Protein AF-A0A1G2Y208-F1 (afdb_monomer_lite)

Sequence (958 aa):
MYADGAPPNIPNSDGKTIWPAELKFVHDNPYVLTVDRAGNIQYSVCEYTYSEARANKVSQFSYFAQQYGAKKIYADMRSEANQMQKDPNHADQYGFSPILVNAMKNVYDVNILTDPNFDCYSTSFDPCNTMVQNWHNMRGYYLTEFFRDLRDELDTIDPNIEIAVGIPGGDYVGPCLGNCKLDWRTWVDEGLVNEIVLPIPLEADTDPYSATKDYLTNINQGIGILPISTFRDYIDNSDNPDIRLVKAGGSYLYREDPLTDYDGWRTDITYDLFDLAWHQRWEQLKDDANELGYVMFFDQDFNNINVYSGGLGNGFYDPTLQTCLGIWETLGDGNDLKPFMQSTIKHGTTGKALKISRDPNAPANSYVTARHYSILGGSKSLWSEMPISNGTCTFEFWLYRPDNNSSCAIGFQNDLTSQYGIGLYIPATGSVYYRYNNAGGASWYQSGCQITNATWTKLRIVVDIDNETYSAYADSSTICANIDYSGINPYNQFNWLSFSTQDNASSVIYIDDVNVKWYPDIVFEDKFSNIYMRDDFESQTVGATIHLAEPNVGATWKVTPTENASNVYVENDLSFAEGYKCLAFKRPSEGAALAYSGDTSKLPLNIARKITVDYDVYVVSGASTILGLCESDTGPYTALVFANSNGYWYYHDGSGYNYTNSNVSIDVDNWTHVQMVLDCTTQSYEIYVQPVGCMPTHIGTGAWPNDTLAGDSVYLLMSAQPGTSNTCYYDNIEITYGEPNVSPFTSRRSSIYLRDNFEAHAVDATIHTESPEQGAAWTVSNVDDANKYHIDTNYSLGVGSQSLSGSRCSSAATLSSGSTAKLTLDPNDIVTVDFDIYVPAATSMVVVMAEISSGPFPAALFANSNDKWYYRDNDTYIDSGVSIEFDTWIHCQMTLNCGNETCTYVIQQGNQDAVTLGQGDWDSGTESGDSVYFMLSPQSDTNDTCYYDNILITYGAQ

pLDDT: mean 78.05, std 19.54, range [20.53, 98.62]

Structure (mmCIF, N/CA/C/O backbone):
data_AF-A0A1G2Y208-F1
#
_entry.id   AF-A0A1G2Y208-F1
#
loop_
_atom_site.group_PDB
_atom_site.id
_atom_site.type_symbol
_atom_site.label_atom_id
_atom_site.label_alt_id
_atom_site.label_comp_id
_atom_site.label_asym_id
_atom_site.label_entity_id
_atom_site.label_seq_id
_atom_site.pdbx_PDB_ins_code
_atom_site.Cartn_x
_atom_site.Cartn_y
_atom_site.Cartn_z
_atom_site.occupancy
_atom_site.B_iso_or_equiv
_atom_site.auth_seq_id
_atom_site.auth_comp_id
_atom_site.auth_asym_id
_atom_site.auth_atom_id
_atom_site.pdbx_PDB_model_num
ATOM 1 N N . MET A 1 1 ? 21.054 -0.111 -7.057 1.00 83.06 1 MET A N 1
ATOM 2 C CA . MET A 1 1 ? 22.503 -0.218 -7.358 1.00 83.06 1 MET A CA 1
ATOM 3 C C . MET A 1 1 ? 23.321 0.861 -6.659 1.00 83.06 1 MET A C 1
ATOM 5 O O . MET A 1 1 ? 24.346 0.502 -6.089 1.00 83.06 1 MET A O 1
ATOM 9 N N . TYR A 1 2 ? 22.881 2.128 -6.665 1.00 82.19 2 TYR A N 1
ATOM 10 C CA . TYR A 1 2 ? 23.654 3.289 -6.187 1.00 82.19 2 TYR A CA 1
ATOM 11 C C . TYR A 1 2 ? 23.055 3.983 -4.947 1.00 82.19 2 TYR A C 1
ATOM 13 O O . TYR A 1 2 ? 22.837 5.193 -4.935 1.00 82.19 2 TYR A O 1
ATOM 21 N N . ALA A 1 3 ? 22.794 3.215 -3.889 1.00 81.44 3 ALA A N 1
ATOM 22 C CA . ALA A 1 3 ? 22.243 3.696 -2.617 1.00 81.44 3 ALA A CA 1
ATOM 23 C C . ALA A 1 3 ? 23.020 3.083 -1.439 1.00 81.44 3 ALA A C 1
ATOM 25 O O . ALA A 1 3 ? 22.485 2.332 -0.629 1.00 81.44 3 ALA A O 1
ATOM 26 N N . ASP A 1 4 ? 24.333 3.323 -1.401 1.00 87.19 4 ASP A N 1
ATOM 27 C CA . ASP A 1 4 ? 25.221 2.713 -0.398 1.00 87.19 4 ASP A CA 1
ATOM 28 C C . ASP A 1 4 ? 25.277 3.483 0.940 1.00 87.19 4 ASP A C 1
ATOM 30 O O . ASP A 1 4 ? 26.028 3.112 1.844 1.00 87.19 4 ASP A O 1
ATOM 34 N N . GLY A 1 5 ? 24.480 4.541 1.085 1.00 85.81 5 GLY A N 1
ATOM 35 C CA . GLY A 1 5 ? 24.395 5.390 2.270 1.00 85.81 5 GLY A CA 1
ATOM 36 C C . GLY A 1 5 ? 25.523 6.420 2.413 1.00 85.81 5 GLY A C 1
ATOM 37 O O . GLY A 1 5 ? 26.265 6.708 1.464 1.00 85.81 5 GLY A O 1
ATOM 38 N N . ALA A 1 6 ? 25.625 7.005 3.608 1.00 86.62 6 ALA A N 1
ATOM 39 C CA . ALA A 1 6 ? 26.644 7.985 3.982 1.00 86.62 6 ALA A CA 1
ATOM 40 C C . ALA A 1 6 ? 26.997 7.864 5.476 1.00 86.62 6 ALA A C 1
ATOM 42 O O . ALA A 1 6 ? 26.152 7.438 6.268 1.00 86.62 6 ALA A O 1
ATOM 43 N N . PRO A 1 7 ? 28.208 8.277 5.893 1.00 85.88 7 PRO A N 1
ATOM 44 C CA . PRO A 1 7 ? 28.582 8.285 7.300 1.00 85.88 7 PRO A CA 1
ATOM 45 C C . PRO A 1 7 ? 27.606 9.114 8.162 1.00 85.88 7 PRO A C 1
ATOM 47 O O . PRO A 1 7 ? 27.218 10.209 7.745 1.00 85.88 7 PRO A O 1
ATOM 50 N N . PRO A 1 8 ? 27.285 8.697 9.406 1.00 78.50 8 PRO A N 1
ATOM 51 C CA . PRO A 1 8 ? 26.300 9.376 10.266 1.00 78.50 8 PRO A CA 1
ATOM 52 C C . PRO A 1 8 ? 26.632 10.832 10.633 1.00 78.50 8 PRO A C 1
ATOM 54 O O . PRO A 1 8 ? 25.816 11.547 11.206 1.00 78.50 8 PRO A O 1
ATOM 57 N N . ASN A 1 9 ? 27.861 11.280 10.382 1.00 80.56 9 ASN A N 1
ATOM 58 C CA . ASN A 1 9 ? 28.292 12.655 10.621 1.00 80.56 9 ASN A CA 1
ATOM 59 C C . ASN A 1 9 ? 28.122 13.568 9.396 1.00 80.56 9 ASN A C 1
ATOM 61 O O . ASN A 1 9 ? 28.496 14.740 9.477 1.00 80.56 9 ASN A O 1
ATOM 65 N N . ILE A 1 10 ? 27.605 13.050 8.280 1.00 78.19 10 ILE A N 1
ATOM 66 C CA . ILE A 1 10 ? 27.257 13.829 7.095 1.00 78.19 10 ILE A CA 1
ATOM 67 C C . ILE A 1 10 ? 25.768 14.181 7.190 1.00 78.19 10 ILE A C 1
ATOM 69 O O . ILE A 1 10 ? 24.927 13.288 7.087 1.00 78.19 10 ILE A O 1
ATOM 73 N N . PRO A 1 11 ? 25.419 15.453 7.450 1.00 68.06 11 PRO A N 1
ATOM 74 C CA . PRO A 1 11 ? 24.027 15.869 7.425 1.00 68.06 11 PRO A CA 1
ATOM 75 C C . PRO A 1 11 ? 23.506 15.827 5.985 1.00 68.06 11 PRO A C 1
ATOM 77 O O . PRO A 1 11 ? 24.244 16.170 5.060 1.00 68.06 11 PRO A O 1
ATOM 80 N N . ASN A 1 12 ? 22.235 15.462 5.831 1.00 70.06 12 ASN A N 1
ATOM 81 C CA . ASN A 1 12 ? 21.501 15.461 4.571 1.00 70.06 12 ASN A CA 1
ATOM 82 C C . ASN A 1 12 ? 21.496 16.850 3.911 1.00 70.06 12 ASN A C 1
ATOM 84 O O . ASN A 1 12 ? 21.909 17.856 4.502 1.00 70.06 12 ASN A O 1
ATOM 88 N N . SER A 1 13 ? 20.976 16.935 2.683 1.00 67.38 13 SER A N 1
ATOM 89 C CA . SER A 1 13 ? 20.903 18.188 1.915 1.00 67.38 13 SER A CA 1
ATOM 90 C C . SER A 1 13 ? 20.135 19.314 2.639 1.00 67.38 13 SER A C 1
ATOM 92 O O . SER A 1 13 ? 20.403 20.496 2.408 1.00 67.38 13 SER A O 1
ATOM 94 N N . ASP A 1 14 ? 19.251 18.968 3.583 1.00 67.25 14 ASP A N 1
ATOM 95 C CA . ASP A 1 14 ? 18.510 19.892 4.452 1.00 67.25 14 ASP A CA 1
ATOM 96 C C . ASP A 1 14 ? 19.310 20.428 5.661 1.00 67.25 14 ASP A C 1
ATOM 98 O O . ASP A 1 14 ? 18.845 21.323 6.377 1.00 67.25 14 ASP A O 1
ATOM 102 N N . GLY A 1 15 ? 20.511 19.892 5.899 1.00 66.81 15 GLY A N 1
ATOM 103 C CA . GLY A 1 15 ? 21.388 20.228 7.018 1.00 66.81 15 GLY A CA 1
ATOM 104 C C . GLY A 1 15 ? 20.883 19.777 8.395 1.00 66.81 15 GLY A C 1
ATOM 105 O O . GLY A 1 15 ? 21.434 20.222 9.405 1.00 66.81 15 GLY A O 1
ATOM 106 N N . LYS A 1 16 ? 19.824 18.961 8.464 1.00 57.38 16 LYS A N 1
ATOM 107 C CA . LYS A 1 16 ? 19.108 18.613 9.706 1.00 57.38 16 LYS A CA 1
ATOM 108 C C . LYS A 1 16 ? 18.949 17.116 9.917 1.00 57.38 16 LYS A C 1
ATOM 110 O O . LYS A 1 16 ? 18.969 16.675 11.065 1.00 57.38 16 LYS A O 1
ATOM 115 N N . THR A 1 17 ? 18.785 16.360 8.843 1.00 60.97 17 THR A N 1
ATOM 116 C CA . THR A 1 17 ? 18.514 14.925 8.906 1.00 60.97 17 THR A CA 1
ATOM 117 C C . THR A 1 17 ? 19.821 14.158 8.704 1.00 60.97 17 THR A C 1
ATOM 119 O O . THR A 1 17 ? 20.681 14.600 7.951 1.00 60.97 17 THR A O 1
ATOM 122 N N . ILE A 1 18 ? 20.027 13.055 9.422 1.00 68.25 18 ILE A N 1
ATOM 123 C CA . ILE A 1 18 ? 21.198 12.181 9.247 1.00 68.25 18 ILE A CA 1
ATOM 124 C C . ILE A 1 18 ? 20.724 10.945 8.494 1.00 68.25 18 ILE A C 1
ATOM 126 O O . ILE A 1 18 ? 19.673 10.397 8.834 1.00 68.25 18 ILE A O 1
ATOM 130 N N . TRP A 1 19 ? 21.485 10.501 7.496 1.00 70.00 19 TRP A N 1
ATOM 131 C CA . TRP A 1 19 ? 21.159 9.273 6.783 1.00 70.00 19 TRP A CA 1
ATOM 132 C C . TRP A 1 19 ? 21.264 8.055 7.722 1.00 70.00 19 TRP A C 1
ATOM 134 O O . TRP A 1 19 ? 22.245 7.940 8.462 1.00 70.00 19 TRP A O 1
ATOM 144 N N . PRO A 1 20 ? 20.267 7.151 7.747 1.00 68.38 20 PRO A N 1
ATOM 145 C CA . PRO A 1 20 ? 20.167 6.143 8.801 1.00 68.38 20 PRO A CA 1
ATOM 146 C C . PRO A 1 20 ? 21.189 5.005 8.677 1.00 68.38 20 PRO A C 1
ATOM 148 O O . PRO A 1 20 ? 21.384 4.266 9.642 1.00 68.38 20 PRO A O 1
ATOM 151 N N . ALA A 1 21 ? 21.833 4.835 7.517 1.00 78.94 21 ALA A N 1
ATOM 152 C CA . ALA A 1 21 ? 22.707 3.696 7.260 1.00 78.94 21 ALA A CA 1
ATOM 153 C C . ALA A 1 21 ? 23.875 4.026 6.322 1.00 78.94 21 ALA A C 1
ATOM 155 O O . ALA A 1 21 ? 23.775 4.863 5.437 1.00 78.94 21 ALA A O 1
ATOM 156 N N . GLU A 1 22 ? 24.978 3.304 6.469 1.00 87.69 22 GLU A N 1
ATOM 157 C CA . GLU A 1 22 ? 26.071 3.257 5.498 1.00 87.69 22 GLU A CA 1
ATOM 158 C C . GLU A 1 22 ? 26.411 1.788 5.267 1.00 87.69 22 GLU A C 1
ATOM 160 O O . GLU A 1 22 ? 26.503 1.006 6.221 1.00 87.69 22 GLU A O 1
ATOM 165 N N . LEU A 1 23 ? 26.608 1.390 4.011 1.00 88.75 23 LEU A N 1
ATOM 166 C CA . LEU A 1 23 ? 27.059 0.046 3.707 1.00 88.75 23 LEU A CA 1
ATOM 167 C C . LEU A 1 23 ? 28.437 -0.165 4.339 1.00 88.75 23 LEU A C 1
ATOM 169 O O . LEU A 1 23 ? 29.393 0.546 4.031 1.00 88.75 23 LEU A O 1
ATOM 173 N N . LYS A 1 24 ? 28.570 -1.202 5.174 1.00 90.88 24 LYS A N 1
ATOM 174 C CA . LYS A 1 24 ? 29.829 -1.500 5.873 1.00 90.88 24 LYS A CA 1
ATOM 175 C C . LYS A 1 24 ? 31.041 -1.562 4.933 1.00 90.88 24 LYS A C 1
ATOM 177 O O . LYS A 1 24 ? 32.119 -1.100 5.292 1.00 90.88 24 LYS A O 1
ATOM 182 N N . PHE A 1 25 ? 30.871 -2.120 3.734 1.00 94.88 25 PHE A N 1
ATOM 183 C CA . PHE A 1 25 ? 31.941 -2.171 2.739 1.00 94.88 25 PHE A CA 1
ATOM 184 C C . PHE A 1 25 ? 32.444 -0.776 2.354 1.00 94.88 25 PHE A C 1
ATOM 186 O O . PHE A 1 25 ? 33.654 -0.570 2.328 1.00 94.88 25 PHE A O 1
ATOM 193 N N . VAL A 1 26 ? 31.536 0.170 2.103 1.00 94.12 26 VAL A N 1
ATOM 194 C CA . VAL A 1 26 ? 31.871 1.559 1.759 1.00 94.12 26 VAL A CA 1
ATOM 195 C C . VAL A 1 26 ? 32.499 2.277 2.947 1.00 94.12 26 VAL A C 1
ATOM 197 O O . VAL A 1 26 ? 33.521 2.935 2.771 1.00 94.12 26 VAL A O 1
ATOM 200 N N . HIS A 1 27 ? 31.973 2.061 4.155 1.00 92.88 27 HIS A N 1
ATOM 201 C CA . HIS A 1 27 ? 32.559 2.593 5.385 1.00 92.88 27 HIS A CA 1
ATOM 202 C C . HIS A 1 27 ? 34.030 2.176 5.554 1.00 92.88 27 HIS A C 1
ATOM 204 O O . HIS A 1 27 ? 34.899 2.992 5.863 1.00 92.88 27 HIS A O 1
ATOM 210 N N . ASP A 1 28 ? 34.321 0.892 5.323 1.00 95.19 28 ASP A N 1
ATOM 211 C CA . ASP A 1 28 ? 35.670 0.335 5.443 1.00 95.19 28 ASP A CA 1
ATOM 212 C C . ASP A 1 28 ? 36.565 0.688 4.234 1.00 95.19 28 ASP A C 1
ATOM 214 O O . ASP A 1 28 ? 37.794 0.679 4.345 1.00 95.19 28 ASP A O 1
ATOM 218 N N . ASN A 1 29 ? 35.969 0.998 3.076 1.00 96.25 29 ASN A N 1
ATOM 219 C CA . ASN A 1 29 ? 36.657 1.240 1.805 1.00 96.25 29 ASN A CA 1
ATOM 220 C C . ASN A 1 29 ? 36.182 2.536 1.121 1.00 96.25 29 ASN A C 1
ATOM 222 O O . ASN A 1 29 ? 35.802 2.500 -0.047 1.00 96.25 29 ASN A O 1
ATOM 226 N N . PRO A 1 30 ? 36.260 3.714 1.765 1.00 95.06 30 PRO A N 1
ATOM 227 C CA . PRO A 1 30 ? 35.667 4.943 1.223 1.00 95.06 30 PRO A CA 1
ATOM 228 C C . PRO A 1 30 ? 36.316 5.409 -0.092 1.00 95.06 30 PRO A C 1
ATOM 230 O O . PRO A 1 30 ? 35.752 6.230 -0.808 1.00 95.06 30 PRO A O 1
ATOM 233 N N . TYR A 1 31 ? 37.494 4.876 -0.439 1.00 95.75 31 TYR A N 1
ATOM 234 C CA . TYR A 1 31 ? 38.197 5.163 -1.693 1.00 95.75 31 TYR A CA 1
ATOM 235 C C . TYR A 1 31 ? 37.491 4.618 -2.943 1.00 95.75 31 TYR A C 1
ATOM 237 O O . TYR A 1 31 ? 37.874 4.997 -4.048 1.00 95.75 31 TYR A O 1
ATOM 245 N N . VAL A 1 32 ? 36.510 3.722 -2.785 1.00 96.62 32 VAL A N 1
ATOM 246 C CA . VAL A 1 32 ? 35.725 3.178 -3.905 1.00 96.62 32 VAL A CA 1
ATOM 247 C C . VAL A 1 32 ? 34.602 4.114 -4.349 1.00 96.62 32 VAL A C 1
ATOM 249 O O . VAL A 1 32 ? 34.025 3.903 -5.414 1.00 96.62 32 VAL A O 1
ATOM 252 N N . LEU A 1 33 ? 34.278 5.133 -3.549 1.00 95.31 33 LEU A N 1
ATOM 253 C CA . LEU A 1 33 ? 33.283 6.139 -3.901 1.00 95.31 33 LEU A CA 1
ATOM 254 C C . LEU A 1 33 ? 33.808 7.053 -5.010 1.00 95.31 33 LEU A C 1
ATOM 256 O O . LEU A 1 33 ? 35.007 7.334 -5.099 1.00 95.31 33 LEU A O 1
ATOM 260 N N . THR A 1 34 ? 32.903 7.533 -5.859 1.00 94.19 34 THR A N 1
ATOM 261 C CA . THR A 1 34 ? 33.269 8.484 -6.904 1.00 94.19 34 THR A CA 1
ATOM 262 C C . THR A 1 34 ? 33.673 9.829 -6.294 1.00 94.19 34 THR A C 1
ATOM 264 O O . THR A 1 34 ? 33.163 10.258 -5.254 1.00 94.19 34 THR A O 1
ATOM 267 N N . VAL A 1 35 ? 34.633 10.489 -6.940 1.00 95.69 35 VAL A N 1
ATOM 268 C CA . VAL A 1 35 ? 35.209 11.759 -6.487 1.00 95.69 35 VAL A CA 1
ATOM 269 C C . VAL A 1 35 ? 35.248 12.776 -7.617 1.00 95.69 35 VAL A C 1
ATOM 271 O O . VAL A 1 35 ? 35.327 12.407 -8.793 1.00 95.69 35 VAL A O 1
ATOM 274 N N . ASP A 1 36 ? 35.198 14.056 -7.259 1.00 95.69 36 ASP A N 1
ATOM 275 C CA . ASP A 1 36 ? 35.445 15.153 -8.193 1.00 95.69 36 ASP A CA 1
ATOM 276 C C . ASP A 1 36 ? 36.951 15.380 -8.421 1.00 95.69 36 ASP A C 1
ATOM 278 O O . ASP A 1 36 ? 37.813 14.734 -7.815 1.00 95.69 36 ASP A O 1
ATOM 282 N N . ARG A 1 37 ? 37.298 16.337 -9.289 1.00 95.38 37 ARG A N 1
ATOM 283 C CA . ARG A 1 37 ? 38.700 16.699 -9.578 1.00 95.38 37 ARG A CA 1
ATOM 284 C C . ARG A 1 37 ? 39.503 17.154 -8.360 1.00 95.38 37 ARG A C 1
ATOM 286 O O . ARG A 1 37 ? 40.730 17.067 -8.385 1.00 95.38 37 ARG A O 1
ATOM 293 N N . ALA A 1 38 ? 38.840 17.687 -7.337 1.00 95.38 38 ALA A N 1
ATOM 294 C CA . ALA A 1 38 ? 39.469 18.126 -6.097 1.00 95.38 38 ALA A CA 1
ATOM 295 C C . ALA A 1 38 ? 39.579 16.991 -5.063 1.00 95.38 38 ALA A C 1
ATOM 297 O O . ALA A 1 38 ? 40.224 17.175 -4.030 1.00 95.38 38 ALA A O 1
ATOM 298 N N . GLY A 1 39 ? 39.002 15.821 -5.351 1.00 94.81 39 GLY A N 1
ATOM 299 C CA . GLY A 1 39 ? 38.954 14.676 -4.451 1.00 94.81 39 GLY A CA 1
ATOM 300 C C . GLY A 1 39 ? 37.788 14.720 -3.463 1.00 94.81 39 GLY A C 1
ATOM 301 O O . GLY A 1 39 ? 37.802 13.959 -2.497 1.00 94.81 39 GLY A O 1
ATOM 302 N N . ASN A 1 40 ? 36.795 15.595 -3.665 1.00 94.00 40 ASN A N 1
ATOM 303 C CA . ASN A 1 40 ? 35.584 15.578 -2.849 1.00 94.00 40 ASN A CA 1
ATOM 304 C C . ASN A 1 40 ? 34.750 14.349 -3.213 1.00 94.00 40 ASN A C 1
ATOM 306 O O . ASN A 1 40 ? 34.547 14.064 -4.391 1.00 94.00 40 ASN A O 1
ATOM 310 N N . ILE A 1 41 ? 34.261 13.649 -2.195 1.00 93.38 41 ILE A N 1
ATOM 311 C CA . ILE A 1 41 ? 33.483 12.416 -2.330 1.00 93.38 41 ILE A CA 1
ATOM 312 C C . ILE A 1 41 ? 32.032 12.744 -2.701 1.00 93.38 41 ILE A C 1
ATOM 314 O O . ILE A 1 41 ? 31.472 13.728 -2.214 1.00 93.38 41 ILE A O 1
ATOM 318 N N . GLN A 1 42 ? 31.427 11.907 -3.542 1.00 91.81 42 GLN A N 1
ATOM 319 C CA . GLN A 1 42 ? 29.978 11.803 -3.674 1.00 91.81 42 GLN A CA 1
ATOM 320 C C . GLN A 1 42 ? 29.499 10.544 -2.957 1.00 91.81 42 GLN A C 1
ATOM 322 O O . GLN A 1 42 ? 29.741 9.421 -3.403 1.00 91.81 42 GLN A O 1
ATOM 327 N N . TYR A 1 43 ? 28.857 10.738 -1.807 1.00 90.88 43 TYR A N 1
ATOM 328 C CA . TYR A 1 43 ? 28.356 9.635 -0.992 1.00 90.88 43 TYR A CA 1
ATOM 329 C C . TYR A 1 43 ? 27.256 8.847 -1.720 1.00 90.88 43 TYR A C 1
ATOM 331 O O . TYR A 1 43 ? 26.590 9.378 -2.606 1.00 90.88 43 TYR A O 1
ATOM 339 N N . SER A 1 44 ? 27.084 7.572 -1.348 1.00 89.19 44 SER A N 1
ATOM 340 C CA . SER A 1 44 ? 26.225 6.557 -1.995 1.00 89.19 44 SER A CA 1
ATOM 341 C C . SER A 1 44 ? 26.582 6.092 -3.403 1.00 89.19 44 SER A C 1
ATOM 343 O O . SER A 1 44 ? 25.908 5.203 -3.926 1.00 89.19 44 SER A O 1
ATOM 345 N N . VAL A 1 45 ? 27.636 6.630 -4.014 1.00 92.38 45 VAL A N 1
ATOM 346 C CA . VAL A 1 45 ? 27.951 6.352 -5.419 1.00 92.38 45 VAL A CA 1
ATOM 347 C C . VAL A 1 45 ? 29.298 5.660 -5.539 1.00 92.38 45 VAL A C 1
ATOM 349 O O . VAL A 1 45 ? 30.343 6.305 -5.628 1.00 92.38 45 VAL A O 1
ATOM 352 N N . CYS A 1 46 ? 29.282 4.329 -5.557 1.00 94.00 46 CYS A N 1
ATOM 353 C CA . CYS A 1 46 ? 30.473 3.540 -5.862 1.00 94.00 46 CYS A CA 1
ATOM 354 C C . CYS A 1 46 ? 30.901 3.703 -7.329 1.00 94.00 46 CYS A C 1
ATOM 356 O O . CYS A 1 46 ? 30.087 3.615 -8.248 1.00 94.00 46 CYS A O 1
ATOM 358 N N . GLU A 1 47 ? 32.203 3.858 -7.566 1.00 94.38 47 GLU A N 1
ATOM 359 C CA . GLU A 1 47 ? 32.782 3.834 -8.905 1.00 94.38 47 GLU A CA 1
ATOM 360 C C . GLU A 1 47 ? 33.129 2.387 -9.289 1.00 94.38 47 GLU A C 1
ATOM 362 O O . GLU A 1 47 ? 34.084 1.790 -8.785 1.00 94.38 47 GLU A O 1
ATOM 367 N N . TYR A 1 48 ? 32.396 1.816 -10.244 1.00 95.38 48 TYR A N 1
ATOM 368 C CA . TYR A 1 48 ? 32.614 0.432 -10.685 1.00 95.38 48 TYR A CA 1
ATOM 369 C C . TYR A 1 48 ? 33.909 0.205 -11.466 1.00 95.38 48 TYR A C 1
ATOM 371 O O . TYR A 1 48 ? 34.204 -0.925 -11.846 1.00 95.38 48 TYR A O 1
ATOM 379 N N . THR A 1 49 ? 34.758 1.225 -11.616 1.00 95.06 49 THR A N 1
ATOM 380 C CA . THR A 1 49 ? 36.158 1.039 -12.024 1.00 95.06 49 THR A CA 1
ATOM 381 C C . THR A 1 49 ? 36.933 0.160 -11.036 1.00 95.06 49 THR A C 1
ATOM 383 O O . THR A 1 49 ? 37.891 -0.502 -11.429 1.00 95.06 49 THR A O 1
ATOM 386 N N . TYR A 1 50 ? 36.528 0.140 -9.760 1.00 97.56 50 TYR A N 1
ATOM 387 C CA . TYR A 1 50 ? 37.089 -0.739 -8.735 1.00 97.56 50 TYR A CA 1
ATOM 388 C C . TYR A 1 50 ? 36.442 -2.126 -8.811 1.00 97.56 50 TYR A C 1
ATOM 390 O O . TYR A 1 50 ? 35.239 -2.271 -8.590 1.00 97.56 50 TYR A O 1
ATOM 398 N N . SER A 1 51 ? 37.239 -3.160 -9.089 1.00 96.94 51 SER A N 1
ATOM 399 C CA . SER A 1 51 ? 36.765 -4.552 -9.152 1.00 96.94 51 SER A CA 1
ATOM 400 C C . SER A 1 51 ? 36.125 -5.022 -7.845 1.00 96.94 51 SER A C 1
ATOM 402 O O . SER A 1 51 ? 35.130 -5.733 -7.854 1.00 96.94 51 SER A O 1
ATOM 404 N N . GLU A 1 52 ? 36.662 -4.584 -6.714 1.00 97.38 52 GLU A N 1
ATOM 405 C CA . GLU A 1 52 ? 36.180 -4.889 -5.374 1.00 97.38 52 GLU A CA 1
ATOM 406 C C . GLU A 1 52 ? 34.813 -4.257 -5.087 1.00 97.38 52 GLU A C 1
ATOM 408 O O . GLU A 1 52 ? 34.001 -4.867 -4.396 1.00 97.38 52 GLU A O 1
ATOM 413 N N . ALA A 1 53 ? 34.522 -3.081 -5.657 1.00 96.50 53 ALA A N 1
ATOM 414 C CA . ALA A 1 53 ? 33.207 -2.457 -5.551 1.00 96.50 53 ALA A CA 1
ATOM 415 C C . ALA A 1 53 ? 32.160 -3.236 -6.360 1.00 96.50 53 ALA A C 1
ATOM 417 O O . ALA A 1 53 ? 31.062 -3.482 -5.860 1.00 96.50 53 ALA A O 1
ATOM 418 N N . ARG A 1 54 ? 32.520 -3.691 -7.572 1.00 97.19 54 ARG A N 1
ATOM 419 C CA . ARG A 1 54 ? 31.658 -4.571 -8.380 1.00 97.19 54 ARG A CA 1
ATOM 420 C C . ARG A 1 54 ? 31.398 -5.892 -7.667 1.00 97.19 54 ARG A C 1
ATOM 422 O O . ARG A 1 54 ? 30.244 -6.231 -7.431 1.00 97.19 54 ARG A O 1
ATOM 429 N N . ALA A 1 55 ? 32.455 -6.573 -7.226 1.00 97.88 55 ALA A N 1
ATOM 430 C CA . ALA A 1 55 ? 32.357 -7.845 -6.515 1.00 97.88 55 ALA A CA 1
ATOM 431 C C . ALA A 1 55 ? 31.505 -7.739 -5.239 1.00 97.88 55 ALA A C 1
ATOM 433 O O . ALA A 1 55 ? 30.691 -8.617 -4.963 1.00 97.88 55 ALA A O 1
ATOM 434 N N . ASN A 1 56 ? 31.641 -6.649 -4.473 1.00 97.00 56 ASN A N 1
ATOM 435 C CA . ASN A 1 56 ? 30.809 -6.425 -3.293 1.00 97.00 56 ASN A CA 1
ATOM 436 C C . ASN A 1 56 ? 29.328 -6.206 -3.636 1.00 97.00 56 ASN A C 1
ATOM 438 O O . ASN A 1 56 ? 28.456 -6.617 -2.871 1.00 97.00 56 ASN A O 1
ATOM 442 N N . LYS A 1 57 ? 29.020 -5.547 -4.756 1.00 95.75 57 LYS A N 1
ATOM 443 C CA . LYS A 1 57 ? 27.630 -5.354 -5.169 1.00 95.75 57 LYS A CA 1
ATOM 444 C C . LYS A 1 57 ? 27.026 -6.646 -5.724 1.00 95.75 57 LYS A C 1
ATOM 446 O O . LYS A 1 57 ? 25.907 -6.985 -5.355 1.00 95.75 57 LYS A O 1
ATOM 451 N N . VAL A 1 58 ? 27.780 -7.401 -6.524 1.00 97.56 58 VAL A N 1
ATOM 452 C CA . VAL A 1 58 ? 27.387 -8.732 -7.017 1.00 97.56 58 VAL A CA 1
ATOM 453 C C . VAL A 1 58 ? 27.092 -9.684 -5.855 1.00 97.56 58 VAL A C 1
ATOM 455 O O . VAL A 1 58 ? 26.063 -10.360 -5.865 1.00 97.56 58 VAL A O 1
ATOM 458 N N . SER A 1 59 ? 27.913 -9.684 -4.799 1.00 96.94 59 SER A N 1
ATOM 459 C CA . SER A 1 59 ? 27.676 -10.558 -3.643 1.00 96.94 59 SER A CA 1
ATOM 460 C C . SER A 1 59 ? 26.395 -10.224 -2.871 1.00 96.94 59 SER A C 1
ATOM 462 O O . SER A 1 59 ? 25.779 -11.129 -2.313 1.00 96.94 59 SER A O 1
ATOM 464 N N . GLN A 1 60 ? 25.944 -8.963 -2.872 1.00 94.25 60 GLN A N 1
ATOM 465 C CA . GLN A 1 60 ? 24.650 -8.582 -2.288 1.00 94.25 60 GLN A CA 1
ATOM 466 C C . GLN A 1 60 ? 23.486 -9.199 -3.072 1.00 94.25 60 GLN A C 1
ATOM 468 O O . GLN A 1 60 ? 22.612 -9.820 -2.475 1.00 94.25 60 GLN A O 1
ATOM 473 N N . PHE A 1 61 ? 23.489 -9.082 -4.404 1.00 94.38 61 PHE A N 1
ATOM 474 C CA . PHE A 1 61 ? 22.459 -9.695 -5.254 1.00 94.38 61 PHE A CA 1
ATOM 475 C C . PHE A 1 61 ? 22.446 -11.221 -5.134 1.00 94.38 61 PHE A C 1
ATOM 477 O O . PHE A 1 61 ? 21.388 -11.830 -4.991 1.00 94.38 61 PHE A O 1
ATOM 484 N N . SER A 1 62 ? 23.632 -11.821 -5.107 1.00 96.38 62 SER A N 1
ATOM 485 C CA . SER A 1 62 ? 23.819 -13.265 -4.947 1.00 96.38 62 SER A CA 1
ATOM 486 C C . SER A 1 62 ? 23.285 -13.761 -3.612 1.00 96.38 62 SER A C 1
ATOM 488 O O . SER A 1 62 ? 22.600 -14.779 -3.559 1.00 96.38 62 SER A O 1
ATOM 490 N N . TYR A 1 63 ? 23.532 -13.007 -2.537 1.00 94.94 63 TYR A N 1
ATOM 491 C CA . TYR A 1 63 ? 22.959 -13.290 -1.228 1.00 94.94 63 TYR A CA 1
ATOM 492 C C . TYR A 1 63 ? 21.430 -13.287 -1.278 1.00 94.94 63 TYR A C 1
ATOM 494 O O . TYR A 1 63 ? 20.819 -14.224 -0.775 1.00 94.94 63 TYR A O 1
ATOM 502 N N . PHE A 1 64 ? 20.800 -12.301 -1.929 1.00 89.31 64 PHE A N 1
ATOM 503 C CA . PHE A 1 64 ? 19.340 -12.278 -2.049 1.00 89.31 64 PHE A CA 1
ATOM 504 C C . PHE A 1 64 ? 18.793 -13.479 -2.832 1.00 89.31 64 PHE A C 1
ATOM 506 O O . PHE A 1 64 ? 17.833 -14.116 -2.393 1.00 89.31 64 PHE A O 1
ATOM 513 N N . ALA A 1 65 ? 19.426 -13.822 -3.955 1.00 93.00 65 ALA A N 1
ATOM 514 C CA . ALA A 1 65 ? 19.052 -14.980 -4.762 1.00 93.00 65 ALA A CA 1
ATOM 515 C C . ALA A 1 65 ? 19.186 -16.300 -3.983 1.00 93.00 65 ALA A C 1
ATOM 517 O O . ALA A 1 65 ? 18.268 -17.118 -3.994 1.00 93.00 65 ALA A O 1
ATOM 518 N N . GLN A 1 66 ? 20.296 -16.494 -3.267 1.00 93.88 66 GLN A N 1
ATOM 519 C CA . GLN A 1 66 ? 20.566 -17.718 -2.507 1.00 93.88 66 GLN A CA 1
ATOM 520 C C . GLN A 1 66 ? 19.700 -17.833 -1.250 1.00 93.88 66 GLN A C 1
ATOM 522 O O . GLN A 1 66 ? 19.171 -18.904 -0.967 1.00 93.88 66 GLN A O 1
ATOM 527 N N . GLN A 1 67 ? 19.563 -16.745 -0.492 1.00 94.06 67 GLN A N 1
ATOM 528 C CA . GLN A 1 67 ? 18.910 -16.763 0.815 1.00 94.06 67 GLN A CA 1
ATOM 529 C C . GLN A 1 67 ? 17.385 -16.755 0.710 1.00 94.06 67 GLN A C 1
ATOM 531 O O . GLN A 1 67 ? 16.720 -17.403 1.516 1.00 94.06 67 GLN A O 1
ATOM 536 N N . TYR A 1 68 ? 16.831 -16.024 -0.260 1.00 88.31 68 TYR A N 1
ATOM 537 C CA . TYR A 1 68 ? 15.384 -15.824 -0.391 1.00 88.31 68 TYR A CA 1
ATOM 538 C C . TYR A 1 68 ? 14.803 -16.450 -1.663 1.00 88.31 68 TYR A C 1
ATOM 540 O O . TYR A 1 68 ? 13.612 -16.310 -1.925 1.00 88.31 68 TYR A O 1
ATOM 548 N N . GLY A 1 69 ? 15.622 -17.130 -2.473 1.00 88.94 69 GLY A N 1
ATOM 549 C CA . GLY A 1 69 ? 15.168 -17.768 -3.709 1.00 88.94 69 GLY A CA 1
ATOM 550 C C . GLY A 1 69 ? 14.706 -16.778 -4.780 1.00 88.94 69 GLY A C 1
ATOM 551 O O . GLY A 1 69 ? 13.894 -17.150 -5.629 1.00 88.94 69 GLY A O 1
ATOM 552 N N . ALA A 1 70 ? 15.185 -15.528 -4.741 1.00 87.38 70 ALA A N 1
ATOM 553 C CA . ALA A 1 70 ? 14.754 -14.474 -5.657 1.00 87.38 70 ALA A CA 1
ATOM 554 C C . ALA A 1 70 ? 14.985 -14.879 -7.126 1.00 87.38 70 ALA A C 1
ATOM 556 O O . ALA A 1 70 ? 16.102 -15.220 -7.513 1.00 87.38 70 ALA A O 1
ATOM 557 N N . LYS A 1 71 ? 13.922 -14.834 -7.943 1.00 91.94 71 LYS A N 1
ATOM 558 C CA . LYS A 1 71 ? 13.947 -15.226 -9.369 1.00 91.94 71 LYS A CA 1
ATOM 559 C C . LYS A 1 71 ? 14.006 -14.060 -10.345 1.00 91.94 71 LYS A C 1
ATOM 561 O O . LYS A 1 71 ? 14.285 -14.261 -11.519 1.00 91.94 71 LYS A O 1
ATOM 566 N N . LYS A 1 72 ? 13.740 -12.848 -9.869 1.00 91.00 72 LYS A N 1
ATOM 567 C CA . LYS A 1 72 ? 13.797 -11.624 -10.665 1.00 91.00 72 LYS A CA 1
ATOM 568 C C . LYS A 1 72 ? 14.534 -10.570 -9.860 1.00 91.00 72 LYS A C 1
ATOM 570 O O . LYS A 1 72 ? 14.197 -10.332 -8.701 1.00 91.00 72 LYS A O 1
ATOM 575 N N . ILE A 1 73 ? 15.538 -9.956 -10.464 1.00 90.50 73 ILE A N 1
ATOM 576 C CA . ILE A 1 73 ? 16.368 -8.931 -9.844 1.00 90.50 73 ILE A CA 1
ATOM 577 C C . ILE A 1 73 ? 16.223 -7.649 -10.648 1.00 90.50 73 ILE A C 1
ATOM 579 O O . ILE A 1 73 ? 16.504 -7.622 -11.841 1.00 90.50 73 ILE A O 1
ATOM 583 N N . TYR A 1 74 ? 15.813 -6.576 -9.977 1.00 90.44 74 TYR A N 1
ATOM 584 C CA . TYR A 1 74 ? 15.749 -5.248 -10.569 1.00 90.44 74 TYR A CA 1
ATOM 585 C C . TYR A 1 74 ? 16.955 -4.409 -10.134 1.00 90.44 74 TYR A C 1
ATOM 587 O O . TYR A 1 74 ? 17.106 -4.020 -8.973 1.00 90.44 74 TYR A O 1
ATOM 595 N N . ALA A 1 75 ? 17.839 -4.144 -11.085 1.00 89.88 75 ALA A N 1
ATOM 596 C CA . ALA A 1 75 ? 19.053 -3.374 -10.910 1.00 89.88 75 ALA A CA 1
ATOM 597 C C . ALA A 1 75 ? 18.746 -1.868 -11.062 1.00 89.88 75 ALA A C 1
ATOM 599 O O . ALA A 1 75 ? 18.996 -1.264 -12.104 1.00 89.88 75 ALA A O 1
ATOM 600 N N . ASP A 1 76 ? 18.173 -1.263 -10.011 1.00 84.75 76 ASP A N 1
ATOM 601 C CA . ASP A 1 76 ? 17.824 0.169 -10.001 1.00 84.75 76 ASP A CA 1
ATOM 602 C C . ASP A 1 76 ? 19.087 1.046 -10.087 1.00 84.75 76 ASP A C 1
ATOM 604 O O . ASP A 1 76 ? 19.933 1.014 -9.185 1.00 84.75 76 ASP A O 1
ATOM 608 N N . MET A 1 77 ? 19.221 1.838 -11.152 1.00 85.06 77 MET A N 1
ATOM 609 C CA . MET A 1 77 ? 20.336 2.772 -11.340 1.00 85.06 77 MET A CA 1
ATOM 610 C C . MET A 1 77 ? 20.158 4.098 -10.590 1.00 85.06 77 MET A C 1
ATOM 612 O O . MET A 1 77 ? 21.069 4.928 -10.604 1.00 85.06 77 MET A O 1
ATOM 616 N N . ARG A 1 78 ? 19.016 4.308 -9.928 1.00 82.19 78 ARG A N 1
ATOM 617 C CA . ARG A 1 78 ? 18.768 5.498 -9.119 1.00 82.19 78 ARG A CA 1
ATOM 618 C C . ARG A 1 78 ? 19.744 5.597 -7.954 1.00 82.19 78 ARG A C 1
ATOM 620 O O . ARG A 1 78 ? 20.173 4.588 -7.380 1.00 82.19 78 ARG A O 1
ATOM 627 N N . SER A 1 79 ? 20.057 6.838 -7.595 1.00 82.69 79 SER A N 1
ATOM 628 C CA . SER A 1 79 ? 20.832 7.151 -6.404 1.00 82.69 79 SER A CA 1
ATOM 629 C C . SER A 1 79 ? 20.139 8.134 -5.478 1.00 82.69 79 SER A C 1
ATOM 631 O O . SER A 1 79 ? 19.524 9.109 -5.910 1.00 82.69 79 SER A O 1
ATOM 633 N N . GLU A 1 80 ? 20.327 7.900 -4.183 1.00 79.94 80 GLU A N 1
ATOM 634 C CA . GLU A 1 80 ? 19.880 8.775 -3.098 1.00 79.94 80 GLU A CA 1
ATOM 635 C C . GLU A 1 80 ? 20.908 9.869 -2.769 1.00 79.94 80 GLU A C 1
ATOM 637 O O . GLU A 1 80 ? 20.707 10.652 -1.844 1.00 79.94 80 GLU A O 1
ATOM 642 N N . ALA A 1 81 ? 22.005 9.977 -3.534 1.00 84.12 81 ALA A N 1
ATOM 643 C CA . ALA A 1 81 ? 23.063 10.971 -3.323 1.00 84.12 81 ALA A CA 1
ATOM 644 C C . ALA A 1 81 ? 22.523 12.402 -3.125 1.00 84.12 81 ALA A C 1
ATOM 646 O O . ALA A 1 81 ? 22.980 13.110 -2.230 1.00 84.12 81 ALA A O 1
ATOM 647 N N . ASN A 1 82 ? 21.515 12.798 -3.905 1.00 77.69 82 ASN A N 1
ATOM 648 C CA . ASN A 1 82 ? 20.899 14.131 -3.856 1.00 77.69 82 ASN A CA 1
ATOM 649 C C . ASN A 1 82 ? 20.099 14.395 -2.557 1.00 77.69 82 ASN A C 1
ATOM 651 O O . ASN A 1 82 ? 19.895 15.543 -2.161 1.00 77.69 82 ASN A O 1
ATOM 655 N N . GLN A 1 83 ? 19.695 13.343 -1.838 1.00 76.81 83 GLN A N 1
ATOM 656 C CA . GLN A 1 83 ? 19.042 13.468 -0.530 1.00 76.81 83 GLN A CA 1
ATOM 657 C C . GLN A 1 83 ? 20.065 13.684 0.595 1.00 76.81 83 GLN A C 1
ATOM 659 O O . GLN A 1 83 ? 19.792 14.388 1.568 1.00 76.81 83 GLN A O 1
ATOM 664 N N . MET A 1 84 ? 21.272 13.127 0.462 1.00 76.31 84 MET A N 1
ATOM 665 C CA . MET A 1 84 ? 22.308 13.203 1.504 1.00 76.31 84 MET A CA 1
ATOM 666 C C . MET A 1 84 ? 23.248 14.392 1.347 1.00 76.31 84 MET A C 1
ATOM 668 O O . MET A 1 84 ? 23.825 14.868 2.318 1.00 76.31 84 MET A O 1
ATOM 672 N N . GLN A 1 85 ? 23.451 14.868 0.127 1.00 82.44 85 GLN A N 1
ATOM 673 C CA . GLN A 1 85 ? 24.364 15.967 -0.145 1.00 82.44 85 GLN A CA 1
ATOM 674 C C . GLN A 1 85 ? 23.789 16.878 -1.215 1.00 82.44 85 GLN A C 1
ATOM 676 O O . GLN A 1 85 ? 22.898 16.505 -1.968 1.00 82.44 85 GLN A O 1
ATOM 681 N N . LYS A 1 86 ? 24.320 18.100 -1.285 1.00 82.94 86 LYS A N 1
ATOM 682 C CA . LYS A 1 86 ? 23.948 19.030 -2.347 1.00 82.94 86 LYS A CA 1
ATOM 683 C C . LYS A 1 86 ? 24.251 18.398 -3.708 1.00 82.94 86 LYS A C 1
ATOM 685 O O . LYS A 1 86 ? 25.376 17.942 -3.926 1.00 82.94 86 LYS A O 1
ATOM 690 N N . ASP A 1 87 ? 23.280 18.468 -4.614 1.00 80.56 87 ASP A N 1
ATOM 691 C CA . ASP A 1 87 ? 23.443 18.043 -6.000 1.00 80.56 87 ASP A CA 1
ATOM 692 C C . ASP A 1 87 ? 24.714 18.626 -6.631 1.00 80.56 87 ASP A C 1
ATOM 694 O O . ASP A 1 87 ? 25.076 19.785 -6.355 1.00 80.56 87 ASP A O 1
ATOM 698 N N . PRO A 1 88 ? 25.361 17.880 -7.543 1.00 87.88 88 PRO A N 1
ATOM 699 C CA . PRO A 1 88 ? 26.425 18.444 -8.355 1.00 87.88 88 PRO A CA 1
ATOM 700 C C . PRO A 1 88 ? 25.933 19.691 -9.104 1.00 87.88 88 PRO A C 1
ATOM 702 O O . PRO A 1 88 ? 24.774 19.778 -9.519 1.00 87.88 88 PRO A O 1
ATOM 705 N N . ASN A 1 89 ? 26.821 20.669 -9.292 1.00 90.00 89 ASN A N 1
ATOM 706 C CA . ASN A 1 89 ? 26.513 21.861 -10.086 1.00 90.00 89 ASN A CA 1
ATOM 707 C C . ASN A 1 89 ? 26.597 21.581 -11.598 1.00 90.00 89 ASN A C 1
ATOM 709 O O . ASN A 1 89 ? 26.058 22.360 -12.372 1.00 90.00 89 ASN A O 1
ATOM 713 N N . HIS A 1 90 ? 27.268 20.500 -12.003 1.00 91.38 90 HIS A N 1
ATOM 714 C CA . HIS A 1 90 ? 27.385 20.030 -13.385 1.00 91.38 90 HIS A CA 1
ATOM 715 C C . HIS A 1 90 ? 27.355 18.504 -13.401 1.00 91.38 90 HIS A C 1
ATOM 717 O O . HIS A 1 90 ? 27.891 17.883 -12.485 1.00 91.38 90 HIS A O 1
ATOM 723 N N . ALA A 1 91 ? 26.804 17.904 -14.453 1.00 90.44 91 ALA A N 1
ATOM 724 C CA . ALA A 1 91 ? 26.804 16.458 -14.659 1.00 90.44 91 ALA A CA 1
ATOM 725 C C . ALA A 1 91 ? 28.189 15.851 -14.419 1.00 90.44 91 ALA A C 1
ATOM 727 O O . ALA A 1 91 ? 28.371 15.006 -13.547 1.00 90.44 91 ALA A O 1
ATOM 728 N N . ASP A 1 92 ? 29.186 16.396 -15.105 1.00 94.44 92 ASP A N 1
ATOM 729 C CA . ASP A 1 92 ? 30.545 15.863 -15.176 1.00 94.44 92 ASP A CA 1
ATOM 730 C C . ASP A 1 92 ? 31.442 16.352 -14.032 1.00 94.44 92 ASP A C 1
ATOM 732 O O . ASP A 1 92 ? 32.663 16.450 -14.158 1.00 94.44 92 ASP A O 1
ATOM 736 N N . GLN A 1 93 ? 30.839 16.702 -12.893 1.00 94.56 93 GLN A N 1
ATOM 737 C CA . GLN A 1 93 ? 31.578 17.101 -11.700 1.00 94.56 93 GLN A CA 1
ATOM 738 C C . GLN A 1 93 ? 32.345 15.924 -11.077 1.00 94.56 93 GLN A C 1
ATOM 740 O O . GLN A 1 93 ? 33.449 16.128 -10.571 1.00 94.56 93 GLN A O 1
ATOM 745 N N . TYR A 1 94 ? 31.789 14.713 -11.130 1.00 95.00 94 TYR A N 1
ATOM 746 C CA . TYR A 1 94 ? 32.344 13.498 -10.520 1.00 95.00 94 TYR A CA 1
ATOM 747 C C . TYR A 1 94 ? 32.848 12.497 -11.575 1.00 95.00 94 TYR A C 1
ATOM 749 O O . TYR A 1 94 ? 32.676 12.711 -12.771 1.00 95.00 94 TYR A O 1
ATOM 757 N N . GLY A 1 95 ? 33.501 11.411 -11.142 1.00 94.50 95 GLY A N 1
ATOM 758 C CA . GLY A 1 95 ? 34.113 10.416 -12.034 1.00 94.50 95 GLY A CA 1
ATOM 759 C C . GLY A 1 95 ? 35.630 10.552 -12.193 1.00 94.50 95 GLY A C 1
ATOM 760 O O . GLY A 1 95 ? 36.178 10.229 -13.244 1.00 94.50 95 GLY A O 1
ATOM 761 N N . PHE A 1 96 ? 36.336 11.043 -11.174 1.00 96.62 96 PHE A N 1
ATOM 762 C CA . PHE A 1 96 ? 37.789 11.256 -11.210 1.00 96.62 96 PHE A CA 1
ATOM 763 C C . PHE A 1 96 ? 38.565 10.258 -10.336 1.00 96.62 96 PHE A C 1
ATOM 765 O O . PHE A 1 96 ? 39.599 10.597 -9.756 1.00 96.62 96 PHE A O 1
ATOM 772 N N . SER A 1 97 ? 38.091 9.007 -10.246 1.00 95.06 97 SER A N 1
ATOM 773 C CA . SER A 1 97 ? 38.770 7.970 -9.460 1.00 95.06 97 SER A CA 1
ATOM 774 C C . SER A 1 97 ? 40.213 7.741 -9.948 1.00 95.06 97 SER A C 1
ATOM 776 O O . SER A 1 97 ? 40.479 7.768 -11.155 1.00 95.06 97 SER A O 1
ATOM 778 N N . PRO A 1 98 ? 41.178 7.469 -9.050 1.00 96.00 98 PRO A N 1
ATOM 779 C CA . PRO A 1 98 ? 42.557 7.173 -9.434 1.00 96.00 98 PRO A CA 1
ATOM 780 C C . PRO A 1 98 ? 42.712 6.080 -10.504 1.00 96.00 98 PRO A C 1
ATOM 782 O O . PRO A 1 98 ? 43.593 6.190 -11.359 1.00 96.00 98 PRO A O 1
ATOM 785 N N . ILE A 1 99 ? 41.870 5.038 -10.486 1.00 95.75 99 ILE A N 1
ATOM 786 C CA . ILE A 1 99 ? 41.898 3.974 -11.505 1.00 95.75 99 ILE A CA 1
ATOM 787 C C . ILE A 1 99 ? 41.548 4.545 -12.873 1.00 95.75 99 ILE A C 1
ATOM 789 O O . ILE A 1 99 ? 42.260 4.296 -13.845 1.00 95.75 99 ILE A O 1
ATOM 793 N N . LEU A 1 100 ? 40.498 5.354 -12.944 1.00 95.75 100 LEU A N 1
ATOM 794 C CA . LEU A 1 100 ? 40.037 5.945 -14.187 1.00 95.75 100 LEU A CA 1
ATOM 795 C C . LEU A 1 100 ? 41.002 7.004 -14.724 1.00 95.75 100 LEU A C 1
ATOM 797 O O . LEU A 1 100 ? 41.282 7.025 -15.920 1.00 95.75 100 LEU A O 1
ATOM 801 N N . VAL A 1 101 ? 41.589 7.821 -13.844 1.00 97.12 101 VAL A N 1
ATOM 802 C CA . VAL A 1 101 ? 42.667 8.759 -14.199 1.00 97.12 101 VAL A CA 1
ATOM 803 C C . VAL A 1 101 ? 43.840 8.009 -14.833 1.00 97.12 101 VAL A C 1
ATOM 805 O O . VAL A 1 101 ? 44.347 8.412 -15.882 1.00 97.12 101 VAL A O 1
ATOM 808 N N . ASN A 1 102 ? 44.257 6.893 -14.229 1.00 97.50 102 ASN A N 1
ATOM 809 C CA . ASN A 1 102 ? 45.327 6.059 -14.769 1.00 97.50 102 ASN A CA 1
ATOM 810 C C . ASN A 1 102 ? 44.918 5.375 -16.080 1.00 97.50 102 ASN A C 1
ATOM 812 O O . ASN A 1 102 ? 45.734 5.313 -16.995 1.00 97.50 102 ASN A O 1
ATOM 816 N N . ALA A 1 103 ? 43.677 4.902 -16.206 1.00 96.12 103 ALA A N 1
ATOM 817 C CA . ALA A 1 103 ? 43.165 4.300 -17.435 1.00 96.12 103 ALA A CA 1
ATOM 818 C C . ALA A 1 103 ? 43.171 5.309 -18.592 1.00 96.12 103 ALA A C 1
ATOM 820 O O . ALA A 1 103 ? 43.723 5.021 -19.652 1.00 96.12 103 ALA A O 1
ATOM 821 N N . MET A 1 104 ? 42.661 6.523 -18.369 1.00 97.94 104 MET A N 1
ATOM 822 C CA . MET A 1 104 ? 42.686 7.601 -19.362 1.00 97.94 104 MET A CA 1
ATOM 823 C C . MET A 1 104 ? 44.113 7.975 -19.763 1.00 97.94 104 MET A C 1
ATOM 825 O O . MET A 1 104 ? 44.409 8.119 -20.950 1.00 97.94 104 MET A O 1
ATOM 829 N N . LYS A 1 105 ? 45.027 8.046 -18.792 1.00 97.62 105 LYS A N 1
ATOM 830 C CA . LYS A 1 105 ? 46.442 8.309 -19.060 1.00 97.62 105 LYS A CA 1
ATOM 831 C C . LYS A 1 105 ? 47.104 7.184 -19.854 1.00 97.62 105 LYS A C 1
ATOM 833 O O . LYS A 1 105 ? 47.884 7.457 -20.754 1.00 97.62 105 LYS A O 1
ATOM 838 N N . ASN A 1 106 ? 46.804 5.929 -19.546 1.00 97.62 106 ASN A N 1
ATOM 839 C CA . ASN A 1 106 ? 47.426 4.786 -20.209 1.00 97.62 106 ASN A CA 1
ATOM 840 C C . ASN A 1 106 ? 46.892 4.571 -21.631 1.00 97.62 106 ASN A C 1
ATOM 842 O O . ASN A 1 106 ? 47.662 4.210 -22.518 1.00 97.62 106 ASN A O 1
ATOM 846 N N . VAL A 1 107 ? 45.589 4.770 -21.844 1.00 97.50 107 VAL A N 1
ATOM 847 C CA . VAL A 1 107 ? 44.923 4.493 -23.126 1.00 97.50 107 VAL A CA 1
ATOM 848 C C . VAL A 1 107 ? 45.010 5.686 -24.077 1.00 97.50 107 VAL A C 1
ATOM 850 O O . VAL A 1 107 ? 45.227 5.496 -25.272 1.00 97.50 107 VAL A O 1
ATOM 853 N N . TYR A 1 108 ? 44.875 6.910 -23.559 1.00 97.00 108 TYR A N 1
ATOM 854 C CA . TYR A 1 108 ? 44.762 8.125 -24.374 1.00 97.00 108 TYR A CA 1
ATOM 855 C C . TYR A 1 108 ? 45.888 9.146 -24.149 1.00 97.00 108 TYR A C 1
ATOM 857 O O . TYR A 1 108 ? 45.874 10.189 -24.795 1.00 97.00 108 TYR A O 1
ATOM 865 N N . ASP A 1 109 ? 46.856 8.868 -23.266 1.00 97.25 109 ASP A N 1
ATOM 866 C CA . ASP A 1 109 ? 47.946 9.790 -22.881 1.00 97.25 109 ASP A CA 1
ATOM 867 C C . ASP A 1 109 ? 47.448 11.142 -22.328 1.00 97.25 109 ASP A C 1
ATOM 869 O O . ASP A 1 109 ? 48.075 12.187 -22.495 1.00 97.25 109 ASP A O 1
ATOM 873 N N . VAL A 1 110 ? 46.297 11.128 -21.642 1.00 97.75 110 VAL A N 1
ATOM 874 C CA . VAL A 1 110 ? 45.670 12.323 -21.056 1.00 97.75 110 VAL A CA 1
ATOM 875 C C . VAL A 1 110 ? 45.499 12.172 -19.548 1.00 97.75 110 VAL A C 1
ATOM 877 O O . VAL A 1 110 ? 44.955 11.186 -19.056 1.00 97.75 110 VAL A O 1
ATOM 880 N N . ASN A 1 111 ? 45.929 13.188 -18.797 1.00 97.62 111 ASN A N 1
ATOM 881 C CA . ASN A 1 111 ? 45.663 13.286 -17.364 1.00 97.62 111 ASN A CA 1
ATOM 882 C C . ASN A 1 111 ? 44.436 14.170 -17.103 1.00 97.62 111 ASN A C 1
ATOM 884 O O . ASN A 1 111 ? 44.550 15.398 -17.037 1.00 97.62 111 ASN A O 1
ATOM 888 N N . ILE A 1 112 ? 43.286 13.528 -16.895 1.00 97.06 112 ILE A N 1
ATOM 889 C CA . ILE A 1 112 ? 41.985 14.185 -16.700 1.00 97.06 112 ILE A CA 1
ATOM 890 C C . ILE A 1 112 ? 41.918 15.085 -15.450 1.00 97.06 112 ILE A C 1
ATOM 892 O O . ILE A 1 112 ? 41.085 15.981 -15.390 1.00 97.06 112 ILE A O 1
ATOM 896 N N . LEU A 1 113 ? 42.835 14.934 -14.480 1.00 97.56 113 LEU A N 1
ATOM 897 C CA . LEU A 1 113 ? 42.915 15.833 -13.317 1.00 97.56 113 LEU A CA 1
ATOM 898 C C . LEU A 1 113 ? 43.502 17.209 -13.655 1.00 97.56 113 LEU A C 1
ATOM 900 O O . LEU A 1 113 ? 43.252 18.185 -12.947 1.00 97.56 113 LEU A O 1
ATOM 904 N N . THR A 1 114 ? 44.307 17.301 -14.714 1.00 96.19 114 THR A N 1
ATOM 905 C CA . THR A 1 114 ? 45.035 18.529 -15.081 1.00 96.19 114 THR A CA 1
ATOM 906 C C . THR A 1 114 ? 44.620 19.102 -16.426 1.00 96.19 114 THR A C 1
ATOM 908 O O . THR A 1 114 ? 44.873 20.274 -16.686 1.00 96.19 114 THR A O 1
ATOM 911 N N . ASP A 1 115 ? 43.996 18.299 -17.282 1.00 95.75 115 ASP A N 1
ATOM 912 C CA . ASP A 1 115 ? 43.556 18.738 -18.600 1.00 95.75 115 ASP A CA 1
ATOM 913 C C . ASP A 1 115 ? 42.311 19.652 -18.477 1.00 95.75 115 ASP A C 1
ATOM 915 O O . ASP A 1 115 ? 41.347 19.296 -17.785 1.00 95.75 115 ASP A O 1
ATOM 919 N N . PRO A 1 116 ? 42.318 20.856 -19.083 1.00 94.00 116 PRO A N 1
ATOM 920 C CA . PRO A 1 116 ? 41.202 21.799 -18.996 1.00 94.00 116 PRO A CA 1
ATOM 921 C C . PRO A 1 116 ? 39.939 21.339 -19.739 1.00 94.00 116 PRO A C 1
ATOM 923 O O . PRO A 1 116 ? 38.868 21.867 -19.458 1.00 94.00 116 PRO A O 1
ATOM 926 N N . ASN A 1 117 ? 40.023 20.359 -20.648 1.00 94.56 117 ASN A N 1
ATOM 927 C CA . ASN A 1 117 ? 38.843 19.810 -21.330 1.00 94.56 117 ASN A CA 1
ATOM 928 C C . ASN A 1 117 ? 37.904 19.056 -20.378 1.00 94.56 117 ASN A C 1
ATOM 930 O O . ASN A 1 117 ? 36.754 18.841 -20.724 1.00 94.56 117 ASN A O 1
ATOM 934 N N . PHE A 1 118 ? 38.386 18.662 -19.198 1.00 96.38 118 PHE A N 1
ATOM 935 C CA . PHE A 1 118 ? 37.624 17.918 -18.191 1.00 96.38 118 PHE A CA 1
ATOM 936 C C . PHE A 1 118 ? 37.178 18.800 -17.022 1.00 96.38 118 PHE A C 1
ATOM 938 O O . PHE A 1 118 ? 36.819 18.294 -15.965 1.00 96.38 118 PHE A O 1
ATOM 945 N N . ASP A 1 119 ? 37.374 20.118 -17.098 1.00 96.25 119 ASP A N 1
ATOM 946 C CA . ASP A 1 119 ? 37.017 21.026 -16.005 1.00 96.25 119 ASP A CA 1
ATOM 947 C C . ASP A 1 119 ? 35.611 21.533 -16.277 1.00 96.25 119 ASP A C 1
ATOM 949 O O . ASP A 1 119 ? 35.468 22.484 -17.035 1.00 96.25 119 ASP A O 1
ATOM 953 N N . CYS A 1 120 ? 34.588 20.906 -15.691 1.00 93.88 120 CYS A N 1
ATOM 954 C CA . CYS A 1 120 ? 33.189 21.284 -15.918 1.00 93.88 120 CYS A CA 1
ATOM 955 C C . CYS A 1 120 ? 32.870 22.742 -15.541 1.00 93.88 120 CYS A C 1
ATOM 957 O O . CYS A 1 120 ? 31.884 23.294 -16.016 1.00 93.88 120 CYS A O 1
ATOM 959 N N . TYR A 1 121 ? 33.732 23.403 -14.760 1.00 94.69 121 TYR A N 1
ATOM 960 C CA . TYR A 1 121 ? 33.608 24.823 -14.428 1.00 94.69 121 TYR A CA 1
ATOM 961 C C . TYR A 1 121 ? 34.327 25.751 -15.419 1.00 94.69 121 TYR A C 1
ATOM 963 O O . TYR A 1 121 ? 34.204 26.978 -15.337 1.00 94.69 121 TYR A O 1
ATOM 971 N N . SER A 1 122 ? 35.097 25.198 -16.357 1.00 94.38 122 SER A N 1
ATOM 972 C CA . SER A 1 122 ? 35.746 25.964 -17.414 1.00 94.38 122 SER A CA 1
ATOM 973 C C . SER A 1 122 ? 34.738 26.364 -18.485 1.00 94.38 122 SER A C 1
ATOM 975 O O . SER A 1 122 ? 33.998 25.544 -19.013 1.00 94.38 122 SER A O 1
ATOM 977 N N . THR A 1 123 ? 34.807 27.614 -18.943 1.00 90.69 123 THR A N 1
ATOM 978 C CA . THR A 1 123 ? 34.024 28.086 -20.100 1.00 90.69 123 THR A CA 1
ATOM 979 C C . THR A 1 123 ? 34.363 27.375 -21.416 1.00 90.69 123 THR A C 1
ATOM 981 O O . THR A 1 123 ? 33.678 27.578 -22.412 1.00 90.69 123 THR A O 1
ATOM 984 N N . SER A 1 124 ? 35.468 26.621 -21.455 1.00 89.31 124 SER A N 1
ATOM 985 C CA . SER A 1 124 ? 35.868 25.811 -22.611 1.00 89.31 124 SER A CA 1
ATOM 986 C C . SER A 1 124 ? 35.430 24.351 -22.508 1.00 89.31 124 SER A C 1
ATOM 988 O O . SER A 1 124 ? 35.781 23.571 -23.391 1.00 89.31 124 SER A O 1
ATOM 990 N N . PHE A 1 125 ? 34.771 23.965 -21.414 1.00 94.69 125 PHE A N 1
ATOM 991 C CA . PHE A 1 125 ? 34.237 22.624 -21.247 1.00 94.69 125 PHE A CA 1
ATOM 992 C C . PHE A 1 125 ? 33.136 22.367 -22.269 1.00 94.69 125 PHE A C 1
ATOM 994 O O . PHE A 1 125 ? 32.293 23.226 -22.520 1.00 94.69 125 PHE A O 1
ATOM 1001 N N . ASP A 1 126 ? 33.167 21.179 -22.857 1.00 95.19 126 ASP A N 1
ATOM 1002 C CA . ASP A 1 126 ? 32.127 20.697 -23.752 1.00 95.19 126 ASP A CA 1
ATOM 1003 C C . ASP A 1 126 ? 31.936 19.203 -23.464 1.00 95.19 126 ASP A C 1
ATOM 1005 O O . ASP A 1 126 ? 32.857 18.423 -23.740 1.00 95.19 126 ASP A O 1
ATOM 1009 N N . PRO A 1 127 ? 30.774 18.778 -22.930 1.00 93.75 127 PRO A N 1
ATOM 1010 C CA . PRO A 1 127 ? 30.517 17.368 -22.647 1.00 93.75 127 PRO A CA 1
ATOM 1011 C C . PRO A 1 127 ? 30.526 16.512 -23.924 1.00 93.75 127 PRO A C 1
ATOM 1013 O O . PRO A 1 127 ? 30.713 15.299 -23.854 1.00 93.75 127 PRO A O 1
ATOM 1016 N N . CYS A 1 128 ? 30.379 17.119 -25.108 1.00 94.44 128 CYS A N 1
ATOM 1017 C CA . CYS A 1 128 ? 30.465 16.450 -26.407 1.00 94.44 128 CYS A CA 1
ATOM 1018 C C . CYS A 1 128 ? 31.893 16.400 -26.982 1.00 94.44 128 CYS A C 1
ATOM 1020 O O . CYS A 1 128 ? 32.100 15.826 -28.057 1.00 94.44 128 CYS A O 1
ATOM 1022 N N . ASN A 1 129 ? 32.896 16.966 -26.299 1.00 96.88 129 ASN A N 1
ATOM 1023 C CA . ASN A 1 129 ? 34.291 16.871 -26.720 1.00 96.88 129 ASN A CA 1
ATOM 1024 C C . ASN A 1 129 ? 34.708 15.398 -26.848 1.00 96.88 129 ASN A C 1
ATOM 1026 O O . ASN A 1 129 ? 34.482 14.599 -25.945 1.00 96.88 129 ASN A O 1
ATOM 1030 N N . THR A 1 130 ? 35.375 15.029 -27.945 1.00 97.19 130 THR A N 1
ATOM 1031 C CA . THR A 1 130 ? 35.771 13.635 -28.212 1.00 97.19 130 THR A CA 1
ATOM 1032 C C . THR A 1 130 ? 36.572 12.995 -27.071 1.00 97.19 130 THR A C 1
ATOM 1034 O O . THR A 1 130 ? 36.397 11.814 -26.787 1.00 97.19 130 THR A O 1
ATOM 1037 N N . MET A 1 131 ? 37.439 13.751 -26.393 1.00 97.12 131 MET A N 1
ATOM 1038 C CA . MET A 1 131 ? 38.245 13.231 -25.286 1.00 97.12 131 MET A CA 1
ATOM 1039 C C . MET A 1 131 ? 37.429 13.080 -23.990 1.00 97.12 131 MET A C 1
ATOM 1041 O O . MET A 1 131 ? 37.646 12.129 -23.243 1.00 97.12 131 MET A O 1
ATOM 1045 N N . VAL A 1 132 ? 36.442 13.953 -23.765 1.00 97.50 132 VAL A N 1
ATOM 1046 C CA . VAL A 1 132 ? 35.460 13.826 -22.671 1.00 97.50 132 VAL A CA 1
ATOM 1047 C C . VAL A 1 132 ? 34.545 12.621 -22.914 1.00 97.50 132 VAL A C 1
ATOM 1049 O O . VAL A 1 132 ? 34.357 11.789 -22.034 1.00 97.50 132 VAL A O 1
ATOM 1052 N N . GLN A 1 133 ? 34.102 12.421 -24.154 1.00 97.62 133 GLN A N 1
ATOM 1053 C CA . GLN A 1 133 ? 33.336 11.246 -24.572 1.00 97.62 133 GLN A CA 1
ATOM 1054 C C . GLN A 1 133 ? 34.107 9.933 -24.377 1.00 97.62 133 GLN A C 1
ATOM 1056 O O . GLN A 1 133 ? 33.536 8.940 -23.937 1.00 97.62 133 GLN A O 1
ATOM 1061 N N . ASN A 1 134 ? 35.420 9.916 -24.625 1.00 97.69 134 ASN A N 1
ATOM 1062 C CA . ASN A 1 134 ? 36.255 8.748 -24.327 1.00 97.69 134 ASN A CA 1
ATOM 1063 C C . ASN A 1 134 ? 36.293 8.410 -22.830 1.00 97.69 134 ASN A C 1
ATOM 1065 O O . ASN A 1 134 ? 36.352 7.233 -22.472 1.00 97.69 134 ASN A O 1
ATOM 1069 N N . TRP A 1 135 ? 36.236 9.418 -21.961 1.00 97.38 135 TRP A N 1
ATOM 1070 C CA . TRP A 1 135 ? 36.124 9.224 -20.517 1.00 97.38 135 TRP A CA 1
ATOM 1071 C C . TRP A 1 135 ? 34.737 8.716 -20.115 1.00 97.38 135 TRP A C 1
ATOM 1073 O O . TRP A 1 135 ? 34.665 7.732 -19.379 1.00 97.38 135 TRP A O 1
ATOM 1083 N N . HIS A 1 136 ? 33.655 9.268 -20.676 1.00 97.12 136 HIS A N 1
ATOM 1084 C CA . HIS A 1 136 ? 32.296 8.740 -20.486 1.00 97.12 136 HIS A CA 1
ATOM 1085 C C . HIS A 1 136 ? 32.185 7.269 -20.922 1.00 97.12 136 HIS A C 1
ATOM 1087 O O . HIS A 1 136 ? 31.637 6.447 -20.187 1.00 97.12 136 HIS A O 1
ATOM 1093 N N . ASN A 1 137 ? 32.767 6.918 -22.076 1.00 97.06 137 ASN A N 1
ATOM 1094 C CA . ASN A 1 137 ? 32.836 5.544 -22.585 1.00 97.06 137 ASN A CA 1
ATOM 1095 C C . ASN A 1 137 ? 33.608 4.622 -21.632 1.00 97.06 137 ASN A C 1
ATOM 1097 O O . ASN A 1 137 ? 33.179 3.504 -21.377 1.00 97.06 137 ASN A O 1
ATOM 1101 N N . MET A 1 138 ? 34.748 5.078 -21.101 1.00 96.75 138 MET A N 1
ATOM 1102 C CA . MET A 1 138 ? 35.567 4.283 -20.181 1.00 96.75 138 MET A CA 1
ATOM 1103 C C . MET A 1 138 ? 34.816 3.977 -18.881 1.00 96.75 138 MET A C 1
ATOM 1105 O O . MET A 1 138 ? 34.929 2.876 -18.352 1.00 96.75 138 MET A O 1
ATOM 1109 N N . ARG A 1 139 ? 34.020 4.924 -18.373 1.00 95.69 139 ARG A N 1
ATOM 1110 C CA . ARG A 1 139 ? 33.141 4.687 -17.217 1.00 95.69 139 ARG A CA 1
ATOM 1111 C C . ARG A 1 139 ? 32.034 3.691 -17.552 1.00 95.69 139 ARG A C 1
ATOM 1113 O O . ARG A 1 139 ? 31.841 2.728 -16.813 1.00 95.69 139 ARG A O 1
ATOM 1120 N N . GLY A 1 140 ? 31.391 3.871 -18.706 1.00 95.69 140 GLY A N 1
ATOM 1121 C CA . GLY A 1 140 ? 30.354 2.973 -19.219 1.00 95.69 140 GLY A CA 1
ATOM 1122 C C . GLY A 1 140 ? 30.826 1.536 -19.423 1.00 95.69 140 GLY A C 1
ATOM 1123 O O . GLY A 1 140 ? 30.101 0.585 -19.128 1.00 95.69 140 GLY A O 1
ATOM 1124 N N . TYR A 1 141 ? 32.082 1.367 -19.844 1.00 96.69 141 TYR A N 1
ATOM 1125 C CA . TYR A 1 141 ? 32.721 0.059 -19.954 1.00 96.69 141 TYR A CA 1
ATOM 1126 C C . TYR A 1 141 ? 32.707 -0.683 -18.613 1.00 96.69 141 TYR A C 1
ATOM 1128 O O . TYR A 1 141 ? 32.261 -1.822 -18.553 1.00 96.69 141 TYR A O 1
ATOM 1136 N N . TYR A 1 142 ? 33.114 -0.041 -17.515 1.00 96.69 142 TYR A N 1
ATOM 1137 C CA . TYR A 1 142 ? 33.139 -0.700 -16.203 1.00 96.69 142 TYR A CA 1
ATOM 1138 C C . TYR A 1 142 ? 31.751 -0.948 -15.605 1.00 96.69 142 TYR A C 1
ATOM 1140 O O . TYR A 1 142 ? 31.590 -1.879 -14.817 1.00 96.69 142 TYR A O 1
ATOM 1148 N N . LEU A 1 143 ? 30.746 -0.152 -15.978 1.00 95.88 143 LEU A N 1
ATOM 1149 C CA . LEU A 1 143 ? 29.352 -0.478 -15.675 1.00 95.88 143 LEU A CA 1
ATOM 1150 C C . LEU A 1 143 ? 28.905 -1.744 -16.426 1.00 95.88 143 LEU A C 1
ATOM 1152 O O . LEU A 1 143 ? 28.220 -2.586 -15.860 1.00 95.88 143 LEU A O 1
ATOM 1156 N N . THR A 1 144 ? 29.339 -1.914 -17.672 1.00 97.88 144 THR A N 1
ATOM 1157 C CA . THR A 1 144 ? 29.071 -3.136 -18.446 1.00 97.88 144 THR A CA 1
ATOM 1158 C C . THR A 1 144 ? 29.789 -4.350 -17.855 1.00 97.88 144 THR A C 1
ATOM 1160 O O . THR A 1 144 ? 29.181 -5.407 -17.725 1.00 97.88 144 THR A O 1
ATOM 1163 N N . GLU A 1 145 ? 31.035 -4.192 -17.394 1.00 98.25 145 GLU A N 1
ATOM 1164 C CA . GLU A 1 145 ? 31.745 -5.250 -16.656 1.00 98.25 145 GLU A CA 1
ATOM 1165 C C . GLU A 1 145 ? 30.987 -5.676 -15.393 1.00 98.25 145 GLU A C 1
ATOM 1167 O O . GLU A 1 145 ? 30.962 -6.856 -15.075 1.00 98.25 145 GLU A O 1
ATOM 1172 N N . PHE A 1 146 ? 30.327 -4.746 -14.691 1.00 97.75 146 PHE A N 1
ATOM 1173 C CA . PHE A 1 146 ? 29.481 -5.105 -13.550 1.00 97.75 146 PHE A CA 1
ATOM 1174 C C . PHE A 1 146 ? 28.321 -6.022 -13.957 1.00 97.75 146 PHE A C 1
ATOM 1176 O O . PHE A 1 146 ? 28.053 -6.988 -13.249 1.00 97.75 146 PHE A O 1
ATOM 1183 N N . PHE A 1 147 ? 27.651 -5.759 -15.083 1.00 98.25 147 PHE A N 1
ATOM 1184 C CA . PHE A 1 147 ? 26.569 -6.628 -15.555 1.00 98.25 147 PHE A CA 1
ATOM 1185 C C . PHE A 1 147 ? 27.071 -8.000 -16.017 1.00 98.25 147 PHE A C 1
ATOM 1187 O O . PHE A 1 147 ? 26.379 -8.985 -15.783 1.00 98.25 147 PHE A O 1
ATOM 1194 N N . ARG A 1 148 ? 28.283 -8.089 -16.582 1.00 98.62 148 ARG A N 1
ATOM 1195 C CA . ARG A 1 148 ? 28.944 -9.379 -16.853 1.00 98.62 148 ARG A CA 1
ATOM 1196 C C . ARG A 1 148 ? 29.218 -10.146 -15.559 1.00 98.62 148 ARG A C 1
ATOM 1198 O O . ARG A 1 148 ? 28.759 -11.274 -15.421 1.00 98.62 148 ARG A O 1
ATOM 1205 N N . ASP A 1 149 ? 29.869 -9.494 -14.588 1.00 98.56 149 ASP A N 1
ATOM 1206 C CA . ASP A 1 149 ? 30.162 -10.075 -13.270 1.00 98.56 149 ASP A CA 1
ATOM 1207 C C . ASP A 1 149 ? 28.863 -10.547 -12.570 1.00 98.56 149 ASP A C 1
ATOM 1209 O O . ASP A 1 149 ? 28.837 -11.599 -11.933 1.00 98.56 149 ASP A O 1
ATOM 1213 N N . LEU A 1 150 ? 27.770 -9.781 -12.696 1.00 98.31 150 LEU A N 1
ATOM 1214 C CA . LEU A 1 150 ? 26.462 -10.113 -12.125 1.00 98.31 150 LEU A CA 1
ATOM 1215 C C . LEU A 1 150 ? 25.793 -11.296 -12.836 1.00 98.31 150 LEU A C 1
ATOM 1217 O O . LEU A 1 150 ? 25.277 -12.186 -12.161 1.00 98.31 150 LEU A O 1
ATOM 1221 N N . ARG A 1 151 ? 25.778 -11.304 -14.174 1.00 98.38 151 ARG A N 1
ATOM 1222 C CA . ARG A 1 151 ? 25.154 -12.373 -14.961 1.00 98.38 151 ARG A CA 1
ATOM 1223 C C . ARG A 1 151 ? 25.843 -13.712 -14.715 1.00 98.38 151 ARG A C 1
ATOM 1225 O O . ARG A 1 151 ? 25.153 -14.687 -14.421 1.00 98.38 151 ARG A O 1
ATOM 1232 N N . ASP A 1 152 ? 27.175 -13.729 -14.745 1.00 98.44 152 ASP A N 1
ATOM 1233 C CA . ASP A 1 152 ? 27.984 -14.928 -14.501 1.00 98.44 152 ASP A CA 1
ATOM 1234 C C . ASP A 1 152 ? 27.696 -15.543 -13.116 1.00 98.44 152 ASP A C 1
ATOM 1236 O O . ASP A 1 152 ? 27.535 -16.762 -12.971 1.00 98.44 152 ASP A O 1
ATOM 1240 N N . GLU A 1 153 ? 27.605 -14.702 -12.083 1.00 98.31 153 GLU A N 1
ATOM 1241 C CA . GLU A 1 153 ? 27.345 -15.156 -10.715 1.00 98.31 153 GLU A CA 1
ATOM 1242 C C . GLU A 1 153 ? 25.905 -15.664 -10.546 1.00 98.31 153 GLU A C 1
ATOM 1244 O O . GLU A 1 153 ? 25.688 -16.734 -9.972 1.00 98.31 153 GLU A O 1
ATOM 1249 N N . LEU A 1 154 ? 24.910 -14.951 -11.083 1.00 98.12 154 LEU A N 1
ATOM 1250 C CA . LEU A 1 154 ? 23.511 -15.373 -10.990 1.00 98.12 154 LEU A CA 1
ATOM 1251 C C . LEU A 1 154 ? 23.234 -16.644 -11.802 1.00 98.12 154 LEU A C 1
ATOM 1253 O O . LEU A 1 154 ? 22.496 -17.498 -11.322 1.00 98.12 154 LEU A O 1
ATOM 1257 N N . ASP A 1 155 ? 23.875 -16.834 -12.960 1.00 98.06 155 ASP A N 1
ATOM 1258 C CA . ASP A 1 155 ? 23.781 -18.082 -13.736 1.00 98.06 155 ASP A CA 1
ATOM 1259 C C . ASP A 1 155 ? 24.361 -19.286 -13.001 1.00 98.06 155 ASP A C 1
ATOM 1261 O O . ASP A 1 155 ? 23.857 -20.405 -13.126 1.00 98.06 155 ASP A O 1
ATOM 1265 N N . THR A 1 156 ? 25.406 -19.061 -12.203 1.00 98.25 156 THR A N 1
ATOM 1266 C CA . THR A 1 156 ? 25.988 -20.102 -11.350 1.00 98.25 156 THR A CA 1
ATOM 1267 C C . THR A 1 156 ? 25.012 -20.540 -10.250 1.00 98.25 156 THR A C 1
ATOM 1269 O O . THR A 1 156 ? 25.048 -21.697 -9.825 1.00 98.25 156 THR A O 1
ATOM 1272 N N . ILE A 1 157 ? 24.132 -19.641 -9.797 1.00 97.88 157 ILE A N 1
ATOM 1273 C CA . ILE A 1 157 ? 23.101 -19.921 -8.789 1.00 97.88 157 ILE A CA 1
ATOM 1274 C C . ILE A 1 157 ? 21.880 -20.581 -9.438 1.00 97.88 157 ILE A C 1
ATOM 1276 O O . ILE A 1 157 ? 21.479 -21.673 -9.032 1.00 97.88 157 ILE A O 1
ATOM 1280 N N . ASP A 1 158 ? 21.286 -19.916 -10.428 1.00 97.56 158 ASP A N 1
ATOM 1281 C CA . ASP A 1 158 ? 20.179 -20.412 -11.242 1.00 97.56 158 ASP A CA 1
ATOM 1282 C C . ASP A 1 158 ? 20.106 -19.611 -12.561 1.00 97.56 158 ASP A C 1
ATOM 1284 O O . ASP A 1 158 ? 19.818 -18.410 -12.531 1.00 97.56 158 ASP A O 1
ATOM 1288 N N . PRO A 1 159 ? 20.296 -20.257 -13.728 1.00 96.81 159 PRO A N 1
ATOM 1289 C CA . PRO A 1 159 ? 20.277 -19.581 -15.027 1.00 96.81 159 PRO A CA 1
ATOM 1290 C C . PRO A 1 159 ? 18.912 -18.988 -15.404 1.00 96.81 159 PRO A C 1
ATOM 1292 O O . PRO A 1 159 ? 18.817 -18.232 -16.365 1.00 96.81 159 PRO A O 1
ATOM 1295 N N . ASN A 1 160 ? 17.845 -19.312 -14.667 1.00 96.31 160 ASN A N 1
ATOM 1296 C CA . ASN A 1 160 ? 16.519 -18.735 -14.887 1.00 96.31 160 ASN A CA 1
ATOM 1297 C C . ASN A 1 160 ? 16.281 -17.445 -14.088 1.00 96.31 160 ASN A C 1
ATOM 1299 O O . ASN A 1 160 ? 15.177 -16.906 -14.133 1.00 96.31 160 ASN A O 1
ATOM 1303 N N . ILE A 1 161 ? 17.266 -16.956 -13.326 1.00 96.00 161 ILE A N 1
ATOM 1304 C CA . ILE A 1 161 ? 17.136 -15.664 -12.646 1.00 96.00 161 ILE A CA 1
ATOM 1305 C C . ILE A 1 161 ? 17.158 -14.550 -13.693 1.00 96.00 161 ILE A C 1
ATOM 1307 O O . ILE A 1 161 ? 18.160 -14.360 -14.387 1.00 96.00 161 ILE A O 1
ATOM 1311 N N . GLU A 1 162 ? 16.071 -13.786 -13.764 1.00 97.00 162 GLU A N 1
ATOM 1312 C CA . GLU A 1 162 ? 15.940 -12.645 -14.667 1.00 97.00 162 GLU A CA 1
ATOM 1313 C C . GLU A 1 162 ? 16.595 -11.389 -14.078 1.00 97.00 162 GLU A C 1
ATOM 1315 O O . GLU A 1 162 ? 16.413 -11.075 -12.897 1.00 97.00 162 GLU A O 1
ATOM 1320 N N . ILE A 1 163 ? 17.300 -10.628 -14.916 1.00 97.38 163 ILE A N 1
ATOM 1321 C CA . ILE A 1 163 ? 17.869 -9.322 -14.572 1.00 97.38 163 ILE A CA 1
ATOM 1322 C C . ILE A 1 163 ? 17.127 -8.239 -15.356 1.00 97.38 163 ILE A C 1
ATOM 1324 O O . ILE A 1 163 ? 17.182 -8.195 -16.583 1.00 97.38 163 ILE A O 1
ATOM 1328 N N . ALA A 1 164 ? 16.463 -7.340 -14.642 1.00 95.12 164 ALA A N 1
ATOM 1329 C CA . ALA A 1 164 ? 15.872 -6.128 -15.188 1.00 95.12 164 ALA A CA 1
ATOM 1330 C C . ALA A 1 164 ? 16.755 -4.920 -14.850 1.00 95.12 164 ALA A C 1
ATOM 1332 O O . ALA A 1 164 ? 17.265 -4.825 -13.732 1.00 95.12 164 ALA A O 1
ATOM 1333 N N . VAL A 1 165 ? 16.918 -3.977 -15.779 1.00 93.69 165 VAL A N 1
ATOM 1334 C CA . VAL A 1 165 ? 17.685 -2.740 -15.557 1.00 93.69 165 VAL A CA 1
ATOM 1335 C C . VAL A 1 165 ? 16.850 -1.502 -15.855 1.00 93.69 165 VAL A C 1
ATOM 1337 O O . VAL A 1 165 ? 16.182 -1.415 -16.883 1.00 93.69 165 VAL A O 1
ATOM 1340 N N . GLY A 1 166 ? 16.905 -0.531 -14.948 1.00 90.62 166 GLY A N 1
ATOM 1341 C CA . GLY A 1 166 ? 16.240 0.758 -15.095 1.00 90.62 166 GLY A CA 1
ATOM 1342 C C . GLY A 1 166 ? 17.139 1.820 -15.721 1.00 90.62 166 GLY A C 1
ATOM 1343 O O . GLY A 1 166 ? 18.182 2.130 -15.148 1.00 90.62 166 GLY A O 1
ATOM 1344 N N . ILE A 1 167 ? 16.745 2.414 -16.855 1.00 90.75 167 ILE A N 1
ATOM 1345 C CA . ILE A 1 167 ? 17.540 3.441 -17.560 1.00 90.75 167 ILE A CA 1
ATOM 1346 C C . ILE A 1 167 ? 16.700 4.681 -17.928 1.00 90.75 167 ILE A C 1
ATOM 1348 O O . ILE A 1 167 ? 15.483 4.583 -18.090 1.00 90.75 167 ILE A O 1
ATOM 1352 N N . PRO A 1 168 ? 17.311 5.869 -18.125 1.00 87.44 168 PRO A N 1
ATOM 1353 C CA . PRO A 1 168 ? 16.567 7.102 -18.386 1.00 87.44 168 PRO A CA 1
ATOM 1354 C C . PRO A 1 168 ? 15.983 7.189 -19.803 1.00 87.44 168 PRO A C 1
ATOM 1356 O O . PRO A 1 168 ? 15.264 8.137 -20.093 1.00 87.44 168 PRO A O 1
ATOM 1359 N N . GLY A 1 169 ? 16.270 6.222 -20.684 1.00 87.81 169 GLY A N 1
ATOM 1360 C CA . GLY A 1 169 ? 15.794 6.199 -22.074 1.00 87.81 169 GLY A CA 1
ATOM 1361 C C . GLY A 1 169 ? 16.749 6.829 -23.095 1.00 87.81 169 GLY A C 1
ATOM 1362 O O . GLY A 1 169 ? 16.335 7.126 -24.211 1.00 87.81 169 GLY A O 1
ATOM 1363 N N . GLY A 1 170 ? 18.020 7.041 -22.740 1.00 91.31 170 GLY A N 1
ATOM 1364 C CA . GLY A 1 170 ? 19.065 7.557 -23.633 1.00 91.31 170 GLY A CA 1
ATOM 1365 C C . GLY A 1 170 ? 20.387 6.798 -23.496 1.00 91.31 170 GLY A C 1
ATOM 1366 O O . GLY A 1 170 ? 20.488 5.841 -22.731 1.00 91.31 170 GLY A O 1
ATOM 1367 N N . ASP A 1 171 ? 21.414 7.239 -24.227 1.00 95.25 171 ASP A N 1
ATOM 1368 C CA . ASP A 1 171 ? 22.751 6.618 -24.205 1.00 95.25 171 ASP A CA 1
ATOM 1369 C C . ASP A 1 171 ? 23.628 7.095 -23.030 1.00 95.25 171 ASP A C 1
ATOM 1371 O O . ASP A 1 171 ? 24.761 6.637 -22.892 1.00 95.25 171 ASP A O 1
ATOM 1375 N N . TYR A 1 172 ? 23.154 8.015 -22.184 1.00 94.12 172 TYR A N 1
ATOM 1376 C CA . TYR A 1 172 ? 23.916 8.528 -21.043 1.00 94.12 172 TYR A CA 1
ATOM 1377 C C . TYR A 1 172 ? 23.090 8.485 -19.763 1.00 94.12 172 TYR A C 1
ATOM 1379 O O . TYR A 1 172 ? 21.868 8.622 -19.778 1.00 94.12 172 TYR A O 1
ATOM 1387 N N . VAL A 1 173 ? 23.781 8.351 -18.637 1.00 88.38 173 VAL A N 1
ATOM 1388 C CA . VAL A 1 173 ? 23.220 8.582 -17.310 1.00 88.38 173 VAL A CA 1
ATOM 1389 C C . VAL A 1 173 ? 23.832 9.840 -16.704 1.00 88.38 173 VAL A C 1
ATOM 1391 O O . VAL A 1 173 ? 25.050 9.946 -16.559 1.00 88.38 173 VAL A O 1
ATOM 1394 N N . GLY A 1 174 ? 22.960 10.799 -16.381 1.00 80.06 174 GLY A N 1
ATOM 1395 C CA . GLY A 1 174 ? 23.285 12.054 -15.706 1.00 80.06 174 GLY A CA 1
ATOM 1396 C C . GLY A 1 174 ? 23.653 11.843 -14.229 1.00 80.06 174 GLY A C 1
ATOM 1397 O O . GLY A 1 174 ? 24.392 10.911 -13.909 1.00 80.06 174 GLY A O 1
ATOM 1398 N N . PRO A 1 175 ? 23.202 12.687 -13.289 1.00 70.94 175 PRO A N 1
ATOM 1399 C CA . PRO A 1 175 ? 23.503 12.506 -11.881 1.00 70.94 175 PRO A CA 1
ATOM 1400 C C . PRO A 1 175 ? 22.869 11.221 -11.362 1.00 70.94 175 PRO A C 1
ATOM 1402 O O . PRO A 1 175 ? 21.820 10.790 -11.821 1.00 70.94 175 PRO A O 1
ATOM 1405 N N . CYS A 1 176 ? 23.492 10.584 -10.388 1.00 69.62 176 CYS A N 1
ATOM 1406 C CA . CYS A 1 176 ? 24.759 10.959 -9.758 1.00 69.62 176 CYS A CA 1
ATOM 1407 C C . CYS A 1 176 ? 26.015 10.475 -10.524 1.00 69.62 176 CYS A C 1
ATOM 1409 O O . CYS A 1 176 ? 27.118 10.548 -9.997 1.00 69.62 176 CYS A O 1
ATOM 1411 N N . LEU A 1 177 ? 25.877 9.939 -11.740 1.00 84.25 177 LEU A N 1
ATOM 1412 C CA . LEU A 1 177 ? 26.916 9.158 -12.424 1.00 84.25 177 LEU A CA 1
ATOM 1413 C C . LEU A 1 177 ? 27.691 9.925 -13.505 1.00 84.25 177 LEU A C 1
ATOM 1415 O O . LEU A 1 177 ? 28.518 9.324 -14.179 1.00 84.25 177 LEU A O 1
ATOM 1419 N N . GLY A 1 178 ? 27.486 11.233 -13.648 1.00 87.19 178 GLY A N 1
ATOM 1420 C CA . GLY A 1 178 ? 28.285 12.153 -14.470 1.00 87.19 178 GLY A CA 1
ATOM 1421 C C . GLY A 1 178 ? 28.458 11.773 -15.936 1.00 87.19 178 GLY A C 1
ATOM 1422 O O . GLY A 1 178 ? 29.535 11.324 -16.332 1.00 87.19 178 GLY A O 1
ATOM 1423 N N . ASN A 1 179 ? 27.351 11.896 -16.682 1.00 93.56 179 ASN A N 1
ATOM 1424 C CA . ASN A 1 179 ? 27.190 11.551 -18.100 1.00 93.56 179 ASN A CA 1
ATOM 1425 C C . ASN A 1 179 ? 27.899 10.243 -18.491 1.00 93.56 179 ASN A C 1
ATOM 1427 O O . ASN A 1 179 ? 28.428 10.113 -19.596 1.00 93.56 179 ASN A O 1
ATOM 1431 N N . CYS A 1 180 ? 27.917 9.252 -17.597 1.00 94.00 180 CYS A N 1
ATOM 1432 C CA . CYS A 1 180 ? 28.468 7.940 -17.902 1.00 94.00 180 CYS A CA 1
ATOM 1433 C C . CYS A 1 180 ? 27.683 7.344 -19.078 1.00 94.00 180 CYS A C 1
ATOM 1435 O O . CYS A 1 180 ? 26.454 7.434 -19.118 1.00 94.00 180 CYS A O 1
ATOM 1437 N N . LYS A 1 181 ? 28.381 6.774 -20.066 1.00 95.75 181 LYS A N 1
ATOM 1438 C CA . LYS A 1 181 ? 27.705 6.199 -21.229 1.00 95.75 181 LYS A CA 1
ATOM 1439 C C . LYS A 1 181 ? 27.083 4.852 -20.869 1.00 95.75 181 LYS A C 1
ATOM 1441 O O . LYS A 1 181 ? 27.753 3.990 -20.310 1.00 95.75 181 LYS A O 1
ATOM 1446 N N . LEU A 1 182 ? 25.825 4.657 -21.235 1.00 94.88 182 LEU A N 1
ATOM 1447 C CA . LEU A 1 182 ? 25.127 3.384 -21.122 1.00 94.88 182 LEU A CA 1
ATOM 1448 C C . LEU A 1 182 ? 25.340 2.593 -22.409 1.00 94.88 182 LEU A C 1
ATOM 1450 O O . LEU A 1 182 ? 24.863 2.989 -23.472 1.00 94.88 182 LEU A O 1
ATOM 1454 N N . ASP A 1 183 ? 26.047 1.470 -22.318 1.00 96.38 183 ASP A N 1
ATOM 1455 C CA . ASP A 1 183 ? 26.239 0.568 -23.455 1.00 96.38 183 ASP A CA 1
ATOM 1456 C C . ASP A 1 183 ? 25.192 -0.552 -23.461 1.00 96.38 183 ASP A C 1
ATOM 1458 O O . ASP A 1 183 ? 25.503 -1.740 -23.510 1.00 96.38 183 ASP A O 1
ATOM 1462 N N . TRP A 1 184 ? 23.919 -0.152 -23.393 1.00 97.06 184 TRP A N 1
ATOM 1463 C CA . TRP A 1 184 ? 22.773 -1.067 -23.356 1.00 97.06 184 TRP A CA 1
ATOM 1464 C C . TRP A 1 184 ? 22.714 -1.996 -24.574 1.00 97.06 184 TRP A C 1
ATOM 1466 O O . TRP A 1 184 ? 22.166 -3.087 -24.490 1.00 97.06 184 TRP A O 1
ATOM 1476 N N . ARG A 1 185 ? 23.326 -1.588 -25.690 1.00 97.88 185 ARG A N 1
ATOM 1477 C CA . ARG A 1 185 ? 23.476 -2.407 -26.896 1.00 97.88 185 ARG A CA 1
ATOM 1478 C C . ARG A 1 185 ? 24.330 -3.639 -26.633 1.00 97.88 185 ARG A C 1
ATOM 1480 O O . ARG A 1 185 ? 23.894 -4.738 -26.934 1.00 97.88 185 ARG A O 1
ATOM 1487 N N . THR A 1 186 ? 25.480 -3.468 -25.982 1.00 98.38 186 THR A N 1
ATOM 1488 C CA . THR A 1 186 ? 26.311 -4.594 -25.537 1.00 98.38 186 THR A CA 1
ATOM 1489 C C . THR A 1 186 ? 25.565 -5.474 -24.534 1.00 98.38 186 THR A C 1
ATOM 1491 O O . THR A 1 186 ? 25.684 -6.693 -24.589 1.00 98.38 186 THR A O 1
ATOM 1494 N N . TRP A 1 187 ? 24.755 -4.890 -23.642 1.00 98.38 187 TRP A N 1
ATOM 1495 C CA . TRP A 1 187 ? 23.958 -5.677 -22.689 1.00 98.38 187 TRP A CA 1
ATOM 1496 C C . TRP A 1 187 ? 22.921 -6.552 -23.398 1.00 98.38 187 TRP A C 1
ATOM 1498 O O . TRP A 1 187 ? 22.716 -7.692 -22.991 1.00 98.38 187 TRP A O 1
ATOM 1508 N N . VAL A 1 188 ? 22.311 -6.029 -24.464 1.00 98.44 188 VAL A N 1
ATOM 1509 C CA . VAL A 1 188 ? 21.395 -6.766 -25.339 1.00 98.44 188 VAL A CA 1
ATOM 1510 C C . VAL A 1 188 ? 22.136 -7.838 -26.131 1.00 98.44 188 VAL A C 1
ATOM 1512 O O . VAL A 1 188 ? 21.726 -8.991 -26.102 1.00 98.44 188 VAL A O 1
ATOM 1515 N N . ASP A 1 189 ? 23.238 -7.501 -26.798 1.00 98.44 189 ASP A N 1
ATOM 1516 C CA . ASP A 1 189 ? 23.971 -8.436 -27.661 1.00 98.44 189 ASP A CA 1
ATOM 1517 C C . ASP A 1 189 ? 24.559 -9.618 -26.880 1.00 98.44 189 ASP A C 1
ATOM 1519 O O . ASP A 1 189 ? 24.578 -10.746 -27.366 1.00 98.44 189 ASP A O 1
ATOM 1523 N N . GLU A 1 190 ? 25.020 -9.377 -25.653 1.00 98.44 190 GLU A N 1
ATOM 1524 C CA . GLU A 1 190 ? 25.609 -10.407 -24.793 1.00 98.44 190 GLU A CA 1
ATOM 1525 C C . GLU A 1 190 ? 24.583 -11.108 -23.888 1.00 98.44 190 GLU A C 1
ATOM 1527 O O . GLU A 1 190 ? 24.956 -12.021 -23.155 1.00 98.44 190 GLU A O 1
ATOM 1532 N N . GLY A 1 191 ? 23.305 -10.710 -23.923 1.00 97.94 191 GLY A N 1
ATOM 1533 C CA . GLY A 1 191 ? 22.261 -11.299 -23.077 1.00 97.94 191 GLY A CA 1
ATOM 1534 C C . GLY A 1 191 ? 22.482 -11.055 -21.578 1.00 97.94 191 GLY A C 1
ATOM 1535 O O . GLY A 1 191 ? 22.135 -11.894 -20.749 1.00 97.94 191 GLY A O 1
ATOM 1536 N N . LEU A 1 192 ? 23.082 -9.916 -21.209 1.00 98.50 192 LEU A N 1
ATOM 1537 C CA . LEU A 1 192 ? 23.403 -9.587 -19.811 1.00 98.50 192 LEU A CA 1
ATOM 1538 C C . LEU A 1 192 ? 22.166 -9.210 -18.988 1.00 98.50 192 LEU A C 1
ATOM 1540 O O . LEU A 1 192 ? 22.215 -9.219 -17.759 1.00 98.50 192 LEU A O 1
ATOM 1544 N N . VAL A 1 193 ? 21.073 -8.846 -19.658 1.00 98.12 193 VAL A N 1
ATOM 1545 C CA . VAL A 1 193 ? 19.796 -8.465 -19.049 1.00 98.12 193 VAL A CA 1
ATOM 1546 C C . VAL A 1 193 ? 18.646 -9.142 -19.785 1.00 98.12 193 VAL A C 1
ATOM 1548 O O . VAL A 1 193 ? 18.747 -9.448 -20.968 1.00 98.12 193 VAL A O 1
ATOM 1551 N N . ASN A 1 194 ? 17.539 -9.348 -19.083 1.00 98.00 194 ASN A N 1
ATOM 1552 C CA . ASN A 1 194 ? 16.302 -9.916 -19.616 1.00 98.00 194 ASN A CA 1
ATOM 1553 C C . ASN A 1 194 ? 15.243 -8.836 -19.876 1.00 98.00 194 ASN A C 1
ATOM 1555 O O . ASN A 1 194 ? 14.288 -9.062 -20.616 1.00 98.00 194 ASN A O 1
ATOM 1559 N N . GLU A 1 195 ? 15.386 -7.667 -19.250 1.00 96.00 195 GLU A N 1
ATOM 1560 C CA . GLU A 1 195 ? 14.398 -6.597 -19.316 1.00 96.00 195 GLU A CA 1
ATOM 1561 C C . GLU A 1 195 ? 15.061 -5.219 -19.183 1.00 96.00 195 GLU A C 1
ATOM 1563 O O . GLU A 1 195 ? 15.909 -5.000 -18.313 1.00 96.00 195 GLU A O 1
ATOM 1568 N N . ILE A 1 196 ? 14.654 -4.278 -20.034 1.00 94.69 196 ILE A N 1
ATOM 1569 C CA . ILE A 1 196 ? 15.031 -2.866 -19.960 1.00 94.69 196 ILE A CA 1
ATOM 1570 C C . ILE A 1 196 ? 13.783 -2.058 -19.611 1.00 94.69 196 ILE A C 1
ATOM 1572 O O . ILE A 1 196 ? 12.808 -2.041 -20.361 1.00 94.69 196 ILE A O 1
ATOM 1576 N N . VAL A 1 197 ? 13.837 -1.357 -18.481 1.00 90.44 197 VAL A N 1
ATOM 1577 C CA . VAL A 1 197 ? 12.742 -0.540 -17.958 1.00 90.44 197 VAL A CA 1
ATOM 1578 C C . VAL A 1 197 ? 13.070 0.934 -18.198 1.00 90.44 197 VAL A C 1
ATOM 1580 O O . VAL A 1 197 ? 14.087 1.435 -17.706 1.00 90.44 197 VAL A O 1
ATOM 1583 N N . LEU A 1 198 ? 12.248 1.637 -18.982 1.00 88.19 198 LEU A N 1
ATOM 1584 C CA . LEU A 1 198 ? 12.495 3.033 -19.356 1.00 88.19 198 LEU A CA 1
ATOM 1585 C C . LEU A 1 198 ? 11.201 3.803 -19.686 1.00 88.19 198 LEU A C 1
ATOM 1587 O O . LEU A 1 198 ? 10.205 3.192 -20.052 1.00 88.19 198 LEU A O 1
ATOM 1591 N N . PRO A 1 199 ? 11.187 5.142 -19.587 1.00 83.88 199 PRO A N 1
ATOM 1592 C CA . PRO A 1 199 ? 12.266 5.981 -19.079 1.00 83.88 199 PRO A CA 1
ATOM 1593 C C . PRO A 1 199 ? 12.172 6.165 -17.553 1.00 83.88 199 PRO A C 1
ATOM 1595 O O . PRO A 1 199 ? 11.101 6.446 -17.026 1.00 83.88 199 PRO A O 1
ATOM 1598 N N . ILE A 1 200 ? 13.296 6.048 -16.837 1.00 78.38 200 ILE A N 1
ATOM 1599 C CA . ILE A 1 200 ? 13.348 6.192 -15.369 1.00 78.38 200 ILE A CA 1
ATOM 1600 C C . ILE A 1 200 ? 14.113 7.453 -14.947 1.00 78.38 200 ILE A C 1
ATOM 1602 O O . ILE A 1 200 ? 15.241 7.661 -15.404 1.00 78.38 200 ILE A O 1
ATOM 1606 N N . PRO A 1 201 ? 13.565 8.286 -14.041 1.00 77.25 201 PRO A N 1
ATOM 1607 C CA . PRO A 1 201 ? 14.347 9.320 -13.374 1.00 77.25 201 PRO A CA 1
ATOM 1608 C C . PRO A 1 201 ? 15.325 8.681 -12.377 1.00 77.25 201 PRO A C 1
ATOM 1610 O O . PRO A 1 201 ? 14.928 7.977 -11.454 1.00 77.25 201 PRO A O 1
ATOM 1613 N N . LEU A 1 202 ? 16.624 8.921 -12.567 1.00 74.44 202 LEU A N 1
ATOM 1614 C CA . LEU A 1 202 ? 17.686 8.297 -11.760 1.00 74.44 202 LEU A CA 1
ATOM 1615 C C . LEU A 1 202 ? 18.098 9.114 -10.525 1.00 74.44 202 LEU A C 1
ATOM 1617 O O . LEU A 1 202 ? 18.953 8.694 -9.744 1.00 74.44 202 LEU A O 1
ATOM 1621 N N . GLU A 1 203 ? 17.466 10.263 -10.319 1.00 67.56 203 GLU A N 1
ATOM 1622 C CA . GLU A 1 203 ? 17.606 11.072 -9.113 1.00 67.56 203 GLU A CA 1
ATOM 1623 C C . GLU A 1 203 ? 16.471 10.709 -8.149 1.00 67.56 203 GLU A C 1
ATOM 1625 O O . GLU A 1 203 ? 15.315 10.626 -8.565 1.00 67.56 203 GLU A O 1
ATOM 1630 N N . ALA A 1 204 ? 16.782 10.484 -6.868 1.00 53.69 204 ALA A N 1
ATOM 1631 C CA . ALA A 1 204 ? 15.748 10.229 -5.861 1.00 53.69 204 ALA A CA 1
ATOM 1632 C C . ALA A 1 204 ? 14.823 11.442 -5.634 1.00 53.69 204 ALA A C 1
ATOM 1634 O O . ALA A 1 204 ? 13.634 11.255 -5.389 1.00 53.69 204 ALA A O 1
ATOM 1635 N N . ASP A 1 205 ? 15.352 12.657 -5.814 1.00 54.34 205 ASP A N 1
ATOM 1636 C CA . ASP A 1 205 ? 14.600 13.913 -5.811 1.00 54.34 205 ASP A CA 1
ATOM 1637 C C . ASP A 1 205 ? 14.791 14.614 -7.160 1.00 54.34 205 ASP A C 1
ATOM 1639 O O . ASP A 1 205 ? 15.905 14.664 -7.678 1.00 54.34 205 ASP A O 1
ATOM 1643 N N . THR A 1 206 ? 13.727 15.181 -7.734 1.00 61.00 206 THR A N 1
ATOM 1644 C CA . THR A 1 206 ? 13.817 15.900 -9.014 1.00 61.00 206 THR A CA 1
ATOM 1645 C C . THR A 1 206 ? 14.698 17.141 -8.873 1.00 61.00 206 THR A C 1
ATOM 1647 O O . THR A 1 206 ? 14.295 18.080 -8.186 1.00 61.00 206 THR A O 1
ATOM 1650 N N . ASP A 1 207 ? 15.842 17.199 -9.559 1.00 67.94 207 ASP A N 1
ATOM 1651 C CA . ASP A 1 207 ? 16.684 18.395 -9.626 1.00 67.94 207 ASP A CA 1
ATOM 1652 C C . ASP A 1 207 ? 16.008 19.487 -10.483 1.00 67.94 207 ASP A C 1
ATOM 1654 O O . ASP A 1 207 ? 15.974 19.399 -11.725 1.00 67.94 207 ASP A O 1
ATOM 1658 N N . PRO A 1 208 ? 15.487 20.569 -9.866 1.00 64.31 208 PRO A N 1
ATOM 1659 C CA . PRO A 1 208 ? 14.778 21.612 -10.600 1.00 64.31 208 PRO A CA 1
ATOM 1660 C C . PRO A 1 208 ? 15.719 22.443 -11.485 1.00 64.31 208 PRO A C 1
ATOM 1662 O O . PRO A 1 208 ? 15.256 23.169 -12.365 1.00 64.31 208 PRO A O 1
ATOM 1665 N N . TYR A 1 209 ? 17.035 22.345 -11.274 1.00 76.00 209 TYR A N 1
ATOM 1666 C CA . TYR A 1 209 ? 18.058 23.052 -12.040 1.00 76.00 209 TYR A CA 1
ATOM 1667 C C . TYR A 1 209 ? 18.746 22.156 -13.068 1.00 76.00 209 TYR A C 1
ATOM 1669 O O . TYR A 1 209 ? 19.714 22.582 -13.691 1.00 76.00 209 TYR A O 1
ATOM 1677 N N . SER A 1 210 ? 18.226 20.953 -13.313 1.00 76.81 210 SER A N 1
ATOM 1678 C CA . SER A 1 210 ? 18.804 19.989 -14.253 1.00 76.81 210 SER A CA 1
ATOM 1679 C C . SER A 1 210 ? 19.076 20.552 -15.659 1.00 76.81 210 SER A C 1
ATOM 1681 O O . SER A 1 210 ? 20.031 20.157 -16.323 1.00 76.81 210 SER A O 1
ATOM 1683 N N . ALA A 1 211 ? 18.307 21.559 -16.093 1.00 77.19 211 ALA A N 1
ATOM 1684 C CA . ALA A 1 211 ? 18.515 22.259 -17.372 1.00 77.19 211 ALA A CA 1
ATOM 1685 C C . ALA A 1 211 ? 19.863 22.977 -17.488 1.00 77.19 211 ALA A C 1
ATOM 1687 O O . ALA A 1 211 ? 20.331 23.231 -18.594 1.00 77.19 211 ALA A O 1
ATOM 1688 N N . THR A 1 212 ? 20.451 23.380 -16.364 1.00 81.81 212 THR A N 1
ATOM 1689 C CA . THR A 1 212 ? 21.637 24.243 -16.345 1.00 81.81 212 THR A CA 1
ATOM 1690 C C . THR A 1 212 ? 22.924 23.476 -16.072 1.00 81.81 212 THR A C 1
ATOM 1692 O O . THR A 1 212 ? 23.946 24.108 -15.832 1.00 81.81 212 THR A O 1
ATOM 1695 N N . LYS A 1 213 ? 22.869 22.139 -16.045 1.00 86.62 213 LYS A N 1
ATOM 1696 C CA . LYS A 1 213 ? 23.955 21.282 -15.548 1.00 86.62 213 LYS A CA 1
ATOM 1697 C C . LYS A 1 213 ? 24.587 20.395 -16.624 1.00 86.62 213 LYS A C 1
ATOM 1699 O O . LYS A 1 213 ? 25.278 19.441 -16.288 1.00 86.62 213 LYS A O 1
ATOM 1704 N N . ASP A 1 214 ? 24.367 20.715 -17.900 1.00 89.94 214 ASP A N 1
ATOM 1705 C CA . ASP A 1 214 ? 25.030 20.075 -19.047 1.00 89.94 214 ASP A CA 1
ATOM 1706 C C . ASP A 1 214 ? 24.762 18.556 -19.183 1.00 89.94 214 ASP A C 1
ATOM 1708 O O . ASP A 1 214 ? 25.630 17.785 -19.598 1.00 89.94 214 ASP A O 1
ATOM 1712 N N . TYR A 1 215 ? 23.550 18.100 -18.836 1.00 88.62 215 TYR A N 1
ATOM 1713 C CA . TYR A 1 215 ? 23.158 16.694 -18.995 1.00 88.62 215 TYR A CA 1
ATOM 1714 C C . TYR A 1 215 ? 23.047 16.286 -20.464 1.00 88.62 215 TYR A C 1
ATOM 1716 O O . TYR A 1 215 ? 22.336 16.917 -21.247 1.00 88.62 215 TYR A O 1
ATOM 1724 N N . LEU A 1 216 ? 23.691 15.170 -20.816 1.00 92.69 216 LEU A N 1
ATOM 1725 C CA . LEU A 1 216 ? 23.555 14.553 -22.137 1.00 92.69 216 LEU A CA 1
ATOM 1726 C C . LEU A 1 216 ? 22.286 13.706 -22.261 1.00 92.69 216 LEU A C 1
ATOM 1728 O O . LEU A 1 216 ? 21.852 13.422 -23.373 1.00 92.69 216 LEU A O 1
ATOM 1732 N N . THR A 1 217 ? 21.675 13.310 -21.144 1.00 90.00 217 THR A N 1
ATOM 1733 C CA . THR A 1 217 ? 20.348 12.688 -21.100 1.00 90.00 217 THR A CA 1
ATOM 1734 C C . THR A 1 217 ? 19.594 13.198 -19.873 1.00 90.00 217 THR A C 1
ATOM 1736 O O . THR A 1 217 ? 20.082 13.082 -18.753 1.00 90.00 217 THR A O 1
ATOM 1739 N N . ASN A 1 218 ? 18.415 13.787 -20.084 1.00 85.50 218 ASN A N 1
ATOM 1740 C CA . ASN A 1 218 ? 17.529 14.296 -19.038 1.00 85.50 218 ASN A CA 1
ATOM 1741 C C . ASN A 1 218 ? 16.074 14.006 -19.421 1.00 85.50 218 ASN A C 1
ATOM 1743 O O . ASN A 1 218 ? 15.494 14.693 -20.267 1.00 85.50 218 ASN A O 1
ATOM 1747 N N . ILE A 1 219 ? 15.493 13.007 -18.758 1.00 80.31 219 ILE A N 1
ATOM 1748 C CA . ILE A 1 219 ? 14.106 12.572 -18.948 1.00 80.31 219 ILE A CA 1
ATOM 1749 C C . ILE A 1 219 ? 13.104 13.709 -18.728 1.00 80.31 219 ILE A C 1
ATOM 1751 O O . ILE A 1 219 ? 12.221 13.911 -19.558 1.00 80.31 219 ILE A O 1
ATOM 1755 N N . ASN A 1 220 ? 13.293 14.519 -17.682 1.00 76.31 220 ASN A N 1
ATOM 1756 C CA . ASN A 1 220 ? 12.362 15.586 -17.300 1.00 76.31 220 ASN A CA 1
ATOM 1757 C C . ASN A 1 220 ? 12.264 16.691 -18.362 1.00 76.31 220 ASN A C 1
ATOM 1759 O O . ASN A 1 220 ? 11.315 17.472 -18.371 1.00 76.31 220 ASN A O 1
ATOM 1763 N N . GLN A 1 221 ? 13.256 16.776 -19.249 1.00 78.69 221 GLN A N 1
ATOM 1764 C CA . GLN A 1 221 ? 13.349 17.796 -20.292 1.00 78.69 221 GLN A CA 1
ATOM 1765 C C . GLN A 1 221 ? 13.354 17.210 -21.704 1.00 78.69 221 GLN A C 1
ATOM 1767 O O . GLN A 1 221 ? 13.474 17.961 -22.672 1.00 78.69 221 GLN A O 1
ATOM 1772 N N . GLY A 1 222 ? 13.255 15.883 -21.836 1.00 81.50 222 GLY A N 1
ATOM 1773 C CA . GLY A 1 222 ? 13.364 15.193 -23.119 1.00 81.50 222 GLY A CA 1
ATOM 1774 C C . GLY A 1 222 ? 14.723 15.368 -23.813 1.00 81.50 222 GLY A C 1
ATOM 1775 O O . GLY A 1 222 ? 14.804 15.241 -25.032 1.00 81.50 222 GLY A O 1
ATOM 1776 N N . ILE A 1 223 ? 15.793 15.693 -23.078 1.00 86.75 223 ILE A N 1
ATOM 1777 C CA . ILE A 1 223 ? 17.137 15.867 -23.652 1.00 86.75 223 ILE A CA 1
ATOM 1778 C C . ILE A 1 223 ? 17.787 14.495 -23.791 1.00 86.75 223 ILE A C 1
ATOM 1780 O O . ILE A 1 223 ? 17.795 13.727 -22.834 1.00 86.75 223 ILE A O 1
ATOM 1784 N N . GLY A 1 224 ? 18.347 14.188 -24.964 1.00 88.56 224 GLY A N 1
ATOM 1785 C CA . GLY A 1 224 ? 19.114 12.956 -25.195 1.00 88.56 224 GLY A CA 1
ATOM 1786 C C . GLY A 1 224 ? 18.325 11.650 -25.092 1.00 88.56 224 GLY A C 1
ATOM 1787 O O . GLY A 1 224 ? 18.929 10.581 -25.108 1.00 88.56 224 GLY A O 1
ATOM 1788 N N . ILE A 1 225 ? 16.997 11.732 -24.992 1.00 90.81 225 ILE A N 1
ATOM 1789 C CA . ILE A 1 225 ? 16.102 10.578 -24.992 1.00 90.81 225 ILE A CA 1
ATOM 1790 C C . ILE A 1 225 ? 16.003 10.039 -26.417 1.00 90.81 225 ILE A C 1
ATOM 1792 O O . ILE A 1 225 ? 15.794 10.796 -27.370 1.00 90.81 225 ILE A O 1
ATOM 1796 N N . LEU A 1 226 ? 16.166 8.730 -26.562 1.00 92.56 226 LEU A N 1
ATOM 1797 C CA . LEU A 1 226 ? 15.994 8.040 -27.830 1.00 92.56 226 LEU A CA 1
ATOM 1798 C C . LEU A 1 226 ? 14.519 7.651 -28.018 1.00 92.56 226 LEU A C 1
ATOM 1800 O O . LEU A 1 226 ? 13.832 7.344 -27.042 1.00 92.56 226 LEU A O 1
ATOM 1804 N N . PRO A 1 227 ? 14.015 7.625 -29.264 1.00 90.50 227 PRO A N 1
ATOM 1805 C CA . PRO A 1 227 ? 12.721 7.018 -29.552 1.00 90.50 227 PRO A CA 1
ATOM 1806 C C . PRO A 1 227 ? 12.691 5.559 -29.091 1.00 90.50 227 PRO A C 1
ATOM 1808 O O . PRO A 1 227 ? 13.666 4.839 -29.296 1.00 90.50 227 PRO A O 1
ATOM 1811 N N . ILE A 1 228 ? 11.559 5.110 -28.551 1.00 88.75 228 ILE A N 1
ATOM 1812 C CA . ILE A 1 228 ? 11.356 3.725 -28.088 1.00 88.75 228 ILE A CA 1
ATOM 1813 C C . ILE A 1 228 ? 11.611 2.716 -29.204 1.00 88.75 228 ILE A C 1
ATOM 1815 O O . ILE A 1 228 ? 12.330 1.743 -28.987 1.00 88.75 228 ILE A O 1
ATOM 1819 N N . SER A 1 229 ? 11.162 3.031 -30.422 1.00 90.56 229 SER A N 1
ATOM 1820 C CA . SER A 1 229 ? 11.458 2.254 -31.625 1.00 90.56 229 SER A CA 1
ATOM 1821 C C . SER A 1 229 ? 12.955 1.982 -31.811 1.00 90.56 229 SER A C 1
ATOM 1823 O O . SER A 1 229 ? 13.321 0.946 -32.333 1.00 90.56 229 SER A O 1
ATOM 1825 N N . THR A 1 230 ? 13.848 2.862 -31.341 1.00 95.69 230 THR A N 1
ATOM 1826 C CA . THR A 1 230 ? 15.305 2.648 -31.429 1.00 95.69 230 THR A CA 1
ATOM 1827 C C . THR A 1 230 ? 15.763 1.479 -30.561 1.00 95.69 230 THR A C 1
ATOM 1829 O O . THR A 1 230 ? 16.652 0.734 -30.967 1.00 95.69 230 THR A O 1
ATOM 1832 N N . PHE A 1 231 ? 15.187 1.329 -29.365 1.00 95.38 231 PHE A N 1
ATOM 1833 C CA . PHE A 1 231 ? 15.466 0.198 -28.483 1.00 95.38 231 PHE A CA 1
ATOM 1834 C C . PHE A 1 231 ? 14.836 -1.072 -29.044 1.00 95.38 231 PHE A C 1
ATOM 1836 O O . PHE A 1 231 ? 15.536 -2.070 -29.196 1.00 95.38 231 PHE A O 1
ATOM 1843 N N . ARG A 1 232 ? 13.550 -1.003 -29.416 1.00 95.31 232 ARG A N 1
ATOM 1844 C CA . ARG A 1 232 ? 12.819 -2.145 -29.969 1.00 95.31 232 ARG A CA 1
ATOM 1845 C C . ARG A 1 232 ? 13.480 -2.688 -31.233 1.00 95.31 232 ARG A C 1
ATOM 1847 O O . ARG A 1 232 ? 13.831 -3.861 -31.267 1.00 95.31 232 ARG A O 1
ATOM 1854 N N . ASP A 1 233 ? 13.760 -1.820 -32.209 1.00 96.75 233 ASP A N 1
ATOM 1855 C CA . ASP A 1 233 ? 14.442 -2.1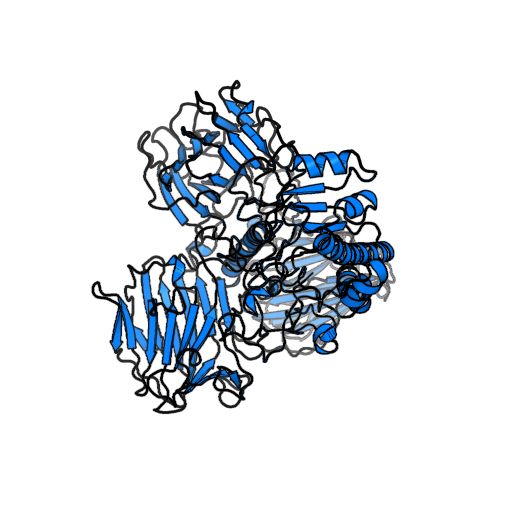88 -33.454 1.00 96.75 233 ASP A CA 1
ATOM 1856 C C . ASP A 1 233 ? 15.803 -2.839 -33.173 1.00 96.75 233 ASP A C 1
ATOM 1858 O O . ASP A 1 233 ? 16.197 -3.768 -33.872 1.00 96.75 233 ASP A O 1
ATOM 1862 N N . TYR A 1 234 ? 16.553 -2.358 -32.176 1.00 98.19 234 TYR A N 1
ATOM 1863 C CA . TYR A 1 234 ? 17.848 -2.951 -31.848 1.00 98.19 234 TYR A CA 1
ATOM 1864 C C . TYR A 1 234 ? 17.691 -4.355 -31.264 1.00 98.19 234 TYR A C 1
ATOM 1866 O O . TYR A 1 234 ? 18.355 -5.278 -31.729 1.00 98.19 234 TYR A O 1
ATOM 1874 N N . ILE A 1 235 ? 16.799 -4.522 -30.284 1.00 97.50 235 ILE A N 1
ATOM 1875 C CA . ILE A 1 235 ? 16.562 -5.815 -29.636 1.00 97.50 235 ILE A CA 1
ATOM 1876 C C . ILE A 1 235 ? 16.055 -6.840 -30.656 1.00 97.50 235 ILE A C 1
ATOM 1878 O O . ILE A 1 235 ? 16.610 -7.934 -30.732 1.00 97.50 235 ILE A O 1
ATOM 1882 N N . ASP A 1 236 ? 15.092 -6.468 -31.501 1.00 97.00 236 ASP A N 1
ATOM 1883 C CA . ASP A 1 236 ? 14.497 -7.354 -32.513 1.00 97.00 236 ASP A CA 1
ATOM 1884 C C . ASP A 1 236 ? 15.515 -7.846 -33.554 1.00 97.00 236 ASP A C 1
ATOM 1886 O O . ASP A 1 236 ? 15.332 -8.903 -34.161 1.00 97.00 236 ASP A O 1
ATOM 1890 N N . ASN A 1 237 ? 16.584 -7.075 -33.781 1.00 97.69 237 ASN A N 1
ATOM 1891 C CA . ASN A 1 237 ? 17.668 -7.418 -34.703 1.00 97.69 237 ASN A CA 1
ATOM 1892 C C . ASN A 1 237 ? 18.905 -8.016 -34.007 1.00 97.69 237 ASN A C 1
ATOM 1894 O O . ASN A 1 237 ? 19.895 -8.295 -34.690 1.00 97.69 237 ASN A O 1
ATOM 1898 N N . SER A 1 238 ? 18.876 -8.186 -32.684 1.00 97.62 238 SER A N 1
ATOM 1899 C CA . SER A 1 238 ? 19.964 -8.784 -31.905 1.00 97.62 238 SER A CA 1
ATOM 1900 C C . SER A 1 238 ? 19.847 -10.312 -31.836 1.00 97.62 238 SER A C 1
ATOM 1902 O O . SER A 1 238 ? 18.857 -10.899 -32.275 1.00 97.62 238 SER A O 1
ATOM 1904 N N . ASP A 1 239 ? 20.846 -10.965 -31.237 1.00 97.56 239 ASP A N 1
ATOM 1905 C CA . ASP A 1 239 ? 20.786 -12.400 -30.928 1.00 97.56 239 ASP A CA 1
ATOM 1906 C C . ASP A 1 239 ? 19.863 -12.716 -29.725 1.00 97.56 239 ASP A C 1
ATOM 1908 O O . ASP A 1 239 ? 19.604 -13.887 -29.449 1.00 97.56 239 ASP A O 1
ATOM 1912 N N . ASN A 1 240 ? 19.328 -11.692 -29.040 1.00 97.62 240 ASN A N 1
ATOM 1913 C CA . ASN A 1 240 ? 18.467 -11.814 -27.857 1.00 97.62 240 ASN A CA 1
ATOM 1914 C C . ASN A 1 240 ? 17.138 -11.040 -28.030 1.00 97.62 240 ASN A C 1
ATOM 1916 O O . ASN A 1 240 ? 16.856 -10.115 -27.264 1.00 97.62 240 ASN A O 1
ATOM 1920 N N . PRO A 1 241 ? 16.292 -11.400 -29.018 1.00 96.81 241 PRO A N 1
ATOM 1921 C CA . PRO A 1 241 ? 15.041 -10.687 -29.297 1.00 96.81 241 PRO A CA 1
ATOM 1922 C C . PRO A 1 241 ? 13.995 -10.811 -28.178 1.00 96.81 241 PRO A C 1
ATOM 1924 O O . PRO A 1 241 ? 13.057 -10.022 -28.132 1.00 96.81 241 PRO A O 1
ATOM 1927 N N . ASP A 1 242 ? 14.170 -11.768 -27.263 1.00 95.44 242 ASP A N 1
ATOM 1928 C CA . ASP A 1 242 ? 13.265 -12.011 -26.135 1.00 95.44 242 ASP A CA 1
ATOM 1929 C C . ASP A 1 242 ? 13.460 -11.013 -24.972 1.00 95.44 242 ASP A C 1
ATOM 1931 O O . ASP A 1 242 ? 12.736 -11.076 -23.976 1.00 95.44 242 ASP A O 1
ATOM 1935 N N . ILE A 1 243 ? 14.430 -10.089 -25.066 1.00 96.56 243 ILE A N 1
ATOM 1936 C CA . ILE A 1 243 ? 14.608 -9.031 -24.063 1.00 96.56 243 ILE A CA 1
ATOM 1937 C C . ILE A 1 243 ? 13.398 -8.099 -24.086 1.00 96.56 243 ILE A C 1
ATOM 1939 O O . ILE A 1 243 ? 13.069 -7.477 -25.105 1.00 96.56 243 ILE A O 1
ATOM 1943 N N . ARG A 1 244 ? 12.767 -7.966 -22.919 1.00 94.19 244 ARG A N 1
ATOM 1944 C CA . ARG A 1 244 ? 11.561 -7.157 -22.758 1.00 94.19 244 ARG A CA 1
ATOM 1945 C C . ARG A 1 244 ? 11.893 -5.675 -22.662 1.00 94.19 244 ARG A C 1
ATOM 1947 O O . ARG A 1 244 ? 12.782 -5.282 -21.907 1.00 94.19 244 ARG A O 1
ATOM 1954 N N . LEU A 1 245 ? 11.136 -4.849 -23.372 1.00 91.69 245 LEU A N 1
ATOM 1955 C CA . LEU A 1 245 ? 11.174 -3.398 -23.268 1.00 91.69 245 LEU A CA 1
ATOM 1956 C C . LEU A 1 245 ? 9.923 -2.912 -22.541 1.00 91.69 245 LEU A C 1
ATOM 1958 O O . LEU A 1 245 ? 8.818 -2.970 -23.075 1.00 91.69 245 LEU A O 1
ATOM 1962 N N . VAL A 1 246 ? 10.095 -2.426 -21.316 1.00 86.88 246 VAL A N 1
ATOM 1963 C CA . VAL A 1 246 ? 8.982 -2.131 -20.409 1.00 86.88 246 VAL A CA 1
ATOM 1964 C C . VAL A 1 246 ? 8.919 -0.644 -20.098 1.00 86.88 246 VAL A C 1
ATOM 1966 O O . VAL A 1 246 ? 9.936 -0.013 -19.792 1.00 86.88 246 VAL A O 1
ATOM 1969 N N . LYS A 1 247 ? 7.711 -0.074 -20.160 1.00 82.50 247 LYS A N 1
ATOM 1970 C CA . LYS A 1 247 ? 7.501 1.332 -19.823 1.00 82.50 247 LYS A CA 1
ATOM 1971 C C . LYS A 1 247 ? 7.509 1.523 -18.309 1.00 82.50 247 LYS A C 1
ATOM 1973 O O . LYS A 1 247 ? 6.702 0.927 -17.597 1.00 82.50 247 LYS A O 1
ATOM 1978 N N . ALA A 1 248 ? 8.411 2.376 -17.835 1.00 72.56 248 ALA A N 1
ATOM 1979 C CA . ALA A 1 248 ? 8.439 2.821 -16.448 1.00 72.56 248 ALA A CA 1
ATOM 1980 C C . ALA A 1 248 ? 7.336 3.846 -16.161 1.00 72.56 248 ALA A C 1
ATOM 1982 O O . ALA A 1 248 ? 6.916 4.586 -17.057 1.00 72.56 248 ALA A O 1
ATOM 1983 N N . GLY A 1 249 ? 6.916 3.949 -14.898 1.00 57.16 249 GLY A N 1
ATOM 1984 C CA . GLY A 1 249 ? 5.944 4.959 -14.485 1.00 57.16 249 GLY A CA 1
ATOM 1985 C C . GLY A 1 249 ? 4.560 4.725 -15.083 1.00 57.16 249 GLY A C 1
ATOM 1986 O O . GLY A 1 249 ? 3.814 5.685 -15.292 1.00 57.16 249 GLY A O 1
ATOM 1987 N N . GLY A 1 250 ? 4.219 3.460 -15.362 1.00 48.16 250 GLY A N 1
ATOM 1988 C CA . GLY A 1 250 ? 2.834 3.065 -15.551 1.00 48.16 250 GLY A CA 1
ATOM 1989 C C . GLY A 1 250 ? 2.053 3.491 -14.320 1.00 48.16 250 GLY A C 1
ATOM 1990 O O . GLY A 1 250 ? 2.167 2.907 -13.251 1.00 48.16 250 GLY A O 1
ATOM 1991 N N . SER A 1 251 ? 1.304 4.573 -14.442 1.00 44.88 251 SER A N 1
ATOM 1992 C CA . SER A 1 251 ? 0.161 4.773 -13.581 1.00 44.88 251 SER A CA 1
ATOM 1993 C C . SER A 1 251 ? -0.970 4.123 -14.347 1.00 44.88 251 SER A C 1
ATOM 1995 O O . SER A 1 251 ? -1.244 4.559 -15.464 1.00 44.88 251 SER A O 1
ATOM 1997 N N . TYR A 1 252 ? -1.629 3.127 -13.759 1.00 41.47 252 TYR A N 1
ATOM 1998 C CA . TYR A 1 252 ? -2.896 2.596 -14.273 1.00 41.47 252 TYR A CA 1
ATOM 1999 C C . TYR A 1 252 ? -3.874 3.738 -14.665 1.00 41.47 252 TYR A C 1
ATOM 2001 O O . TYR A 1 252 ? -4.656 3.627 -15.603 1.00 41.47 252 TYR A O 1
ATOM 2009 N N . LEU A 1 253 ? -3.737 4.911 -14.030 1.00 36.91 253 LEU A N 1
ATOM 2010 C CA . LEU A 1 253 ? -4.549 6.107 -14.260 1.00 36.91 253 LEU A CA 1
ATOM 2011 C C . LEU A 1 253 ? -4.258 6.831 -15.598 1.00 36.91 253 LEU A C 1
ATOM 2013 O O . LEU A 1 253 ? -5.113 7.551 -16.113 1.00 36.91 253 LEU A O 1
ATOM 2017 N N . TYR A 1 254 ? -3.063 6.679 -16.182 1.00 43.62 254 TYR A N 1
ATOM 2018 C CA . TYR A 1 254 ? -2.677 7.336 -17.439 1.00 43.62 254 TYR A CA 1
ATOM 2019 C C . TYR A 1 254 ? -2.679 6.328 -18.593 1.00 43.62 254 TYR A C 1
ATOM 2021 O O . TYR A 1 254 ? -1.626 5.892 -19.054 1.00 43.62 254 TYR A O 1
ATOM 2029 N N . ARG A 1 255 ? -3.893 6.016 -19.071 1.00 40.50 255 ARG A N 1
ATOM 2030 C CA . ARG A 1 255 ? -4.227 5.207 -20.264 1.00 40.50 255 ARG A CA 1
ATOM 2031 C C . ARG A 1 255 ? -3.723 5.777 -21.602 1.00 40.50 255 ARG A C 1
ATOM 2033 O O . ARG A 1 255 ? -4.476 5.905 -22.572 1.00 40.50 255 ARG A O 1
ATOM 2040 N N . GLU A 1 256 ? -2.472 6.179 -21.703 1.00 48.00 256 GLU A N 1
ATOM 2041 C CA . GLU A 1 256 ? -1.865 6.007 -23.018 1.00 48.00 256 GLU A CA 1
ATOM 2042 C C . GLU A 1 256 ? -1.588 4.517 -23.092 1.00 48.00 256 GLU A C 1
ATOM 2044 O O . GLU A 1 256 ? -0.914 4.043 -22.193 1.00 48.00 256 GLU A O 1
ATOM 2049 N N . ASP A 1 257 ? -2.129 3.779 -24.068 1.00 46.44 257 ASP A N 1
ATOM 2050 C CA . ASP A 1 257 ? -1.657 2.418 -24.357 1.00 46.44 257 ASP A CA 1
ATOM 2051 C C . ASP A 1 257 ? -0.120 2.444 -24.379 1.00 46.44 257 ASP A C 1
ATOM 2053 O O . ASP A 1 257 ? 0.467 3.483 -24.743 1.00 46.44 257 ASP A O 1
ATOM 2057 N N . PRO A 1 258 ? 0.571 1.356 -23.986 1.00 52.34 258 PRO A N 1
ATOM 2058 C CA . PRO A 1 258 ? 2.007 1.329 -24.175 1.00 52.34 258 PRO A CA 1
ATOM 2059 C C . PRO A 1 258 ? 2.211 1.628 -25.659 1.00 52.34 258 PRO A C 1
ATOM 2061 O O . PRO A 1 258 ? 1.526 1.049 -26.507 1.00 52.34 258 PRO A O 1
ATOM 2064 N N . LEU A 1 259 ? 3.057 2.618 -25.983 1.00 59.84 259 LEU A N 1
ATOM 2065 C CA . LEU A 1 259 ? 3.399 2.870 -27.385 1.00 59.84 259 LEU A CA 1
ATOM 2066 C C . LEU A 1 259 ? 3.730 1.510 -28.003 1.00 59.84 259 LEU A C 1
ATOM 2068 O O . LEU A 1 259 ? 4.336 0.695 -27.314 1.00 59.84 259 LEU A O 1
ATOM 2072 N N . THR A 1 260 ? 3.331 1.271 -29.254 1.00 72.12 260 THR A N 1
ATOM 2073 C CA . THR A 1 260 ? 3.350 -0.042 -29.942 1.00 72.12 260 THR A CA 1
ATOM 2074 C C . THR A 1 260 ? 4.659 -0.834 -29.861 1.00 72.12 260 THR A C 1
ATOM 2076 O O . THR A 1 260 ? 4.697 -1.990 -30.263 1.00 72.12 260 THR A O 1
ATOM 2079 N N . ASP A 1 261 ? 5.716 -0.201 -29.374 1.00 78.81 261 ASP A N 1
ATOM 2080 C CA . ASP A 1 261 ? 7.078 -0.691 -29.296 1.00 78.81 261 ASP A CA 1
ATOM 2081 C C . ASP A 1 261 ? 7.464 -1.164 -27.875 1.00 78.81 261 ASP A C 1
ATOM 2083 O O . ASP A 1 261 ? 8.591 -1.607 -27.683 1.00 78.81 261 ASP A O 1
ATOM 2087 N N . TYR A 1 262 ? 6.577 -1.058 -26.876 1.00 79.12 262 TYR A N 1
ATOM 2088 C CA . TYR A 1 262 ? 6.765 -1.636 -25.537 1.00 79.12 262 TYR A CA 1
ATOM 2089 C C . TYR A 1 262 ? 6.056 -2.990 -25.410 1.00 79.12 262 TYR A C 1
ATOM 2091 O O . TYR A 1 262 ? 4.957 -3.173 -25.928 1.00 79.12 262 TYR A O 1
ATOM 2099 N N . ASP A 1 263 ? 6.643 -3.894 -24.627 1.00 76.88 263 ASP A N 1
ATOM 2100 C CA . ASP A 1 263 ? 6.088 -5.224 -24.336 1.00 76.88 263 ASP A CA 1
ATOM 2101 C C . ASP A 1 263 ? 5.150 -5.229 -23.117 1.00 76.88 263 ASP A C 1
ATOM 2103 O O . ASP A 1 263 ? 4.533 -6.245 -22.807 1.00 76.88 263 ASP A O 1
ATOM 2107 N N . GLY A 1 264 ? 5.056 -4.104 -22.404 1.00 69.69 264 GLY A N 1
ATOM 2108 C CA . GLY A 1 264 ? 4.189 -3.948 -21.243 1.00 69.69 264 GLY A CA 1
ATOM 2109 C C . GLY A 1 264 ? 4.532 -2.727 -20.396 1.00 69.69 264 GLY A C 1
ATOM 2110 O O . GLY A 1 264 ? 5.366 -1.887 -20.758 1.00 69.69 264 GLY A O 1
ATOM 2111 N N . TRP A 1 265 ? 3.891 -2.657 -19.235 1.00 62.84 265 TRP A N 1
ATOM 2112 C CA . TRP A 1 265 ? 4.147 -1.654 -18.208 1.00 62.84 265 TRP A CA 1
ATOM 2113 C C . TRP A 1 265 ? 4.742 -2.303 -16.977 1.00 62.84 265 TRP A C 1
ATOM 2115 O O . TRP A 1 265 ? 4.406 -3.433 -16.637 1.00 62.84 265 TRP A O 1
ATOM 2125 N N . ARG A 1 266 ? 5.563 -1.543 -16.261 1.00 60.69 266 ARG A N 1
ATOM 2126 C CA . ARG A 1 266 ? 5.715 -1.748 -14.828 1.00 60.69 266 ARG A CA 1
ATOM 2127 C C . ARG A 1 266 ? 5.185 -0.517 -14.127 1.00 60.69 266 ARG A C 1
ATOM 2129 O O . ARG A 1 266 ? 5.674 0.599 -14.339 1.00 60.69 266 ARG A O 1
ATOM 2136 N N . THR A 1 267 ? 4.165 -0.734 -13.313 1.00 53.47 267 THR A N 1
ATOM 2137 C CA . THR A 1 267 ? 3.798 0.211 -12.274 1.00 53.47 267 THR A CA 1
ATOM 2138 C C . THR A 1 267 ? 4.941 0.269 -11.269 1.00 53.47 267 THR A C 1
ATOM 2140 O O . THR A 1 267 ? 5.694 -0.694 -11.079 1.00 53.47 267 THR A O 1
ATOM 2143 N N . ASP A 1 268 ? 5.135 1.434 -10.653 1.00 48.91 268 ASP A N 1
ATOM 2144 C CA . ASP A 1 268 ? 5.927 1.464 -9.431 1.00 48.91 268 ASP A CA 1
ATOM 2145 C C . ASP A 1 268 ? 5.297 0.424 -8.494 1.00 48.91 268 ASP A C 1
ATOM 2147 O O . ASP A 1 268 ? 4.076 0.431 -8.325 1.00 48.91 268 ASP A O 1
ATOM 2151 N N . ILE A 1 269 ? 6.130 -0.458 -7.926 1.00 47.72 269 ILE A N 1
ATOM 2152 C CA . ILE A 1 269 ? 5.798 -1.576 -7.013 1.00 47.72 269 ILE A CA 1
ATOM 2153 C C . ILE A 1 269 ? 4.669 -1.241 -6.012 1.00 47.72 269 ILE A C 1
ATOM 2155 O O . ILE A 1 269 ? 3.945 -2.110 -5.544 1.00 47.72 269 ILE A O 1
ATOM 2159 N N . THR A 1 270 ? 4.529 0.047 -5.713 1.00 47.75 270 THR A N 1
ATOM 2160 C CA . THR A 1 270 ? 3.466 0.707 -4.973 1.00 47.75 270 THR A CA 1
ATOM 2161 C C . THR A 1 270 ? 2.046 0.302 -5.337 1.00 47.75 270 THR A C 1
ATOM 2163 O O . THR A 1 270 ? 1.284 0.105 -4.408 1.00 47.75 270 THR A O 1
ATOM 2166 N N . TYR A 1 271 ? 1.657 0.205 -6.612 1.00 46.81 271 TYR A N 1
ATOM 2167 C CA . TYR A 1 271 ? 0.240 -0.029 -6.945 1.00 46.81 271 TYR A CA 1
ATOM 2168 C C . TYR A 1 271 ? -0.172 -1.489 -6.724 1.00 46.81 271 TYR A C 1
ATOM 2170 O O . TYR A 1 271 ? -1.095 -1.745 -5.957 1.00 46.81 271 TYR A O 1
ATOM 2178 N N . ASP A 1 272 ? 0.578 -2.440 -7.283 1.00 45.41 272 ASP A N 1
ATOM 2179 C CA . ASP A 1 272 ? 0.271 -3.872 -7.158 1.00 45.41 272 ASP A CA 1
ATOM 2180 C C . ASP A 1 272 ? 0.385 -4.364 -5.699 1.00 45.41 272 ASP A C 1
ATOM 2182 O O . ASP A 1 272 ? -0.384 -5.218 -5.258 1.00 45.41 272 ASP A O 1
ATOM 2186 N N . LEU A 1 273 ? 1.318 -3.804 -4.910 1.00 50.25 273 LEU A N 1
ATOM 2187 C CA . LEU A 1 273 ? 1.387 -4.087 -3.471 1.00 50.25 273 LEU A CA 1
ATOM 2188 C C . LEU A 1 273 ? 0.245 -3.434 -2.691 1.00 50.25 273 LEU A C 1
ATOM 2190 O O . LEU A 1 273 ? -0.171 -3.999 -1.683 1.00 50.25 273 LEU A O 1
ATOM 2194 N N . PHE A 1 274 ? -0.241 -2.263 -3.110 1.00 52.47 274 PHE A N 1
ATOM 2195 C CA . PHE A 1 274 ? -1.303 -1.554 -2.400 1.00 52.47 274 PHE A CA 1
ATOM 2196 C C . PHE A 1 274 ? -2.637 -2.290 -2.521 1.00 52.47 274 PHE A C 1
ATOM 2198 O O . PHE A 1 274 ? -3.277 -2.523 -1.499 1.00 52.47 274 PHE A O 1
ATOM 2205 N N . ASP A 1 275 ? -3.004 -2.747 -3.719 1.00 51.38 275 ASP A N 1
ATOM 2206 C CA . ASP A 1 275 ? -4.298 -3.402 -3.951 1.00 51.38 275 ASP A CA 1
ATOM 2207 C C . ASP A 1 275 ? -4.348 -4.827 -3.359 1.00 51.38 275 ASP A C 1
ATOM 2209 O O . ASP A 1 275 ? -5.341 -5.214 -2.735 1.00 51.38 275 ASP A O 1
ATOM 2213 N N . LEU A 1 276 ? -3.254 -5.599 -3.445 1.00 52.34 276 LEU A N 1
ATOM 2214 C CA . LEU A 1 276 ? -3.183 -6.925 -2.814 1.00 52.34 276 LEU A CA 1
ATOM 2215 C C . LEU A 1 276 ? -3.151 -6.829 -1.277 1.00 52.34 276 LEU A C 1
ATOM 2217 O O . LEU A 1 276 ? -3.859 -7.572 -0.591 1.00 52.34 276 LEU A O 1
ATOM 2221 N N . ALA A 1 277 ? -2.352 -5.906 -0.724 1.00 56.31 277 ALA A N 1
ATOM 2222 C CA . ALA A 1 277 ? -2.298 -5.673 0.721 1.00 56.31 277 ALA A CA 1
ATOM 2223 C C . ALA A 1 277 ? -3.623 -5.113 1.252 1.00 56.31 277 ALA A C 1
ATOM 2225 O O . ALA A 1 277 ? -3.986 -5.372 2.399 1.00 56.31 277 ALA A O 1
ATOM 2226 N N . TRP A 1 278 ? -4.363 -4.384 0.416 1.00 62.06 278 TRP A N 1
ATOM 2227 C CA . TRP A 1 278 ? -5.669 -3.853 0.756 1.00 62.06 278 TRP A CA 1
ATOM 2228 C C . TRP A 1 278 ? -6.696 -4.948 1.022 1.00 62.06 278 TRP A C 1
ATOM 2230 O O . TRP A 1 278 ? -7.280 -4.966 2.102 1.00 62.06 278 TRP A O 1
ATOM 2240 N N . HIS A 1 279 ? -6.914 -5.870 0.078 1.00 61.69 279 HIS A N 1
ATOM 2241 C CA . HIS A 1 279 ? -7.902 -6.936 0.268 1.00 61.69 279 HIS A CA 1
ATOM 2242 C C . HIS A 1 279 ? -7.541 -7.823 1.461 1.00 61.69 279 HIS A C 1
ATOM 2244 O O . HIS A 1 279 ? -8.407 -8.129 2.276 1.00 61.69 279 HIS A O 1
ATOM 2250 N N . GLN A 1 280 ? -6.257 -8.156 1.620 1.00 63.47 280 GLN A N 1
ATOM 2251 C CA . GLN A 1 280 ? -5.774 -8.889 2.792 1.00 63.47 280 GLN A CA 1
ATOM 2252 C C . GLN A 1 280 ? -6.070 -8.139 4.094 1.00 63.47 280 GLN A C 1
ATOM 2254 O O . GLN A 1 280 ? -6.562 -8.743 5.046 1.00 63.47 280 GLN A O 1
ATOM 2259 N N . ARG A 1 281 ? -5.830 -6.821 4.135 1.00 67.31 281 ARG A N 1
ATOM 2260 C CA . ARG A 1 281 ? -6.162 -6.015 5.310 1.00 67.31 281 ARG A CA 1
ATOM 2261 C C . ARG A 1 281 ? -7.662 -5.919 5.524 1.00 67.31 281 ARG A C 1
ATOM 2263 O O . ARG A 1 281 ? -8.090 -5.977 6.663 1.00 67.31 281 ARG A O 1
ATOM 2270 N N . TRP A 1 282 ? -8.466 -5.758 4.481 1.00 73.25 282 TRP A N 1
ATOM 2271 C CA . TRP A 1 282 ? -9.914 -5.663 4.625 1.00 73.25 282 TRP A CA 1
ATOM 2272 C C . TRP A 1 282 ? -10.509 -6.938 5.221 1.00 73.25 282 TRP A C 1
ATOM 2274 O O . TRP A 1 282 ? -11.305 -6.852 6.154 1.00 73.25 282 TRP A O 1
ATOM 2284 N N . GLU A 1 283 ? -10.095 -8.108 4.728 1.00 73.75 283 GLU A N 1
ATOM 2285 C CA . GLU A 1 283 ? -10.487 -9.389 5.322 1.00 73.75 283 GLU A CA 1
ATOM 2286 C C . GLU A 1 283 ? -10.066 -9.453 6.789 1.00 73.75 283 GLU A C 1
ATOM 2288 O O . GLU A 1 283 ? -10.911 -9.657 7.653 1.00 73.75 283 GLU A O 1
ATOM 2293 N N . GLN A 1 284 ? -8.814 -9.116 7.093 1.00 72.69 284 GLN A N 1
ATOM 2294 C CA . GLN A 1 284 ? -8.340 -9.074 8.472 1.00 72.69 284 GLN A CA 1
ATOM 2295 C C . GLN A 1 284 ? -9.107 -8.070 9.345 1.00 72.69 284 GLN A C 1
ATOM 2297 O O . GLN A 1 284 ? -9.360 -8.353 10.500 1.00 72.69 284 GLN A O 1
ATOM 2302 N N . LEU A 1 285 ? -9.505 -6.903 8.838 1.00 77.25 285 LEU A N 1
ATOM 2303 C CA . LEU A 1 285 ? -10.282 -5.925 9.607 1.00 77.25 285 LEU A CA 1
ATOM 2304 C C . LEU A 1 285 ? -11.693 -6.425 9.903 1.00 77.25 285 LEU A C 1
ATOM 2306 O O . LEU A 1 285 ? -12.232 -6.133 10.972 1.00 77.25 285 LEU A O 1
ATOM 2310 N N . LYS A 1 286 ? -12.299 -7.159 8.963 1.00 76.62 286 LYS A N 1
ATOM 2311 C CA . LYS A 1 286 ? -13.560 -7.858 9.212 1.00 76.62 286 LYS A CA 1
ATOM 2312 C C . LYS A 1 286 ? -13.358 -8.944 10.260 1.00 76.62 286 LYS A C 1
ATOM 2314 O O . LYS A 1 286 ? -14.168 -9.018 11.177 1.00 76.62 286 LYS A O 1
ATOM 2319 N N . ASP A 1 287 ? -12.282 -9.717 10.168 1.00 79.56 287 ASP A N 1
ATOM 2320 C CA . ASP A 1 287 ? -11.942 -10.750 11.147 1.00 79.56 287 ASP A CA 1
ATOM 2321 C C . ASP A 1 287 ? -11.698 -10.138 12.533 1.00 79.56 287 ASP A C 1
ATOM 2323 O O . ASP A 1 287 ? -12.349 -10.542 13.488 1.00 79.56 287 ASP A O 1
ATOM 2327 N N . ASP A 1 288 ? -10.897 -9.075 12.643 1.00 80.81 288 ASP A N 1
ATOM 2328 C CA . ASP A 1 288 ? -10.661 -8.318 13.878 1.00 80.81 288 ASP A CA 1
ATOM 2329 C C . ASP A 1 288 ? -11.998 -7.820 14.462 1.00 80.81 288 ASP A C 1
ATOM 2331 O O . ASP A 1 288 ? -12.301 -8.010 15.644 1.00 80.81 288 ASP A O 1
ATOM 2335 N N . ALA A 1 289 ? -12.856 -7.216 13.633 1.00 81.12 289 ALA A N 1
ATOM 2336 C CA . ALA A 1 289 ? -14.172 -6.756 14.063 1.00 81.12 289 ALA A CA 1
ATOM 2337 C C . ALA A 1 289 ? -15.098 -7.911 14.490 1.00 81.12 289 ALA A C 1
ATOM 2339 O O . ALA A 1 289 ? -15.880 -7.742 15.429 1.00 81.12 289 ALA A O 1
ATOM 2340 N N . ASN A 1 290 ? -15.004 -9.076 13.850 1.00 75.88 290 ASN A N 1
ATOM 2341 C CA . ASN A 1 290 ? -15.788 -10.269 14.167 1.00 75.88 290 ASN A CA 1
ATOM 2342 C C . ASN A 1 290 ? -15.313 -10.945 15.462 1.00 75.88 290 ASN A C 1
ATOM 2344 O O . ASN A 1 290 ? -16.131 -11.284 16.321 1.00 75.88 290 ASN A O 1
ATOM 2348 N N . GLU A 1 291 ? -14.003 -11.118 15.616 1.00 81.38 291 GLU A N 1
ATOM 2349 C CA . GLU A 1 291 ? -13.364 -11.818 16.729 1.00 81.38 291 GLU A CA 1
ATOM 2350 C C . GLU A 1 291 ? -13.296 -10.945 17.988 1.00 81.38 291 GLU A C 1
ATOM 2352 O O . GLU A 1 291 ? -13.631 -11.394 19.090 1.00 81.38 291 GLU A O 1
ATOM 2357 N N . LEU A 1 292 ? -12.880 -9.683 17.840 1.00 84.25 292 LEU A N 1
ATOM 2358 C CA . LEU A 1 292 ? -12.613 -8.770 18.956 1.00 84.25 292 LEU A CA 1
ATOM 2359 C C . LEU A 1 292 ? -13.779 -7.811 19.229 1.00 84.25 292 LEU A C 1
ATOM 2361 O O . LEU A 1 292 ? -13.872 -7.242 20.322 1.00 84.25 292 LEU A O 1
ATOM 2365 N N . GLY A 1 293 ? -14.675 -7.618 18.256 1.00 86.00 293 GLY A N 1
ATOM 2366 C CA . GLY A 1 293 ? -15.706 -6.577 18.289 1.00 86.00 293 GLY A CA 1
ATOM 2367 C C . GLY A 1 293 ? -15.185 -5.184 17.918 1.00 86.00 293 GLY A C 1
ATOM 2368 O O . GLY A 1 293 ? -15.926 -4.210 18.058 1.00 86.00 293 GLY A O 1
ATOM 2369 N N . TYR A 1 294 ? -13.917 -5.075 17.515 1.00 88.62 294 TYR A N 1
ATOM 2370 C CA . TYR A 1 294 ? -13.248 -3.846 17.095 1.00 88.62 294 TYR A CA 1
ATOM 2371 C C . TYR A 1 294 ? -11.981 -4.168 16.303 1.00 88.62 294 TYR A C 1
ATOM 2373 O O . TYR A 1 294 ? -11.341 -5.188 16.511 1.00 88.62 294 TYR A O 1
ATOM 2381 N N . VAL A 1 295 ? -11.569 -3.229 15.467 1.00 84.94 295 VAL A N 1
ATOM 2382 C CA . VAL A 1 295 ? -10.255 -3.191 14.838 1.00 84.94 295 VAL A CA 1
ATOM 2383 C C . VAL A 1 295 ? -9.251 -2.598 15.819 1.00 84.94 295 VAL A C 1
ATOM 2385 O O . VAL A 1 295 ? -9.430 -1.478 16.313 1.00 84.94 295 VAL A O 1
ATOM 2388 N N . MET A 1 296 ? -8.167 -3.318 16.094 1.00 84.88 296 MET A N 1
ATOM 2389 C CA . MET A 1 296 ? -7.071 -2.793 16.902 1.00 84.88 296 MET A CA 1
ATOM 2390 C C . MET A 1 296 ? -6.080 -2.040 16.006 1.00 84.88 296 MET A C 1
ATOM 2392 O O . MET A 1 296 ? -5.311 -2.628 15.251 1.00 84.88 296 MET A O 1
ATOM 2396 N N . PHE A 1 297 ? -6.095 -0.710 16.085 1.00 76.19 297 PHE A N 1
ATOM 2397 C CA . PHE A 1 297 ? -5.201 0.129 15.285 1.00 76.19 297 PHE A CA 1
ATOM 2398 C C . PHE A 1 297 ? -3.832 0.299 15.912 1.00 76.19 297 PHE A C 1
ATOM 2400 O O . PHE A 1 297 ? -2.846 0.244 15.201 1.00 76.19 297 PHE A O 1
ATOM 2407 N N . PHE A 1 298 ? -3.780 0.520 17.221 1.00 78.75 298 PHE A N 1
ATOM 2408 C CA . PHE A 1 298 ? -2.540 0.607 17.982 1.00 78.75 298 PHE A CA 1
ATOM 2409 C C . PHE A 1 298 ? -2.711 -0.231 19.241 1.00 78.75 298 PHE A C 1
ATOM 2411 O O . PHE A 1 298 ? -3.739 -0.109 19.907 1.00 78.75 298 PHE A O 1
ATOM 2418 N N . ASP A 1 299 ? -1.702 -1.021 19.587 1.00 84.06 299 ASP A N 1
ATOM 2419 C CA . ASP A 1 299 ? -1.608 -1.677 20.890 1.00 84.06 299 ASP A CA 1
ATOM 2420 C C . ASP A 1 299 ? -0.143 -1.742 21.318 1.00 84.06 299 ASP A C 1
ATOM 2422 O O . ASP A 1 299 ? 0.654 -2.476 20.736 1.00 84.06 299 ASP A O 1
ATOM 2426 N N . GLN A 1 300 ? 0.247 -0.879 22.253 1.00 85.75 300 GLN A N 1
ATOM 2427 C CA . GLN A 1 300 ? 1.629 -0.700 22.688 1.00 85.75 300 GLN A CA 1
ATOM 2428 C C . GLN A 1 300 ? 1.719 -0.651 24.208 1.00 85.75 300 GLN A C 1
ATOM 2430 O O . GLN A 1 300 ? 1.522 0.393 24.830 1.00 85.75 300 GLN A O 1
ATOM 2435 N N . ASP A 1 301 ? 2.103 -1.785 24.787 1.00 87.56 301 ASP A N 1
ATOM 2436 C CA . ASP A 1 301 ? 2.475 -1.939 26.201 1.00 87.56 301 ASP A CA 1
ATOM 2437 C C . ASP A 1 301 ? 3.940 -1.555 26.482 1.00 87.56 301 ASP A C 1
ATOM 2439 O O . ASP A 1 301 ? 4.433 -1.651 27.601 1.00 87.56 301 ASP A O 1
ATOM 2443 N N . PHE A 1 302 ? 4.673 -1.213 25.419 1.00 86.19 302 PHE A N 1
ATOM 2444 C CA . PHE A 1 302 ? 6.092 -0.890 25.392 1.00 86.19 302 PHE A CA 1
ATOM 2445 C C . PHE A 1 302 ? 7.066 -1.905 26.037 1.00 86.19 302 PHE A C 1
ATOM 2447 O O . PHE A 1 302 ? 8.270 -1.634 26.178 1.00 86.19 302 PHE A O 1
ATOM 2454 N N . ASN A 1 303 ? 6.607 -3.104 26.381 1.00 83.94 303 ASN A N 1
ATOM 2455 C CA . ASN A 1 303 ? 7.430 -4.126 27.016 1.00 83.94 303 ASN A CA 1
ATOM 2456 C C . ASN A 1 303 ? 8.390 -4.751 26.001 1.00 83.94 303 ASN A C 1
ATOM 2458 O O . ASN A 1 303 ? 9.589 -4.906 26.283 1.00 83.94 303 ASN A O 1
ATOM 2462 N N . ASN A 1 304 ? 7.870 -4.988 24.793 1.00 71.69 304 ASN A N 1
ATOM 2463 C CA . ASN A 1 304 ? 8.533 -5.674 23.688 1.00 71.69 304 ASN A CA 1
ATOM 2464 C C . ASN A 1 304 ? 8.445 -4.879 22.373 1.00 71.69 304 ASN A C 1
ATOM 2466 O O . ASN A 1 304 ? 8.024 -5.414 21.352 1.00 71.69 304 ASN A O 1
ATOM 2470 N N . ILE A 1 305 ? 8.855 -3.604 22.369 1.00 66.62 305 ILE A N 1
ATOM 2471 C CA . ILE A 1 305 ? 8.921 -2.844 21.111 1.00 66.62 305 ILE A CA 1
ATOM 2472 C C . ILE A 1 305 ? 9.912 -3.504 20.142 1.00 66.62 305 ILE A C 1
ATOM 2474 O O . ILE A 1 305 ? 11.125 -3.504 20.373 1.00 66.62 305 ILE A O 1
ATOM 2478 N N . ASN A 1 306 ? 9.385 -3.990 19.019 1.00 56.34 306 ASN A N 1
ATOM 2479 C CA . ASN A 1 306 ? 10.112 -4.009 17.760 1.00 56.34 306 ASN A CA 1
ATOM 2480 C C . ASN A 1 306 ? 10.040 -2.585 17.201 1.00 56.34 306 ASN A C 1
ATOM 2482 O O . ASN A 1 306 ? 8.972 -2.104 16.846 1.00 56.34 306 ASN A O 1
ATOM 2486 N N . VAL A 1 307 ? 11.176 -1.881 17.172 1.00 49.91 307 VAL A N 1
ATOM 2487 C CA . VAL A 1 307 ? 11.267 -0.439 16.838 1.00 49.91 307 VAL A CA 1
ATOM 2488 C C . VAL A 1 307 ? 10.793 -0.126 15.404 1.00 49.91 307 VAL A C 1
ATOM 2490 O O . VAL A 1 307 ? 10.611 1.035 15.052 1.00 49.91 307 VAL A O 1
ATOM 2493 N N . TYR A 1 308 ? 10.555 -1.152 14.585 1.00 46.88 308 TYR A N 1
ATOM 2494 C CA . TYR A 1 308 ? 10.070 -1.032 13.218 1.00 46.88 308 TYR A CA 1
ATOM 2495 C C . TYR A 1 308 ? 8.981 -2.074 12.949 1.00 46.88 308 TYR A C 1
ATOM 2497 O O . TYR A 1 308 ? 9.290 -3.231 12.687 1.00 46.88 308 TYR A O 1
ATOM 2505 N N . SER A 1 309 ? 7.719 -1.652 12.953 1.00 46.41 309 SER A N 1
ATOM 2506 C CA . SER A 1 309 ? 6.713 -2.225 12.056 1.00 46.41 309 SER A CA 1
ATOM 2507 C C . SER A 1 309 ? 6.124 -1.073 11.256 1.00 46.41 309 SER A C 1
ATOM 2509 O O . SER A 1 309 ? 5.654 -0.093 11.836 1.00 46.41 309 SER A O 1
ATOM 2511 N N . GLY A 1 310 ? 6.211 -1.130 9.934 1.00 41.72 310 GLY A N 1
ATOM 2512 C CA . GLY A 1 310 ? 5.519 -0.151 9.104 1.00 41.72 310 GLY A CA 1
ATOM 2513 C C . GLY A 1 310 ? 4.043 -0.492 8.952 1.00 41.72 310 GLY A C 1
ATOM 2514 O O . GLY A 1 310 ? 3.624 -1.596 9.292 1.00 41.72 310 GLY A O 1
ATOM 2515 N N . GLY A 1 311 ? 3.280 0.462 8.418 1.00 45.38 311 GLY A N 1
ATOM 2516 C CA . GLY A 1 311 ? 1.938 0.193 7.900 1.00 45.38 311 GLY A CA 1
ATOM 2517 C C . GLY A 1 311 ? 1.976 -0.670 6.633 1.00 45.38 311 GLY A C 1
ATOM 2518 O O . GLY A 1 311 ? 3.047 -1.071 6.169 1.00 45.38 311 GLY A O 1
ATOM 2519 N N . LEU A 1 312 ? 0.804 -0.947 6.067 1.00 42.25 312 LEU A N 1
ATOM 2520 C CA . LEU A 1 312 ? 0.628 -1.764 4.857 1.00 42.25 312 LEU A CA 1
ATOM 2521 C C . LEU A 1 312 ? 1.562 -1.349 3.709 1.00 42.25 312 LEU A C 1
ATOM 2523 O O . LEU A 1 312 ? 1.804 -0.166 3.480 1.00 42.25 312 LEU A O 1
ATOM 2527 N N . GLY A 1 313 ? 2.102 -2.345 3.001 1.00 42.19 313 GLY A N 1
ATOM 2528 C CA . GLY A 1 313 ? 3.120 -2.156 1.958 1.00 42.19 313 GLY A CA 1
ATOM 2529 C C . GLY A 1 313 ? 4.557 -2.071 2.490 1.00 42.19 313 GLY A C 1
ATOM 2530 O O . GLY A 1 313 ? 5.509 -2.139 1.712 1.00 42.19 313 GLY A O 1
ATOM 2531 N N . ASN A 1 314 ? 4.743 -1.990 3.812 1.00 48.75 314 ASN A N 1
ATOM 2532 C CA . ASN A 1 314 ? 6.052 -2.101 4.439 1.00 48.75 314 ASN A CA 1
ATOM 2533 C C . ASN A 1 314 ? 6.382 -3.568 4.762 1.00 48.75 314 ASN A C 1
ATOM 2535 O O . ASN A 1 314 ? 5.601 -4.259 5.409 1.00 48.75 314 ASN A O 1
ATOM 2539 N N . GLY A 1 315 ? 7.580 -4.029 4.388 1.00 46.75 315 GLY A N 1
ATOM 2540 C CA . GLY A 1 315 ? 8.055 -5.390 4.673 1.00 46.75 315 GLY A CA 1
ATOM 2541 C C . GLY A 1 315 ? 8.191 -5.750 6.161 1.00 46.75 315 GLY A C 1
ATOM 2542 O O . GLY A 1 315 ? 8.528 -6.888 6.470 1.00 46.75 315 GLY A O 1
ATOM 2543 N N . PHE A 1 316 ? 7.952 -4.806 7.078 1.00 52.28 316 PHE A N 1
ATOM 2544 C CA . PHE A 1 316 ? 7.890 -5.047 8.524 1.00 52.28 316 PHE A CA 1
ATOM 2545 C C . PHE A 1 316 ? 6.463 -5.255 9.068 1.00 52.28 316 PHE A C 1
ATOM 2547 O O . PHE A 1 316 ? 6.302 -5.353 10.284 1.00 52.28 316 PHE A O 1
ATOM 2554 N N . TYR A 1 317 ? 5.432 -5.253 8.217 1.00 56.00 317 TYR A N 1
ATOM 2555 C CA . TYR A 1 317 ? 4.065 -5.562 8.633 1.00 56.00 317 TYR A CA 1
ATOM 2556 C C . TYR A 1 317 ? 3.916 -7.064 8.922 1.00 56.00 317 TYR A C 1
ATOM 2558 O O . TYR A 1 317 ? 4.264 -7.893 8.082 1.00 56.00 317 TYR A O 1
ATOM 2566 N N . ASP A 1 318 ? 3.394 -7.408 10.100 1.00 61.78 318 ASP A N 1
ATOM 2567 C CA . ASP A 1 318 ? 3.102 -8.786 10.498 1.00 61.78 318 ASP A CA 1
ATOM 2568 C C . ASP A 1 318 ? 1.580 -8.959 10.663 1.00 61.78 318 ASP A C 1
ATOM 2570 O O . ASP A 1 318 ? 1.018 -8.493 11.660 1.00 61.78 318 ASP A O 1
ATOM 2574 N N . PRO A 1 319 ? 0.890 -9.618 9.712 1.00 60.78 319 PRO A N 1
ATOM 2575 C CA . PRO A 1 319 ? -0.559 -9.796 9.776 1.00 60.78 319 PRO A CA 1
ATOM 2576 C C . PRO A 1 319 ? -1.001 -10.644 10.977 1.00 60.78 319 PRO A C 1
ATOM 2578 O O . PRO A 1 319 ? -2.144 -10.534 11.415 1.00 60.78 319 PRO A O 1
ATOM 2581 N N . THR A 1 320 ? -0.115 -11.460 11.558 1.00 67.12 320 THR A N 1
ATOM 2582 C CA . THR A 1 320 ? -0.464 -12.296 12.717 1.00 67.12 320 THR A CA 1
ATOM 2583 C C . THR A 1 320 ? -0.653 -11.483 13.993 1.00 67.12 320 THR A C 1
ATOM 2585 O O . THR A 1 320 ? -1.326 -11.940 14.914 1.00 67.12 320 THR A O 1
ATOM 2588 N N . LEU A 1 321 ? -0.107 -10.263 14.048 1.00 65.81 321 LEU A N 1
ATOM 2589 C CA . LEU A 1 321 ? -0.250 -9.389 15.207 1.00 65.81 321 LEU A CA 1
ATOM 2590 C C . LEU A 1 321 ? -1.633 -8.739 15.299 1.00 65.81 321 LEU A C 1
ATOM 2592 O O . LEU A 1 321 ? -1.916 -8.170 16.348 1.00 65.81 321 LEU A O 1
ATOM 2596 N N . GLN A 1 322 ? -2.457 -8.765 14.237 1.00 68.75 322 GLN A N 1
ATOM 2597 C CA . GLN A 1 322 ? -3.773 -8.091 14.168 1.00 68.75 322 GLN A CA 1
ATOM 2598 C C . GLN A 1 322 ? -3.746 -6.601 14.587 1.00 68.75 322 GLN A C 1
ATOM 2600 O O . GLN A 1 322 ? -4.764 -6.001 14.921 1.00 68.75 322 GLN A O 1
ATOM 2605 N N . THR A 1 323 ? -2.567 -5.970 14.583 1.00 66.94 323 THR A N 1
ATOM 2606 C CA . THR A 1 323 ? -2.366 -4.582 15.014 1.00 66.94 323 THR A CA 1
ATOM 2607 C C . THR A 1 323 ? -1.353 -3.887 14.116 1.00 66.94 323 THR A C 1
ATOM 2609 O O . THR A 1 323 ? -0.391 -4.498 13.649 1.00 66.94 323 THR A O 1
ATOM 2612 N N . CYS A 1 324 ? -1.536 -2.586 13.891 1.00 60.72 324 CYS A N 1
ATOM 2613 C CA . CYS A 1 324 ? -0.446 -1.744 13.417 1.00 60.72 324 CYS A CA 1
ATOM 2614 C C . CYS A 1 324 ? 0.320 -1.258 14.657 1.00 60.72 324 CYS A C 1
ATOM 2616 O O . CYS A 1 324 ? -0.214 -0.501 15.465 1.00 60.72 324 CYS A O 1
ATOM 2618 N N . LEU A 1 325 ? 1.582 -1.658 14.864 1.00 55.69 325 LEU A N 1
ATOM 2619 C CA . LEU A 1 325 ? 2.328 -1.128 16.028 1.00 55.69 325 LEU A CA 1
ATOM 2620 C C . LEU A 1 325 ? 2.573 0.389 15.894 1.00 55.69 325 LEU A C 1
ATOM 2622 O O . LEU A 1 325 ? 2.911 1.060 16.876 1.00 55.69 325 LEU A O 1
ATOM 2626 N N . GLY A 1 326 ? 2.365 0.928 14.686 1.00 60.53 326 GLY A N 1
ATOM 2627 C CA . GLY A 1 326 ? 2.629 2.306 14.329 1.00 60.53 326 GLY A CA 1
ATOM 2628 C C . GLY A 1 326 ? 4.117 2.593 14.195 1.00 60.53 326 GLY A C 1
ATOM 2629 O O . GLY A 1 326 ? 4.972 1.908 14.757 1.00 60.53 326 GLY A O 1
ATOM 2630 N N . ILE A 1 327 ? 4.446 3.668 13.482 1.00 65.75 327 ILE A N 1
ATOM 2631 C CA . ILE A 1 327 ? 5.822 4.166 13.465 1.00 65.75 327 ILE A CA 1
ATOM 2632 C C . ILE A 1 327 ? 5.966 5.156 14.619 1.00 65.75 327 ILE A C 1
ATOM 2634 O O . ILE A 1 327 ? 5.450 6.274 14.559 1.00 65.75 327 ILE A O 1
ATOM 2638 N N . TRP A 1 328 ? 6.663 4.739 15.677 1.00 73.44 328 TRP A N 1
ATOM 2639 C CA . TRP A 1 328 ? 7.066 5.622 16.771 1.00 73.44 328 TRP A CA 1
ATOM 2640 C C . TRP A 1 328 ? 8.300 6.405 16.345 1.00 73.44 328 TRP A C 1
ATOM 2642 O O . TRP A 1 328 ? 9.437 5.939 16.441 1.00 73.44 328 TRP A O 1
ATOM 2652 N N . GLU A 1 329 ? 8.069 7.605 15.827 1.00 71.12 329 GLU A N 1
ATOM 2653 C CA . GLU A 1 329 ? 9.153 8.485 15.413 1.00 71.12 329 GLU A CA 1
ATOM 2654 C C . GLU A 1 329 ? 9.881 9.048 16.647 1.00 71.12 329 GLU A C 1
ATOM 2656 O O . GLU A 1 329 ? 9.329 9.116 17.743 1.00 71.12 329 GLU A O 1
ATOM 2661 N N . THR A 1 330 ? 11.138 9.453 16.447 1.00 72.12 330 THR A N 1
ATOM 2662 C CA . THR A 1 330 ? 11.988 10.150 17.431 1.00 72.12 330 THR A CA 1
ATOM 2663 C C . THR A 1 330 ? 12.410 9.367 18.680 1.00 72.12 330 THR A C 1
ATOM 2665 O O . THR A 1 330 ? 12.938 9.990 19.594 1.00 72.12 330 THR A O 1
ATOM 2668 N N . LEU A 1 331 ? 12.304 8.032 18.730 1.00 80.56 331 LEU A N 1
ATOM 2669 C CA . LEU A 1 331 ? 12.820 7.251 19.868 1.00 80.56 331 LEU A CA 1
ATOM 2670 C C . LEU A 1 331 ? 14.361 7.335 20.009 1.00 80.56 331 LEU A C 1
ATOM 2672 O O . LEU A 1 331 ? 15.105 7.254 19.030 1.00 80.56 331 LEU A O 1
ATOM 2676 N N . GLY A 1 332 ? 14.844 7.496 21.242 1.00 78.31 332 GLY A N 1
ATOM 2677 C CA . GLY A 1 332 ? 16.257 7.504 21.628 1.00 78.31 332 GLY A CA 1
ATOM 2678 C C . GLY A 1 332 ? 16.655 6.301 22.487 1.00 78.31 332 GLY A C 1
ATOM 2679 O O . GLY A 1 332 ? 15.831 5.472 22.873 1.00 78.31 332 GLY A O 1
ATOM 2680 N N . ASP A 1 333 ? 17.942 6.225 22.823 1.00 80.19 333 ASP A N 1
ATOM 2681 C CA . ASP A 1 333 ? 18.538 5.156 23.642 1.00 80.19 333 ASP A CA 1
ATOM 2682 C C . ASP A 1 333 ? 18.578 5.489 25.150 1.00 80.19 333 ASP A C 1
ATOM 2684 O O . ASP A 1 333 ? 19.062 4.697 25.961 1.00 80.19 333 ASP A O 1
ATOM 2688 N N . GLY A 1 334 ? 18.082 6.671 25.530 1.00 83.50 334 GLY A N 1
ATOM 2689 C CA . GLY A 1 334 ? 18.111 7.198 26.894 1.00 83.50 334 GLY A CA 1
ATOM 2690 C C . GLY A 1 334 ? 19.357 8.007 27.262 1.00 83.50 334 GLY A C 1
ATOM 2691 O O . GLY A 1 334 ? 19.433 8.498 28.392 1.00 83.50 334 GLY A O 1
ATOM 2692 N N . ASN A 1 335 ? 20.308 8.185 26.339 1.00 82.69 335 ASN A N 1
ATOM 2693 C CA . ASN A 1 335 ? 21.476 9.052 26.525 1.00 82.69 335 ASN A CA 1
ATOM 2694 C C . ASN A 1 335 ? 21.253 10.489 26.023 1.00 82.69 335 ASN A C 1
ATOM 2696 O O . ASN A 1 335 ? 22.042 11.379 26.354 1.00 82.69 335 ASN A O 1
ATOM 2700 N N . ASP A 1 336 ? 20.192 10.733 25.251 1.00 79.69 336 ASP A N 1
ATOM 2701 C CA . ASP A 1 336 ? 19.764 12.057 24.801 1.00 79.69 336 ASP A CA 1
ATOM 2702 C C . ASP A 1 336 ? 18.388 12.450 25.388 1.00 79.69 336 ASP A C 1
ATOM 27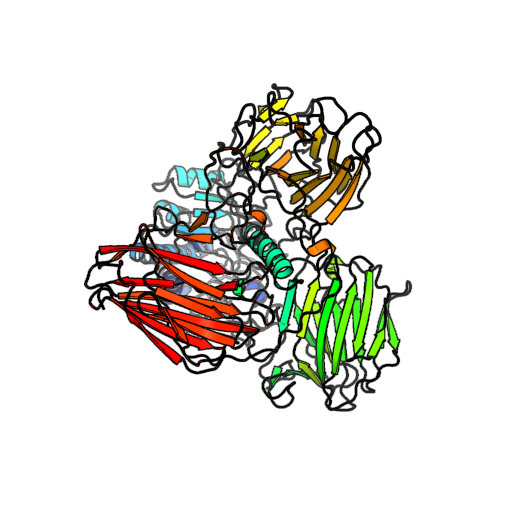04 O O . ASP A 1 336 ? 17.853 11.799 26.288 1.00 79.69 336 ASP A O 1
ATOM 2708 N N . LEU A 1 337 ? 17.852 13.598 24.958 1.00 80.56 337 LEU A N 1
ATOM 2709 C CA . LEU A 1 337 ? 16.554 14.105 25.425 1.00 80.56 337 LEU A CA 1
ATOM 2710 C C . LEU A 1 337 ? 15.365 13.515 24.658 1.00 80.56 337 LEU A C 1
ATOM 2712 O O . LEU A 1 337 ? 14.228 13.902 24.936 1.00 80.56 337 LEU A O 1
ATOM 2716 N N . LYS A 1 338 ? 15.606 12.604 23.711 1.00 81.75 338 LYS A N 1
ATOM 2717 C CA . LYS A 1 338 ? 14.533 11.989 22.939 1.00 81.75 338 LYS A CA 1
ATOM 2718 C C . LYS A 1 338 ? 13.686 11.061 23.815 1.00 81.75 338 LYS A C 1
ATOM 2720 O O . LYS A 1 338 ? 14.173 10.552 24.830 1.00 81.75 338 LYS A O 1
ATOM 2725 N N . PRO A 1 339 ? 12.420 10.826 23.439 1.00 87.44 339 PRO A N 1
ATOM 2726 C CA . PRO A 1 339 ? 11.595 9.800 24.058 1.00 87.44 339 PRO A CA 1
ATOM 2727 C C . PRO A 1 339 ? 12.312 8.446 24.101 1.00 87.44 339 PRO A C 1
ATOM 2729 O O . PRO A 1 339 ? 12.868 8.021 23.097 1.00 87.44 339 PRO A O 1
ATOM 2732 N N . PHE A 1 340 ? 12.320 7.754 25.238 1.00 88.56 340 PHE A N 1
ATOM 2733 C CA . PHE A 1 340 ? 12.976 6.446 25.331 1.00 88.56 340 PHE A CA 1
ATOM 2734 C C . PHE A 1 340 ? 12.308 5.525 26.343 1.00 88.56 340 PHE A C 1
ATOM 2736 O O . PHE A 1 340 ? 11.664 5.961 27.302 1.00 88.56 340 PHE A O 1
ATOM 2743 N N . MET A 1 341 ? 12.502 4.228 26.134 1.00 90.50 341 MET A N 1
ATOM 2744 C CA . MET A 1 341 ? 11.947 3.188 26.986 1.00 90.50 341 MET A CA 1
ATOM 2745 C C . MET A 1 341 ? 12.751 2.999 28.266 1.00 90.50 341 MET A C 1
ATOM 2747 O O . MET A 1 341 ? 13.968 2.830 28.230 1.00 90.50 341 MET A O 1
ATOM 2751 N N . GLN A 1 342 ? 12.073 2.963 29.414 1.00 92.56 342 GLN A N 1
ATOM 2752 C CA . GLN A 1 342 ? 12.726 2.739 30.705 1.00 92.56 342 GLN A CA 1
ATOM 2753 C C . GLN A 1 342 ? 11.869 1.908 31.663 1.00 92.56 342 GLN A C 1
ATOM 2755 O O . GLN A 1 342 ? 10.658 1.832 31.520 1.00 92.56 342 GLN A O 1
ATOM 2760 N N . SER A 1 343 ? 12.503 1.301 32.668 1.00 92.75 343 SER A N 1
ATOM 2761 C CA . SER A 1 343 ? 11.874 0.351 33.603 1.00 92.75 343 SER A CA 1
ATOM 2762 C C . SER A 1 343 ? 11.795 0.840 35.057 1.00 92.75 343 SER A C 1
ATOM 2764 O O . SER A 1 343 ? 11.431 0.079 35.953 1.00 92.75 343 SER A O 1
ATOM 2766 N N . THR A 1 344 ? 12.170 2.095 35.327 1.00 94.38 344 THR A N 1
ATOM 2767 C CA . THR A 1 344 ? 12.173 2.669 36.686 1.00 94.38 344 THR A CA 1
ATOM 2768 C C . THR A 1 344 ? 10.774 3.103 37.113 1.00 94.38 344 THR A C 1
ATOM 2770 O O . THR A 1 344 ? 10.340 2.790 38.219 1.00 94.38 344 THR A O 1
ATOM 2773 N N . ILE A 1 345 ? 10.074 3.825 36.239 1.00 94.56 345 ILE A N 1
ATOM 2774 C CA . ILE A 1 345 ? 8.661 4.179 36.389 1.00 94.56 345 ILE A CA 1
ATOM 2775 C C . ILE A 1 345 ? 7.893 3.287 35.420 1.00 94.56 345 ILE A C 1
ATOM 2777 O O . ILE A 1 345 ? 8.122 3.382 34.223 1.00 94.56 345 ILE A O 1
ATOM 2781 N N . LYS A 1 346 ? 7.037 2.401 35.914 1.00 93.19 346 LYS A N 1
ATOM 2782 C CA . LYS A 1 346 ? 6.303 1.429 35.090 1.00 93.19 346 LYS A CA 1
ATOM 2783 C C . LYS A 1 346 ? 4.872 1.298 35.577 1.00 93.19 346 LYS A C 1
ATOM 2785 O O . LYS A 1 346 ? 4.634 1.485 36.779 1.00 93.19 346 LYS A O 1
ATOM 2790 N N . HIS A 1 347 ? 3.949 1.030 34.666 1.00 92.88 347 HIS A N 1
ATOM 2791 C CA . HIS A 1 347 ? 2.601 0.627 35.017 1.00 92.88 347 HIS A CA 1
ATOM 2792 C C . HIS A 1 347 ? 2.605 -0.885 35.327 1.00 92.88 347 HIS A C 1
ATOM 2794 O O . HIS A 1 347 ? 3.303 -1.655 34.681 1.00 92.88 347 HIS A O 1
ATOM 2800 N N . GLY A 1 348 ? 1.925 -1.320 36.393 1.00 88.12 348 GLY A N 1
ATOM 2801 C CA . GLY A 1 348 ? 1.961 -2.726 36.831 1.00 88.12 348 GLY A CA 1
ATOM 2802 C C . GLY A 1 348 ? 3.236 -3.175 37.578 1.00 88.12 348 GLY A C 1
ATOM 2803 O O . GLY A 1 348 ? 4.016 -2.376 38.107 1.00 88.12 348 GLY A O 1
ATOM 2804 N N . THR A 1 349 ? 3.406 -4.495 37.727 1.00 80.31 349 THR A N 1
ATOM 2805 C CA . THR A 1 349 ? 4.497 -5.126 38.505 1.00 80.31 349 THR A CA 1
ATOM 2806 C C . THR A 1 349 ? 5.736 -5.440 37.664 1.00 80.31 349 THR A C 1
ATOM 2808 O O . THR A 1 349 ? 6.855 -5.473 38.192 1.00 80.31 349 THR A O 1
ATOM 2811 N N . THR A 1 350 ? 5.579 -5.604 36.357 1.00 78.25 350 THR A N 1
ATOM 2812 C CA . THR A 1 350 ? 6.618 -5.858 35.347 1.00 78.25 350 THR A CA 1
ATOM 2813 C C . THR A 1 350 ? 6.559 -4.770 34.268 1.00 78.25 350 THR A C 1
ATOM 2815 O O . THR A 1 350 ? 5.720 -3.884 34.349 1.00 78.25 350 THR A O 1
ATOM 2818 N N . GLY A 1 351 ? 7.522 -4.753 33.344 1.00 83.88 351 GLY A N 1
ATOM 2819 C CA . GLY A 1 351 ? 7.428 -3.912 32.149 1.00 83.88 351 GLY A CA 1
ATOM 2820 C C . GLY A 1 351 ? 8.252 -2.622 32.096 1.00 83.88 351 GLY A C 1
ATOM 2821 O O . GLY A 1 351 ? 9.097 -2.350 32.964 1.00 83.88 351 GLY A O 1
ATOM 2822 N N . LYS A 1 352 ? 8.048 -1.865 31.015 1.00 91.88 352 LYS A N 1
ATOM 2823 C CA . LYS A 1 352 ? 8.725 -0.604 30.690 1.00 91.88 352 LYS A CA 1
ATOM 2824 C C . LYS A 1 352 ? 7.683 0.447 30.307 1.00 91.88 352 LYS A C 1
ATOM 2826 O O . LYS A 1 352 ? 6.736 0.120 29.629 1.00 91.88 352 LYS A O 1
ATOM 2831 N N . ALA A 1 353 ? 7.944 1.712 30.624 1.00 93.56 353 ALA A N 1
ATOM 2832 C CA . ALA A 1 353 ? 7.143 2.835 30.141 1.00 93.56 353 ALA A CA 1
ATOM 2833 C C . ALA A 1 353 ? 7.987 3.787 29.293 1.00 93.56 353 ALA A C 1
ATOM 2835 O O . ALA A 1 353 ? 9.190 3.976 29.552 1.00 93.56 353 ALA A O 1
ATOM 2836 N N . LEU A 1 354 ? 7.345 4.439 28.328 1.00 93.00 354 LEU A N 1
ATOM 2837 C CA . LEU A 1 354 ? 7.989 5.437 27.489 1.00 93.00 354 LEU A CA 1
ATOM 2838 C C . LEU A 1 354 ? 8.122 6.751 28.259 1.00 93.00 354 LEU A C 1
ATOM 2840 O O . LEU A 1 354 ? 7.133 7.376 28.640 1.00 93.00 354 LEU A O 1
ATOM 2844 N N . LYS A 1 355 ? 9.359 7.196 28.480 1.00 94.00 355 LYS A N 1
ATOM 2845 C CA . LYS A 1 355 ? 9.654 8.494 29.087 1.00 94.00 355 LYS A CA 1
ATOM 2846 C C . LYS A 1 355 ? 9.777 9.550 27.999 1.00 94.00 355 LYS A C 1
ATOM 2848 O O . LYS A 1 355 ? 10.610 9.411 27.113 1.00 94.00 355 LYS A O 1
ATOM 2853 N N . ILE A 1 356 ? 9.047 10.653 28.137 1.00 92.44 356 ILE A N 1
ATOM 2854 C CA . ILE A 1 356 ? 9.110 11.806 27.230 1.00 92.44 356 ILE A CA 1
ATOM 2855 C C . ILE A 1 356 ? 9.583 13.012 28.038 1.00 92.44 356 ILE A C 1
ATOM 2857 O O . ILE A 1 356 ? 9.000 13.339 29.075 1.00 92.44 356 ILE A O 1
ATOM 2861 N N . SER A 1 357 ? 10.652 13.665 27.585 1.00 90.44 357 SER A N 1
ATOM 2862 C CA . SER A 1 357 ? 11.235 14.838 28.249 1.00 90.44 357 SER A CA 1
ATOM 2863 C C . SER A 1 357 ? 11.208 16.041 27.318 1.00 90.44 357 SER A C 1
ATOM 2865 O O . SER A 1 357 ? 11.327 15.892 26.104 1.00 90.44 357 SER A O 1
ATOM 2867 N N . ARG A 1 358 ? 11.071 17.242 27.879 1.00 83.94 358 ARG A N 1
ATOM 2868 C CA . ARG A 1 358 ? 11.167 18.463 27.082 1.00 83.94 358 ARG A CA 1
ATOM 2869 C C . ARG A 1 358 ? 12.622 18.819 26.796 1.00 83.94 358 ARG A C 1
ATOM 2871 O O . ARG A 1 358 ? 13.432 18.915 27.715 1.00 83.94 358 ARG A O 1
ATOM 2878 N N . ASP A 1 359 ? 12.925 19.108 25.537 1.00 80.06 359 ASP A N 1
ATOM 2879 C CA . ASP A 1 359 ? 14.171 19.749 25.132 1.00 80.06 359 ASP A CA 1
ATOM 2880 C C . ASP A 1 359 ? 13.981 21.279 25.084 1.00 80.06 359 ASP A C 1
ATOM 2882 O O . ASP A 1 359 ? 13.237 21.788 24.239 1.00 80.06 359 ASP A O 1
ATOM 2886 N N . PRO A 1 360 ? 14.635 22.058 25.968 1.00 73.94 360 PRO A N 1
ATOM 2887 C CA . PRO A 1 360 ? 14.546 23.518 25.939 1.00 73.94 360 PRO A CA 1
ATOM 2888 C C . PRO A 1 360 ? 15.125 24.154 24.670 1.00 73.94 360 PRO A C 1
ATOM 2890 O O . PRO A 1 360 ? 14.803 25.306 24.380 1.00 73.94 360 PRO A O 1
ATOM 2893 N N . ASN A 1 361 ? 15.986 23.440 23.942 1.00 72.38 361 ASN A N 1
ATOM 2894 C CA . ASN A 1 361 ? 16.710 23.954 22.783 1.00 72.38 361 ASN A CA 1
ATOM 2895 C C . ASN A 1 361 ? 16.133 23.468 21.448 1.00 72.38 361 ASN A C 1
ATOM 2897 O O . ASN A 1 361 ? 16.470 24.033 20.408 1.00 72.38 361 ASN A O 1
ATOM 2901 N N . ALA A 1 362 ? 15.256 22.462 21.463 1.00 63.81 362 ALA A N 1
ATOM 2902 C CA . ALA A 1 362 ? 14.656 21.902 20.262 1.00 63.81 362 ALA A CA 1
ATOM 2903 C C . ALA A 1 362 ? 13.123 21.863 20.380 1.00 63.81 362 ALA A C 1
ATOM 2905 O O . ALA A 1 362 ? 12.572 20.942 20.992 1.00 63.81 362 ALA A O 1
ATOM 2906 N N . PRO A 1 363 ? 12.398 22.805 19.743 1.00 55.84 363 PRO A N 1
ATOM 2907 C CA . PRO A 1 363 ? 10.937 22.746 19.692 1.00 55.84 363 PRO A CA 1
ATOM 2908 C C . PRO A 1 363 ? 10.417 21.467 19.010 1.00 55.84 363 PRO A C 1
ATOM 2910 O O . PRO A 1 363 ? 9.274 21.093 19.244 1.00 55.84 363 PRO A O 1
ATOM 2913 N N . ALA A 1 364 ? 11.253 20.783 18.216 1.00 52.03 364 ALA A N 1
ATOM 2914 C CA . ALA A 1 364 ? 10.907 19.556 17.503 1.00 52.03 364 ALA A CA 1
ATOM 2915 C C . ALA A 1 364 ? 11.226 18.240 18.249 1.00 52.03 364 ALA A C 1
ATOM 2917 O O . ALA A 1 364 ? 10.698 17.209 17.867 1.00 52.03 364 ALA A O 1
ATOM 2918 N N . ASN A 1 365 ? 12.043 18.242 19.314 1.00 52.69 365 ASN A N 1
ATOM 2919 C CA . ASN A 1 365 ? 12.471 16.991 19.980 1.00 52.69 365 ASN A CA 1
ATOM 2920 C C . ASN A 1 365 ? 11.686 16.680 21.267 1.00 52.69 365 ASN A C 1
ATOM 2922 O O . ASN A 1 365 ? 12.023 15.754 21.993 1.00 52.69 365 ASN A O 1
ATOM 2926 N N . SER A 1 366 ? 10.667 17.483 21.585 1.00 64.25 366 SER A N 1
ATOM 2927 C CA . SER A 1 366 ? 9.905 17.394 22.844 1.00 64.25 366 SER A CA 1
ATOM 2928 C C . SER A 1 366 ? 8.587 16.623 22.712 1.00 64.25 366 SER A C 1
ATOM 2930 O O . SER A 1 366 ? 7.704 16.747 23.571 1.00 64.25 366 SER A O 1
ATOM 2932 N N . TYR A 1 367 ? 8.429 15.880 21.620 1.00 72.06 367 TYR A N 1
ATOM 2933 C CA . TYR A 1 367 ? 7.261 15.064 21.339 1.00 72.06 367 TYR A CA 1
ATOM 2934 C C . TYR A 1 367 ? 7.686 13.681 20.858 1.00 72.06 367 TYR A C 1
ATOM 2936 O O . TYR A 1 367 ? 8.725 13.527 20.217 1.00 72.06 367 TYR A O 1
ATOM 2944 N N . VAL A 1 368 ? 6.859 12.694 21.178 1.00 74.44 368 VAL A N 1
ATOM 2945 C CA . VAL A 1 368 ? 6.812 11.434 20.448 1.00 74.44 368 VAL A CA 1
ATOM 2946 C C . VAL A 1 368 ? 5.518 11.433 19.657 1.00 74.44 368 VAL A C 1
ATOM 2948 O O . VAL A 1 368 ? 4.466 11.854 20.153 1.00 74.44 368 VAL A O 1
ATOM 2951 N N . THR A 1 369 ? 5.600 10.976 18.423 1.00 70.38 369 THR A N 1
ATOM 2952 C CA . THR A 1 369 ? 4.428 10.739 17.599 1.00 70.38 369 THR A CA 1
ATOM 2953 C C . THR A 1 369 ? 4.403 9.285 17.193 1.00 70.38 369 THR A C 1
ATOM 2955 O O . THR A 1 369 ? 5.390 8.776 16.668 1.00 70.38 369 THR A O 1
ATOM 2958 N N . ALA A 1 370 ? 3.263 8.645 17.415 1.00 69.81 370 ALA A N 1
ATOM 2959 C CA . ALA A 1 370 ? 2.921 7.431 16.710 1.00 69.81 370 ALA A CA 1
ATOM 2960 C C . ALA A 1 370 ? 2.230 7.857 15.413 1.00 69.81 370 ALA A C 1
ATOM 2962 O O . ALA A 1 370 ? 1.203 8.548 15.430 1.00 69.81 370 ALA A O 1
ATOM 2963 N N . ARG A 1 371 ? 2.854 7.521 14.288 1.00 70.25 371 ARG A N 1
ATOM 2964 C CA . ARG A 1 371 ? 2.354 7.850 12.960 1.00 70.25 371 ARG A CA 1
ATOM 2965 C C . ARG A 1 371 ? 1.631 6.651 12.369 1.00 70.25 371 ARG A C 1
ATOM 2967 O O . ARG A 1 371 ? 2.182 5.553 12.324 1.00 70.25 371 ARG A O 1
ATOM 2974 N N . HIS A 1 372 ? 0.435 6.916 11.865 1.00 66.81 372 HIS A N 1
ATOM 2975 C CA . HIS A 1 372 ? -0.338 6.032 11.013 1.00 66.81 372 HIS A CA 1
ATOM 2976 C C . HIS A 1 372 ? -0.706 6.841 9.769 1.00 66.81 372 HIS A C 1
ATOM 2978 O O . HIS A 1 372 ? -1.407 7.844 9.829 1.00 66.81 372 HIS A O 1
ATOM 2984 N N . TYR A 1 373 ? -0.145 6.493 8.621 1.00 61.59 373 TYR A N 1
ATOM 2985 C CA . TYR A 1 373 ? -0.448 7.227 7.401 1.00 61.59 373 TYR A CA 1
ATOM 2986 C C . TYR A 1 373 ? -1.836 6.798 6.921 1.00 61.59 373 TYR A C 1
ATOM 2988 O O . TYR A 1 373 ? -1.926 5.806 6.226 1.00 61.59 373 TYR A O 1
ATOM 2996 N N . SER A 1 374 ? -2.910 7.521 7.225 1.00 59.91 374 SER A N 1
ATOM 2997 C CA . SER A 1 374 ? -4.174 7.333 6.502 1.00 59.91 374 SER A CA 1
ATOM 2998 C C . SER A 1 374 ? -4.467 8.536 5.616 1.00 59.91 374 SER A C 1
ATOM 3000 O O . SER A 1 374 ? -4.758 9.637 6.074 1.00 59.91 374 SER A O 1
ATOM 3002 N N . ILE A 1 375 ? -4.312 8.376 4.308 1.00 55.56 375 ILE A N 1
ATOM 3003 C CA . ILE A 1 375 ? -4.585 9.453 3.356 1.00 55.56 375 ILE A CA 1
ATOM 3004 C C . ILE A 1 375 ? -5.705 8.970 2.449 1.00 55.56 375 ILE A C 1
ATOM 3006 O O . ILE A 1 375 ? -5.574 7.926 1.818 1.00 55.56 375 ILE A O 1
ATOM 3010 N N . LEU A 1 376 ? -6.802 9.730 2.398 1.00 45.19 376 LEU A N 1
ATOM 3011 C CA . LEU A 1 376 ? -7.821 9.536 1.374 1.00 45.19 376 LEU A CA 1
ATOM 3012 C C . LEU A 1 376 ? -7.307 9.993 0.011 1.00 45.19 376 LEU A C 1
ATOM 3014 O O . LEU A 1 376 ? -6.770 11.097 -0.131 1.00 45.19 376 LEU A O 1
ATOM 3018 N N . GLY A 1 377 ? -7.602 9.177 -0.991 1.00 46.19 377 GLY A N 1
ATOM 3019 C CA . GLY A 1 377 ? -7.284 9.422 -2.386 1.00 46.19 377 GLY A CA 1
ATOM 3020 C C . GLY A 1 377 ? -6.001 8.713 -2.786 1.00 46.19 377 GLY A C 1
ATOM 3021 O O . GLY A 1 377 ? -5.049 8.645 -2.010 1.00 46.19 377 GLY A O 1
ATOM 3022 N N . GLY A 1 378 ? -5.976 8.215 -4.022 1.00 44.16 378 GLY A N 1
ATOM 3023 C CA . GLY A 1 378 ? -4.873 7.471 -4.641 1.00 44.16 378 GLY A CA 1
ATOM 3024 C C . GLY A 1 378 ? -3.540 8.226 -4.782 1.00 44.16 378 GLY A C 1
ATOM 3025 O O . GLY A 1 378 ? -2.790 8.001 -5.736 1.00 44.16 378 GLY A O 1
ATOM 3026 N N . SER A 1 379 ? -3.198 9.141 -3.867 1.00 40.22 379 SER A N 1
ATOM 3027 C CA . SER A 1 379 ? -1.870 9.727 -3.760 1.00 40.22 379 SER A CA 1
ATOM 3028 C C . SER A 1 379 ? -0.872 8.677 -3.267 1.00 40.22 379 SER A C 1
ATOM 3030 O O . SER A 1 379 ? -0.571 8.627 -2.080 1.00 40.22 379 SER A O 1
ATOM 3032 N N . LYS A 1 380 ? -0.386 7.859 -4.211 1.00 45.19 380 LYS A N 1
ATOM 3033 C CA . LYS A 1 380 ? 0.996 7.392 -4.492 1.00 45.19 380 LYS A CA 1
ATOM 3034 C C . LYS A 1 380 ? 1.965 7.061 -3.341 1.00 45.19 380 LYS A C 1
ATOM 3036 O O . LYS A 1 380 ? 3.153 6.870 -3.590 1.00 45.19 380 LYS A O 1
ATOM 3041 N N . SER A 1 381 ? 1.530 7.032 -2.094 1.00 48.47 381 SER A N 1
ATOM 3042 C CA . SER A 1 381 ? 2.384 6.872 -0.927 1.00 48.47 381 SER A CA 1
ATOM 3043 C C . SER A 1 381 ? 2.298 5.427 -0.459 1.00 48.47 381 SER A C 1
ATOM 3045 O O . SER A 1 381 ? 1.277 5.032 0.082 1.00 48.47 381 SER A O 1
ATOM 3047 N N . LEU A 1 382 ? 3.404 4.689 -0.596 1.00 45.75 382 LEU A N 1
ATOM 3048 C CA . LEU A 1 382 ? 3.679 3.319 -0.105 1.00 45.75 382 LEU A CA 1
ATOM 3049 C C . LEU A 1 382 ? 3.392 3.052 1.388 1.00 45.75 382 LEU A C 1
ATOM 3051 O O . LEU A 1 382 ? 3.775 2.019 1.922 1.00 45.75 382 LEU A O 1
ATOM 3055 N N . TRP A 1 383 ? 2.806 4.015 2.084 1.00 50.59 383 TRP A N 1
ATOM 3056 C CA . TRP A 1 383 ? 2.670 4.031 3.527 1.00 50.59 383 TRP A CA 1
ATOM 3057 C C . TRP A 1 383 ? 1.207 4.052 3.967 1.00 50.59 383 TRP A C 1
ATOM 3059 O O . TRP A 1 383 ? 0.976 3.963 5.165 1.00 50.59 383 TRP A O 1
ATOM 3069 N N . SER A 1 384 ? 0.234 4.221 3.059 1.00 54.03 384 SER A N 1
ATOM 3070 C CA . SER A 1 384 ? -1.157 4.461 3.448 1.00 54.03 384 SER A CA 1
ATOM 3071 C C . SER A 1 384 ? -1.879 3.215 3.977 1.00 54.03 384 SER A C 1
ATOM 3073 O O . SER A 1 384 ? -1.976 2.204 3.295 1.00 54.03 384 SER A O 1
ATOM 3075 N N . GLU A 1 385 ? -2.438 3.327 5.176 1.00 62.03 385 GLU A N 1
ATOM 3076 C CA . GLU A 1 385 ? -3.425 2.438 5.785 1.00 62.03 385 GLU A CA 1
ATOM 3077 C C . GLU A 1 385 ? -4.844 3.043 5.722 1.00 62.03 385 GLU A C 1
ATOM 3079 O O . GLU A 1 385 ? -5.041 4.196 5.318 1.00 62.03 385 GLU A O 1
ATOM 3084 N N . MET A 1 386 ? -5.843 2.252 6.132 1.00 70.00 386 MET A N 1
ATOM 3085 C CA . MET A 1 386 ? -7.252 2.652 6.177 1.00 70.00 386 MET A CA 1
ATOM 3086 C C . MET A 1 386 ? -7.500 3.830 7.120 1.00 70.00 386 MET A C 1
ATOM 3088 O O . MET A 1 386 ? -7.217 3.721 8.312 1.00 70.00 386 MET A O 1
ATOM 3092 N N . PRO A 1 387 ? -8.110 4.938 6.657 1.00 75.25 387 PRO A N 1
ATOM 3093 C CA . PRO A 1 387 ? -8.544 5.990 7.558 1.00 75.25 387 PRO A CA 1
ATOM 3094 C C . PRO A 1 387 ? -9.672 5.499 8.462 1.00 75.25 387 PRO A C 1
ATOM 3096 O O . PRO A 1 387 ? -10.691 4.982 7.993 1.00 75.25 387 PRO A O 1
ATOM 3099 N N . ILE A 1 388 ? -9.521 5.778 9.758 1.00 81.12 388 ILE A N 1
ATOM 3100 C CA . ILE A 1 388 ? -10.612 5.770 10.735 1.00 81.12 388 ILE A CA 1
ATOM 3101 C C . ILE A 1 388 ? -11.635 6.823 10.280 1.00 81.12 388 ILE A C 1
ATOM 3103 O O . ILE A 1 388 ? -11.444 8.022 10.483 1.00 81.12 388 ILE A O 1
ATOM 3107 N N . SER A 1 389 ? -12.679 6.377 9.582 1.00 79.12 389 SER A N 1
ATOM 3108 C CA . SER A 1 389 ? -13.552 7.246 8.775 1.00 79.12 389 SER A CA 1
ATOM 3109 C C . SER A 1 389 ? -15.040 7.151 9.114 1.00 79.12 389 SER A C 1
ATOM 3111 O O . SER A 1 389 ? -15.797 8.014 8.683 1.00 79.12 389 SER A O 1
ATOM 3113 N N . ASN A 1 390 ? -15.451 6.166 9.914 1.00 83.75 390 ASN A N 1
ATOM 3114 C CA . ASN A 1 390 ? -16.824 5.988 10.394 1.00 83.75 390 ASN A CA 1
ATOM 3115 C C . ASN A 1 390 ? -16.848 5.306 11.775 1.00 83.75 390 ASN A C 1
ATOM 3117 O O . ASN A 1 390 ? -15.796 4.948 12.310 1.00 83.75 390 ASN A O 1
ATOM 3121 N N . GLY A 1 391 ? -18.031 5.103 12.349 1.00 88.94 391 GLY A N 1
ATOM 3122 C CA . GLY A 1 391 ? -18.213 4.377 13.602 1.00 88.94 391 GLY A CA 1
ATOM 3123 C C . GLY A 1 391 ? -17.686 5.140 14.817 1.00 88.94 391 GLY A C 1
ATOM 3124 O O . GLY A 1 391 ? -17.765 6.369 14.916 1.00 88.94 391 GLY A O 1
ATOM 3125 N N . THR A 1 392 ? -17.107 4.409 15.773 1.00 91.75 392 THR A N 1
ATOM 3126 C CA . THR A 1 392 ? -16.513 5.007 16.980 1.00 91.75 392 THR A CA 1
ATOM 3127 C C . THR A 1 392 ? -15.079 4.554 17.192 1.00 91.75 392 THR A C 1
ATOM 3129 O O . THR A 1 392 ? -14.715 3.434 16.875 1.00 91.75 392 THR A O 1
ATOM 3132 N N . CYS A 1 393 ? -14.232 5.404 17.756 1.00 92.06 393 CYS A N 1
ATOM 3133 C CA . CYS A 1 393 ? -12.845 5.088 18.069 1.00 92.06 393 CYS A CA 1
ATOM 3134 C C . CYS A 1 393 ? -12.558 5.402 19.537 1.00 92.06 393 CYS A C 1
ATOM 3136 O O . CYS A 1 393 ? -12.870 6.485 20.027 1.00 92.06 393 CYS A O 1
ATOM 3138 N N . THR A 1 394 ? -11.929 4.479 20.258 1.00 94.19 394 THR A N 1
ATOM 3139 C CA . THR A 1 394 ? -11.446 4.698 21.620 1.00 94.19 394 THR A CA 1
ATOM 3140 C C . THR A 1 394 ? -9.933 4.737 21.630 1.00 94.19 394 THR A C 1
ATOM 3142 O O . THR A 1 394 ? -9.284 3.769 21.254 1.00 94.19 394 THR A O 1
ATOM 3145 N N . PHE A 1 395 ? -9.379 5.837 22.114 1.00 93.25 395 PHE A N 1
ATOM 3146 C CA . PHE A 1 395 ? -7.963 5.989 22.387 1.00 93.25 395 PHE A CA 1
ATOM 3147 C C . PHE A 1 395 ? -7.742 5.944 23.898 1.00 93.25 395 PHE A C 1
ATOM 3149 O O . PHE A 1 395 ? -8.247 6.806 24.623 1.00 93.25 395 PHE A O 1
ATOM 3156 N N . GLU A 1 396 ? -7.015 4.939 24.375 1.00 95.38 396 GLU A N 1
ATOM 3157 C CA . GLU A 1 396 ? -6.715 4.741 25.790 1.00 95.38 396 GLU A CA 1
ATOM 3158 C C . GLU A 1 396 ? -5.210 4.664 26.029 1.00 95.38 396 GLU A C 1
ATOM 3160 O O . GLU A 1 396 ? -4.461 4.159 25.202 1.00 95.38 396 GLU A O 1
ATOM 3165 N N . PHE A 1 397 ? -4.763 5.180 27.169 1.00 95.81 397 PHE A N 1
ATOM 3166 C CA . PHE A 1 397 ? -3.372 5.079 27.603 1.00 95.81 397 PHE A CA 1
ATOM 3167 C C . PHE A 1 397 ? -3.257 5.401 29.092 1.00 95.81 397 PHE A C 1
ATOM 3169 O O . PHE A 1 397 ? -4.118 6.072 29.675 1.00 95.81 397 PHE A O 1
ATOM 3176 N N . TRP A 1 398 ? -2.164 4.975 29.710 1.00 97.31 398 TRP A N 1
ATOM 3177 C CA . TRP A 1 398 ? -1.797 5.387 31.057 1.00 97.31 398 TRP A CA 1
ATOM 3178 C C . TRP A 1 398 ? -0.830 6.558 31.021 1.00 97.31 398 TRP A C 1
ATOM 3180 O O . TRP A 1 398 ? 0.117 6.587 30.242 1.00 97.31 398 TRP A O 1
ATOM 3190 N N . LEU A 1 399 ? -1.062 7.535 31.896 1.00 97.56 399 LEU A N 1
ATOM 3191 C CA . LEU A 1 399 ? -0.202 8.698 32.064 1.00 97.56 399 LEU A CA 1
ATOM 3192 C C . LEU A 1 399 ? 0.327 8.765 33.493 1.00 97.56 399 LEU A C 1
ATOM 3194 O O . LEU A 1 399 ? -0.446 8.715 34.450 1.00 97.56 399 LEU A O 1
ATOM 3198 N N . TYR A 1 400 ? 1.632 8.983 33.634 1.00 97.88 400 TYR A N 1
ATOM 3199 C CA . TYR A 1 400 ? 2.270 9.287 34.909 1.00 97.88 400 TYR A CA 1
ATOM 3200 C C . TYR A 1 400 ? 3.032 10.608 34.844 1.00 97.88 400 TYR A C 1
ATOM 3202 O O . TYR A 1 400 ? 3.887 10.843 33.985 1.00 97.88 400 TYR A O 1
ATOM 3210 N N . ARG A 1 401 ? 2.734 11.478 35.811 1.00 97.00 401 ARG A N 1
ATOM 3211 C CA . ARG A 1 401 ? 3.366 12.791 35.987 1.00 97.00 401 ARG A CA 1
ATOM 3212 C C . ARG A 1 401 ? 4.243 12.750 37.237 1.00 97.00 401 ARG A C 1
ATOM 3214 O O . ARG A 1 401 ? 3.681 12.706 38.327 1.00 97.00 401 ARG A O 1
ATOM 3221 N N . PRO A 1 402 ? 5.582 12.746 37.152 1.00 97.00 402 PRO A N 1
ATOM 3222 C CA . PRO A 1 402 ? 6.429 12.604 38.338 1.00 97.00 402 PRO A CA 1
ATOM 3223 C C . PRO A 1 402 ? 6.288 13.761 39.336 1.00 97.00 402 PRO A C 1
ATOM 3225 O O . PRO A 1 402 ? 6.427 13.539 40.539 1.00 97.00 402 PRO A O 1
ATOM 3228 N N . ASP A 1 403 ? 6.017 14.986 38.872 1.00 96.19 403 ASP A N 1
ATOM 3229 C CA . ASP A 1 403 ? 6.015 16.179 39.722 1.00 96.19 403 ASP A CA 1
ATOM 3230 C C . ASP A 1 403 ? 5.160 17.348 39.182 1.00 96.19 403 ASP A C 1
ATOM 3232 O O . ASP A 1 403 ? 4.512 17.268 38.141 1.00 96.19 403 ASP A O 1
ATOM 3236 N N . ASN A 1 404 ? 5.189 18.482 39.894 1.00 94.56 404 ASN A N 1
ATOM 3237 C CA . ASN A 1 404 ? 4.481 19.712 39.518 1.00 94.56 404 ASN A CA 1
ATOM 3238 C C . ASN A 1 404 ? 5.121 20.478 38.343 1.00 94.56 404 ASN A C 1
ATOM 3240 O O . ASN A 1 404 ? 4.620 21.541 37.994 1.00 94.56 404 ASN A O 1
ATOM 3244 N N . ASN A 1 405 ? 6.220 20.004 37.752 1.00 93.62 405 ASN A N 1
ATOM 3245 C CA . ASN A 1 405 ? 6.774 20.566 36.513 1.00 93.62 405 ASN A CA 1
ATOM 3246 C C . ASN A 1 405 ? 6.253 19.826 35.274 1.00 93.62 405 ASN A C 1
ATOM 3248 O O . ASN A 1 405 ? 6.380 20.322 34.154 1.00 93.62 405 ASN A O 1
ATOM 3252 N N . SER A 1 406 ? 5.663 18.650 35.486 1.00 94.44 406 SER A N 1
ATOM 3253 C CA . SER A 1 406 ? 5.205 17.732 34.452 1.00 94.44 406 SER A CA 1
ATOM 3254 C C . SER A 1 406 ? 3.948 18.266 33.770 1.00 94.44 406 SER A C 1
ATOM 3256 O O . SER A 1 406 ? 2.916 18.476 34.413 1.00 94.44 406 SER A O 1
ATOM 3258 N N . SER A 1 407 ? 4.019 18.474 32.463 1.00 93.81 407 SER A N 1
ATOM 3259 C CA . SER A 1 407 ? 2.931 19.004 31.640 1.00 93.81 407 SER A CA 1
ATOM 3260 C C . SER A 1 407 ? 2.963 18.416 30.237 1.00 93.81 407 SER A C 1
ATOM 3262 O O . SER A 1 407 ? 4.042 18.161 29.693 1.00 93.81 407 SER A O 1
ATOM 3264 N N . CYS A 1 408 ? 1.791 18.218 29.642 1.00 93.44 408 CYS A N 1
ATOM 3265 C CA . CYS A 1 408 ? 1.692 17.615 28.321 1.00 93.44 408 CYS A CA 1
ATOM 3266 C C . CYS A 1 408 ? 0.465 18.059 27.528 1.00 93.44 408 CYS A C 1
ATOM 3268 O O . CYS A 1 408 ? -0.542 18.471 28.101 1.00 93.44 408 CYS A O 1
ATOM 3270 N N . ALA A 1 409 ? 0.569 17.962 26.205 1.00 91.62 409 ALA A N 1
ATOM 3271 C CA . ALA A 1 409 ? -0.554 17.972 25.281 1.00 91.62 409 ALA A CA 1
ATOM 3272 C C . ALA A 1 409 ? -0.571 16.639 24.534 1.00 91.62 409 ALA A C 1
ATOM 3274 O O . ALA A 1 409 ? 0.480 16.153 24.109 1.00 91.62 409 ALA A O 1
ATOM 3275 N N . ILE A 1 410 ? -1.760 16.059 24.422 1.00 91.31 410 ILE A N 1
ATOM 3276 C CA . ILE A 1 410 ? -1.987 14.733 23.860 1.00 91.31 410 ILE A CA 1
ATOM 3277 C C . ILE A 1 410 ? -3.172 14.833 22.920 1.00 91.31 410 ILE A C 1
ATOM 3279 O O . ILE A 1 410 ? -4.185 15.433 23.283 1.00 91.31 410 ILE A O 1
ATOM 3283 N N . GLY A 1 411 ? -3.083 14.251 21.735 1.00 87.12 411 GLY A N 1
ATOM 3284 C CA . GLY A 1 411 ? -4.231 14.223 20.847 1.00 87.12 411 GLY A CA 1
ATOM 3285 C C . GLY A 1 411 ? -3.912 13.800 19.431 1.00 87.12 411 GLY A C 1
ATOM 3286 O O . GLY A 1 411 ? -2.768 13.503 19.087 1.00 87.12 411 GLY A O 1
ATOM 3287 N N . PHE A 1 412 ? -4.964 13.831 18.628 1.00 84.75 412 PHE A N 1
ATOM 3288 C CA . PHE A 1 412 ? -4.942 13.531 17.210 1.00 84.75 412 PHE A CA 1
ATOM 3289 C C . PHE A 1 412 ? -4.644 14.796 16.401 1.00 84.75 412 PHE A C 1
ATOM 3291 O O . PHE A 1 412 ? -5.184 15.872 16.691 1.00 84.75 412 PHE A O 1
ATOM 3298 N N . GLN A 1 413 ? -3.770 14.686 15.404 1.00 77.25 413 GLN A N 1
ATOM 3299 C CA . GLN A 1 413 ? -3.393 15.778 14.504 1.00 77.25 413 GLN A CA 1
ATOM 3300 C C . GLN A 1 413 ? -3.341 15.283 13.049 1.00 77.25 413 GLN A C 1
ATOM 3302 O O . GLN A 1 413 ? -3.104 14.107 12.783 1.00 77.25 413 GLN A O 1
ATOM 3307 N N . ASN A 1 414 ? -3.559 16.200 12.106 1.00 69.06 414 ASN A N 1
ATOM 3308 C CA . ASN A 1 414 ? -3.545 15.886 10.675 1.00 69.06 414 ASN A CA 1
ATOM 3309 C C . ASN A 1 414 ? -2.114 15.769 10.135 1.00 69.06 414 ASN A C 1
ATOM 3311 O O . ASN A 1 414 ? -1.752 14.827 9.434 1.00 69.06 414 ASN A O 1
ATOM 3315 N N . ASP A 1 415 ? -1.275 16.713 10.538 1.00 67.38 415 ASP A N 1
ATOM 3316 C CA . ASP A 1 415 ? 0.146 16.747 10.233 1.00 67.38 415 ASP A CA 1
ATOM 3317 C C . ASP A 1 415 ? 0.935 17.328 11.420 1.00 67.38 415 ASP A C 1
ATOM 3319 O O . ASP A 1 415 ? 0.353 17.866 12.369 1.00 67.38 415 ASP A O 1
ATOM 3323 N N . LEU A 1 416 ? 2.268 17.247 11.352 1.00 62.34 416 LEU A N 1
ATOM 3324 C CA . LEU A 1 416 ? 3.197 17.737 12.384 1.00 62.34 416 LEU A CA 1
ATOM 3325 C C . LEU A 1 416 ? 3.128 19.255 12.644 1.00 62.34 416 LEU A C 1
ATOM 3327 O O . LEU A 1 416 ? 3.673 19.740 13.635 1.00 62.34 416 LEU A O 1
ATOM 3331 N N . THR A 1 417 ? 2.515 20.022 11.744 1.00 59.78 417 THR A N 1
ATOM 3332 C CA . THR A 1 417 ? 2.390 21.486 11.824 1.00 59.78 417 THR A CA 1
ATOM 3333 C C . THR A 1 417 ? 0.988 21.944 12.228 1.00 59.78 417 THR A C 1
ATOM 3335 O O . THR A 1 417 ? 0.806 23.074 12.691 1.00 59.78 417 THR A O 1
ATOM 3338 N N . SER A 1 418 ? -0.002 21.068 12.069 1.00 60.44 418 SER A N 1
ATOM 3339 C CA . SER A 1 418 ? -1.397 21.304 12.386 1.00 60.44 418 SER A CA 1
ATOM 3340 C C . SER A 1 418 ? -1.610 21.309 13.896 1.00 60.44 418 SER A C 1
ATOM 3342 O O . SER A 1 418 ? -0.953 20.610 14.664 1.00 60.44 418 SER A O 1
ATOM 3344 N N . GLN A 1 419 ? -2.542 22.138 14.352 1.00 65.50 419 GLN A N 1
ATOM 3345 C CA . GLN A 1 419 ? -2.957 22.084 15.744 1.00 65.50 419 GLN A CA 1
ATOM 3346 C C . GLN A 1 419 ? -3.872 20.863 15.959 1.00 65.50 419 GLN A C 1
ATOM 3348 O O . GLN A 1 419 ? -4.672 20.564 15.078 1.00 65.50 419 GLN A O 1
ATOM 3353 N N . TYR A 1 420 ? -3.803 20.225 17.137 1.00 68.38 420 TYR A N 1
ATOM 3354 C CA . TYR A 1 420 ? -4.647 19.074 17.514 1.00 68.38 420 TYR A CA 1
ATOM 3355 C C . TYR A 1 420 ? -6.113 19.232 17.074 1.00 68.38 420 TYR A C 1
ATOM 3357 O O . TYR A 1 420 ? -6.710 20.260 17.350 1.00 68.38 420 TYR A O 1
ATOM 3365 N N . GLY A 1 421 ? -6.730 18.249 16.427 1.00 75.38 421 GLY A N 1
ATOM 3366 C CA . GLY A 1 421 ? -8.174 18.302 16.157 1.00 75.38 421 GLY A CA 1
ATOM 3367 C C . GLY A 1 421 ? -8.973 17.993 17.422 1.00 75.38 421 GLY A C 1
ATOM 3368 O O . GLY A 1 421 ? -9.789 18.788 17.893 1.00 75.38 421 GLY A O 1
ATOM 3369 N N . ILE A 1 422 ? -8.602 16.871 18.034 1.00 88.31 422 ILE A N 1
ATOM 3370 C CA . ILE A 1 422 ? -9.126 16.321 19.281 1.00 88.31 422 ILE A CA 1
ATOM 3371 C C . ILE A 1 422 ? -7.940 16.166 20.225 1.00 88.31 422 ILE A C 1
ATOM 3373 O O . ILE A 1 422 ? -6.890 15.665 19.824 1.00 88.31 422 ILE A O 1
ATOM 3377 N N . GLY A 1 423 ? -8.068 16.592 21.479 1.00 91.88 423 GLY A N 1
ATOM 3378 C CA . GLY A 1 423 ? -6.960 16.436 22.410 1.00 91.88 423 GLY A CA 1
ATOM 3379 C C . GLY A 1 423 ? -7.221 16.931 23.818 1.00 91.88 423 GLY A C 1
ATOM 3380 O O . GLY A 1 423 ? -8.206 17.618 24.105 1.00 91.88 423 GLY A O 1
ATOM 3381 N N . LEU A 1 424 ? -6.277 16.585 24.684 1.00 95.19 424 LEU A N 1
ATOM 3382 C CA . LEU A 1 424 ? -6.189 16.966 26.080 1.00 95.19 424 LEU A CA 1
ATOM 3383 C C . LEU A 1 424 ? -4.918 17.781 26.314 1.00 95.19 424 LEU A C 1
ATOM 3385 O O . LEU A 1 424 ? -3.862 17.508 25.746 1.00 95.19 424 LEU A O 1
ATOM 3389 N N . TYR A 1 425 ? -5.019 18.769 27.192 1.00 95.31 425 TYR A N 1
ATOM 3390 C CA . TYR A 1 425 ? -3.893 19.558 27.658 1.00 95.31 425 TYR A CA 1
ATOM 3391 C C . TYR A 1 425 ? -3.849 19.552 29.181 1.00 95.31 425 TYR A C 1
ATOM 3393 O O . TYR A 1 425 ? -4.818 19.902 29.850 1.00 95.31 425 TYR A O 1
ATOM 3401 N N . ILE A 1 426 ? -2.721 19.136 29.741 1.00 96.44 426 ILE A N 1
ATOM 3402 C CA . ILE A 1 426 ? -2.522 18.966 31.177 1.00 96.44 426 ILE A CA 1
ATOM 3403 C C . ILE A 1 426 ? -1.306 19.814 31.562 1.00 96.44 426 ILE A C 1
ATOM 3405 O O . ILE A 1 426 ? -0.176 19.326 31.493 1.00 96.44 426 ILE A O 1
ATOM 3409 N N . PRO A 1 427 ? -1.492 21.092 31.933 1.00 95.06 427 PRO A N 1
ATOM 3410 C CA . PRO A 1 427 ? -0.415 21.940 32.422 1.00 95.06 427 PRO A CA 1
ATOM 3411 C C . PRO A 1 427 ? 0.198 21.413 33.721 1.00 95.06 427 PRO A C 1
ATOM 3413 O O . PRO A 1 427 ? -0.352 20.548 34.403 1.00 95.06 427 PRO A O 1
ATOM 3416 N N . ALA A 1 428 ? 1.295 22.047 34.132 1.00 93.94 428 ALA A N 1
ATOM 3417 C CA . ALA A 1 428 ? 2.026 21.779 35.377 1.00 93.94 428 ALA A CA 1
ATOM 3418 C C . ALA A 1 428 ? 1.130 21.676 36.636 1.00 93.94 428 ALA A C 1
ATOM 3420 O O . ALA A 1 428 ? 1.405 20.907 37.557 1.00 93.94 428 ALA A O 1
ATOM 3421 N N . THR A 1 429 ? 0.011 22.409 36.660 1.00 95.06 429 THR A N 1
ATOM 3422 C CA . THR A 1 429 ? -0.960 22.372 37.770 1.00 95.06 429 THR A CA 1
ATOM 3423 C C . THR A 1 429 ? -1.698 21.039 37.914 1.00 95.06 429 THR A C 1
ATOM 3425 O O . THR A 1 429 ? -2.256 20.791 38.975 1.00 95.06 429 THR A O 1
ATOM 3428 N N . GLY A 1 430 ? -1.741 20.209 36.867 1.00 94.88 430 GLY A N 1
ATOM 3429 C CA . GLY A 1 430 ? -2.514 18.966 36.801 1.00 94.88 430 GLY A CA 1
ATOM 3430 C C . GLY A 1 430 ? -3.991 19.133 36.455 1.00 94.88 430 GLY A C 1
ATOM 3431 O O . GLY A 1 430 ? -4.691 18.136 36.316 1.00 94.88 430 GLY A O 1
ATOM 3432 N N . SER A 1 431 ? -4.485 20.365 36.301 1.00 97.12 431 SER A N 1
ATOM 3433 C CA . SER A 1 431 ? -5.839 20.598 35.776 1.00 97.12 431 SER A CA 1
ATOM 3434 C C . SER A 1 431 ? -5.929 20.088 34.341 1.00 97.12 431 SER A C 1
ATOM 3436 O O . SER A 1 431 ? -5.024 20.366 33.565 1.00 97.12 431 SER A O 1
ATOM 3438 N N . VAL A 1 432 ? -7.000 19.392 33.970 1.00 97.50 432 VAL A N 1
ATOM 3439 C CA . VAL A 1 432 ? -7.150 18.869 32.603 1.00 97.50 432 VAL A CA 1
ATOM 3440 C C . VAL A 1 432 ? -7.957 19.843 31.756 1.00 97.50 432 VAL A C 1
ATOM 3442 O O . VAL A 1 432 ? -9.027 20.284 32.171 1.00 97.50 432 VAL A O 1
ATOM 3445 N N . TYR A 1 433 ? -7.466 20.164 30.568 1.00 96.75 433 TYR A N 1
ATOM 3446 C CA . TYR A 1 433 ? -8.151 20.950 29.552 1.00 96.75 433 TYR A CA 1
ATOM 3447 C C . TYR A 1 433 ? -8.462 20.053 28.358 1.00 96.75 433 TYR A C 1
ATOM 3449 O O . TYR A 1 433 ? -7.687 19.154 28.044 1.00 96.75 433 TYR A O 1
ATOM 3457 N N . TYR A 1 434 ? -9.570 20.312 27.680 1.00 94.75 434 TYR A N 1
ATOM 3458 C CA . TYR A 1 434 ? -9.952 19.630 26.446 1.00 94.75 434 TYR A CA 1
ATOM 3459 C C . TYR A 1 434 ? -10.143 20.650 25.327 1.00 94.75 434 TYR A C 1
ATOM 3461 O O . TYR A 1 434 ? -10.295 21.853 25.573 1.00 94.75 434 TYR A O 1
ATOM 3469 N N . ARG A 1 435 ? -10.092 20.177 24.088 1.00 89.38 435 ARG A N 1
ATOM 3470 C CA . ARG A 1 435 ? -10.177 21.031 22.909 1.00 89.38 435 ARG A CA 1
ATOM 3471 C C . ARG A 1 435 ? -11.607 21.164 22.396 1.00 89.38 435 ARG A C 1
ATOM 3473 O O . ARG A 1 435 ? -12.317 20.177 22.288 1.00 89.38 435 ARG A O 1
ATOM 3480 N N . TYR A 1 436 ? -12.032 22.373 22.057 1.00 83.00 436 TYR A N 1
ATOM 3481 C CA . TYR A 1 436 ? -13.348 22.612 21.460 1.00 83.00 436 TYR A CA 1
ATOM 3482 C C . TYR A 1 436 ? -13.181 23.526 20.247 1.00 83.00 436 TYR A C 1
ATOM 3484 O O . TYR A 1 436 ? -12.547 24.587 20.356 1.00 83.00 436 TYR A O 1
ATOM 3492 N N . ASN A 1 437 ? -13.752 23.138 19.106 1.00 73.75 437 ASN A N 1
ATOM 3493 C CA . ASN A 1 437 ? -13.760 23.978 17.913 1.00 73.75 437 ASN A CA 1
ATOM 3494 C C . ASN A 1 437 ? -14.982 24.878 17.929 1.00 73.75 437 ASN A C 1
ATOM 3496 O O . ASN A 1 437 ? -16.114 24.438 17.800 1.00 73.75 437 ASN A O 1
ATOM 3500 N N . ASN A 1 438 ? -14.743 26.174 18.087 1.00 65.25 438 ASN A N 1
ATOM 3501 C CA . ASN A 1 438 ? -15.755 27.182 17.817 1.00 65.25 438 ASN A CA 1
ATOM 3502 C C . ASN A 1 438 ? -15.458 27.826 16.461 1.00 65.25 438 ASN A C 1
ATOM 3504 O O . ASN A 1 438 ? -14.308 27.865 16.025 1.00 65.25 438 ASN A O 1
ATOM 3508 N N . ALA A 1 439 ? -16.471 28.437 15.841 1.00 53.66 439 ALA A N 1
ATOM 3509 C CA . ALA A 1 439 ? -16.358 29.161 14.567 1.00 53.66 439 ALA A CA 1
ATOM 3510 C C . ALA A 1 439 ? -15.298 30.298 14.542 1.00 53.66 439 ALA A C 1
ATOM 3512 O O . ALA A 1 439 ? -15.068 30.905 13.500 1.00 53.66 439 ALA A O 1
ATOM 3513 N N . GLY A 1 440 ? -14.651 30.607 15.676 1.00 56.69 440 GLY A N 1
ATOM 3514 C CA . GLY A 1 440 ? -13.540 31.559 15.808 1.00 56.69 440 GLY A CA 1
ATOM 3515 C C . GLY A 1 440 ? -12.143 30.930 15.936 1.00 56.69 440 GLY A C 1
ATOM 3516 O O . GLY A 1 440 ? -11.194 31.658 16.221 1.00 56.69 440 GLY A O 1
ATOM 3517 N N . GLY A 1 441 ? -12.010 29.613 15.758 1.00 61.56 441 GLY A N 1
ATOM 3518 C CA . GLY A 1 441 ? -10.769 28.860 15.945 1.00 61.56 441 GLY A CA 1
ATOM 3519 C C . GLY A 1 441 ? -10.775 28.008 17.216 1.00 61.56 441 GLY A C 1
ATOM 3520 O O . GLY A 1 441 ? -11.599 28.181 18.118 1.00 61.56 441 GLY A O 1
ATOM 3521 N N . ALA A 1 442 ? -9.852 27.056 17.278 1.00 65.88 442 ALA A N 1
ATOM 3522 C CA . ALA A 1 442 ? -9.781 26.107 18.375 1.00 65.88 442 ALA A CA 1
ATOM 3523 C C . ALA A 1 442 ? -9.257 26.743 19.672 1.00 65.88 442 ALA A C 1
ATOM 3525 O O . ALA A 1 442 ? -8.317 27.539 19.661 1.00 65.88 442 ALA A O 1
ATOM 3526 N N . SER A 1 443 ? -9.855 26.383 20.807 1.00 83.81 443 SER A N 1
ATOM 3527 C CA . SER A 1 443 ? -9.431 26.845 22.136 1.00 83.81 443 SER A CA 1
ATOM 3528 C C . SER A 1 443 ? -9.437 25.704 23.152 1.00 83.81 443 SER A C 1
ATOM 3530 O O . SER A 1 443 ? -10.184 24.735 23.010 1.00 83.81 443 SER A O 1
ATOM 3532 N N . TRP A 1 444 ? -8.597 25.830 24.182 1.00 90.88 444 TRP A N 1
ATOM 3533 C CA . TRP A 1 444 ? -8.528 24.901 25.312 1.00 90.88 444 TRP A CA 1
ATOM 3534 C C . TRP A 1 444 ? -9.498 25.325 26.415 1.00 90.88 444 TRP A C 1
ATOM 3536 O O . TRP A 1 444 ? -9.436 26.458 26.895 1.00 90.88 444 TRP A O 1
ATOM 3546 N N . TYR A 1 445 ? -10.358 24.408 26.849 1.00 94.19 445 TYR A N 1
ATOM 3547 C CA . TYR A 1 445 ? -11.345 24.636 27.902 1.00 94.19 445 TYR A CA 1
ATOM 3548 C C . TYR A 1 445 ? -10.991 23.810 29.126 1.00 94.19 445 TYR A C 1
ATOM 3550 O O . TYR A 1 445 ? -10.767 22.606 29.027 1.00 94.19 445 TYR A O 1
ATOM 3558 N N . GLN A 1 446 ? -10.923 24.462 30.286 1.00 95.88 446 GLN A N 1
ATOM 3559 C CA . GLN A 1 446 ? -10.624 23.780 31.538 1.00 95.88 446 GLN A CA 1
ATOM 3560 C C . GLN A 1 446 ? -11.793 22.865 31.916 1.00 95.88 446 GLN A C 1
ATOM 3562 O O . GLN A 1 446 ? -12.941 23.305 31.979 1.00 95.88 446 GLN A O 1
ATOM 3567 N N . SER A 1 447 ? -11.497 21.600 32.193 1.00 94.75 447 SER A N 1
ATOM 3568 C CA . SER A 1 447 ? -12.446 20.677 32.815 1.00 94.75 447 SER A CA 1
ATOM 3569 C C . SER A 1 447 ? -12.478 20.854 34.342 1.00 94.75 447 SER A C 1
ATOM 3571 O O . SER A 1 447 ? -11.711 21.622 34.922 1.00 94.75 447 SER A O 1
ATOM 3573 N N . GLY A 1 448 ? -13.348 20.102 35.019 1.00 94.00 448 GLY A N 1
ATOM 3574 C CA . GLY A 1 448 ? -13.300 19.946 36.478 1.00 94.00 448 GLY A CA 1
ATOM 3575 C C . GLY A 1 448 ? -12.300 18.887 36.966 1.00 94.00 448 GLY A C 1
ATOM 3576 O O . GLY A 1 448 ? -12.168 18.702 38.174 1.00 94.00 448 GLY A O 1
ATOM 3577 N N . CYS A 1 449 ? -11.622 18.178 36.058 1.00 97.06 449 CYS A N 1
ATOM 3578 C CA . CYS A 1 449 ? -10.741 17.062 36.392 1.00 97.06 449 CYS A CA 1
ATOM 3579 C C . CYS A 1 449 ? -9.317 17.518 36.751 1.00 97.06 449 CYS A C 1
ATOM 3581 O O . CYS A 1 449 ? -8.789 18.499 36.216 1.00 97.06 449 CYS A O 1
ATOM 3583 N N . GLN A 1 450 ? -8.681 16.752 37.637 1.00 96.62 450 GLN A N 1
ATOM 3584 C CA . GLN A 1 450 ? -7.305 16.934 38.100 1.00 96.62 450 GLN A CA 1
ATOM 3585 C C . GLN A 1 450 ? -6.563 15.600 38.029 1.00 96.62 450 GLN A C 1
ATOM 3587 O O . GLN A 1 450 ? -7.051 14.600 38.548 1.00 96.62 450 GLN A O 1
ATOM 3592 N N . ILE A 1 451 ? -5.369 15.602 37.440 1.00 96.88 451 ILE A N 1
ATOM 3593 C CA . ILE A 1 451 ? -4.465 14.449 37.422 1.00 96.88 451 ILE A CA 1
ATOM 3594 C C . ILE A 1 451 ? -3.409 14.658 38.498 1.00 96.88 451 ILE A C 1
ATOM 3596 O O . ILE A 1 451 ? -2.674 15.649 38.480 1.00 96.88 451 ILE A O 1
ATOM 3600 N N . THR A 1 452 ? -3.331 13.722 39.439 1.00 95.88 452 THR A N 1
ATOM 3601 C CA . THR A 1 452 ? -2.391 13.799 40.562 1.00 95.88 452 THR A CA 1
ATOM 3602 C C . THR A 1 452 ? -0.991 13.393 40.109 1.00 95.88 452 THR A C 1
ATOM 3604 O O . THR A 1 452 ? -0.828 12.540 39.241 1.00 95.88 452 THR A O 1
ATOM 3607 N N . ASN A 1 453 ? 0.040 14.000 40.693 1.00 96.56 453 ASN A N 1
ATOM 3608 C CA . ASN A 1 453 ? 1.414 13.579 40.42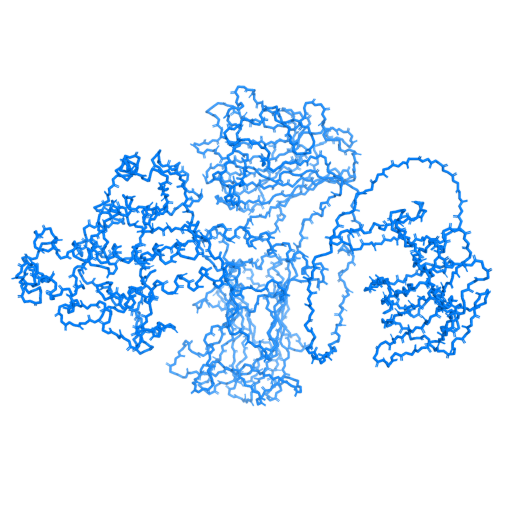7 1.00 96.56 453 ASN A CA 1
ATOM 3609 C C . ASN A 1 453 ? 1.721 12.238 41.104 1.00 96.56 453 ASN A C 1
ATOM 3611 O O . ASN A 1 453 ? 1.064 11.831 42.061 1.00 96.56 453 ASN A O 1
ATOM 3615 N N . ALA A 1 454 ? 2.787 11.597 40.646 1.00 96.38 454 ALA A N 1
ATOM 3616 C CA . ALA A 1 454 ? 3.321 10.347 41.158 1.00 96.38 454 ALA A CA 1
ATOM 3617 C C . ALA A 1 454 ? 2.295 9.199 41.218 1.00 96.38 454 ALA A C 1
ATOM 3619 O O . ALA A 1 454 ? 2.403 8.308 42.056 1.00 96.38 454 ALA A O 1
ATOM 3620 N N . THR A 1 455 ? 1.290 9.236 40.340 1.00 96.75 455 THR A N 1
ATOM 3621 C CA . THR A 1 455 ? 0.248 8.214 40.213 1.00 96.75 455 THR A CA 1
ATOM 3622 C C . THR A 1 455 ? -0.024 7.980 38.732 1.00 96.75 455 THR A C 1
ATOM 3624 O O . THR A 1 455 ? -0.004 8.930 37.949 1.00 96.75 455 THR A O 1
ATOM 3627 N N . TRP A 1 456 ? -0.249 6.723 38.356 1.00 97.75 456 TRP A N 1
ATOM 3628 C CA . TRP A 1 456 ? -0.738 6.368 37.029 1.00 97.75 456 TRP A CA 1
ATOM 3629 C C . TRP A 1 456 ? -2.232 6.677 36.940 1.00 97.75 456 TRP A C 1
ATOM 3631 O O . TRP A 1 456 ? -2.999 6.272 37.811 1.00 97.75 456 TRP A O 1
ATOM 3641 N N . THR A 1 457 ? -2.633 7.398 35.900 1.00 98.12 457 THR A N 1
ATOM 3642 C CA . THR A 1 457 ? -4.035 7.712 35.607 1.00 98.12 457 THR A CA 1
ATOM 3643 C C . THR A 1 457 ? -4.358 7.219 34.210 1.00 98.12 457 THR A C 1
ATOM 3645 O O . THR A 1 457 ? -3.639 7.559 33.266 1.00 98.12 457 THR A O 1
ATOM 3648 N N . LYS A 1 458 ? -5.436 6.443 34.070 1.00 97.81 458 LYS A N 1
ATOM 3649 C CA . LYS A 1 458 ? -5.902 5.996 32.761 1.00 97.81 458 LYS A CA 1
ATOM 3650 C C . LYS A 1 458 ? -6.649 7.141 32.098 1.00 97.81 458 LYS A C 1
ATOM 3652 O O . LYS A 1 458 ? -7.610 7.670 32.656 1.00 97.81 458 LYS A O 1
ATOM 3657 N N . LEU A 1 459 ? -6.223 7.530 30.908 1.00 97.88 459 LEU A N 1
ATOM 3658 C CA . LEU A 1 459 ? -6.933 8.490 30.079 1.00 97.88 459 LEU A CA 1
ATOM 3659 C C . LEU A 1 459 ? -7.596 7.749 28.928 1.00 97.88 459 LEU A C 1
ATOM 3661 O O . LEU A 1 459 ? -7.001 6.861 28.326 1.00 97.88 459 LEU A O 1
ATOM 3665 N N . ARG A 1 460 ? -8.846 8.115 28.647 1.00 97.06 460 ARG A N 1
ATOM 3666 C CA . ARG A 1 460 ? -9.623 7.563 27.538 1.00 97.06 460 ARG A CA 1
ATOM 3667 C C . ARG A 1 460 ? -10.311 8.678 26.777 1.00 97.06 460 ARG A C 1
ATOM 3669 O O . ARG A 1 460 ? -11.069 9.439 27.376 1.00 97.06 460 ARG A O 1
ATOM 3676 N N . ILE A 1 461 ? -10.101 8.733 25.471 1.00 95.88 461 ILE A N 1
ATOM 3677 C CA . ILE A 1 461 ? -10.828 9.588 24.534 1.00 95.88 461 ILE A CA 1
ATOM 3678 C C . ILE A 1 461 ? -11.702 8.675 23.677 1.00 95.88 461 ILE A C 1
ATOM 3680 O O . ILE A 1 461 ? -11.198 7.753 23.051 1.00 95.88 461 ILE A O 1
ATOM 3684 N N . VAL A 1 462 ? -13.010 8.910 23.675 1.00 95.81 462 VAL A N 1
ATOM 3685 C CA . VAL A 1 462 ? -13.978 8.201 22.833 1.00 95.81 462 VAL A CA 1
ATOM 3686 C C . VAL A 1 462 ? -14.445 9.177 21.772 1.00 95.81 462 VAL A C 1
ATOM 3688 O O . VAL A 1 462 ? -15.030 10.204 22.110 1.00 95.81 462 VAL A O 1
ATOM 3691 N N . VAL A 1 463 ? -14.159 8.878 20.516 1.00 92.38 463 VAL A N 1
ATOM 3692 C CA . VAL A 1 463 ? -14.525 9.687 19.362 1.00 92.38 463 VAL A CA 1
ATOM 3693 C C . VAL A 1 463 ? -15.643 8.979 18.617 1.00 92.38 463 VAL A C 1
ATOM 3695 O O . VAL A 1 463 ? -15.496 7.827 18.231 1.00 92.38 463 VAL A O 1
ATOM 3698 N N . ASP A 1 464 ? -16.765 9.657 18.460 1.00 92.44 464 ASP A N 1
ATOM 3699 C CA . ASP A 1 464 ? -17.902 9.231 17.659 1.00 92.44 464 ASP A CA 1
ATOM 3700 C C . ASP A 1 464 ? -17.793 9.942 16.312 1.00 92.44 464 ASP A C 1
ATOM 3702 O O . ASP A 1 464 ? -18.005 11.157 16.220 1.00 92.44 464 ASP A O 1
ATOM 3706 N N . ILE A 1 465 ? -17.341 9.188 15.310 1.00 87.69 465 ILE A N 1
ATOM 3707 C CA . ILE A 1 465 ? -16.951 9.722 14.008 1.00 87.69 465 ILE A CA 1
ATOM 3708 C C . ILE A 1 465 ? -18.190 10.081 13.204 1.00 87.69 465 ILE A C 1
ATOM 3710 O O . ILE A 1 465 ? -18.225 11.147 12.592 1.00 87.69 465 ILE A O 1
ATOM 3714 N N . ASP A 1 466 ? -19.227 9.253 13.298 1.00 84.25 466 ASP A N 1
ATOM 3715 C CA . ASP A 1 466 ? -20.485 9.456 12.584 1.00 84.25 466 ASP A CA 1
ATOM 3716 C C . ASP A 1 466 ? -21.255 10.677 13.098 1.00 84.25 466 ASP A C 1
ATOM 3718 O O . ASP A 1 466 ? -21.901 11.380 12.321 1.00 84.25 466 ASP A O 1
ATOM 3722 N N . ASN A 1 467 ? -21.177 10.961 14.403 1.00 88.38 467 ASN A N 1
ATOM 3723 C CA . ASN A 1 467 ? -21.812 12.140 14.997 1.00 88.38 467 ASN A CA 1
ATOM 3724 C C . ASN A 1 467 ? -20.879 13.357 15.107 1.00 88.38 467 ASN A C 1
ATOM 3726 O O . ASN A 1 467 ? -21.302 14.387 15.632 1.00 88.38 467 ASN A O 1
ATOM 3730 N N . GLU A 1 468 ? -19.625 13.250 14.658 1.00 88.62 468 GLU A N 1
ATOM 3731 C CA . GLU A 1 468 ? -18.591 14.287 14.777 1.00 88.62 468 GLU A CA 1
ATOM 3732 C C . GLU A 1 468 ? -18.447 14.842 16.211 1.00 88.62 468 GLU A C 1
ATOM 3734 O O . GLU A 1 468 ? -18.253 16.044 16.435 1.00 88.62 468 GLU A O 1
ATOM 3739 N N . THR A 1 469 ? -18.531 13.963 17.218 1.00 92.56 469 THR A N 1
ATOM 3740 C CA . THR A 1 469 ? -18.351 14.345 18.628 1.00 92.56 469 THR A CA 1
ATOM 3741 C C . THR A 1 469 ? -17.311 13.501 19.350 1.00 92.56 469 THR A C 1
ATOM 3743 O O . THR A 1 469 ? -17.021 12.376 18.968 1.00 92.56 469 THR A O 1
ATOM 3746 N N . TYR A 1 470 ? -16.737 14.013 20.439 1.00 95.00 470 TYR A N 1
ATOM 3747 C CA . TYR A 1 470 ? -15.884 13.201 21.302 1.00 95.00 470 TYR A CA 1
ATOM 3748 C C . TYR A 1 470 ? -16.135 13.441 22.792 1.00 95.00 470 TYR A C 1
ATOM 3750 O O . TYR A 1 470 ? -16.554 14.510 23.236 1.00 95.00 470 TYR A O 1
ATOM 3758 N N . SER A 1 471 ? -15.846 12.422 23.587 1.00 97.06 471 SER A N 1
ATOM 3759 C CA . SER A 1 471 ? -15.883 12.445 25.045 1.00 97.06 471 SER A CA 1
ATOM 3760 C C . SER A 1 471 ? -14.523 12.037 25.594 1.00 97.06 471 SER A C 1
ATOM 3762 O O . SER A 1 471 ? -13.807 11.257 24.973 1.00 97.06 471 SER A O 1
ATOM 3764 N N . ALA A 1 472 ? -14.151 12.536 26.770 1.00 97.69 472 ALA A N 1
ATOM 3765 C CA . ALA A 1 472 ? -12.892 12.164 27.404 1.00 97.69 472 ALA A CA 1
ATOM 3766 C C . ALA A 1 472 ? -13.067 11.883 28.895 1.00 97.69 472 ALA A C 1
ATOM 3768 O O . ALA A 1 472 ? -13.886 12.505 29.577 1.00 97.69 472 ALA A O 1
ATOM 3769 N N . TYR A 1 473 ? -12.265 10.954 29.403 1.00 98.00 473 TYR A N 1
ATOM 3770 C CA . TYR A 1 473 ? -12.345 10.429 30.759 1.00 98.00 473 TYR A CA 1
ATOM 3771 C C . TYR A 1 473 ? -10.947 10.301 31.373 1.00 98.00 473 TYR A C 1
ATOM 3773 O O . TYR A 1 473 ? -9.988 9.967 30.678 1.00 98.00 473 TYR A O 1
ATOM 3781 N N . ALA A 1 474 ? -10.855 10.557 32.677 1.00 97.62 474 ALA A N 1
ATOM 3782 C CA . ALA A 1 474 ? -9.707 10.237 33.518 1.00 97.62 474 ALA A CA 1
ATOM 3783 C C . ALA A 1 474 ? -10.158 9.241 34.588 1.00 97.62 474 ALA A C 1
ATOM 3785 O O . ALA A 1 474 ? -10.964 9.582 35.458 1.00 97.62 474 ALA A O 1
ATOM 3786 N N . ASP A 1 475 ? -9.679 8.005 34.491 1.00 95.69 475 ASP A N 1
ATOM 3787 C CA . ASP A 1 475 ? -10.200 6.841 35.201 1.00 95.69 475 ASP A CA 1
ATOM 3788 C C . ASP A 1 475 ? -11.733 6.748 35.036 1.00 95.69 475 ASP A C 1
ATOM 3790 O O . ASP A 1 475 ? -12.243 6.540 33.936 1.00 95.69 475 ASP A O 1
ATOM 3794 N N . SER A 1 476 ? -12.488 6.957 36.117 1.00 94.12 476 SER A N 1
ATOM 3795 C CA . SER A 1 476 ? -13.959 6.992 36.112 1.00 94.12 476 SER A CA 1
ATOM 3796 C C . SER A 1 476 ? -14.555 8.403 35.998 1.00 94.12 476 SER A C 1
ATOM 3798 O O . SER A 1 476 ? -15.773 8.551 35.894 1.00 94.12 476 SER A O 1
ATOM 3800 N N . SER A 1 477 ? -13.728 9.452 36.019 1.00 96.56 477 SER A N 1
ATOM 3801 C CA . SER A 1 477 ? -14.173 10.849 35.982 1.00 96.56 477 SER A CA 1
ATOM 3802 C C . SER A 1 477 ? -14.327 11.352 34.549 1.00 96.56 477 SER A C 1
ATOM 3804 O O . SER A 1 477 ? -13.441 11.177 33.718 1.00 96.56 477 SER A O 1
ATOM 3806 N N . THR A 1 478 ? -15.433 12.033 34.253 1.00 97.81 478 THR A N 1
ATOM 3807 C CA . THR A 1 478 ? -15.663 12.660 32.944 1.00 97.81 478 THR A CA 1
ATOM 3808 C C . THR A 1 478 ? -14.917 13.993 32.837 1.00 97.81 478 THR A C 1
ATOM 3810 O O . THR A 1 478 ? -15.179 14.919 33.606 1.00 97.81 478 THR A O 1
ATOM 3813 N N . ILE A 1 479 ? -14.016 14.110 31.859 1.00 97.81 479 ILE A N 1
ATOM 3814 C CA . ILE A 1 479 ? -13.323 15.359 31.502 1.00 97.81 479 ILE A CA 1
ATOM 3815 C C . ILE A 1 479 ? -14.259 16.235 30.662 1.00 97.81 479 ILE A C 1
ATOM 3817 O O . ILE A 1 479 ? -14.461 17.410 30.975 1.00 97.81 479 ILE A O 1
ATOM 3821 N N . CYS A 1 480 ? -14.838 15.650 29.613 1.00 96.94 480 CYS A N 1
ATOM 3822 C CA . CYS A 1 480 ? -15.824 16.262 28.728 1.00 96.94 480 CYS A CA 1
ATOM 3823 C C . CYS A 1 480 ? -16.730 15.181 28.113 1.00 96.94 480 CYS A C 1
ATOM 3825 O O . CYS A 1 480 ? -16.381 14.000 28.124 1.00 96.94 480 CYS A O 1
ATOM 3827 N N . ALA A 1 481 ? -17.896 15.581 27.603 1.00 97.00 481 ALA A N 1
ATOM 3828 C CA . ALA A 1 481 ? -18.856 14.673 26.980 1.00 97.00 481 ALA A CA 1
ATOM 3829 C C . ALA A 1 481 ? -19.474 15.310 25.732 1.00 97.00 481 ALA A C 1
ATOM 3831 O O . ALA A 1 481 ? -19.910 16.461 25.801 1.00 97.00 481 ALA A O 1
ATOM 3832 N N . ASN A 1 482 ? -19.532 14.543 24.641 1.00 94.62 482 ASN A N 1
ATOM 3833 C CA . ASN A 1 482 ? -20.155 14.889 23.357 1.00 94.62 482 ASN A CA 1
ATOM 3834 C C . ASN A 1 482 ? -19.739 16.272 22.841 1.00 94.62 482 ASN A C 1
ATOM 3836 O O . ASN A 1 482 ? -20.569 17.105 22.474 1.00 94.62 482 ASN A O 1
ATOM 3840 N N . ILE A 1 483 ? -18.437 16.537 22.885 1.00 93.69 483 ILE A N 1
ATOM 3841 C CA . ILE A 1 483 ? -17.854 17.757 22.355 1.00 93.69 483 ILE A CA 1
ATOM 3842 C C . ILE A 1 483 ? -17.846 17.671 20.840 1.00 93.69 483 ILE A C 1
ATOM 3844 O O . ILE A 1 483 ? -17.157 16.828 20.275 1.00 93.69 483 ILE A O 1
ATOM 3848 N N . ASP A 1 484 ? -18.597 18.571 20.221 1.00 89.31 484 ASP A N 1
ATOM 3849 C CA . ASP A 1 484 ? -18.611 18.786 18.783 1.00 89.31 484 ASP A CA 1
ATOM 3850 C C . ASP A 1 484 ? -17.205 19.156 18.280 1.00 89.31 484 ASP A C 1
ATOM 3852 O O . ASP A 1 484 ? -16.576 20.107 18.767 1.00 89.31 484 ASP A O 1
ATOM 3856 N N . TYR A 1 485 ? -16.702 18.372 17.329 1.00 85.62 485 TYR A N 1
ATOM 3857 C CA . TYR A 1 485 ? -15.471 18.665 16.603 1.00 85.62 485 TYR A CA 1
ATOM 3858 C C . TYR A 1 485 ? -15.708 18.881 15.099 1.00 85.62 485 TYR A C 1
ATOM 3860 O O . TYR A 1 485 ? -14.728 19.018 14.358 1.00 85.62 485 TYR A O 1
ATOM 3868 N N . SER A 1 486 ? -16.973 18.988 14.673 1.00 80.19 486 SER A N 1
ATOM 3869 C CA . SER A 1 486 ? -17.391 19.262 13.296 1.00 80.19 486 SER A CA 1
ATOM 3870 C C . SER A 1 486 ? -16.661 20.461 12.685 1.00 80.19 486 SER A C 1
ATOM 3872 O O . SER A 1 486 ? -16.229 21.409 13.354 1.00 80.19 486 SER A O 1
ATOM 3874 N N . GLY A 1 487 ? -16.475 20.412 11.365 1.00 69.50 487 GLY A N 1
ATOM 3875 C CA . GLY A 1 487 ? -15.730 21.430 10.618 1.00 69.50 487 GLY A CA 1
ATOM 3876 C C . GLY A 1 487 ? -14.209 21.241 10.611 1.00 69.50 487 GLY A C 1
ATOM 3877 O O . GLY A 1 487 ? -13.510 22.020 9.958 1.00 69.50 487 GLY A O 1
ATOM 3878 N N . ILE A 1 488 ? -13.686 20.200 11.264 1.00 66.31 488 ILE A N 1
ATOM 3879 C CA . ILE A 1 488 ? -12.385 19.632 10.910 1.00 66.31 488 ILE A CA 1
ATOM 3880 C C . ILE A 1 488 ? -12.631 18.418 10.006 1.00 66.31 488 ILE A C 1
ATOM 3882 O O . ILE A 1 488 ? -13.466 17.579 10.319 1.00 66.31 488 ILE A O 1
ATOM 3886 N N . ASN A 1 489 ? -11.896 18.311 8.896 1.00 62.50 489 ASN A N 1
ATOM 3887 C CA . ASN A 1 489 ? -11.987 17.180 7.970 1.00 62.50 489 ASN A CA 1
ATOM 3888 C C . ASN A 1 489 ? -11.688 15.846 8.705 1.00 62.50 489 ASN A C 1
ATOM 3890 O O . ASN A 1 489 ? -10.551 15.681 9.159 1.00 62.50 489 ASN A O 1
ATOM 3894 N N . PRO A 1 490 ? -12.659 14.926 8.877 1.00 57.31 490 PRO A N 1
ATOM 3895 C CA . PRO A 1 490 ? -12.489 13.704 9.675 1.00 57.31 490 PRO A CA 1
ATOM 3896 C C . PRO A 1 490 ? -11.418 12.769 9.102 1.00 57.31 490 PRO A C 1
ATOM 3898 O O . PRO A 1 490 ? -10.659 12.167 9.856 1.00 57.31 490 PRO A O 1
ATOM 3901 N N . TYR A 1 491 ? -11.270 12.745 7.779 1.00 57.56 491 TYR A N 1
ATOM 3902 C CA . TYR A 1 491 ? -10.452 11.769 7.063 1.00 57.56 491 TYR A CA 1
ATOM 3903 C C . TYR A 1 491 ? -8.946 11.879 7.296 1.00 57.56 491 TYR A C 1
ATOM 3905 O O . TYR A 1 491 ? -8.230 10.902 7.120 1.00 57.56 491 TYR A O 1
ATOM 3913 N N . ASN A 1 492 ? -8.466 13.050 7.717 1.00 61.06 492 ASN A N 1
ATOM 3914 C CA . ASN A 1 492 ? -7.043 13.259 7.960 1.00 61.06 492 ASN A CA 1
ATOM 3915 C C . ASN A 1 492 ? -6.695 13.358 9.451 1.00 61.06 492 ASN A C 1
ATOM 3917 O O . ASN A 1 492 ? -5.528 13.491 9.796 1.00 61.06 492 ASN A O 1
ATOM 3921 N N . GLN A 1 493 ? -7.675 13.371 10.359 1.00 63.56 493 GLN A N 1
ATOM 3922 C CA . GLN A 1 493 ? -7.417 13.727 11.759 1.00 63.56 493 GLN A CA 1
ATOM 3923 C C . GLN A 1 493 ? -6.696 12.643 12.553 1.00 63.56 493 GLN A C 1
ATOM 3925 O O . GLN A 1 493 ? -5.968 12.982 13.481 1.00 63.56 493 GLN A O 1
ATOM 3930 N N . PHE A 1 494 ? -6.859 11.375 12.187 1.00 74.56 494 PHE A N 1
ATOM 3931 C CA . PHE A 1 494 ? -6.311 10.237 12.931 1.00 74.56 494 PHE A CA 1
ATOM 3932 C C . PHE A 1 494 ? -4.965 9.744 12.387 1.00 74.56 494 PHE A C 1
ATOM 3934 O O . PHE A 1 494 ? -4.536 8.635 12.693 1.00 74.56 494 PHE A O 1
ATOM 3941 N N . ASN A 1 495 ? -4.275 10.586 11.614 1.00 74.81 495 ASN A N 1
ATOM 3942 C CA . ASN A 1 495 ? -2.985 10.236 11.018 1.00 74.81 495 ASN A CA 1
ATOM 3943 C C . ASN A 1 495 ? -1.844 10.212 12.034 1.00 74.81 495 ASN A C 1
ATOM 3945 O O . ASN A 1 495 ? -0.837 9.517 11.897 1.00 74.81 495 ASN A O 1
ATOM 3949 N N . TRP A 1 496 ? -1.974 11.026 13.070 1.00 78.88 496 TRP A N 1
ATOM 3950 C CA . TRP A 1 496 ? -0.919 11.193 14.045 1.00 78.88 496 TRP A CA 1
ATOM 3951 C C . TRP A 1 496 ? -1.523 11.204 15.427 1.00 78.88 496 TRP A C 1
ATOM 3953 O O . TRP A 1 496 ? -2.296 12.100 15.776 1.00 78.88 496 TRP A O 1
ATOM 3963 N N . LEU A 1 497 ? -1.092 10.244 16.230 1.00 85.75 497 LEU A N 1
ATOM 3964 C CA . LEU A 1 497 ? -1.241 10.307 17.663 1.00 85.75 497 LEU A CA 1
ATOM 3965 C C . LEU A 1 497 ? 0.021 10.950 18.242 1.00 85.75 497 LEU A C 1
ATOM 3967 O O . LEU A 1 497 ? 1.127 10.432 18.095 1.00 85.75 497 LEU A O 1
ATOM 3971 N N . SER A 1 498 ? -0.135 12.099 18.891 1.00 87.31 498 SER A N 1
ATOM 3972 C CA . SER A 1 498 ? 0.989 12.880 19.404 1.00 87.31 498 SER A CA 1
ATOM 3973 C C . SER A 1 498 ? 0.935 13.000 20.919 1.00 87.31 498 SER A C 1
ATOM 3975 O O . SER A 1 498 ? -0.106 13.327 21.495 1.00 87.31 498 SER A O 1
ATOM 3977 N N . PHE A 1 499 ? 2.087 12.787 21.554 1.00 90.81 499 PHE A N 1
ATOM 3978 C CA . PHE A 1 499 ? 2.326 13.079 22.960 1.00 90.81 499 PHE A CA 1
ATOM 3979 C C . PHE A 1 499 ? 3.476 14.075 23.052 1.00 90.81 499 PHE A C 1
ATOM 3981 O O . PHE A 1 499 ? 4.620 13.773 22.713 1.00 90.81 499 PHE A O 1
ATOM 3988 N N . SER A 1 500 ? 3.188 15.274 23.545 1.00 88.81 500 SER A N 1
ATOM 3989 C CA . SER A 1 500 ? 4.177 16.347 23.645 1.00 88.81 500 SER A CA 1
ATOM 3990 C C . SER A 1 500 ? 4.256 16.894 25.059 1.00 88.81 500 SER A C 1
ATOM 3992 O O . SER A 1 500 ? 3.240 17.102 25.720 1.00 88.81 500 SER A O 1
ATOM 3994 N N . THR A 1 501 ? 5.468 17.170 25.529 1.00 90.25 501 THR A N 1
ATOM 3995 C CA . THR A 1 501 ? 5.675 17.881 26.797 1.00 90.25 501 THR A CA 1
ATOM 3996 C C . THR A 1 501 ? 5.521 19.392 26.599 1.00 90.25 501 THR A C 1
ATOM 3998 O O . THR A 1 501 ? 5.889 19.933 25.557 1.00 90.25 501 THR A O 1
ATOM 4001 N N . GLN A 1 502 ? 4.951 20.094 27.583 1.00 87.19 502 GLN A N 1
ATOM 4002 C CA . GLN A 1 502 ? 4.557 21.508 27.452 1.00 87.19 502 GLN A CA 1
ATOM 4003 C C . GLN A 1 502 ? 5.177 22.402 28.549 1.00 87.19 502 GLN A C 1
ATOM 4005 O O . GLN A 1 502 ? 6.118 21.989 29.223 1.00 87.19 502 GLN A O 1
ATOM 4010 N N . ASP A 1 503 ? 4.731 23.663 28.660 1.00 84.06 503 ASP A N 1
ATOM 4011 C CA . ASP A 1 503 ? 5.005 24.679 29.706 1.00 84.06 503 ASP A CA 1
ATOM 4012 C C . ASP A 1 503 ? 6.452 24.915 30.170 1.00 84.06 503 ASP A C 1
ATOM 4014 O O . ASP A 1 503 ? 7.028 25.969 29.890 1.00 84.06 503 ASP A O 1
ATOM 4018 N N . ASN A 1 504 ? 7.083 23.937 30.823 1.00 83.00 504 ASN A N 1
ATOM 4019 C CA . ASN A 1 504 ? 8.395 24.035 31.457 1.00 83.00 504 ASN A CA 1
ATOM 4020 C C . ASN A 1 504 ? 9.459 23.177 30.744 1.00 83.00 504 ASN A C 1
ATOM 4022 O O . ASN A 1 504 ? 9.206 22.023 30.421 1.00 83.00 504 ASN A O 1
ATOM 4026 N N . ALA A 1 505 ? 10.672 23.713 30.565 1.00 85.19 505 ALA A N 1
ATOM 4027 C CA . ALA A 1 505 ? 11.860 23.006 30.057 1.00 85.19 505 ALA A CA 1
ATOM 4028 C C . ALA A 1 505 ? 12.223 21.719 30.825 1.00 85.19 505 ALA A C 1
ATOM 4030 O O . ALA A 1 505 ? 12.909 20.862 30.292 1.00 85.19 505 ALA A O 1
ATOM 4031 N N . SER A 1 506 ? 11.788 21.603 32.080 1.00 88.06 506 SER A N 1
ATOM 4032 C CA . SER A 1 506 ? 11.980 20.417 32.927 1.00 88.06 506 SER A CA 1
ATOM 4033 C C . SER A 1 506 ? 10.787 19.455 32.918 1.00 88.06 506 SER A C 1
ATOM 4035 O O . SER A 1 506 ? 10.747 18.533 33.728 1.00 88.06 506 SER A O 1
ATOM 4037 N N . SER A 1 507 ? 9.803 19.672 32.039 1.00 91.94 507 SER A N 1
ATOM 4038 C CA . SER A 1 507 ? 8.635 18.802 31.934 1.00 91.94 507 SER A CA 1
ATOM 4039 C C . SER A 1 507 ? 9.044 17.393 31.508 1.00 91.94 507 SER A C 1
ATOM 4041 O O . SER A 1 507 ? 9.757 17.211 30.519 1.00 91.94 507 SER A O 1
ATOM 4043 N N . VAL A 1 508 ? 8.572 16.404 32.265 1.00 94.12 508 VAL A N 1
ATOM 4044 C CA . VAL A 1 508 ? 8.738 14.978 31.990 1.00 94.12 508 VAL A CA 1
ATOM 4045 C C . VAL A 1 508 ? 7.386 14.309 32.180 1.00 94.12 508 VAL A C 1
ATOM 4047 O O . VAL A 1 508 ? 6.683 14.607 33.143 1.00 94.12 508 VAL A O 1
ATOM 4050 N N . ILE A 1 509 ? 7.031 13.394 31.289 1.00 96.06 509 ILE A N 1
ATOM 4051 C CA . ILE A 1 509 ? 5.899 12.484 31.471 1.00 96.06 509 ILE A CA 1
ATOM 4052 C C . ILE A 1 509 ? 6.330 11.057 31.151 1.00 96.06 509 ILE A C 1
ATOM 4054 O O . ILE A 1 509 ? 7.353 10.837 30.497 1.00 96.06 509 ILE A O 1
ATOM 4058 N N . TYR A 1 510 ? 5.535 10.101 31.612 1.00 96.44 510 TYR A N 1
ATOM 4059 C CA . TYR A 1 510 ? 5.661 8.702 31.237 1.00 96.44 510 TYR A CA 1
ATOM 4060 C C . TYR A 1 510 ? 4.314 8.218 30.719 1.00 96.44 510 TYR A C 1
ATOM 4062 O O . TYR A 1 510 ? 3.285 8.562 31.309 1.00 96.44 510 TYR A O 1
ATOM 4070 N N . ILE A 1 511 ? 4.336 7.457 29.630 1.00 95.62 511 ILE A N 1
ATOM 4071 C CA . ILE A 1 511 ? 3.146 6.830 29.057 1.00 95.62 511 ILE A CA 1
ATOM 4072 C C . ILE A 1 511 ? 3.329 5.320 28.960 1.00 95.62 511 ILE A C 1
ATOM 4074 O O . ILE A 1 511 ? 4.459 4.849 28.816 1.00 95.62 511 ILE A O 1
ATOM 4078 N N . ASP A 1 512 ? 2.220 4.599 29.079 1.00 94.44 512 ASP A N 1
ATOM 4079 C CA . ASP A 1 512 ? 2.170 3.137 29.041 1.00 94.44 512 ASP A CA 1
ATOM 4080 C C . ASP A 1 512 ? 0.816 2.643 28.494 1.00 94.44 512 ASP A C 1
ATOM 4082 O O . ASP A 1 512 ? -0.141 3.426 28.464 1.00 94.44 512 ASP A O 1
ATOM 4086 N N . ASP A 1 513 ? 0.744 1.379 28.069 1.00 92.31 513 ASP A N 1
ATOM 4087 C CA . ASP A 1 513 ? -0.418 0.702 27.450 1.00 92.31 513 ASP A CA 1
ATOM 4088 C C . ASP A 1 513 ? -1.239 1.594 26.494 1.00 92.31 513 ASP A C 1
ATOM 4090 O O . ASP A 1 513 ? -2.447 1.804 26.667 1.00 92.31 513 ASP A O 1
ATOM 4094 N N . VAL A 1 514 ? -0.568 2.173 25.497 1.00 91.31 514 VAL A N 1
ATOM 4095 C CA . VAL A 1 514 ? -1.205 3.014 24.481 1.00 91.31 514 VAL A CA 1
ATOM 4096 C C . VAL A 1 514 ? -1.965 2.130 23.505 1.00 91.31 514 VAL A C 1
ATOM 4098 O O . VAL A 1 514 ? -1.355 1.379 22.751 1.00 91.31 514 VAL A O 1
ATOM 4101 N N . ASN A 1 515 ? -3.288 2.267 23.469 1.00 90.75 515 ASN A N 1
ATOM 4102 C CA . ASN A 1 515 ? -4.122 1.568 22.505 1.00 90.75 515 ASN A CA 1
ATOM 4103 C C . ASN A 1 515 ? -5.121 2.483 21.795 1.00 90.75 515 ASN A C 1
ATOM 4105 O O . ASN A 1 515 ? -5.625 3.463 22.349 1.00 90.75 515 ASN A O 1
ATOM 4109 N N . VAL A 1 516 ? -5.415 2.137 20.547 1.00 90.19 516 VAL A N 1
ATOM 4110 C CA . VAL A 1 516 ? -6.459 2.753 19.731 1.00 90.19 516 VAL A CA 1
ATOM 4111 C C . VAL A 1 516 ? -7.309 1.628 19.171 1.00 90.19 516 VAL A C 1
ATOM 4113 O O . VAL A 1 516 ? -6.841 0.828 18.364 1.00 90.19 516 VAL A O 1
ATOM 4116 N N . LYS A 1 517 ? -8.565 1.579 19.605 1.00 91.81 517 LYS A N 1
ATOM 4117 C CA . LYS A 1 517 ? -9.557 0.603 19.157 1.00 91.81 517 LYS A CA 1
ATOM 4118 C C . LYS A 1 517 ? -10.589 1.317 18.323 1.00 91.81 517 LYS A C 1
ATOM 4120 O O . LYS A 1 517 ? -11.199 2.277 18.791 1.00 91.81 517 LYS A O 1
ATOM 4125 N N . TRP A 1 518 ? -10.802 0.843 17.118 1.00 90.31 518 TRP A N 1
ATOM 4126 C CA . TRP A 1 518 ? -11.818 1.358 16.231 1.00 90.31 518 TRP A CA 1
ATOM 4127 C C . TRP A 1 518 ? -12.957 0.359 16.126 1.00 90.31 518 TRP A C 1
ATOM 4129 O O . TRP A 1 518 ? -12.749 -0.813 15.865 1.00 90.31 518 TRP A O 1
ATOM 4139 N N . TYR A 1 519 ? -14.168 0.832 16.342 1.00 90.62 519 TYR A N 1
ATOM 4140 C CA . TYR A 1 519 ? -15.415 0.103 16.212 1.00 90.62 519 TYR A CA 1
ATOM 4141 C C . TYR A 1 519 ? -16.069 0.632 14.938 1.00 90.62 519 TYR A C 1
ATOM 4143 O O . TYR A 1 519 ? -16.873 1.569 15.020 1.00 90.62 519 TYR A O 1
ATOM 4151 N N . PRO A 1 520 ? -15.642 0.139 13.763 1.00 85.06 520 PRO A N 1
ATOM 4152 C CA . PRO A 1 520 ? -16.231 0.563 12.512 1.00 85.06 520 PRO A CA 1
ATOM 4153 C C . PRO A 1 520 ? -17.710 0.197 12.479 1.00 85.06 520 PRO A C 1
ATOM 4155 O O . PRO A 1 520 ? -18.103 -0.900 12.886 1.00 85.06 520 PRO A O 1
ATOM 4158 N N . ASP A 1 521 ? -18.516 1.080 11.905 1.00 81.62 521 ASP A N 1
ATOM 4159 C CA . ASP A 1 521 ? -19.838 0.694 11.433 1.00 81.62 521 ASP A CA 1
ATOM 4160 C C . ASP A 1 521 ? -19.623 -0.074 10.117 1.00 81.62 521 ASP A C 1
ATOM 4162 O O . ASP A 1 521 ? -19.563 0.505 9.030 1.00 81.62 521 ASP A O 1
ATOM 4166 N N . ILE A 1 522 ? -19.393 -1.390 10.219 1.00 71.81 522 ILE A N 1
ATOM 4167 C CA . ILE A 1 522 ? -19.318 -2.272 9.047 1.00 71.81 522 ILE A CA 1
ATOM 4168 C C . ILE A 1 522 ? -20.742 -2.454 8.542 1.00 71.81 522 ILE A C 1
ATOM 4170 O O . ILE A 1 522 ? -21.582 -3.069 9.195 1.00 71.81 522 ILE A O 1
ATOM 4174 N N . VAL A 1 523 ? -21.014 -1.854 7.390 1.00 73.19 523 VAL A N 1
ATOM 4175 C CA . VAL A 1 523 ? -22.371 -1.723 6.856 1.00 73.19 523 VAL A CA 1
ATOM 4176 C C . VAL A 1 523 ? -22.688 -2.685 5.712 1.00 73.19 523 VAL A C 1
ATOM 4178 O O . VAL A 1 523 ? -23.805 -2.653 5.210 1.00 73.19 523 VAL A O 1
ATOM 4181 N N . PHE A 1 524 ? -21.752 -3.545 5.299 1.00 83.12 524 PHE A N 1
ATOM 4182 C CA . PHE A 1 524 ? -22.064 -4.567 4.301 1.00 83.12 524 PHE A CA 1
ATOM 4183 C C . PHE A 1 524 ? -22.895 -5.701 4.894 1.00 83.12 524 PHE A C 1
ATOM 4185 O O . PHE A 1 524 ? -22.674 -6.142 6.021 1.00 83.12 524 PHE A O 1
ATOM 4192 N N . GLU A 1 525 ? -23.832 -6.196 4.096 1.00 87.31 525 GLU A N 1
ATOM 4193 C CA . GLU A 1 525 ? -24.504 -7.458 4.351 1.00 87.31 525 GLU A CA 1
ATOM 4194 C C . GLU A 1 525 ? -23.552 -8.608 3.999 1.00 87.31 525 GLU A C 1
ATOM 4196 O O . GLU A 1 525 ? -22.883 -8.580 2.962 1.00 87.31 525 GLU A O 1
ATOM 4201 N N . ASP A 1 526 ? -23.507 -9.636 4.846 1.00 84.00 526 ASP A N 1
ATOM 4202 C CA . ASP A 1 526 ? -22.772 -10.858 4.535 1.00 84.00 526 ASP A CA 1
ATOM 4203 C C . ASP A 1 526 ? -23.297 -11.487 3.240 1.00 84.00 526 ASP A C 1
ATOM 4205 O O . ASP A 1 526 ? -24.508 -11.569 3.002 1.00 84.00 526 ASP A O 1
ATOM 4209 N N . LYS A 1 527 ? -22.377 -12.006 2.425 1.00 84.94 527 LYS A N 1
ATOM 4210 C CA . LYS A 1 527 ? -22.738 -12.792 1.246 1.00 84.94 527 LYS A CA 1
ATOM 4211 C C . LYS A 1 527 ? -23.497 -14.048 1.670 1.00 84.94 527 LYS A C 1
ATOM 4213 O O . LYS A 1 527 ? -23.120 -14.749 2.612 1.00 84.94 527 LYS A O 1
ATOM 4218 N N . PHE A 1 528 ? -24.553 -14.374 0.937 1.00 88.25 528 PHE A N 1
ATOM 4219 C CA . PHE A 1 528 ? -25.311 -15.597 1.160 1.00 88.25 528 PHE A CA 1
ATOM 4220 C C . PHE A 1 528 ? -24.651 -16.791 0.466 1.00 88.25 528 PHE A C 1
ATOM 4222 O O . PHE A 1 528 ? -24.023 -16.667 -0.583 1.00 88.25 528 PHE A O 1
ATOM 4229 N N . SER A 1 529 ? -24.855 -17.991 1.013 1.00 87.00 529 SER A N 1
ATOM 4230 C CA . SER A 1 529 ? -24.300 -19.224 0.442 1.00 87.00 529 SER A CA 1
ATOM 4231 C C . SER A 1 529 ? -24.923 -19.622 -0.901 1.00 87.00 529 SER A C 1
ATOM 4233 O O . SER A 1 529 ? -24.305 -20.372 -1.658 1.00 87.00 529 SER A O 1
ATOM 4235 N N . ASN A 1 530 ? -26.131 -19.138 -1.224 1.00 89.75 530 ASN A N 1
ATOM 4236 C CA . ASN A 1 530 ? -26.724 -19.379 -2.537 1.00 89.75 530 ASN A CA 1
ATOM 4237 C C . ASN A 1 530 ? -26.264 -18.308 -3.520 1.00 89.75 530 ASN A C 1
ATOM 4239 O O . ASN A 1 530 ? -26.626 -17.137 -3.399 1.00 89.75 530 ASN A O 1
ATOM 4243 N N . ILE A 1 531 ? -25.518 -18.742 -4.528 1.00 91.06 531 ILE A N 1
ATOM 4244 C CA . ILE A 1 531 ? -24.992 -17.885 -5.586 1.00 91.06 531 ILE A CA 1
ATOM 4245 C C . ILE A 1 531 ? -25.931 -17.988 -6.784 1.00 91.06 531 ILE A C 1
ATOM 4247 O O . ILE A 1 531 ? -26.126 -19.066 -7.347 1.00 91.06 531 ILE A O 1
ATOM 4251 N N . TYR A 1 532 ? -26.521 -16.864 -7.177 1.00 90.19 532 TYR A N 1
ATOM 4252 C CA . TYR A 1 532 ? -27.306 -16.762 -8.404 1.00 90.19 532 TYR A CA 1
ATOM 4253 C C . TYR A 1 532 ? -26.406 -16.581 -9.628 1.00 90.19 532 TYR A C 1
ATOM 4255 O O . TYR A 1 532 ? -26.623 -17.200 -10.671 1.00 90.19 532 TYR A O 1
ATOM 4263 N N . MET A 1 533 ? -25.396 -15.722 -9.496 1.00 90.12 533 MET A N 1
ATOM 4264 C CA . MET A 1 533 ? -24.456 -15.388 -10.557 1.00 90.12 533 MET A CA 1
ATOM 4265 C C . MET A 1 533 ? -23.098 -15.031 -9.959 1.00 90.12 533 MET A C 1
ATOM 4267 O O . MET A 1 533 ? -23.054 -14.397 -8.909 1.00 90.12 533 MET A O 1
ATOM 4271 N N . ARG A 1 534 ? -22.013 -15.408 -10.638 1.00 91.94 534 ARG A N 1
ATOM 4272 C CA . ARG A 1 534 ? -20.654 -14.969 -10.320 1.00 91.94 534 ARG A CA 1
ATOM 4273 C C . ARG A 1 534 ? -19.809 -14.900 -11.587 1.00 91.94 534 ARG A C 1
ATOM 4275 O O . ARG A 1 534 ? -19.823 -15.858 -12.359 1.00 91.94 534 ARG A O 1
ATOM 4282 N N . ASP A 1 535 ? -19.067 -13.819 -11.776 1.00 91.50 535 ASP A N 1
ATOM 4283 C CA . ASP A 1 535 ? -18.060 -13.707 -12.830 1.00 91.50 535 ASP A CA 1
ATOM 4284 C C . ASP A 1 535 ? -16.910 -12.783 -12.413 1.00 91.50 535 ASP A C 1
ATOM 4286 O O . ASP A 1 535 ? -17.151 -11.674 -11.942 1.00 91.50 535 ASP A O 1
ATOM 4290 N N . ASP A 1 536 ? -15.685 -13.256 -12.613 1.00 89.06 536 ASP A N 1
ATOM 4291 C CA . ASP A 1 536 ? -14.420 -12.523 -12.439 1.00 89.06 536 ASP A CA 1
ATOM 4292 C C . ASP A 1 536 ? -13.712 -12.304 -13.790 1.00 89.06 536 ASP A C 1
ATOM 4294 O O . ASP A 1 536 ? -12.607 -11.792 -13.857 1.00 89.06 536 ASP A O 1
ATOM 4298 N N . PHE A 1 537 ? -14.327 -12.734 -14.901 1.00 90.94 537 PHE A N 1
ATOM 4299 C CA . PHE A 1 537 ? -13.796 -12.613 -16.262 1.00 90.94 537 PHE A CA 1
ATOM 4300 C C . PHE A 1 537 ? -12.460 -13.330 -16.524 1.00 90.94 537 PHE A C 1
ATOM 4302 O O . PHE A 1 537 ? -11.982 -13.334 -17.666 1.00 90.94 537 PHE A O 1
ATOM 4309 N N . GLU A 1 538 ? -11.898 -14.034 -15.542 1.00 88.25 538 GLU A N 1
ATOM 4310 C CA . GLU A 1 538 ? -10.585 -14.671 -15.642 1.00 88.25 538 GLU A CA 1
ATOM 4311 C C . GLU A 1 538 ? -10.565 -15.830 -16.637 1.00 88.25 538 GLU A C 1
ATOM 4313 O O . GLU A 1 538 ? -9.542 -16.143 -17.257 1.00 88.25 538 GLU A O 1
ATOM 4318 N N . SER A 1 539 ? -11.724 -16.442 -16.867 1.00 89.12 539 SER A N 1
ATOM 4319 C CA . SER A 1 539 ? -11.911 -17.498 -17.863 1.00 89.12 539 SER A CA 1
ATOM 4320 C C . SER A 1 539 ? -11.882 -16.990 -19.313 1.00 89.12 539 SER A C 1
ATOM 4322 O O . SER A 1 539 ? -11.714 -17.784 -20.244 1.00 89.12 539 SER A O 1
ATOM 4324 N N . GLN A 1 540 ? -12.011 -15.679 -19.533 1.00 90.69 540 GLN A N 1
ATOM 4325 C CA . GLN A 1 540 ? -12.115 -15.077 -20.863 1.00 90.69 540 GLN A CA 1
ATOM 4326 C C . GLN A 1 540 ? -10.740 -14.715 -21.444 1.00 90.69 540 GLN A C 1
ATOM 4328 O O . GLN A 1 540 ? -9.733 -14.650 -20.745 1.00 90.69 540 GLN A O 1
ATOM 4333 N N . THR A 1 541 ? -10.650 -14.492 -22.757 1.00 89.44 541 THR A N 1
ATOM 4334 C CA . THR A 1 541 ? -9.400 -14.032 -23.400 1.00 89.44 541 THR A CA 1
ATOM 4335 C C . THR A 1 541 ? -9.375 -12.506 -23.477 1.00 89.44 541 THR A C 1
ATOM 4337 O O . THR A 1 541 ? -10.395 -11.899 -23.791 1.00 89.44 541 THR A O 1
ATOM 4340 N N . VAL A 1 542 ? -8.216 -11.880 -23.254 1.00 86.12 542 VAL A N 1
ATOM 4341 C CA . VAL A 1 542 ? -8.029 -10.430 -23.451 1.00 86.12 542 VAL A CA 1
ATOM 4342 C C . VAL A 1 542 ? -8.429 -10.026 -24.880 1.00 86.12 542 VAL A C 1
ATOM 4344 O O . VAL A 1 542 ? -8.107 -10.709 -25.854 1.00 86.12 542 VAL A O 1
ATOM 4347 N N . GLY A 1 543 ? -9.182 -8.936 -25.004 1.00 87.06 543 GLY A N 1
ATOM 4348 C CA . GLY A 1 543 ? -9.804 -8.434 -26.228 1.00 87.06 543 GLY A CA 1
ATOM 4349 C C . GLY A 1 543 ? -11.110 -9.134 -26.629 1.00 87.06 543 GLY A C 1
ATOM 4350 O O . GLY A 1 543 ? -11.767 -8.691 -27.575 1.00 87.06 543 GLY A O 1
ATOM 4351 N N . ALA A 1 544 ? -11.516 -10.216 -25.953 1.00 91.06 544 ALA A N 1
ATOM 4352 C CA . ALA A 1 544 ? -12.765 -10.905 -26.268 1.00 91.06 544 ALA A CA 1
ATOM 4353 C C . ALA A 1 544 ? -13.976 -10.066 -25.850 1.00 91.06 544 ALA A C 1
ATOM 4355 O O . ALA A 1 544 ? -14.002 -9.486 -24.769 1.00 91.06 544 ALA A O 1
ATOM 4356 N N . THR A 1 545 ? -15.013 -10.039 -26.689 1.00 92.50 545 THR A N 1
ATOM 4357 C CA . THR A 1 545 ? -16.319 -9.512 -26.277 1.00 92.50 545 THR A CA 1
ATOM 4358 C C . THR A 1 545 ? -17.009 -10.490 -25.334 1.00 92.50 545 THR A C 1
ATOM 4360 O O . THR A 1 545 ? -16.951 -11.699 -25.554 1.00 92.50 545 THR A O 1
ATOM 4363 N N . ILE A 1 546 ? -17.730 -9.976 -24.337 1.00 89.94 546 ILE A N 1
ATOM 4364 C CA . ILE A 1 546 ? -18.558 -10.819 -23.461 1.00 89.94 546 ILE A CA 1
ATOM 4365 C C . ILE A 1 546 ? -19.919 -11.166 -24.065 1.00 89.94 546 ILE A C 1
ATOM 4367 O O . ILE A 1 546 ? -20.723 -11.847 -23.435 1.00 89.94 546 ILE A O 1
ATOM 4371 N N . HIS A 1 547 ? -20.256 -10.677 -25.262 1.00 91.19 547 HIS A N 1
ATOM 4372 C CA . HIS A 1 547 ? -21.555 -10.998 -25.839 1.00 91.19 547 HIS A CA 1
ATOM 4373 C C . HIS A 1 547 ? -21.676 -12.505 -26.094 1.00 91.19 547 HIS A C 1
ATOM 4375 O O . HIS A 1 547 ? -20.970 -13.057 -26.932 1.00 91.19 547 HIS A O 1
ATOM 4381 N N . LEU A 1 548 ? -22.631 -13.140 -25.408 1.00 89.19 548 LEU A N 1
ATOM 4382 C CA . LEU A 1 548 ? -22.851 -14.585 -25.388 1.00 89.19 548 LEU A CA 1
ATOM 4383 C C . LEU A 1 548 ? -21.744 -15.393 -24.681 1.00 89.19 548 LEU A C 1
ATOM 4385 O O . LEU A 1 548 ? -21.690 -16.610 -24.851 1.00 89.19 548 LEU A O 1
ATOM 4389 N N . ALA A 1 549 ? -20.900 -14.747 -23.871 1.00 88.25 549 ALA A N 1
ATOM 4390 C CA . ALA A 1 549 ? -19.957 -15.430 -22.990 1.00 88.25 549 ALA A CA 1
ATOM 4391 C C . ALA A 1 549 ? -20.674 -15.985 -21.748 1.00 88.25 549 ALA A C 1
ATOM 4393 O O . ALA A 1 549 ? -21.586 -15.352 -21.207 1.00 88.25 549 ALA A O 1
ATOM 4394 N N . GLU A 1 550 ? -20.281 -17.179 -21.309 1.00 87.81 550 GLU A N 1
ATOM 4395 C CA . GLU A 1 550 ? -20.780 -17.783 -20.071 1.00 87.81 550 GLU A CA 1
ATOM 4396 C C . GLU A 1 550 ? -19.969 -17.256 -18.876 1.00 87.81 550 GLU A C 1
ATOM 4398 O O . GLU A 1 550 ? -18.739 -17.305 -18.943 1.00 87.81 550 GLU A O 1
ATOM 4403 N N . PRO A 1 551 ? -20.626 -16.751 -17.813 1.00 86.25 551 PRO A N 1
ATOM 4404 C CA . PRO A 1 551 ? -19.941 -16.414 -16.568 1.00 86.25 551 PRO A CA 1
ATOM 4405 C C . PRO A 1 551 ? -19.495 -17.684 -15.831 1.00 86.25 551 PRO A C 1
ATOM 4407 O O . PRO A 1 551 ? -19.963 -18.784 -16.138 1.00 86.25 551 PRO A O 1
ATOM 4410 N N . ASN A 1 552 ? -18.663 -17.540 -14.798 1.00 88.31 552 ASN A N 1
ATOM 4411 C CA . ASN A 1 552 ? -18.247 -18.672 -13.957 1.00 88.31 552 ASN A CA 1
ATOM 4412 C C . ASN A 1 552 ? -19.441 -19.391 -13.299 1.00 88.31 552 ASN A C 1
ATOM 4414 O O . ASN A 1 552 ? -19.457 -20.619 -13.195 1.00 88.31 552 ASN A O 1
ATOM 4418 N N . VAL A 1 553 ? -20.456 -18.636 -12.866 1.00 89.06 553 VAL A N 1
ATOM 4419 C CA . VAL A 1 553 ? -21.735 -19.146 -12.352 1.00 89.06 553 VAL A CA 1
ATOM 4420 C C . VAL A 1 553 ? -22.876 -18.287 -12.894 1.00 89.06 553 VAL A C 1
ATOM 4422 O O . VAL A 1 553 ? -22.806 -17.061 -12.871 1.00 89.06 553 VAL A O 1
ATOM 4425 N N . GLY A 1 554 ? -23.970 -18.916 -13.323 1.00 85.69 554 GLY A N 1
ATOM 4426 C CA . GLY A 1 554 ? -25.180 -18.225 -13.774 1.00 85.69 554 GLY A CA 1
ATOM 4427 C C . GLY A 1 554 ? -25.364 -18.280 -15.289 1.00 85.69 554 GLY A C 1
ATOM 4428 O O . GLY A 1 554 ? -24.937 -19.228 -15.945 1.00 85.69 554 GLY A O 1
ATOM 4429 N N . ALA A 1 555 ? -26.070 -17.297 -15.846 1.00 76.06 555 ALA A N 1
ATOM 4430 C CA . ALA A 1 555 ? -26.456 -17.301 -17.253 1.00 76.06 555 ALA A CA 1
ATOM 4431 C C . ALA A 1 555 ? -25.647 -16.334 -18.110 1.00 76.06 555 ALA A C 1
ATOM 4433 O O . ALA A 1 555 ? -25.199 -15.285 -17.660 1.00 76.06 555 ALA A O 1
ATOM 4434 N N . THR A 1 556 ? -25.543 -16.702 -19.383 1.00 86.44 556 THR A N 1
ATOM 4435 C CA . THR A 1 556 ? -24.772 -16.032 -20.423 1.00 86.44 556 THR A CA 1
ATOM 4436 C C . THR A 1 556 ? -25.009 -14.520 -20.477 1.00 86.44 556 THR A C 1
ATOM 4438 O O . THR A 1 556 ? -26.152 -14.049 -20.437 1.00 86.44 556 THR A O 1
ATOM 4441 N N . TRP A 1 557 ? -23.930 -13.764 -20.650 1.00 88.50 557 TRP A N 1
ATOM 4442 C CA . TRP A 1 557 ? -23.959 -12.325 -20.876 1.00 88.50 557 TRP A CA 1
ATOM 4443 C C . TRP A 1 557 ? -24.567 -11.954 -22.235 1.00 88.50 557 TRP A C 1
ATOM 4445 O O . TRP A 1 557 ? -24.361 -12.615 -23.254 1.00 88.50 557 TRP A O 1
ATOM 4455 N N . LYS A 1 558 ? -25.285 -10.831 -22.293 1.00 87.69 558 LYS A N 1
ATOM 4456 C CA . LYS A 1 558 ? -25.874 -10.274 -23.517 1.00 87.69 558 LYS A CA 1
ATOM 4457 C C . LYS A 1 558 ? -25.602 -8.779 -23.600 1.00 87.69 558 LYS A C 1
ATOM 4459 O O . LYS A 1 558 ? -25.980 -8.049 -22.694 1.00 87.69 558 LYS A O 1
ATOM 4464 N N . VAL A 1 559 ? -25.029 -8.318 -24.713 1.00 86.31 559 VAL A N 1
ATOM 4465 C CA . VAL A 1 559 ? -24.795 -6.895 -24.985 1.00 86.31 559 VAL A CA 1
ATOM 4466 C C . VAL A 1 559 ? -25.861 -6.384 -25.952 1.00 86.31 559 VAL A C 1
ATOM 4468 O O . VAL A 1 559 ? -26.080 -6.981 -27.008 1.00 86.31 559 VAL A O 1
ATOM 4471 N N . THR A 1 560 ? -26.525 -5.287 -25.591 1.00 82.06 560 THR A N 1
ATOM 4472 C CA . THR A 1 560 ? -27.581 -4.650 -26.388 1.00 82.06 560 THR A CA 1
ATOM 4473 C C . THR A 1 560 ? -27.277 -3.158 -26.601 1.00 82.06 560 THR A C 1
ATOM 4475 O O . THR A 1 560 ? -26.928 -2.475 -25.638 1.00 82.06 560 THR A O 1
ATOM 4478 N N . PRO A 1 561 ? -27.424 -2.627 -27.833 1.00 82.19 561 PRO A N 1
ATOM 4479 C CA . PRO A 1 561 ? -27.648 -3.374 -29.073 1.00 82.19 561 PRO A CA 1
ATOM 4480 C C . PRO A 1 561 ? -26.413 -4.214 -29.448 1.00 82.19 561 PRO A C 1
ATOM 4482 O O . PRO A 1 561 ? -25.285 -3.839 -29.141 1.00 82.19 561 PRO A O 1
ATOM 4485 N N . THR A 1 562 ? -26.614 -5.350 -30.123 1.00 83.06 562 THR A N 1
ATOM 4486 C CA . THR A 1 562 ? -25.532 -6.300 -30.462 1.00 83.06 562 THR A CA 1
ATOM 4487 C C . THR A 1 562 ? -24.420 -5.681 -31.312 1.00 83.06 562 THR A C 1
ATOM 4489 O O . THR A 1 562 ? -23.266 -6.081 -31.210 1.00 83.06 562 THR A O 1
ATOM 4492 N N . GLU A 1 563 ? -24.733 -4.667 -32.120 1.00 84.19 563 GLU A N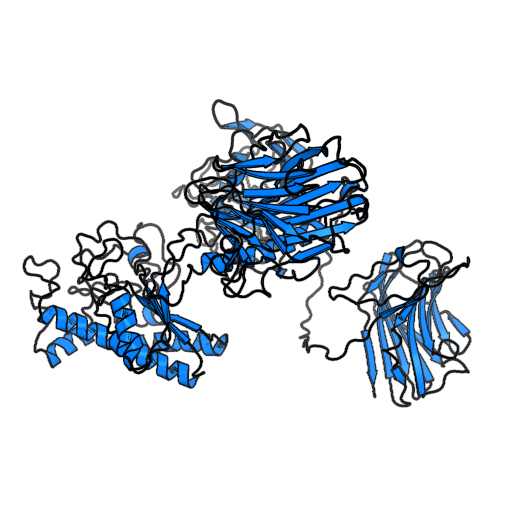 1
ATOM 4493 C CA . GLU A 1 563 ? -23.743 -3.891 -32.883 1.00 84.19 563 GLU A CA 1
ATOM 4494 C C . GLU A 1 563 ? -22.713 -3.162 -32.004 1.00 84.19 563 GLU A C 1
ATOM 4496 O O . GLU A 1 563 ? -21.636 -2.823 -32.484 1.00 84.19 563 GLU A O 1
ATOM 4501 N N . ASN A 1 564 ? -22.999 -3.007 -30.708 1.00 84.94 564 ASN A N 1
ATOM 4502 C CA . ASN A 1 564 ? -22.082 -2.463 -29.715 1.00 84.94 564 ASN A CA 1
ATOM 4503 C C . ASN A 1 564 ? -21.328 -3.550 -28.928 1.00 84.94 564 ASN A C 1
ATOM 4505 O O . ASN A 1 564 ? -20.650 -3.220 -27.965 1.00 84.94 564 ASN A O 1
ATOM 4509 N N . ALA A 1 565 ? -21.398 -4.833 -29.295 1.00 86.38 565 ALA A N 1
ATOM 4510 C CA . ALA A 1 565 ? -20.701 -5.897 -28.562 1.00 86.38 565 ALA A CA 1
ATOM 4511 C C . ALA A 1 565 ? -19.177 -5.682 -28.487 1.00 86.38 565 ALA A C 1
ATOM 4513 O O . ALA A 1 565 ? -18.576 -5.920 -27.445 1.00 86.38 565 ALA A O 1
ATOM 4514 N N . SER A 1 566 ? -18.550 -5.150 -29.542 1.00 87.62 566 SER A N 1
ATOM 4515 C CA . SER A 1 566 ? -17.105 -4.856 -29.563 1.00 87.62 566 SER A CA 1
ATOM 4516 C C . SER A 1 566 ? -16.675 -3.748 -28.598 1.00 87.62 566 SER A C 1
ATOM 4518 O O . SER A 1 566 ? -15.488 -3.536 -28.396 1.00 87.62 566 SER A O 1
ATOM 4520 N N . ASN A 1 567 ? -17.634 -3.007 -28.049 1.00 86.75 567 ASN A N 1
ATOM 4521 C CA . ASN A 1 567 ? -17.404 -1.950 -27.073 1.00 86.75 567 ASN A CA 1
ATOM 4522 C C . ASN A 1 567 ? -17.418 -2.467 -25.631 1.00 86.75 567 ASN A C 1
ATOM 4524 O O . ASN A 1 567 ? -17.149 -1.698 -24.713 1.00 86.75 567 ASN A O 1
ATOM 4528 N N . VAL A 1 568 ? -17.761 -3.741 -25.436 1.00 90.19 568 VAL A N 1
ATOM 4529 C CA . VAL A 1 568 ? -17.759 -4.406 -24.137 1.00 90.19 568 VAL A CA 1
ATOM 4530 C C . VAL A 1 568 ? -16.859 -5.628 -24.249 1.00 90.19 568 VAL A C 1
ATOM 4532 O O . VAL A 1 568 ? -17.247 -6.636 -24.852 1.00 90.19 568 VAL A O 1
ATOM 4535 N N . TYR A 1 569 ? -15.635 -5.504 -23.750 1.00 91.00 569 TYR A N 1
ATOM 4536 C CA . TYR A 1 569 ? -14.571 -6.479 -23.965 1.00 91.00 569 TYR A CA 1
ATOM 4537 C C . TYR A 1 569 ? -13.754 -6.702 -22.697 1.00 91.00 569 TYR A C 1
ATOM 4539 O O . TYR A 1 569 ? -13.728 -5.856 -21.812 1.00 91.00 569 TYR A O 1
ATOM 4547 N N . VAL A 1 570 ? -13.114 -7.860 -22.609 1.00 90.31 570 VAL A N 1
ATOM 4548 C CA . VAL A 1 570 ? -12.235 -8.211 -21.494 1.00 90.31 570 VAL A CA 1
ATOM 4549 C C . VAL A 1 570 ? -10.851 -7.632 -21.746 1.00 90.31 570 VAL A C 1
ATOM 4551 O O . VAL A 1 570 ? -10.329 -7.759 -22.851 1.00 90.31 570 VAL A O 1
ATOM 4554 N N . GLU A 1 571 ? -10.237 -7.020 -20.746 1.00 87.44 571 GLU A N 1
ATOM 4555 C CA . GLU A 1 571 ? -8.840 -6.584 -20.784 1.00 87.44 571 GLU A CA 1
ATOM 4556 C C . GLU A 1 571 ? -8.126 -6.956 -19.485 1.00 87.44 571 GLU A C 1
ATOM 4558 O O . GLU A 1 571 ? -8.753 -7.440 -18.554 1.00 87.44 571 GLU A O 1
ATOM 4563 N N . ASN A 1 572 ? -6.811 -6.793 -19.439 1.00 80.62 572 ASN A N 1
ATOM 4564 C CA . ASN A 1 572 ? -5.981 -7.059 -18.261 1.00 80.62 572 ASN A CA 1
ATOM 4565 C C . ASN A 1 572 ? -5.123 -5.844 -17.878 1.00 80.62 572 ASN A C 1
ATOM 4567 O O . ASN A 1 572 ? -4.255 -5.947 -17.019 1.00 80.62 572 ASN A O 1
ATOM 4571 N N . ASP A 1 573 ? -5.372 -4.698 -18.515 1.00 64.62 573 ASP A N 1
ATOM 4572 C CA . ASP A 1 573 ? -4.563 -3.489 -18.367 1.00 64.62 573 ASP A CA 1
ATOM 4573 C C . ASP A 1 573 ? -4.918 -2.670 -17.129 1.00 64.62 573 ASP A C 1
ATOM 4575 O O . ASP A 1 573 ? -4.234 -1.691 -16.871 1.00 64.62 573 ASP A O 1
ATOM 4579 N N . LEU A 1 574 ? -5.983 -3.014 -16.396 1.00 65.69 574 LEU A N 1
ATOM 4580 C CA . LEU A 1 574 ? -6.423 -2.340 -15.162 1.00 65.69 574 LEU A CA 1
ATOM 4581 C C . LEU A 1 574 ? -6.812 -3.307 -14.052 1.00 65.69 574 LEU A C 1
ATOM 4583 O O . LEU A 1 574 ? -7.458 -2.912 -13.082 1.00 65.69 574 LEU A O 1
ATOM 4587 N N . SER A 1 575 ? -6.466 -4.577 -14.219 1.00 59.19 575 SER A N 1
ATOM 4588 C CA . SER A 1 575 ? -6.814 -5.572 -13.225 1.00 59.19 575 SER A CA 1
ATOM 4589 C C . SER A 1 575 ? -5.871 -5.516 -12.020 1.00 59.19 575 SER A C 1
ATOM 4591 O O . SER A 1 575 ? -4.749 -5.020 -12.113 1.00 59.19 575 SER A O 1
ATOM 4593 N N . PHE A 1 576 ? -6.354 -6.014 -10.883 1.00 52.38 576 PHE A N 1
ATOM 4594 C CA . PHE A 1 576 ? -5.764 -5.877 -9.546 1.00 52.38 576 PHE A CA 1
ATOM 4595 C C . PHE A 1 576 ? -4.356 -6.475 -9.393 1.00 52.38 576 PHE A C 1
ATOM 4597 O O . PHE A 1 576 ? -3.687 -6.231 -8.391 1.00 52.38 576 PHE A O 1
ATOM 4604 N N . ALA A 1 577 ? -3.898 -7.267 -10.364 1.00 48.50 577 ALA A N 1
ATOM 4605 C CA . ALA A 1 577 ? -2.520 -7.726 -10.470 1.00 48.50 577 ALA A CA 1
ATOM 4606 C C . ALA A 1 577 ? -2.207 -8.228 -11.891 1.00 48.50 577 ALA A C 1
ATOM 4608 O O . ALA A 1 577 ? -3.100 -8.507 -12.697 1.00 48.50 577 ALA A O 1
ATOM 4609 N N . GLU A 1 578 ? -0.914 -8.391 -12.190 1.00 42.91 578 GLU A N 1
ATOM 4610 C CA . GLU A 1 578 ? -0.446 -9.008 -13.433 1.00 42.91 578 GLU A CA 1
ATOM 4611 C C . GLU A 1 578 ? -1.106 -10.387 -13.630 1.00 42.91 578 GLU A C 1
ATOM 4613 O O . GLU A 1 578 ? -0.942 -11.301 -12.821 1.00 42.91 578 GLU A O 1
ATOM 4618 N N . GLY A 1 579 ? -1.857 -10.533 -14.726 1.00 55.47 579 GLY A N 1
ATOM 4619 C CA . GLY A 1 579 ? -2.533 -11.779 -15.098 1.00 55.47 579 GLY A CA 1
ATOM 4620 C C . GLY A 1 579 ? -4.024 -11.844 -14.767 1.00 55.47 579 GLY A C 1
ATOM 4621 O O . GLY A 1 579 ? -4.678 -12.745 -15.292 1.00 55.47 579 GLY A O 1
ATOM 4622 N N . TYR A 1 580 ? -4.549 -10.895 -13.993 1.00 74.12 580 TYR A N 1
ATOM 4623 C CA . TYR A 1 580 ? -5.983 -10.770 -13.749 1.00 74.12 580 TYR A CA 1
ATOM 4624 C C . TYR A 1 580 ? -6.660 -9.980 -14.882 1.00 74.12 580 TYR A C 1
ATOM 4626 O O . TYR A 1 580 ? -6.011 -9.227 -15.619 1.00 74.12 580 TYR A O 1
ATOM 4634 N N . LYS A 1 581 ? -7.961 -10.170 -15.074 1.00 86.00 581 LYS A N 1
ATOM 4635 C CA . LYS A 1 581 ? -8.757 -9.620 -16.173 1.00 86.00 581 LYS A CA 1
ATOM 4636 C C . LYS A 1 581 ? -9.946 -8.859 -15.619 1.00 86.00 581 LYS A C 1
ATOM 4638 O O . LYS A 1 581 ? -10.453 -9.167 -14.562 1.00 86.00 581 LYS A O 1
ATOM 4643 N N . CYS A 1 582 ? -10.415 -7.864 -16.353 1.00 87.94 582 CYS A N 1
ATOM 4644 C CA . CYS A 1 582 ? -11.619 -7.126 -16.010 1.00 87.94 582 CYS A CA 1
ATOM 4645 C C . CYS A 1 582 ? -12.443 -6.827 -17.262 1.00 87.94 582 CYS A C 1
ATOM 4647 O O . CYS A 1 582 ? -11.978 -6.926 -18.404 1.00 87.94 582 CYS A O 1
ATOM 4649 N N . LEU A 1 583 ? -13.702 -6.461 -17.053 1.00 91.25 583 LEU A N 1
ATOM 4650 C CA . LEU A 1 583 ? -14.628 -6.128 -18.119 1.00 91.25 583 LEU A CA 1
ATOM 4651 C C . LEU A 1 583 ? -14.631 -4.628 -18.402 1.00 91.25 583 LEU A C 1
ATOM 4653 O O . LEU A 1 583 ? -15.121 -3.837 -17.600 1.00 91.25 583 LEU A O 1
ATOM 4657 N N . ALA A 1 584 ? -14.182 -4.234 -19.587 1.00 89.75 584 ALA A N 1
ATOM 4658 C CA . ALA A 1 584 ? -14.170 -2.855 -20.045 1.00 89.75 584 ALA A CA 1
ATOM 4659 C C . ALA A 1 584 ? -15.425 -2.485 -20.838 1.00 89.75 584 ALA A C 1
ATOM 4661 O O . ALA A 1 584 ? -15.829 -3.178 -21.772 1.00 89.75 584 ALA A O 1
ATOM 4662 N N . PHE A 1 585 ? -16.003 -1.325 -20.523 1.00 87.94 585 PHE A N 1
ATOM 4663 C CA . PHE A 1 585 ? -17.120 -0.726 -21.255 1.00 87.94 585 PHE A CA 1
ATOM 4664 C C . PHE A 1 585 ? -16.691 0.569 -21.924 1.00 87.94 585 PHE A C 1
ATOM 4666 O O . PHE A 1 585 ? -16.756 1.637 -21.318 1.00 87.94 585 PHE A O 1
ATOM 4673 N N . LYS A 1 586 ? -16.318 0.505 -23.199 1.00 83.69 586 LYS A N 1
ATOM 4674 C CA . LYS A 1 586 ? -15.974 1.674 -24.011 1.00 83.69 586 LYS A CA 1
ATOM 4675 C C . LYS A 1 586 ? -17.207 2.212 -24.720 1.00 83.69 586 LYS A C 1
ATOM 4677 O O . LYS A 1 586 ? -17.662 1.637 -25.698 1.00 83.69 586 LYS A O 1
ATOM 4682 N N . ARG A 1 587 ? -17.775 3.338 -24.297 1.00 71.50 587 ARG A N 1
ATOM 4683 C CA . ARG A 1 587 ? -19.003 3.815 -24.956 1.00 71.50 587 ARG A CA 1
ATOM 4684 C C . ARG A 1 587 ? -18.763 4.263 -26.423 1.00 71.50 587 ARG A C 1
ATOM 4686 O O . ARG A 1 587 ? -17.857 5.062 -26.661 1.00 71.50 587 ARG A O 1
ATOM 4693 N N . PRO A 1 588 ? -19.595 3.849 -27.404 1.00 62.78 588 PRO A N 1
ATOM 4694 C CA . PRO A 1 588 ? -19.581 4.417 -28.757 1.00 62.78 588 PRO A CA 1
ATOM 4695 C C . PRO A 1 588 ? -20.159 5.843 -28.802 1.00 62.78 588 PRO A C 1
ATOM 4697 O O . PRO A 1 588 ? -20.886 6.276 -27.907 1.00 62.78 588 PRO A O 1
ATOM 4700 N N . SER A 1 589 ? -19.888 6.577 -29.888 1.00 59.06 589 SER A N 1
ATOM 4701 C CA . SER A 1 589 ? -20.401 7.941 -30.100 1.00 59.06 589 SER A CA 1
ATOM 4702 C C . SER A 1 589 ? -21.935 8.036 -30.182 1.00 59.06 589 SER A C 1
ATOM 4704 O O . SER A 1 589 ? -22.478 9.124 -30.003 1.00 59.06 589 SER A O 1
ATOM 4706 N N . GLU A 1 590 ? -22.642 6.924 -30.423 1.00 54.38 590 GLU A N 1
ATOM 4707 C CA . GLU A 1 590 ? -24.109 6.841 -30.475 1.00 54.38 590 GLU A CA 1
ATOM 4708 C C . GLU A 1 590 ? -24.612 5.572 -29.748 1.00 54.38 590 GLU A C 1
ATOM 4710 O O . GLU A 1 590 ? -24.154 4.468 -30.026 1.00 54.38 590 GLU A O 1
ATOM 4715 N N . GLY A 1 591 ? -25.565 5.725 -28.815 1.00 54.88 591 GLY A N 1
ATOM 4716 C CA . GLY A 1 591 ? -26.151 4.622 -28.027 1.00 54.88 591 GLY A CA 1
ATOM 4717 C C . GLY A 1 591 ? -25.383 4.249 -26.745 1.00 54.88 591 GLY A C 1
ATOM 4718 O O . GLY A 1 591 ? -24.204 4.561 -26.596 1.00 54.88 591 GLY A O 1
ATOM 4719 N N . ALA A 1 592 ? -26.070 3.634 -25.777 1.00 55.12 592 ALA A N 1
ATOM 4720 C CA . ALA A 1 592 ? -25.443 2.993 -24.616 1.00 55.12 592 ALA A CA 1
ATOM 4721 C C . ALA A 1 592 ? -25.261 1.499 -24.928 1.00 55.12 592 ALA A C 1
ATOM 4723 O O . ALA A 1 592 ? -26.180 0.880 -25.462 1.00 55.12 592 ALA A O 1
ATOM 4724 N N . ALA A 1 593 ? -24.086 0.935 -24.642 1.00 57.69 593 ALA A N 1
ATOM 4725 C CA . ALA A 1 593 ? -23.922 -0.513 -24.594 1.00 57.69 593 ALA A CA 1
ATOM 4726 C C . ALA A 1 593 ? -24.419 -0.985 -23.225 1.00 57.69 593 ALA A C 1
ATOM 4728 O O . ALA A 1 593 ? -23.930 -0.507 -22.202 1.00 57.69 593 ALA A O 1
ATOM 4729 N N . LEU A 1 594 ? -25.414 -1.867 -23.227 1.00 62.31 594 LEU A N 1
ATOM 4730 C CA . LEU A 1 594 ? -26.033 -2.427 -22.032 1.00 62.31 594 LEU A CA 1
ATOM 4731 C C . LEU A 1 594 ? -25.658 -3.905 -21.973 1.00 62.31 594 LEU A C 1
ATOM 4733 O O . LEU A 1 594 ? -25.992 -4.640 -22.905 1.00 62.31 594 LEU A O 1
ATOM 4737 N N . ALA A 1 595 ? -24.955 -4.339 -20.928 1.00 61.56 595 ALA A N 1
ATOM 4738 C CA . ALA A 1 595 ? -24.737 -5.762 -20.684 1.00 61.56 595 ALA A CA 1
ATOM 4739 C C . ALA A 1 595 ? -25.745 -6.266 -19.648 1.00 61.56 595 ALA A C 1
ATOM 4741 O O . ALA A 1 595 ? -25.909 -5.637 -18.602 1.00 61.56 595 ALA A O 1
ATOM 4742 N N . TYR A 1 596 ? -26.391 -7.394 -19.945 1.00 67.69 596 TYR A N 1
ATOM 4743 C CA . TYR A 1 596 ? -27.308 -8.081 -19.039 1.00 67.69 596 TYR A CA 1
ATOM 4744 C C . TYR A 1 596 ? -26.938 -9.548 -18.886 1.00 67.69 596 TYR A C 1
ATOM 4746 O O . TYR A 1 596 ? -26.478 -10.170 -19.847 1.00 67.69 596 TYR A O 1
ATOM 4754 N N . SER A 1 597 ? -27.209 -10.119 -17.717 1.00 58.94 597 SER A N 1
ATOM 4755 C CA . SER A 1 597 ? -27.156 -11.566 -17.523 1.00 58.94 597 SER A CA 1
ATOM 4756 C C . SER A 1 597 ? -28.485 -12.228 -17.907 1.00 58.94 597 SER A C 1
ATOM 4758 O O . SER A 1 597 ? -29.549 -11.861 -17.413 1.00 58.94 597 SER A O 1
ATOM 4760 N N . GLY A 1 598 ? -28.420 -13.208 -18.816 1.00 53.50 598 GLY A N 1
ATOM 4761 C CA . GLY A 1 598 ? -29.448 -14.227 -19.047 1.00 53.50 598 GLY A CA 1
ATOM 4762 C C . GLY A 1 598 ? -30.739 -13.801 -19.759 1.00 53.50 598 GLY A C 1
ATOM 4763 O O . GLY A 1 598 ? -31.709 -13.417 -19.122 1.00 53.50 598 GLY A O 1
ATOM 4764 N N . ASP A 1 599 ? -30.858 -14.067 -21.068 1.00 53.53 599 ASP A N 1
ATOM 4765 C CA . ASP A 1 599 ? -32.155 -14.014 -21.788 1.00 53.53 599 ASP A CA 1
ATOM 4766 C C . ASP A 1 599 ? -33.162 -15.080 -21.271 1.00 53.53 599 ASP A C 1
ATOM 4768 O O . ASP A 1 599 ? -34.358 -15.003 -21.552 1.00 53.53 599 ASP A O 1
ATOM 4772 N N . THR A 1 600 ? -32.694 -16.086 -20.512 1.00 53.94 600 THR A N 1
ATOM 4773 C CA . THR A 1 600 ? -33.476 -17.264 -20.076 1.00 53.94 600 THR A CA 1
ATOM 4774 C C . THR A 1 600 ? -33.600 -17.459 -18.562 1.00 53.94 600 THR A C 1
ATOM 4776 O O . THR A 1 600 ? -34.375 -18.314 -18.136 1.00 53.94 600 THR A O 1
ATOM 4779 N N . SER A 1 601 ? -32.886 -16.692 -17.739 1.00 62.94 601 SER A N 1
ATOM 4780 C CA . SER A 1 601 ? -32.966 -16.767 -16.274 1.00 62.94 601 SER A CA 1
ATOM 4781 C C . SER A 1 601 ? -32.836 -15.362 -15.704 1.00 62.94 601 SER A C 1
ATOM 4783 O O . SER A 1 601 ? -31.739 -14.826 -15.554 1.00 62.94 601 SER A O 1
ATOM 4785 N N . LYS A 1 602 ? -33.989 -14.756 -15.444 1.00 78.00 602 LYS A N 1
ATOM 4786 C CA . LYS A 1 602 ? -34.100 -13.516 -14.685 1.00 78.00 602 LYS A CA 1
ATOM 4787 C C . LYS A 1 602 ? -33.994 -13.833 -13.191 1.00 78.00 602 LYS A C 1
ATOM 4789 O O . LYS A 1 602 ? -34.510 -14.866 -12.763 1.00 78.00 602 LYS A O 1
ATOM 4794 N N . LEU A 1 603 ? -33.402 -12.934 -12.411 1.00 83.50 603 LEU A N 1
ATOM 4795 C CA . LEU A 1 603 ? -33.304 -13.066 -10.958 1.00 83.50 603 LEU A CA 1
ATOM 4796 C C . LEU A 1 603 ? -34.702 -12.906 -10.338 1.00 83.50 603 LEU A C 1
ATOM 4798 O O . LEU A 1 603 ? -35.257 -11.810 -10.438 1.00 83.50 603 LEU A O 1
ATOM 4802 N N . PRO A 1 604 ? -35.301 -13.943 -9.722 1.00 85.56 604 PRO A N 1
ATOM 4803 C CA . PRO A 1 604 ? -36.630 -13.827 -9.133 1.00 85.56 604 PRO A CA 1
ATOM 4804 C C . PRO A 1 604 ? -36.566 -13.044 -7.817 1.00 85.56 604 PRO A C 1
ATOM 4806 O O . PRO A 1 604 ? -35.886 -13.461 -6.884 1.00 85.56 604 PRO A O 1
ATOM 4809 N N . LEU A 1 605 ? -37.340 -11.967 -7.684 1.00 84.12 605 LEU A N 1
ATOM 4810 C CA . LEU A 1 605 ? -37.416 -11.142 -6.464 1.00 84.12 605 LEU A CA 1
ATOM 4811 C C . LEU A 1 605 ? -38.218 -11.793 -5.320 1.00 84.12 605 LEU A C 1
ATOM 4813 O O . LEU A 1 605 ? -38.554 -11.148 -4.332 1.00 84.12 605 LEU A O 1
ATOM 4817 N N . ASN A 1 606 ? -38.587 -13.065 -5.461 1.00 80.56 606 ASN A N 1
ATOM 4818 C CA . ASN A 1 606 ? -39.188 -13.889 -4.410 1.00 80.56 606 ASN A CA 1
ATOM 4819 C C . ASN A 1 606 ? -38.335 -15.113 -4.061 1.00 80.56 606 ASN A C 1
ATOM 4821 O O . ASN A 1 606 ? -38.807 -15.991 -3.338 1.00 80.56 606 ASN A O 1
ATOM 4825 N N . ILE A 1 607 ? -37.119 -15.207 -4.605 1.00 73.12 607 ILE A N 1
ATOM 4826 C CA . ILE A 1 607 ? -36.237 -16.352 -4.371 1.00 73.12 607 ILE A CA 1
ATOM 4827 C C . ILE A 1 607 ? -35.747 -16.414 -2.917 1.00 73.12 607 ILE A C 1
ATOM 4829 O O . ILE A 1 607 ? -35.357 -17.478 -2.442 1.00 73.12 607 ILE A O 1
ATOM 4833 N N . ALA A 1 608 ? -35.789 -15.281 -2.214 1.00 78.25 608 ALA A N 1
ATOM 4834 C CA . ALA A 1 608 ? -35.292 -15.120 -0.862 1.00 78.25 608 ALA A CA 1
ATOM 4835 C C . ALA A 1 608 ? -35.912 -13.900 -0.178 1.00 78.25 608 ALA A C 1
ATOM 4837 O O . ALA A 1 608 ? -36.609 -13.096 -0.801 1.00 78.25 608 ALA A O 1
ATOM 4838 N N . ARG A 1 609 ? -35.607 -13.744 1.111 1.00 85.19 609 ARG A N 1
ATOM 4839 C CA . ARG A 1 609 ? -35.902 -12.527 1.861 1.00 85.19 609 ARG A CA 1
ATOM 4840 C C . ARG A 1 609 ? -34.928 -11.394 1.539 1.00 85.19 609 ARG A C 1
ATOM 4842 O O . ARG A 1 609 ? -35.373 -10.251 1.451 1.00 85.19 609 ARG A O 1
ATOM 4849 N N . LYS A 1 610 ? -33.645 -11.704 1.339 1.00 92.25 610 LYS A N 1
ATOM 4850 C CA . LYS A 1 610 ? -32.620 -10.741 0.930 1.00 92.25 610 LYS A CA 1
ATOM 4851 C C . LYS A 1 610 ? -31.809 -11.232 -0.267 1.00 92.25 610 LYS A C 1
ATOM 4853 O O . LYS A 1 610 ? -31.643 -12.436 -0.472 1.00 92.25 610 LYS A O 1
ATOM 4858 N N . ILE A 1 611 ? -31.314 -10.276 -1.046 1.00 92.12 611 ILE A N 1
ATOM 4859 C CA . ILE A 1 611 ? -30.416 -10.479 -2.187 1.00 92.12 611 ILE A CA 1
ATOM 4860 C C . ILE A 1 611 ? -29.267 -9.476 -2.047 1.00 92.12 611 ILE A C 1
ATOM 4862 O O . ILE A 1 611 ? -29.542 -8.297 -1.824 1.00 92.12 611 ILE A O 1
ATOM 4866 N N . THR A 1 612 ? -28.018 -9.913 -2.207 1.00 93.25 612 THR A N 1
ATOM 4867 C CA . THR A 1 612 ? -26.871 -9.009 -2.391 1.00 93.25 612 THR A CA 1
ATOM 4868 C C . THR A 1 612 ? -26.431 -9.007 -3.850 1.00 93.25 612 THR A C 1
ATOM 4870 O O . THR A 1 612 ? -26.485 -10.033 -4.533 1.00 93.25 612 THR A O 1
ATOM 4873 N N . VAL A 1 613 ? -26.026 -7.839 -4.333 1.00 93.06 613 VAL A N 1
ATOM 4874 C CA . VAL A 1 613 ? -25.320 -7.658 -5.601 1.00 93.06 613 VAL A CA 1
ATOM 4875 C C . VAL A 1 613 ? -24.014 -6.956 -5.277 1.00 93.06 613 VAL A C 1
ATOM 4877 O O . VAL A 1 613 ? -24.021 -5.774 -4.941 1.00 93.06 613 VAL A O 1
ATOM 4880 N N . ASP A 1 614 ? -22.926 -7.697 -5.379 1.00 92.44 614 ASP A N 1
ATOM 4881 C CA . ASP A 1 614 ? -21.564 -7.295 -5.064 1.00 92.44 614 ASP A CA 1
ATOM 4882 C C . ASP A 1 614 ? -20.776 -7.183 -6.372 1.00 92.44 614 ASP A C 1
ATOM 4884 O O . ASP A 1 614 ? -20.929 -8.021 -7.262 1.00 92.44 614 ASP A O 1
ATOM 4888 N N . TYR A 1 615 ? -19.972 -6.137 -6.529 1.00 89.94 615 TYR A N 1
ATOM 4889 C CA . TYR A 1 615 ? -19.111 -5.966 -7.698 1.00 89.94 615 TYR A CA 1
ATOM 4890 C C . TYR A 1 615 ? -18.057 -4.894 -7.447 1.00 89.94 615 TYR A C 1
ATOM 4892 O O . TYR A 1 615 ? -18.276 -3.964 -6.669 1.00 89.94 615 TYR A O 1
ATOM 4900 N N . ASP A 1 616 ? -16.957 -4.976 -8.181 1.00 88.94 616 ASP A N 1
ATOM 4901 C CA . ASP A 1 616 ? -15.938 -3.939 -8.203 1.00 88.94 616 ASP A CA 1
ATOM 4902 C C . ASP A 1 616 ? -16.095 -3.094 -9.463 1.00 88.94 616 ASP A C 1
ATOM 4904 O O . ASP A 1 616 ? -16.391 -3.601 -10.548 1.00 88.94 616 ASP A O 1
ATOM 4908 N N . VAL A 1 617 ? -15.933 -1.778 -9.329 1.00 89.06 617 VAL A N 1
ATOM 4909 C CA . VAL A 1 617 ? -16.019 -0.843 -10.451 1.00 89.06 617 VAL A CA 1
ATOM 4910 C C . VAL A 1 617 ? -14.889 0.170 -10.423 1.00 89.06 617 VAL A C 1
ATOM 4912 O O . VAL A 1 617 ? -14.611 0.783 -9.398 1.00 89.06 617 VAL A O 1
ATOM 4915 N N . TYR A 1 618 ? -14.278 0.398 -11.580 1.00 86.56 618 TYR A N 1
ATOM 4916 C CA . TYR A 1 618 ? -13.259 1.422 -11.768 1.00 86.56 618 TYR A CA 1
ATOM 4917 C C . TYR A 1 618 ? -13.793 2.525 -12.680 1.00 86.56 618 TYR A C 1
ATOM 4919 O O . TYR A 1 618 ? -14.083 2.313 -13.869 1.00 86.56 618 TYR A O 1
ATOM 4927 N N . VAL A 1 619 ? -13.951 3.725 -12.118 1.00 82.19 619 VAL A N 1
ATOM 4928 C CA . VAL A 1 619 ? -14.533 4.880 -12.814 1.00 82.19 619 VAL A CA 1
ATOM 4929 C C . VAL A 1 619 ? -13.434 5.857 -13.193 1.00 82.19 619 VAL A C 1
ATOM 4931 O O . VAL A 1 619 ? -12.955 6.603 -12.348 1.00 82.19 619 VAL A O 1
ATOM 4934 N N . VAL A 1 620 ? -13.070 5.908 -14.475 1.00 80.94 620 VAL A N 1
ATOM 4935 C CA . VAL A 1 620 ? -12.076 6.888 -14.934 1.00 80.94 620 VAL A CA 1
ATOM 4936 C C . VAL A 1 620 ? -12.588 8.320 -14.836 1.00 80.94 620 VAL A C 1
ATOM 4938 O O . VAL A 1 620 ? -13.774 8.586 -15.035 1.00 80.94 620 VAL A O 1
ATOM 4941 N N . SER A 1 621 ? -11.693 9.260 -14.550 1.00 79.25 621 SER A N 1
ATOM 4942 C CA . SER A 1 621 ? -11.994 10.683 -14.464 1.00 79.25 621 SER A CA 1
ATOM 4943 C C . SER A 1 621 ? -12.716 11.193 -15.716 1.00 79.25 621 SER A C 1
ATOM 4945 O O . SER A 1 621 ? -12.311 10.974 -16.860 1.00 79.25 621 SER A O 1
ATOM 4947 N N . GLY A 1 622 ? -13.855 11.853 -15.493 1.00 77.38 622 GLY A N 1
ATOM 4948 C CA . GLY A 1 622 ? -14.762 12.315 -16.547 1.00 77.38 622 GLY A CA 1
ATOM 4949 C C . GLY A 1 622 ? -15.694 11.241 -17.123 1.00 77.38 622 GLY A C 1
ATOM 4950 O O . GLY A 1 622 ? -16.628 11.593 -17.848 1.00 77.38 622 GLY A O 1
ATOM 4951 N N . ALA A 1 623 ? -15.501 9.965 -16.781 1.00 80.00 623 ALA A N 1
ATOM 4952 C CA . ALA A 1 623 ? -16.433 8.899 -17.112 1.00 80.00 623 ALA A CA 1
ATOM 4953 C C . ALA A 1 623 ? -17.643 8.904 -16.166 1.00 80.00 623 ALA A C 1
ATOM 4955 O O . ALA A 1 623 ? -17.755 9.666 -15.203 1.00 80.00 623 ALA A O 1
ATOM 4956 N N . SER A 1 624 ? -18.624 8.078 -16.495 1.00 82.69 624 SER A N 1
ATOM 4957 C CA . SER A 1 624 ? -19.838 7.913 -15.712 1.00 82.69 624 SER A CA 1
ATOM 4958 C C . SER A 1 624 ? -20.370 6.516 -15.952 1.00 82.69 624 SER A C 1
ATOM 4960 O O . SER A 1 624 ? -20.362 6.048 -17.092 1.00 82.69 624 SER A O 1
ATOM 4962 N N . THR A 1 625 ? -20.849 5.864 -14.903 1.00 86.19 625 THR A N 1
ATOM 4963 C CA . THR A 1 625 ? -21.238 4.457 -14.955 1.00 86.19 625 THR A CA 1
ATOM 4964 C C . THR A 1 625 ? -22.535 4.209 -14.210 1.00 86.19 625 THR A C 1
ATOM 4966 O O . THR A 1 625 ? -22.832 4.891 -13.231 1.00 86.19 625 THR A O 1
ATOM 4969 N N . ILE A 1 626 ? -23.315 3.249 -14.690 1.00 84.44 626 ILE A N 1
ATOM 4970 C CA . ILE A 1 626 ? -24.519 2.745 -14.040 1.00 84.44 626 ILE A CA 1
ATOM 4971 C C . ILE A 1 626 ? -24.323 1.261 -13.767 1.00 84.44 626 ILE A C 1
ATOM 4973 O O . ILE A 1 626 ? -23.944 0.510 -14.672 1.00 84.44 626 ILE A O 1
ATOM 4977 N N . LEU A 1 627 ? -24.670 0.852 -12.549 1.00 84.75 627 LEU A N 1
ATOM 4978 C CA . LEU A 1 627 ? -25.125 -0.502 -12.286 1.00 84.75 627 LEU A CA 1
ATOM 4979 C C . LEU A 1 627 ? -26.549 -0.444 -11.737 1.00 84.75 627 LEU A C 1
ATOM 4981 O O . LEU A 1 627 ? -26.872 0.392 -10.895 1.00 84.75 627 LEU A O 1
ATOM 4985 N N . GLY A 1 628 ? -27.412 -1.338 -12.196 1.00 86.81 628 GLY A N 1
ATOM 4986 C CA . GLY A 1 628 ? -28.716 -1.496 -11.579 1.00 86.81 628 GLY A CA 1
ATOM 4987 C C . GLY A 1 628 ? -29.340 -2.854 -11.827 1.00 86.81 628 GLY A C 1
ATOM 4988 O O . GLY A 1 628 ? -28.822 -3.681 -12.573 1.00 86.81 628 GLY A O 1
ATOM 4989 N N . LEU A 1 629 ? -30.492 -3.046 -11.202 1.00 87.56 629 LEU A N 1
ATOM 4990 C CA . LEU A 1 629 ? -31.425 -4.126 -11.459 1.00 87.56 629 LEU A CA 1
ATOM 4991 C C . LEU A 1 629 ? -32.663 -3.550 -12.145 1.00 87.56 629 LEU A C 1
ATOM 4993 O O . LEU A 1 629 ? -33.213 -2.548 -11.690 1.00 87.56 629 LEU A O 1
ATOM 4997 N N . CYS A 1 630 ? -33.112 -4.163 -13.237 1.00 84.06 630 CYS A N 1
ATOM 4998 C CA . CYS A 1 630 ? -34.282 -3.700 -13.994 1.00 84.06 630 CYS A CA 1
ATOM 4999 C C . CYS A 1 630 ? -35.143 -4.862 -14.500 1.00 84.06 630 CYS A C 1
ATOM 5001 O O . CYS A 1 630 ? -34.628 -5.928 -14.828 1.00 84.06 630 CYS A O 1
ATOM 5003 N N . GLU A 1 631 ? -36.453 -4.661 -14.634 1.00 79.44 631 GLU A N 1
ATOM 5004 C CA . GLU A 1 631 ? -37.383 -5.706 -15.107 1.00 79.44 631 GLU A CA 1
ATOM 5005 C C . GLU A 1 631 ? -37.259 -6.021 -16.609 1.00 79.44 631 GLU A C 1
ATOM 5007 O O . GLU A 1 631 ? -37.601 -7.120 -17.071 1.00 79.44 631 GLU A O 1
ATOM 5012 N N . SER A 1 632 ? -36.802 -5.034 -17.384 1.00 73.94 632 SER A N 1
ATOM 5013 C CA . SER A 1 632 ? -36.590 -5.110 -18.830 1.00 73.94 632 SER A CA 1
ATOM 5014 C C . SER A 1 632 ? -35.495 -4.142 -19.274 1.00 73.94 632 SER A C 1
ATOM 5016 O O . SER A 1 632 ? -35.113 -3.240 -18.534 1.00 73.94 632 SER A O 1
ATOM 5018 N N . ASP A 1 633 ? -35.032 -4.308 -20.511 1.00 65.25 633 ASP A N 1
ATOM 5019 C CA . ASP A 1 633 ? -34.005 -3.482 -21.156 1.00 65.25 633 ASP A CA 1
ATOM 5020 C C . ASP A 1 633 ? -34.360 -1.986 -21.271 1.00 65.25 633 ASP A C 1
ATOM 5022 O O . ASP A 1 633 ? -33.486 -1.143 -21.464 1.00 65.25 633 ASP A O 1
ATOM 5026 N N . THR A 1 634 ? -35.642 -1.648 -21.130 1.00 67.44 634 THR A N 1
ATOM 5027 C CA . THR A 1 634 ? -36.184 -0.284 -21.237 1.00 67.44 634 THR A CA 1
ATOM 5028 C C . THR A 1 634 ? -37.081 0.114 -20.057 1.00 67.44 634 THR A C 1
ATOM 5030 O O . THR A 1 634 ? -37.661 1.203 -20.059 1.00 67.44 634 THR A O 1
ATOM 5033 N N . GLY A 1 635 ? -37.213 -0.762 -19.056 1.00 67.12 635 GLY A N 1
ATOM 5034 C CA . GLY A 1 635 ? -38.108 -0.593 -17.911 1.00 67.12 635 GLY A CA 1
ATOM 5035 C C . GLY A 1 635 ? -37.554 0.316 -16.808 1.00 67.12 635 GLY A C 1
ATOM 5036 O O . GLY A 1 635 ? -36.403 0.752 -16.880 1.00 67.12 635 GLY A O 1
ATOM 5037 N N . PRO A 1 636 ? -38.369 0.623 -15.782 1.00 71.44 636 PRO A N 1
ATOM 5038 C CA . PRO A 1 636 ? -37.889 1.297 -14.582 1.00 71.44 636 PRO A CA 1
ATOM 5039 C C . PRO A 1 636 ? -36.852 0.433 -13.845 1.00 71.44 636 PRO A C 1
ATOM 5041 O O . PRO A 1 636 ? -36.858 -0.799 -13.929 1.00 71.44 636 PRO A O 1
ATOM 5044 N N . TYR A 1 637 ? -35.949 1.096 -13.127 1.00 82.94 637 TYR A N 1
ATOM 5045 C CA . TYR A 1 637 ? -34.944 0.436 -12.299 1.00 82.94 637 TYR A CA 1
ATOM 5046 C C . TYR A 1 637 ? -35.555 0.015 -10.965 1.00 82.94 637 TYR A C 1
ATOM 5048 O O . TYR A 1 637 ? -36.132 0.843 -10.267 1.00 82.94 637 TYR A O 1
ATOM 5056 N N . THR A 1 638 ? -35.404 -1.258 -10.611 1.00 80.12 638 THR A N 1
ATOM 5057 C CA . THR A 1 638 ? -35.767 -1.799 -9.296 1.00 80.12 638 THR A CA 1
ATOM 5058 C C . THR A 1 638 ? -34.788 -1.332 -8.224 1.00 80.12 638 THR A C 1
ATOM 5060 O O . THR A 1 638 ? -35.205 -0.987 -7.125 1.00 80.12 638 THR A O 1
ATOM 5063 N N . ALA A 1 639 ? -33.498 -1.305 -8.565 1.00 81.25 639 ALA A N 1
ATOM 5064 C CA . ALA A 1 639 ? -32.422 -0.722 -7.772 1.00 81.25 639 ALA A CA 1
ATOM 5065 C C . ALA A 1 639 ? -31.364 -0.166 -8.726 1.00 81.25 639 ALA A C 1
ATOM 5067 O O . ALA A 1 639 ? -31.125 -0.756 -9.780 1.00 81.25 639 ALA A O 1
ATOM 5068 N N . LEU A 1 640 ? -30.749 0.969 -8.403 1.00 86.00 640 LEU A N 1
ATOM 5069 C CA . LEU A 1 640 ? -29.711 1.549 -9.253 1.00 86.00 640 LEU A CA 1
ATOM 5070 C C . LEU A 1 640 ? -28.752 2.423 -8.461 1.00 86.00 640 LEU A C 1
ATOM 5072 O O . LEU A 1 640 ? -29.172 3.266 -7.665 1.00 86.00 640 LEU A O 1
ATOM 5076 N N . VAL A 1 641 ? -27.476 2.276 -8.800 1.00 85.50 641 VAL A N 1
ATOM 5077 C CA . VAL A 1 641 ? -26.380 3.153 -8.414 1.00 85.50 641 VAL A CA 1
ATOM 5078 C C . VAL A 1 641 ? -25.738 3.759 -9.659 1.00 85.50 641 VAL A C 1
ATOM 5080 O O . VAL A 1 641 ? -25.513 3.102 -10.679 1.00 85.50 641 VAL A O 1
ATOM 5083 N N . PHE A 1 642 ? -25.481 5.059 -9.586 1.00 84.88 642 PHE A N 1
ATOM 5084 C CA . PHE A 1 642 ? -24.938 5.851 -10.676 1.00 84.88 642 PHE A CA 1
ATOM 5085 C C . PHE A 1 642 ? -23.742 6.662 -10.191 1.00 84.88 642 PHE A C 1
ATOM 5087 O O . PHE A 1 642 ? -23.856 7.462 -9.264 1.00 84.88 642 PHE A O 1
ATOM 5094 N N . ALA A 1 643 ? -22.606 6.495 -10.862 1.00 81.31 643 ALA A N 1
ATOM 5095 C CA . ALA A 1 643 ? -21.444 7.350 -10.690 1.00 81.31 643 ALA A CA 1
ATOM 5096 C C . ALA A 1 643 ? -21.458 8.425 -11.791 1.00 81.31 643 ALA A C 1
ATOM 5098 O O . ALA A 1 643 ? -21.374 8.108 -12.981 1.00 81.31 643 ALA A O 1
ATOM 5099 N N . ASN A 1 644 ? -21.600 9.694 -11.406 1.00 80.38 644 ASN A N 1
ATOM 5100 C CA . ASN A 1 644 ? -21.690 10.830 -12.325 1.00 80.38 644 ASN A CA 1
ATOM 5101 C C . ASN A 1 644 ? -20.324 11.491 -12.573 1.00 80.38 644 ASN A C 1
ATOM 5103 O O . ASN A 1 644 ? -19.521 11.627 -11.656 1.00 80.38 644 ASN A O 1
ATOM 5107 N N . SER A 1 645 ? -20.128 12.076 -13.754 1.00 71.12 645 SER A N 1
ATOM 5108 C CA . SER A 1 645 ? -18.978 12.909 -14.126 1.00 71.12 645 SER A CA 1
ATOM 5109 C C . SER A 1 645 ? -18.805 14.147 -13.241 1.00 71.12 645 SER A C 1
ATOM 5111 O O . SER A 1 645 ? -17.748 14.768 -13.245 1.00 71.12 645 SER A O 1
ATOM 5113 N N . ASN A 1 646 ? -19.838 14.528 -12.483 1.00 76.62 646 ASN A N 1
ATOM 5114 C CA . ASN A 1 646 ? -19.755 15.580 -11.465 1.00 76.62 646 ASN A CA 1
ATOM 5115 C C . ASN A 1 646 ? -19.021 15.137 -10.182 1.00 76.62 646 ASN A C 1
ATOM 5117 O O . ASN A 1 646 ? -18.909 15.946 -9.263 1.00 76.62 646 ASN A O 1
ATOM 5121 N N . GLY A 1 647 ? -18.560 13.882 -10.102 1.00 82.75 647 GLY A N 1
ATOM 5122 C CA . GLY A 1 647 ? -17.722 13.375 -9.014 1.00 82.75 647 GLY A CA 1
ATOM 5123 C C . GLY A 1 647 ? -18.483 12.917 -7.770 1.00 82.75 647 GLY A C 1
ATOM 5124 O O . GLY A 1 647 ? -17.899 12.909 -6.695 1.00 82.75 647 GLY A O 1
ATOM 5125 N N . TYR A 1 648 ? -19.765 12.554 -7.889 1.00 89.44 648 TYR A N 1
ATOM 5126 C CA . TYR A 1 648 ? -20.580 12.058 -6.769 1.00 89.44 648 TYR A CA 1
ATOM 5127 C C . TYR A 1 648 ? -21.375 10.814 -7.150 1.00 89.44 648 TYR A C 1
ATOM 5129 O O . TYR A 1 648 ? -21.795 10.674 -8.305 1.00 89.44 648 TYR A O 1
ATOM 5137 N N . TRP A 1 649 ? -21.616 9.962 -6.157 1.00 90.88 649 TRP A N 1
ATOM 5138 C CA . TRP A 1 649 ? -22.526 8.831 -6.245 1.00 90.88 649 TRP A CA 1
ATOM 5139 C C . TRP A 1 649 ? -23.985 9.292 -6.173 1.00 90.88 649 TRP A C 1
ATOM 5141 O O . TRP A 1 649 ? -24.353 10.243 -5.482 1.00 90.88 649 TRP A O 1
ATOM 5151 N N . TYR A 1 650 ? -24.832 8.598 -6.915 1.00 91.50 650 TYR A N 1
ATOM 5152 C CA . TYR A 1 650 ? -26.269 8.802 -6.946 1.00 91.50 650 TYR A CA 1
ATOM 5153 C C . TYR A 1 650 ? -26.955 7.452 -6.817 1.00 91.50 650 TYR A C 1
ATOM 5155 O O . TYR A 1 650 ? -26.447 6.437 -7.291 1.00 91.50 650 TYR A O 1
ATOM 5163 N N . TYR A 1 651 ? -28.145 7.463 -6.238 1.00 90.88 651 TYR A N 1
ATOM 5164 C CA . TYR A 1 651 ? -29.012 6.298 -6.172 1.00 90.88 651 TYR A CA 1
ATOM 5165 C C . TYR A 1 651 ? -30.415 6.660 -6.645 1.00 90.88 651 TYR A C 1
ATOM 5167 O O . TYR A 1 651 ? -30.820 7.826 -6.636 1.00 90.88 651 TYR A O 1
ATOM 5175 N N . HIS A 1 652 ? -31.158 5.662 -7.104 1.00 86.81 652 HIS A N 1
ATOM 5176 C CA . HIS A 1 652 ? -32.579 5.826 -7.396 1.00 86.81 652 HIS A CA 1
ATOM 5177 C C . HIS A 1 652 ? -33.384 5.785 -6.085 1.00 86.81 652 HIS A C 1
ATOM 5179 O O . HIS A 1 652 ? -33.026 5.061 -5.164 1.00 86.81 652 HIS A O 1
ATOM 5185 N N . ASP A 1 653 ? -34.426 6.599 -5.932 1.00 82.62 653 ASP A N 1
ATOM 5186 C CA . ASP A 1 653 ? -35.192 6.694 -4.673 1.00 82.62 653 ASP A CA 1
ATOM 5187 C C . ASP A 1 653 ? -36.582 6.034 -4.753 1.00 82.62 653 ASP A C 1
ATOM 5189 O O . ASP A 1 653 ? -37.400 6.176 -3.844 1.00 82.62 653 ASP A O 1
ATOM 5193 N N . GLY A 1 654 ? -36.868 5.328 -5.852 1.00 75.12 654 GLY A N 1
ATOM 5194 C CA . GLY A 1 654 ? -38.181 4.754 -6.151 1.00 75.12 654 GLY A CA 1
ATOM 5195 C C . GLY A 1 654 ? -39.145 5.706 -6.876 1.00 75.12 654 GLY A C 1
ATOM 5196 O O . GLY A 1 654 ? -40.216 5.278 -7.313 1.00 75.12 654 GLY A O 1
ATOM 5197 N N . SER A 1 655 ? -38.804 6.990 -7.068 1.00 71.19 655 SER A N 1
ATOM 5198 C CA . SER A 1 655 ? -39.700 8.004 -7.654 1.00 71.19 655 SER A CA 1
ATOM 5199 C C . SER A 1 655 ? -39.479 8.253 -9.161 1.00 71.19 655 SER A C 1
ATOM 5201 O O . SER A 1 655 ? -39.079 9.326 -9.620 1.00 71.19 655 SER A O 1
ATOM 5203 N N . GLY A 1 656 ? -39.818 7.269 -9.998 1.00 69.81 656 GLY A N 1
ATOM 5204 C CA . GLY A 1 656 ? -39.794 7.429 -11.462 1.00 69.81 656 GLY A CA 1
ATOM 5205 C C . GLY A 1 656 ? -38.389 7.298 -12.058 1.00 69.81 656 GLY A C 1
ATOM 5206 O O . GLY A 1 656 ? -37.802 6.236 -11.949 1.00 69.81 656 GLY A O 1
ATOM 5207 N N . TYR A 1 657 ? -37.853 8.331 -12.719 1.00 67.81 657 TYR A N 1
ATOM 5208 C CA . TYR A 1 657 ? -36.482 8.339 -13.283 1.00 67.81 657 TYR A CA 1
ATOM 5209 C C . TYR A 1 657 ? -35.563 9.349 -12.573 1.00 67.81 657 TYR A C 1
ATOM 5211 O O . TYR A 1 657 ? -34.573 9.807 -13.145 1.00 67.81 657 TYR A O 1
ATOM 5219 N N . ASN A 1 658 ? -35.925 9.768 -11.358 1.00 76.31 658 ASN A N 1
ATOM 5220 C CA . ASN A 1 658 ? -35.128 10.719 -10.595 1.00 76.31 658 ASN A CA 1
ATOM 5221 C C . ASN A 1 658 ? -33.985 10.002 -9.869 1.00 76.31 658 ASN A C 1
ATOM 5223 O O . ASN A 1 658 ? -34.136 8.873 -9.404 1.00 76.31 658 ASN A O 1
ATOM 5227 N N . TYR A 1 659 ? -32.850 10.690 -9.770 1.00 85.38 659 TYR A N 1
ATOM 5228 C CA . TYR A 1 659 ? -31.680 10.239 -9.027 1.00 85.38 659 TYR A CA 1
ATOM 5229 C C . TYR A 1 659 ? -31.439 11.188 -7.859 1.00 85.38 659 TYR A C 1
ATOM 5231 O O . TYR A 1 659 ? -31.460 12.411 -8.036 1.00 85.38 659 TYR A O 1
ATOM 5239 N N . THR A 1 660 ? -31.159 10.628 -6.692 1.00 90.19 660 THR A N 1
ATOM 5240 C CA . THR A 1 660 ? -30.798 11.376 -5.492 1.00 90.19 660 THR A CA 1
ATOM 5241 C C . THR A 1 660 ? -29.285 11.360 -5.339 1.00 90.19 660 THR A C 1
ATOM 5243 O O . THR A 1 660 ? -28.660 10.304 -5.390 1.00 90.19 660 THR A O 1
ATOM 5246 N N . ASN A 1 661 ? -28.683 12.543 -5.190 1.00 90.44 661 ASN A N 1
ATOM 5247 C CA . ASN A 1 661 ? -27.257 12.673 -4.894 1.00 90.44 661 ASN A CA 1
ATOM 5248 C C . ASN A 1 661 ? -27.006 12.198 -3.457 1.00 90.44 661 ASN A C 1
ATOM 5250 O O . ASN A 1 661 ? -27.637 12.719 -2.534 1.00 90.44 661 ASN A O 1
ATOM 5254 N N . SER A 1 662 ? -26.089 11.251 -3.263 1.00 88.81 662 SER A N 1
ATOM 5255 C CA . SER A 1 662 ? -25.717 10.777 -1.925 1.00 88.81 662 SER A CA 1
ATOM 5256 C C . SER A 1 662 ? -24.847 11.774 -1.153 1.00 88.81 662 SER A C 1
ATOM 5258 O O . SER A 1 662 ? -24.698 11.653 0.057 1.00 88.81 662 SER A O 1
ATOM 5260 N N . ASN A 1 663 ? -24.274 12.769 -1.842 1.00 85.75 663 ASN A N 1
ATOM 5261 C CA . ASN A 1 663 ? -23.184 13.637 -1.382 1.00 85.75 663 ASN A CA 1
ATOM 5262 C C . ASN A 1 663 ? -21.881 12.891 -1.056 1.00 85.75 663 ASN A C 1
ATOM 5264 O O . ASN A 1 663 ? -20.947 13.500 -0.539 1.00 85.75 663 ASN A O 1
ATOM 5268 N N . VAL A 1 664 ? -21.788 11.608 -1.407 1.00 83.56 664 VAL A N 1
ATOM 5269 C CA . VAL A 1 664 ? -20.554 10.828 -1.308 1.00 83.56 664 VAL A CA 1
ATOM 5270 C C . VAL A 1 664 ? -19.796 10.989 -2.617 1.00 83.56 664 VAL A C 1
ATOM 5272 O O . VAL A 1 664 ? -20.335 10.712 -3.692 1.00 83.56 664 VAL A O 1
ATOM 5275 N N . SER A 1 665 ? -18.569 11.500 -2.542 1.00 83.19 665 SER A N 1
ATOM 5276 C CA . SER A 1 665 ? -17.727 11.700 -3.719 1.00 83.19 665 SER A CA 1
ATOM 5277 C C . SER A 1 665 ? -17.310 10.368 -4.337 1.00 83.19 665 SER A C 1
ATOM 5279 O O . SER A 1 665 ? -17.110 9.383 -3.630 1.00 83.19 665 SER A O 1
ATOM 5281 N N . ILE A 1 666 ? -17.145 10.350 -5.655 1.00 83.12 666 ILE A N 1
ATOM 5282 C CA . ILE A 1 666 ? -16.503 9.237 -6.358 1.00 83.12 666 ILE A CA 1
ATOM 5283 C C . ILE A 1 666 ? -14.998 9.432 -6.242 1.00 83.12 666 ILE A C 1
ATOM 5285 O O . ILE A 1 666 ? -14.500 10.513 -6.568 1.00 83.12 666 ILE A O 1
ATOM 5289 N N . ASP A 1 667 ? -14.291 8.388 -5.828 1.00 75.88 667 ASP A N 1
ATOM 5290 C CA . ASP A 1 667 ? -12.847 8.327 -6.004 1.00 75.88 667 ASP A CA 1
ATOM 5291 C C . ASP A 1 667 ? -12.573 7.879 -7.444 1.00 75.88 667 ASP A C 1
ATOM 5293 O O . ASP A 1 667 ? -12.656 6.699 -7.783 1.00 75.88 667 ASP A O 1
ATOM 5297 N N . VAL A 1 668 ? -12.429 8.858 -8.339 1.00 79.88 668 VAL A N 1
ATOM 5298 C CA . VAL A 1 668 ? -12.168 8.583 -9.755 1.00 79.88 668 VAL A CA 1
ATOM 5299 C C . VAL A 1 668 ? -10.769 8.016 -9.922 1.00 79.88 668 VAL A C 1
ATOM 5301 O O . VAL A 1 668 ? -9.865 8.337 -9.157 1.00 79.88 668 VAL A O 1
ATOM 5304 N N . ASP A 1 669 ? -10.592 7.214 -10.965 1.00 74.62 669 ASP A N 1
ATOM 5305 C CA . ASP A 1 669 ? -9.337 6.527 -11.242 1.00 74.62 669 ASP A CA 1
ATOM 5306 C C . ASP A 1 669 ? -8.933 5.587 -10.076 1.00 74.62 669 ASP A C 1
ATOM 5308 O O . ASP A 1 669 ? -7.758 5.338 -9.825 1.00 74.62 669 ASP A O 1
ATOM 5312 N N . ASN A 1 670 ? -9.921 5.044 -9.358 1.00 76.38 670 ASN A N 1
ATOM 5313 C CA . ASN A 1 670 ? -9.731 4.058 -8.300 1.00 76.38 670 ASN A CA 1
ATOM 5314 C C . ASN A 1 670 ? -10.779 2.938 -8.412 1.00 76.38 670 ASN A C 1
ATOM 5316 O O . ASN A 1 670 ? -11.910 3.173 -8.859 1.00 76.38 670 ASN A O 1
ATOM 5320 N N . TRP A 1 671 ? -10.409 1.721 -8.008 1.00 82.44 671 TRP A N 1
ATOM 5321 C CA . TRP A 1 671 ? -11.367 0.631 -7.854 1.00 82.44 671 TRP A CA 1
ATOM 5322 C C . TRP A 1 671 ? -12.271 0.936 -6.661 1.00 82.44 671 TRP A C 1
ATOM 5324 O O . TRP A 1 671 ? -11.842 1.452 -5.632 1.00 82.44 671 TRP A O 1
ATOM 5334 N N . THR A 1 672 ? -13.560 0.668 -6.810 1.00 85.50 672 THR A N 1
ATOM 5335 C CA . THR A 1 672 ? -14.558 0.834 -5.759 1.00 85.50 672 THR A CA 1
ATOM 5336 C C . THR A 1 672 ? -15.406 -0.418 -5.700 1.00 85.50 672 THR A C 1
ATOM 5338 O O . THR A 1 672 ? -16.095 -0.735 -6.668 1.00 85.50 672 THR A O 1
ATOM 5341 N N . HIS A 1 673 ? -15.389 -1.095 -4.557 1.00 89.06 673 HIS A N 1
ATOM 5342 C CA . HIS A 1 673 ? -16.348 -2.147 -4.278 1.00 89.06 673 HIS A CA 1
ATOM 5343 C C . HIS A 1 673 ? -17.719 -1.520 -4.036 1.00 89.06 673 HIS A C 1
ATOM 5345 O O . HIS A 1 673 ? -17.846 -0.513 -3.332 1.00 89.06 673 HIS A O 1
ATOM 5351 N N . VAL A 1 674 ? -18.761 -2.093 -4.617 1.00 91.38 674 VAL A N 1
ATOM 5352 C CA . VAL A 1 674 ? -20.131 -1.636 -4.432 1.00 91.38 674 VAL A CA 1
ATOM 5353 C C . VAL A 1 674 ? -21.009 -2.831 -4.105 1.00 91.38 674 VAL A C 1
ATOM 5355 O O . VAL A 1 674 ? -21.021 -3.829 -4.822 1.00 91.38 674 VAL A O 1
ATOM 5358 N N . GLN A 1 675 ? -21.795 -2.684 -3.042 1.00 93.06 675 GLN A N 1
ATOM 5359 C CA . GLN A 1 675 ? -22.787 -3.666 -2.639 1.00 93.06 675 GLN A CA 1
ATOM 5360 C C . GLN A 1 675 ? -24.178 -3.034 -2.667 1.00 93.06 675 GLN A C 1
ATOM 5362 O O . GLN A 1 675 ? -24.417 -1.987 -2.061 1.00 93.06 675 GLN A O 1
ATOM 5367 N N . MET A 1 676 ? -25.112 -3.686 -3.354 1.00 93.56 676 MET A N 1
ATOM 5368 C CA . MET A 1 676 ? -26.540 -3.387 -3.267 1.00 93.56 676 MET A CA 1
ATOM 5369 C C . MET A 1 676 ? -27.243 -4.509 -2.511 1.00 93.56 676 MET A C 1
ATOM 5371 O O . MET A 1 676 ? -27.140 -5.672 -2.894 1.00 93.56 676 MET A O 1
ATOM 5375 N N . VAL A 1 677 ? -27.997 -4.162 -1.472 1.00 93.38 677 VAL A N 1
ATOM 5376 C CA . VAL A 1 677 ? -28.733 -5.119 -0.639 1.00 93.38 677 VAL A CA 1
ATOM 5377 C C . VAL A 1 677 ? -30.219 -4.891 -0.849 1.00 93.38 677 VAL A C 1
ATOM 5379 O O . VAL A 1 677 ? -30.737 -3.833 -0.511 1.00 93.38 677 VAL A O 1
ATOM 5382 N N . LEU A 1 678 ? -30.921 -5.866 -1.420 1.00 92.81 678 LEU A N 1
ATOM 5383 C CA . LEU A 1 678 ? -32.360 -5.799 -1.648 1.00 92.81 678 LEU A CA 1
ATOM 5384 C C . LEU A 1 678 ? -33.087 -6.575 -0.552 1.00 92.81 678 LEU A C 1
ATOM 5386 O O . LEU A 1 678 ? -32.852 -7.771 -0.385 1.00 92.81 678 LEU A O 1
ATOM 5390 N N . ASP A 1 679 ? -34.026 -5.925 0.134 1.00 91.94 679 ASP A N 1
ATOM 5391 C CA . ASP A 1 679 ? -34.964 -6.583 1.044 1.00 91.94 679 ASP A CA 1
ATOM 5392 C C . ASP A 1 679 ? -36.295 -6.806 0.317 1.00 91.94 679 ASP A C 1
ATOM 5394 O O . ASP A 1 679 ? -37.077 -5.886 0.055 1.00 91.94 679 ASP A O 1
ATOM 5398 N N . CYS A 1 680 ? -36.551 -8.072 -0.011 1.00 89.88 680 CYS A N 1
ATOM 5399 C CA . CYS A 1 680 ? -37.730 -8.489 -0.759 1.00 89.88 680 CYS A CA 1
ATOM 5400 C C . CYS A 1 680 ? -39.016 -8.447 0.081 1.00 89.88 680 CYS A C 1
ATOM 5402 O O . CYS A 1 680 ? -40.118 -8.472 -0.469 1.00 89.88 680 CYS A O 1
ATOM 5404 N N . THR A 1 681 ? -38.895 -8.373 1.410 1.00 87.75 681 THR A N 1
ATOM 5405 C CA . THR A 1 681 ? -40.034 -8.275 2.332 1.00 87.75 681 THR A CA 1
ATOM 5406 C C . THR A 1 681 ? -40.527 -6.841 2.441 1.00 87.75 681 THR A C 1
ATOM 5408 O O . THR A 1 681 ? -41.735 -6.603 2.433 1.00 87.75 681 THR A O 1
ATOM 5411 N N . THR A 1 682 ? -39.605 -5.886 2.558 1.00 90.25 682 THR A N 1
ATOM 5412 C CA . THR A 1 682 ? -39.934 -4.457 2.659 1.00 90.25 682 THR A CA 1
ATOM 5413 C C . THR A 1 682 ? -40.014 -3.762 1.305 1.00 90.25 682 THR A C 1
ATOM 5415 O O . THR A 1 682 ? -40.476 -2.624 1.261 1.00 90.25 682 THR A O 1
ATOM 5418 N N . GLN A 1 683 ? -39.621 -4.441 0.220 1.00 90.88 683 GLN A N 1
ATOM 5419 C CA . GLN A 1 683 ? -39.532 -3.878 -1.131 1.00 90.88 683 GLN A CA 1
ATOM 5420 C C . GLN A 1 683 ? -38.666 -2.616 -1.147 1.00 90.88 683 GLN A C 1
ATOM 5422 O O . GLN A 1 683 ? -39.050 -1.559 -1.653 1.00 90.88 683 GLN A O 1
ATOM 5427 N N . SER A 1 684 ? -37.497 -2.727 -0.526 1.00 91.81 684 SER A N 1
ATOM 5428 C CA . SER A 1 684 ? -36.507 -1.661 -0.445 1.00 91.81 684 SER A CA 1
ATOM 5429 C C . SER A 1 684 ? -35.130 -2.187 -0.809 1.00 91.81 684 SER A C 1
ATOM 5431 O O . SER A 1 684 ? -34.916 -3.394 -0.941 1.00 91.81 684 SER A O 1
ATOM 5433 N N . TYR A 1 685 ? -34.188 -1.275 -0.983 1.00 92.75 685 TYR A N 1
ATOM 5434 C CA . TYR A 1 685 ? -32.784 -1.615 -1.108 1.00 92.75 685 TYR A CA 1
ATOM 5435 C C . TYR A 1 685 ? -31.900 -0.565 -0.454 1.00 92.75 685 TYR A C 1
ATOM 5437 O O . TYR A 1 685 ? -32.295 0.591 -0.296 1.00 92.75 685 TYR A O 1
ATOM 5445 N N . GLU A 1 686 ? -30.692 -0.981 -0.116 1.00 93.38 686 GLU A N 1
ATOM 5446 C CA . GLU A 1 686 ? -29.618 -0.152 0.419 1.00 93.38 686 GLU A CA 1
ATOM 5447 C C . GLU A 1 686 ? -28.403 -0.286 -0.497 1.00 93.38 686 GLU A C 1
ATOM 5449 O O . GLU A 1 686 ? -28.219 -1.319 -1.149 1.00 93.38 686 GLU A O 1
ATOM 5454 N N . ILE A 1 687 ? -27.610 0.779 -0.606 1.00 92.50 687 ILE A N 1
ATOM 5455 C CA . ILE A 1 687 ? -26.392 0.778 -1.417 1.00 92.50 687 ILE A CA 1
ATOM 5456 C C . ILE A 1 687 ? -25.224 1.268 -0.580 1.00 92.50 687 ILE A C 1
ATOM 5458 O O . ILE A 1 687 ? -25.289 2.318 0.070 1.00 92.50 687 ILE A O 1
ATOM 5462 N N . TYR A 1 688 ? -24.133 0.528 -0.683 1.00 91.88 688 TYR A N 1
ATOM 5463 C CA . TYR A 1 688 ? -22.875 0.785 -0.014 1.00 91.88 688 TYR A CA 1
ATOM 5464 C C . TYR A 1 688 ? -21.763 0.857 -1.051 1.00 91.88 688 TYR A C 1
ATOM 5466 O O . TYR A 1 688 ? -21.738 0.065 -1.991 1.00 91.88 688 TYR A O 1
ATOM 5474 N N . VAL A 1 689 ? -20.847 1.805 -0.883 1.00 90.06 689 VAL A N 1
ATOM 5475 C CA . VAL A 1 689 ? -19.654 1.932 -1.728 1.00 90.06 689 VAL A CA 1
ATOM 5476 C C . VAL A 1 689 ? -18.414 1.952 -0.854 1.00 90.06 689 VAL A C 1
ATOM 5478 O O . VAL A 1 689 ? -18.410 2.570 0.208 1.00 90.06 689 VAL A O 1
ATOM 5481 N N . GLN A 1 690 ? -17.356 1.305 -1.311 1.00 85.62 690 GLN A N 1
ATOM 5482 C CA . GLN A 1 690 ? -16.065 1.257 -0.651 1.00 85.62 690 GLN A CA 1
ATOM 5483 C C . GLN A 1 690 ? -14.972 1.433 -1.705 1.00 85.62 690 GLN A C 1
ATOM 5485 O O . GLN A 1 690 ? -14.572 0.459 -2.345 1.00 85.62 690 GLN A O 1
ATOM 5490 N N . PRO A 1 691 ? -14.487 2.664 -1.930 1.00 81.81 691 PRO A N 1
ATOM 5491 C CA . PRO A 1 691 ? -13.260 2.852 -2.691 1.00 81.81 691 PRO A CA 1
ATOM 5492 C C . PRO A 1 691 ? -12.126 2.041 -2.057 1.00 81.81 691 PRO A C 1
ATOM 5494 O O . PRO A 1 691 ? -12.048 1.959 -0.826 1.00 81.81 691 PRO A O 1
ATOM 5497 N N . VAL A 1 692 ? -11.242 1.460 -2.866 1.00 73.00 692 VAL A N 1
ATOM 5498 C CA . VAL A 1 692 ? -10.003 0.852 -2.366 1.00 73.00 692 VAL A CA 1
ATOM 5499 C C . VAL A 1 692 ? -9.254 1.919 -1.570 1.00 73.00 692 VAL A C 1
ATOM 5501 O O . VAL A 1 692 ? -9.123 3.059 -2.016 1.00 73.00 692 VAL A O 1
ATOM 5504 N N . GLY A 1 693 ? -8.832 1.604 -0.349 1.00 67.69 693 GLY A N 1
ATOM 5505 C CA . GLY A 1 693 ? -8.306 2.610 0.578 1.00 67.69 693 GLY A CA 1
ATOM 5506 C C . GLY A 1 693 ? -9.315 3.131 1.613 1.00 67.69 693 GLY A C 1
ATOM 5507 O O . GLY A 1 693 ? -8.894 3.771 2.573 1.00 67.69 693 GLY A O 1
ATOM 5508 N N . CYS A 1 694 ? -10.621 2.856 1.484 1.00 74.19 694 CYS A N 1
ATOM 5509 C CA . CYS A 1 694 ? -11.676 3.456 2.314 1.00 74.19 694 CYS A CA 1
ATOM 5510 C C . CYS A 1 694 ? -12.561 2.450 3.073 1.00 74.19 694 CYS A C 1
ATOM 5512 O O . CYS A 1 694 ? -12.572 1.254 2.792 1.00 74.19 694 CYS A O 1
ATOM 5514 N N . MET A 1 695 ? -13.355 2.951 4.027 1.00 78.44 695 MET A N 1
ATOM 5515 C CA . MET A 1 695 ? -14.443 2.179 4.638 1.00 78.44 695 MET A CA 1
ATOM 5516 C C . MET A 1 695 ? -15.696 2.137 3.767 1.00 78.44 695 MET A C 1
ATOM 5518 O O . MET A 1 695 ? -15.986 3.115 3.067 1.00 78.44 695 MET A O 1
ATOM 5522 N N . PRO A 1 696 ? -16.494 1.059 3.873 1.00 84.06 696 PRO A N 1
ATOM 5523 C CA . PRO A 1 696 ? -17.824 1.019 3.295 1.00 84.06 696 PRO A CA 1
ATOM 5524 C C . PRO A 1 696 ? -18.667 2.182 3.802 1.00 84.06 696 PRO A C 1
ATOM 5526 O O . PRO A 1 696 ? -18.835 2.394 5.002 1.00 84.06 696 PRO A O 1
ATOM 5529 N N . THR A 1 697 ? -19.200 2.944 2.861 1.00 84.19 697 THR A N 1
ATOM 5530 C CA . THR A 1 697 ? -20.039 4.106 3.117 1.00 84.19 697 THR A CA 1
ATOM 5531 C C . THR A 1 697 ? -21.426 3.828 2.568 1.00 84.19 697 THR A C 1
ATOM 5533 O O . THR A 1 697 ? -21.590 3.550 1.380 1.00 84.19 697 THR A O 1
ATOM 5536 N N . HIS A 1 698 ? -22.442 3.931 3.424 1.00 88.69 698 HIS A N 1
ATOM 5537 C CA . HIS A 1 698 ? -23.834 3.889 2.991 1.00 88.69 698 HIS A CA 1
ATOM 5538 C C . HIS A 1 698 ? -24.162 5.142 2.175 1.00 88.69 698 HIS A C 1
ATOM 5540 O O . HIS A 1 698 ? -24.086 6.259 2.689 1.00 88.69 698 HIS A O 1
ATOM 5546 N N . ILE A 1 699 ? -24.531 4.970 0.905 1.00 88.69 699 ILE A N 1
ATOM 5547 C CA . ILE A 1 699 ? -24.826 6.098 0.011 1.00 88.69 699 ILE A CA 1
ATOM 5548 C C . ILE A 1 699 ? -26.323 6.378 -0.128 1.00 88.69 699 ILE A C 1
ATOM 5550 O O . ILE A 1 699 ? -26.694 7.473 -0.554 1.00 88.69 699 ILE A O 1
ATOM 5554 N N . GLY A 1 700 ? -27.193 5.431 0.230 1.00 88.88 700 GLY A N 1
ATOM 5555 C CA . GLY A 1 700 ? -28.630 5.663 0.189 1.00 88.88 700 GLY A CA 1
ATOM 5556 C C . GLY A 1 700 ? -29.498 4.417 0.298 1.00 88.88 700 GLY A C 1
ATOM 5557 O O . GLY A 1 700 ? -29.081 3.305 -0.017 1.00 88.88 700 GLY A O 1
ATOM 5558 N N . THR A 1 701 ? -30.751 4.665 0.678 1.00 91.56 701 THR A N 1
ATOM 5559 C CA . THR A 1 701 ? -31.831 3.678 0.749 1.00 91.56 701 THR A CA 1
ATOM 5560 C C . THR A 1 701 ? -32.918 4.064 -0.251 1.00 91.56 701 THR A C 1
ATOM 5562 O O . THR A 1 701 ? -33.372 5.211 -0.259 1.00 91.56 701 THR A O 1
ATOM 5565 N N . GLY A 1 702 ? -33.357 3.119 -1.078 1.00 88.88 702 GLY A N 1
ATOM 5566 C CA . GLY A 1 702 ? -34.438 3.303 -2.046 1.00 88.88 702 GLY A CA 1
ATOM 5567 C C . GLY A 1 702 ? -35.610 2.359 -1.789 1.00 88.88 702 GLY A C 1
ATOM 5568 O O . GLY A 1 702 ? -35.443 1.269 -1.243 1.00 88.88 702 GLY A O 1
ATOM 5569 N N . ALA A 1 703 ? -36.813 2.772 -2.187 1.00 89.69 703 ALA A N 1
ATOM 5570 C CA . ALA A 1 703 ? -37.950 1.864 -2.322 1.00 89.69 703 ALA A CA 1
ATOM 5571 C C . ALA A 1 703 ? -37.992 1.312 -3.751 1.00 89.69 703 ALA A C 1
ATOM 5573 O O . ALA A 1 703 ? -37.604 2.004 -4.694 1.00 89.69 703 ALA A O 1
ATOM 5574 N N . TRP A 1 704 ? -38.495 0.091 -3.927 1.00 88.56 704 TRP A N 1
ATOM 5575 C CA . TRP A 1 704 ? -38.756 -0.433 -5.265 1.00 88.56 704 TRP A CA 1
ATOM 5576 C C . TRP A 1 704 ? -39.835 0.420 -5.956 1.00 88.56 704 TRP A C 1
ATOM 5578 O O . TRP A 1 704 ? -40.704 0.989 -5.281 1.00 88.56 704 TRP A O 1
ATOM 5588 N N . PRO A 1 705 ? -39.823 0.519 -7.297 1.00 84.00 705 PRO A N 1
ATOM 5589 C CA . PRO A 1 705 ? -40.940 1.086 -8.039 1.00 84.00 705 PRO A CA 1
ATOM 5590 C C . PRO A 1 705 ? -42.262 0.412 -7.647 1.00 84.00 705 PRO A C 1
ATOM 5592 O O . PRO A 1 705 ? -42.313 -0.796 -7.436 1.00 84.00 705 PRO A O 1
ATOM 5595 N N . ASN A 1 706 ? -43.351 1.184 -7.564 1.00 81.56 706 ASN A N 1
ATOM 5596 C CA . ASN A 1 706 ? -44.662 0.665 -7.131 1.00 81.56 706 ASN A CA 1
ATOM 5597 C C . ASN A 1 706 ? -45.208 -0.472 -8.017 1.00 81.56 706 ASN A C 1
ATOM 5599 O O . ASN A 1 706 ? -46.138 -1.172 -7.616 1.00 81.56 706 ASN A O 1
ATOM 5603 N N . ASP A 1 707 ? -44.719 -0.578 -9.249 1.00 81.81 707 ASP A N 1
ATOM 5604 C CA . ASP A 1 707 ? -45.060 -1.608 -10.221 1.00 81.81 707 ASP A CA 1
ATOM 5605 C C . ASP A 1 707 ? -44.198 -2.871 -10.107 1.00 81.81 707 ASP A C 1
ATOM 5607 O O . ASP A 1 707 ? -44.620 -3.899 -10.628 1.00 81.81 707 ASP A O 1
ATOM 5611 N N . THR A 1 708 ? -43.091 -2.826 -9.361 1.00 82.69 708 THR A N 1
ATOM 5612 C CA . THR A 1 708 ? -42.229 -3.980 -9.092 1.00 82.69 708 THR A CA 1
ATOM 5613 C C . THR A 1 708 ? -42.690 -4.724 -7.839 1.00 82.69 708 THR A C 1
ATOM 5615 O O . THR A 1 708 ? -42.704 -4.190 -6.729 1.00 82.69 708 THR A O 1
ATOM 5618 N N . LEU A 1 709 ? -43.075 -5.989 -7.999 1.00 82.00 709 LEU A N 1
ATOM 5619 C CA . LEU A 1 709 ? -43.649 -6.835 -6.957 1.00 82.00 709 LEU A CA 1
ATOM 5620 C C . LEU A 1 709 ? -42.714 -7.984 -6.562 1.00 82.00 709 LEU A C 1
ATOM 5622 O O . LEU A 1 709 ? -41.898 -8.479 -7.340 1.00 82.00 709 LEU A O 1
ATOM 5626 N N . ALA A 1 710 ? -42.891 -8.479 -5.332 1.00 71.81 710 ALA A N 1
ATOM 5627 C CA . ALA A 1 710 ? -42.236 -9.700 -4.872 1.00 71.81 710 ALA A CA 1
ATOM 5628 C C . ALA A 1 710 ? -42.734 -10.888 -5.718 1.00 71.81 710 ALA A C 1
ATOM 5630 O O . ALA A 1 710 ? -43.879 -11.327 -5.582 1.00 71.81 710 ALA A O 1
ATOM 5631 N N . GLY A 1 711 ? -41.886 -11.380 -6.622 1.00 76.50 711 GLY A N 1
ATOM 5632 C CA . GLY A 1 711 ? -42.218 -12.421 -7.601 1.00 76.50 711 GLY A CA 1
ATOM 5633 C C . GLY A 1 711 ? -41.953 -12.028 -9.049 1.00 76.50 711 GLY A C 1
ATOM 5634 O O . GLY A 1 711 ? -41.881 -12.917 -9.900 1.00 76.50 711 GLY A O 1
ATOM 5635 N N . ASP A 1 712 ? -41.744 -10.739 -9.318 1.00 84.56 712 ASP A N 1
ATOM 5636 C CA . ASP A 1 712 ? -41.180 -10.304 -10.590 1.00 84.56 712 ASP A CA 1
ATOM 5637 C C . ASP A 1 712 ? -39.735 -10.776 -10.716 1.00 84.56 712 ASP A C 1
ATOM 5639 O O . ASP A 1 712 ? -39.135 -11.325 -9.785 1.00 84.56 712 ASP A O 1
ATOM 5643 N N . SER A 1 713 ? -39.176 -10.639 -11.911 1.00 83.50 713 SER A N 1
ATOM 5644 C CA . SER A 1 713 ? -37.802 -11.045 -12.148 1.00 83.50 713 SER A CA 1
ATOM 5645 C C . SER A 1 713 ? -37.036 -9.963 -12.887 1.00 83.50 713 SER A C 1
ATOM 5647 O O . SER A 1 713 ? -37.534 -9.391 -13.861 1.00 83.50 713 SER A O 1
ATOM 5649 N N . VAL A 1 714 ? -35.822 -9.708 -12.415 1.00 85.00 714 VAL A N 1
ATOM 5650 C CA . VAL A 1 714 ? -34.979 -8.591 -12.844 1.00 85.00 714 VAL A CA 1
ATOM 5651 C C . VAL A 1 714 ? -33.700 -9.079 -13.514 1.00 85.00 714 VAL A C 1
ATOM 5653 O O . VAL A 1 714 ? -33.299 -10.236 -13.377 1.00 85.00 714 VAL A O 1
ATOM 5656 N N . TYR A 1 715 ? -33.071 -8.177 -14.255 1.00 85.31 715 TYR A N 1
ATOM 5657 C CA . TYR A 1 715 ? -31.768 -8.346 -14.877 1.00 85.31 715 TYR A CA 1
ATOM 5658 C C . TYR A 1 715 ? -30.745 -7.471 -14.170 1.00 85.31 715 TYR A C 1
ATOM 5660 O O . TYR A 1 715 ? -31.063 -6.333 -13.829 1.00 85.31 715 TYR A O 1
ATOM 5668 N N . LEU A 1 716 ? -29.514 -7.965 -14.047 1.00 87.31 716 LEU A N 1
ATOM 5669 C CA . LEU A 1 716 ? -28.363 -7.102 -13.812 1.00 87.31 716 LEU A CA 1
ATOM 5670 C C . LEU A 1 716 ? -28.118 -6.256 -15.059 1.00 87.31 716 LEU A C 1
ATOM 5672 O O . LEU A 1 716 ? -28.099 -6.799 -16.160 1.00 87.31 716 LEU A O 1
ATOM 5676 N N . LEU A 1 717 ? -27.932 -4.953 -14.891 1.00 86.62 717 LEU A N 1
ATOM 5677 C CA . LEU A 1 717 ? -27.599 -4.017 -15.954 1.00 86.62 717 LEU A CA 1
ATOM 5678 C C . LEU A 1 717 ? -26.293 -3.297 -15.632 1.00 86.62 717 LEU A C 1
ATOM 5680 O O . LEU A 1 717 ? -26.216 -2.613 -14.615 1.00 86.62 717 LEU A O 1
ATOM 5684 N N . MET A 1 718 ? -25.352 -3.328 -16.576 1.00 87.81 718 MET A N 1
ATOM 5685 C CA . MET A 1 718 ? -24.149 -2.484 -16.599 1.00 87.81 718 MET A CA 1
ATOM 5686 C C . MET A 1 718 ? -24.153 -1.541 -17.803 1.00 87.81 718 MET A C 1
ATOM 5688 O O . MET A 1 718 ? -24.517 -1.949 -18.911 1.00 87.81 718 MET A O 1
ATOM 5692 N N . SER A 1 719 ? -23.734 -0.286 -17.605 1.00 84.25 719 SER A N 1
ATOM 5693 C CA . SER A 1 719 ? -23.648 0.705 -18.684 1.00 84.25 719 SER A CA 1
ATOM 5694 C C . SER A 1 719 ? -22.682 1.854 -18.387 1.00 84.25 719 SER A C 1
ATOM 5696 O O . SER A 1 719 ? -22.794 2.514 -17.359 1.00 84.25 719 SER A O 1
ATOM 5698 N N . ALA A 1 720 ? -21.897 2.260 -19.391 1.00 80.19 720 ALA A N 1
ATOM 5699 C CA . ALA A 1 720 ? -21.199 3.553 -19.404 1.00 80.19 720 ALA A CA 1
ATOM 5700 C C . ALA A 1 720 ? -22.101 4.697 -19.946 1.00 80.19 720 ALA A C 1
ATOM 5702 O O . ALA A 1 720 ? -22.751 4.573 -20.994 1.00 80.19 720 ALA A O 1
ATOM 5703 N N . GLN A 1 721 ? -22.162 5.837 -19.249 1.00 72.12 721 GLN A N 1
ATOM 5704 C CA . GLN A 1 721 ? -22.970 7.026 -19.599 1.00 72.12 721 GLN A CA 1
ATOM 5705 C C . GLN A 1 721 ? -22.245 7.972 -20.598 1.00 72.12 721 GLN A C 1
ATOM 5707 O O . GLN A 1 721 ? -21.078 7.731 -20.897 1.00 72.12 721 GLN A O 1
ATOM 5712 N N . PRO A 1 722 ? -22.905 8.978 -21.222 1.00 57.44 722 PRO A N 1
ATOM 5713 C CA . PRO A 1 722 ? -22.328 9.763 -22.326 1.00 57.44 722 PRO A CA 1
ATOM 5714 C C . PRO A 1 722 ? -21.277 10.794 -21.870 1.00 57.44 722 PRO A C 1
ATOM 5716 O O . PRO A 1 722 ? -21.494 11.487 -20.882 1.00 57.44 722 PRO A O 1
ATOM 5719 N N . GLY A 1 723 ? -20.177 10.942 -22.625 1.00 57.91 723 GLY A N 1
ATOM 5720 C CA . GLY A 1 723 ? -19.057 11.868 -22.364 1.00 57.91 723 GLY A CA 1
ATOM 5721 C C . GLY A 1 723 ? -17.839 11.562 -23.257 1.00 57.91 723 GLY A C 1
ATOM 5722 O O . GLY A 1 723 ? -17.833 10.559 -23.967 1.00 57.91 723 GLY A O 1
ATOM 5723 N N . THR A 1 724 ? -16.840 12.450 -23.303 1.00 48.09 724 THR A N 1
ATOM 5724 C CA . THR A 1 724 ? -15.761 12.434 -24.318 1.00 48.09 724 THR A CA 1
ATOM 5725 C C . THR A 1 724 ? -14.612 11.443 -24.059 1.00 48.09 724 THR A C 1
ATOM 5727 O O . THR A 1 724 ? -13.736 11.337 -24.915 1.00 48.09 724 THR A O 1
ATOM 5730 N N . SER A 1 725 ? -14.598 10.710 -22.937 1.00 57.84 725 SER A N 1
ATOM 5731 C CA . SER A 1 725 ? -13.505 9.789 -22.553 1.00 57.84 725 SER A CA 1
ATOM 5732 C C . SER A 1 725 ? -13.975 8.652 -21.623 1.00 57.84 725 SER A C 1
ATOM 5734 O O . SER A 1 725 ? -13.411 8.418 -20.556 1.00 57.84 725 SER A O 1
ATOM 5736 N N . ASN A 1 726 ? -15.044 7.948 -22.009 1.00 69.00 726 ASN A N 1
ATOM 5737 C CA . ASN A 1 726 ? -15.866 7.168 -21.077 1.00 69.00 726 ASN A CA 1
ATOM 5738 C C . ASN A 1 726 ? -15.666 5.655 -21.212 1.00 69.00 726 ASN A C 1
ATOM 5740 O O . ASN A 1 726 ? -16.531 4.964 -21.757 1.00 69.00 726 ASN A O 1
ATOM 5744 N N . THR A 1 727 ? -14.544 5.156 -20.697 1.00 81.38 727 THR A N 1
ATOM 5745 C CA . THR A 1 727 ? -14.419 3.726 -20.388 1.00 81.38 727 THR A CA 1
ATOM 5746 C C . THR A 1 727 ? -14.529 3.528 -18.878 1.00 81.38 727 THR A C 1
ATOM 5748 O O . THR A 1 727 ? -13.890 4.261 -18.120 1.00 81.38 727 THR A O 1
ATOM 5751 N N . CYS A 1 728 ? -15.344 2.567 -18.455 1.00 86.31 728 CYS A N 1
ATOM 5752 C CA . CYS A 1 728 ? -15.452 2.100 -17.072 1.00 86.31 728 CYS A CA 1
ATOM 5753 C C . CYS A 1 728 ? -15.155 0.604 -17.042 1.00 86.31 728 CYS A C 1
ATOM 5755 O O . CYS A 1 728 ? -15.397 -0.070 -18.048 1.00 86.31 728 CYS A O 1
ATOM 5757 N N . TYR A 1 729 ? -14.671 0.108 -15.909 1.00 88.50 729 TYR A N 1
ATOM 5758 C CA . TYR A 1 729 ? -14.347 -1.307 -15.746 1.00 88.50 729 TYR A CA 1
ATOM 5759 C C . TYR A 1 729 ? -15.147 -1.918 -14.627 1.00 88.50 729 TYR A C 1
ATOM 5761 O O . TYR A 1 729 ? -15.498 -1.218 -13.678 1.00 88.50 729 TYR A O 1
ATOM 5769 N N . TYR A 1 730 ? -15.423 -3.204 -14.768 1.00 90.25 730 TYR A N 1
ATOM 5770 C CA . TYR A 1 730 ? -16.122 -3.999 -13.779 1.00 90.25 730 TYR A CA 1
ATOM 5771 C C . TYR A 1 730 ? -15.374 -5.301 -13.553 1.00 90.25 730 TYR A C 1
ATOM 5773 O O . TYR A 1 730 ? -14.811 -5.856 -14.498 1.00 90.25 730 TYR A O 1
ATOM 5781 N N . ASP A 1 731 ? -15.413 -5.782 -12.321 1.00 89.06 731 ASP A N 1
ATOM 5782 C CA . ASP A 1 731 ? -14.805 -7.044 -11.923 1.00 89.06 731 ASP A CA 1
ATOM 5783 C C . ASP A 1 731 ? -15.560 -7.669 -10.735 1.00 89.06 731 ASP A C 1
ATOM 5785 O O . ASP A 1 731 ? -16.440 -7.021 -10.155 1.00 89.06 731 ASP A O 1
ATOM 5789 N N . ASN A 1 732 ? -15.252 -8.926 -10.404 1.00 88.69 732 ASN A N 1
ATOM 5790 C CA . ASN A 1 732 ? -15.747 -9.663 -9.235 1.00 88.69 732 ASN A CA 1
ATOM 5791 C C . ASN A 1 732 ? -17.263 -9.553 -9.011 1.00 88.69 732 ASN A C 1
ATOM 5793 O O . ASN A 1 732 ? -17.742 -9.358 -7.890 1.00 88.69 732 ASN A O 1
ATOM 5797 N N . ILE A 1 733 ? -18.042 -9.671 -10.085 1.00 90.62 733 ILE A N 1
ATOM 5798 C CA . ILE A 1 733 ? -19.495 -9.553 -10.015 1.00 90.62 733 ILE A CA 1
ATOM 5799 C C . ILE A 1 733 ? -20.045 -10.799 -9.341 1.00 90.62 733 ILE A C 1
ATOM 5801 O O . ILE A 1 733 ? -19.833 -11.915 -9.811 1.00 90.62 733 ILE A O 1
ATOM 5805 N N . GLU A 1 734 ? -20.829 -10.617 -8.291 1.00 91.81 734 GLU A N 1
ATOM 5806 C CA . GLU A 1 734 ? -21.471 -11.696 -7.569 1.00 91.81 734 GLU A CA 1
ATOM 5807 C C . GLU A 1 734 ? -22.880 -11.299 -7.122 1.00 91.81 734 GLU A C 1
ATOM 5809 O O . GLU A 1 734 ? -23.117 -10.221 -6.591 1.00 91.81 734 GLU A O 1
ATOM 5814 N N . ILE A 1 735 ? -23.845 -12.189 -7.344 1.00 92.44 735 ILE A N 1
ATOM 5815 C CA . ILE A 1 735 ? -25.218 -12.033 -6.867 1.00 92.44 735 ILE A CA 1
ATOM 5816 C C . ILE A 1 735 ? -25.522 -13.208 -5.957 1.00 92.44 735 ILE A C 1
ATOM 5818 O O . ILE A 1 735 ? -25.571 -14.352 -6.423 1.00 92.44 735 ILE A O 1
ATOM 5822 N N . THR A 1 736 ? -25.779 -12.932 -4.682 1.00 92.81 736 THR A N 1
ATOM 5823 C CA . THR A 1 736 ? -26.141 -13.957 -3.699 1.00 92.81 736 THR A CA 1
ATOM 5824 C C . THR A 1 736 ? -27.533 -13.718 -3.127 1.00 92.81 736 THR A C 1
ATOM 5826 O O . THR A 1 736 ? -28.068 -12.611 -3.186 1.00 92.81 736 THR A O 1
ATOM 5829 N N . TYR A 1 737 ? -28.174 -14.765 -2.610 1.00 92.50 737 TYR A N 1
ATOM 5830 C CA . TYR A 1 737 ? -29.509 -14.658 -2.019 1.00 92.50 737 TYR A CA 1
ATOM 5831 C C . TYR A 1 737 ? -29.722 -15.626 -0.854 1.00 92.50 737 TYR A C 1
ATOM 5833 O O . TYR A 1 737 ? -29.215 -16.751 -0.833 1.00 92.50 737 TYR A O 1
ATOM 5841 N N . GLY A 1 738 ? -30.531 -15.218 0.119 1.00 89.75 738 GLY A N 1
ATOM 5842 C CA . GLY A 1 738 ? -30.818 -16.053 1.278 1.00 89.75 738 GLY A CA 1
ATOM 5843 C C . GLY A 1 738 ? -31.813 -15.449 2.258 1.00 89.75 738 GLY A C 1
ATOM 5844 O O . GLY A 1 738 ? -32.298 -14.323 2.117 1.00 89.75 738 GLY A O 1
ATOM 5845 N N . GLU A 1 739 ? -32.144 -16.237 3.276 1.00 83.12 739 GLU A N 1
ATOM 5846 C CA . GLU A 1 739 ? -32.706 -15.660 4.490 1.00 83.12 739 GLU A CA 1
ATOM 5847 C C . GLU A 1 739 ? -31.591 -14.887 5.200 1.00 83.12 739 GLU A C 1
ATOM 5849 O O . GLU A 1 739 ? -30.462 -15.382 5.216 1.00 83.12 739 GLU A O 1
ATOM 5854 N N . PRO A 1 740 ? -31.870 -13.701 5.777 1.00 68.75 740 PRO A N 1
ATOM 5855 C CA . PRO A 1 740 ? -30.892 -13.009 6.589 1.00 68.75 740 PRO A CA 1
ATOM 5856 C C . PRO A 1 740 ? -30.382 -13.999 7.624 1.00 68.75 740 PRO A C 1
ATOM 5858 O O . PRO A 1 740 ? -31.164 -14.511 8.437 1.00 68.75 740 PRO A O 1
ATOM 5861 N N . ASN A 1 741 ? -29.079 -14.276 7.578 1.00 58.66 741 ASN A N 1
ATOM 5862 C CA . ASN A 1 741 ? -28.423 -14.894 8.709 1.00 58.66 741 ASN A CA 1
ATOM 5863 C C . ASN A 1 741 ? -28.808 -14.029 9.904 1.00 58.66 741 ASN A C 1
ATOM 5865 O O . ASN A 1 741 ? -28.767 -12.798 9.829 1.00 58.66 741 ASN A O 1
ATOM 5869 N N . VAL A 1 742 ? -29.264 -14.648 10.990 1.00 49.31 742 VAL A N 1
ATOM 5870 C CA . VAL A 1 742 ? -29.465 -13.922 12.244 1.00 49.31 742 VAL A CA 1
ATOM 5871 C C . VAL A 1 742 ? -28.063 -13.617 12.765 1.00 49.31 742 VAL A C 1
ATOM 5873 O O . VAL A 1 742 ? -27.573 -14.270 13.680 1.00 49.31 742 VAL A O 1
ATOM 5876 N N . SER A 1 743 ? -27.376 -12.695 12.091 1.00 44.75 743 SER A N 1
ATOM 5877 C CA . SER A 1 743 ? -26.037 -12.273 12.435 1.00 44.75 743 SER A CA 1
ATOM 5878 C C . SER A 1 743 ? -26.134 -11.686 13.842 1.00 44.75 743 SER A C 1
ATOM 5880 O O . SER A 1 743 ? -27.017 -10.852 14.106 1.00 44.75 743 SER A O 1
ATOM 5882 N N . PRO A 1 744 ? -25.291 -12.134 14.787 1.00 42.94 744 PRO A N 1
ATOM 5883 C CA . PRO A 1 744 ? -25.365 -11.716 16.184 1.00 42.94 744 PRO A CA 1
ATOM 5884 C C . PRO A 1 744 ? -25.176 -10.198 16.388 1.00 42.94 744 PRO A C 1
ATOM 5886 O O . PRO A 1 744 ? -25.387 -9.702 17.499 1.00 42.94 744 PRO A O 1
ATOM 5889 N N . PHE A 1 745 ? -24.830 -9.443 15.341 1.00 42.38 745 PHE A N 1
ATOM 5890 C CA . PHE A 1 745 ? -24.553 -8.010 15.391 1.00 42.38 745 PHE A CA 1
ATOM 5891 C C . PHE A 1 745 ? -25.760 -7.124 15.718 1.00 42.38 745 PHE A C 1
ATOM 5893 O O . PHE A 1 745 ? -25.610 -6.134 16.436 1.00 42.38 745 PHE A O 1
ATOM 5900 N N . THR A 1 746 ? -26.982 -7.472 15.302 1.00 39.44 746 THR A N 1
ATOM 5901 C CA . THR A 1 746 ? -28.119 -6.546 15.498 1.00 39.44 746 THR A CA 1
ATOM 5902 C C . THR A 1 746 ? -28.627 -6.466 16.946 1.00 39.44 746 THR A C 1
ATOM 5904 O O . THR A 1 746 ? -29.361 -5.534 17.278 1.00 39.44 746 THR A O 1
ATOM 5907 N N . SER A 1 747 ? -28.197 -7.360 17.853 1.00 31.69 747 SER A N 1
ATOM 5908 C CA . SER A 1 747 ? -28.626 -7.345 19.265 1.00 31.69 747 SER A CA 1
ATOM 5909 C C . SER A 1 747 ? -27.514 -7.216 20.318 1.00 31.69 747 SER A C 1
ATOM 5911 O O . SER A 1 747 ? -27.832 -7.182 21.507 1.00 31.69 747 SER A O 1
ATOM 5913 N N . ARG A 1 748 ? -26.226 -7.113 19.953 1.00 34.94 748 ARG A N 1
ATOM 5914 C CA . ARG A 1 748 ? -25.095 -7.118 20.916 1.00 34.94 748 ARG A CA 1
ATOM 5915 C C . ARG A 1 748 ? -24.572 -5.735 21.349 1.00 34.94 748 ARG A C 1
ATOM 5917 O O . ARG A 1 748 ? -23.439 -5.614 21.795 1.00 34.94 748 ARG A O 1
ATOM 5924 N N . ARG A 1 749 ? -25.401 -4.683 21.354 1.00 29.67 749 ARG A N 1
ATOM 5925 C CA . ARG A 1 749 ? -24.997 -3.320 21.794 1.00 29.67 749 ARG A CA 1
ATOM 5926 C C . ARG A 1 749 ? -24.674 -3.147 23.300 1.00 29.67 749 ARG A C 1
ATOM 5928 O O . ARG A 1 749 ? -24.600 -2.016 23.767 1.00 29.67 749 ARG A O 1
ATOM 5935 N N . SER A 1 750 ? -24.511 -4.202 24.110 1.00 26.61 750 SER A N 1
ATOM 5936 C CA . SER A 1 750 ? -24.256 -4.020 25.559 1.00 26.61 750 SER A CA 1
ATOM 5937 C C . SER A 1 750 ? -23.671 -5.234 26.297 1.00 26.61 750 SER A C 1
ATOM 5939 O O . SER A 1 750 ? -24.222 -5.688 27.300 1.00 26.61 750 SER A O 1
ATOM 5941 N N . SER A 1 751 ? -22.534 -5.775 25.856 1.00 24.80 751 SER A N 1
ATOM 5942 C CA . SER A 1 751 ? -21.811 -6.781 26.655 1.00 24.80 751 SER A CA 1
ATOM 5943 C C . SER A 1 751 ? -20.301 -6.609 26.518 1.00 24.80 751 SER A C 1
ATOM 5945 O O . SER A 1 751 ? -19.706 -7.016 25.530 1.00 24.80 751 SER A O 1
ATOM 5947 N N . ILE A 1 752 ? -19.696 -5.967 27.519 1.00 25.44 752 ILE A N 1
ATOM 5948 C CA . ILE A 1 752 ? -18.243 -5.864 27.692 1.00 25.44 752 ILE A CA 1
ATOM 5949 C C . ILE A 1 752 ? -17.738 -7.239 28.138 1.00 25.44 752 ILE A C 1
ATOM 5951 O O . ILE A 1 752 ? -18.107 -7.696 29.221 1.00 25.44 752 ILE A O 1
ATOM 5955 N N . TYR A 1 753 ? -16.895 -7.879 27.331 1.00 22.91 753 TYR A N 1
ATOM 5956 C CA . TYR A 1 753 ? -16.092 -9.018 27.769 1.00 22.91 753 TYR A CA 1
ATOM 5957 C C . TYR A 1 753 ? -14.804 -8.492 28.411 1.00 22.91 753 TYR A C 1
ATOM 5959 O O . TYR A 1 753 ? -14.024 -7.783 27.779 1.00 22.91 753 TYR A O 1
ATOM 5967 N N . LEU A 1 754 ? -14.596 -8.814 29.688 1.00 22.34 754 LEU A N 1
ATOM 5968 C CA . LEU A 1 754 ? -13.305 -8.661 30.354 1.00 22.34 754 LEU A CA 1
ATOM 5969 C C . LEU A 1 754 ? -12.543 -9.974 30.159 1.00 22.34 754 LEU A C 1
ATOM 5971 O O . LEU A 1 754 ? -12.987 -11.013 30.645 1.00 22.34 754 LEU A O 1
ATOM 5975 N N . ARG A 1 755 ? -11.427 -9.930 29.428 1.00 24.31 755 ARG A N 1
ATOM 5976 C CA . ARG A 1 755 ? -10.451 -11.024 29.354 1.00 24.31 755 ARG A CA 1
ATOM 5977 C C . ARG A 1 755 ? -9.392 -10.746 30.425 1.00 24.31 755 ARG A C 1
ATOM 5979 O O . ARG A 1 755 ? -8.752 -9.699 30.377 1.00 24.31 755 ARG A O 1
ATOM 5986 N N . ASP A 1 756 ? -9.253 -11.643 31.399 1.00 23.58 756 ASP A N 1
ATOM 5987 C CA . ASP A 1 756 ? -8.117 -11.650 32.327 1.00 23.58 756 ASP A CA 1
ATOM 5988 C C . ASP A 1 756 ? -6.953 -12.405 31.666 1.00 23.58 756 ASP A C 1
ATOM 5990 O O . ASP A 1 756 ? -7.115 -13.535 31.201 1.00 23.58 756 ASP A O 1
ATOM 5994 N N . ASN A 1 757 ? -5.784 -11.764 31.611 1.00 25.89 757 ASN A N 1
ATOM 5995 C CA . ASN A 1 757 ? -4.545 -12.328 31.076 1.00 25.89 757 ASN A CA 1
ATOM 5996 C C . ASN A 1 757 ? -3.999 -13.415 32.016 1.00 25.89 757 ASN A C 1
ATOM 5998 O O . ASN A 1 757 ? -3.613 -13.114 33.147 1.00 25.89 757 ASN A O 1
ATOM 6002 N N . PHE A 1 758 ? -3.890 -14.654 31.534 1.00 25.58 758 PHE A N 1
ATOM 6003 C CA . PHE A 1 758 ? -3.018 -15.668 32.130 1.00 25.58 758 PHE A CA 1
ATOM 6004 C C . PHE A 1 758 ? -1.743 -15.791 31.287 1.00 25.58 758 PHE A C 1
ATOM 6006 O O . PHE A 1 758 ? -1.791 -16.164 30.118 1.00 25.58 758 PHE A O 1
ATOM 6013 N N . GLU A 1 759 ? -0.602 -15.449 31.889 1.00 26.77 759 GLU A N 1
ATOM 6014 C CA . GLU A 1 759 ? 0.735 -15.657 31.329 1.00 26.77 759 GLU A CA 1
ATOM 6015 C C . GLU A 1 759 ? 1.036 -17.165 31.236 1.00 26.77 759 GLU A C 1
ATOM 6017 O O . GLU A 1 759 ? 1.060 -17.859 32.255 1.00 26.77 759 GLU A O 1
ATOM 6022 N N . ALA A 1 760 ? 1.311 -17.673 30.032 1.00 25.52 760 ALA A N 1
ATOM 6023 C CA . ALA A 1 760 ? 1.901 -18.993 29.834 1.00 25.52 760 ALA A CA 1
ATOM 6024 C C . ALA A 1 760 ? 3.415 -18.855 29.614 1.00 25.52 760 ALA A C 1
ATOM 6026 O O . ALA A 1 760 ? 3.882 -18.113 28.750 1.00 25.52 760 ALA A O 1
ATOM 6027 N N . HIS A 1 761 ? 4.192 -19.574 30.423 1.00 24.08 761 HIS A N 1
ATOM 6028 C CA . HIS A 1 761 ? 5.638 -19.684 30.279 1.00 24.08 761 HIS A CA 1
ATOM 6029 C C . HIS A 1 761 ? 5.999 -20.459 29.004 1.00 24.08 761 HIS A C 1
ATOM 6031 O O . HIS A 1 761 ? 5.601 -21.610 28.842 1.00 24.08 761 HIS A O 1
ATOM 6037 N N . ALA A 1 762 ? 6.807 -19.842 28.138 1.00 22.78 762 ALA A N 1
ATOM 6038 C CA . ALA A 1 762 ? 7.395 -20.485 26.971 1.00 22.78 762 ALA A CA 1
ATOM 6039 C C . ALA A 1 762 ? 8.332 -21.636 27.382 1.00 22.78 762 ALA A C 1
ATOM 6041 O O . ALA A 1 762 ? 9.306 -21.434 28.113 1.00 22.78 762 ALA A O 1
ATOM 6042 N N . VAL A 1 763 ? 8.051 -22.836 26.874 1.00 22.94 763 VAL A N 1
ATOM 6043 C CA . VAL A 1 763 ? 9.020 -23.926 26.741 1.00 22.94 763 VAL A CA 1
ATOM 6044 C C . VAL A 1 763 ? 9.143 -24.199 25.246 1.00 22.94 763 VAL A C 1
ATOM 6046 O O . VAL A 1 763 ? 8.159 -24.552 24.604 1.00 22.94 763 VAL A O 1
ATOM 6049 N N . ASP A 1 764 ? 10.342 -23.992 24.702 1.00 24.12 764 ASP A N 1
ATOM 6050 C CA . ASP A 1 764 ? 10.682 -24.263 23.305 1.00 24.12 764 ASP A CA 1
ATOM 6051 C C . ASP A 1 764 ? 10.379 -25.726 22.939 1.00 24.12 764 ASP A C 1
ATOM 6053 O O . ASP A 1 764 ? 11.089 -26.645 23.356 1.00 24.12 764 ASP A O 1
ATOM 6057 N N . ALA A 1 765 ? 9.353 -25.938 22.115 1.00 22.06 765 ALA A N 1
ATOM 6058 C CA . ALA A 1 765 ? 9.151 -27.167 21.360 1.00 22.06 765 ALA A CA 1
ATOM 6059 C C . ALA A 1 765 ? 8.953 -26.799 19.886 1.00 22.06 765 ALA A C 1
ATOM 6061 O O . ALA A 1 765 ? 7.973 -26.171 19.496 1.00 22.06 765 ALA A O 1
ATOM 6062 N N . THR A 1 766 ? 9.933 -27.157 19.063 1.00 21.05 766 THR A N 1
ATOM 6063 C CA . THR A 1 766 ? 9.908 -26.978 17.612 1.00 21.05 766 THR A CA 1
ATOM 6064 C C . THR A 1 766 ? 8.895 -27.956 17.009 1.00 21.05 766 THR A C 1
ATOM 6066 O O . THR A 1 766 ? 9.119 -29.164 17.051 1.00 21.05 766 THR A O 1
ATOM 6069 N N . ILE A 1 767 ? 7.784 -27.453 16.464 1.00 22.03 767 ILE A N 1
ATOM 6070 C CA . ILE A 1 767 ? 6.792 -28.251 15.728 1.00 22.03 767 ILE A CA 1
ATOM 6071 C C . ILE A 1 767 ? 7.157 -28.215 14.240 1.00 22.03 767 ILE A C 1
ATOM 6073 O O . ILE A 1 767 ? 7.222 -27.148 13.633 1.00 22.03 767 ILE A O 1
ATOM 6077 N N . HIS A 1 768 ? 7.408 -29.387 13.656 1.00 20.53 768 HIS A N 1
ATOM 6078 C CA . HIS A 1 768 ? 7.459 -29.574 12.208 1.00 20.53 768 HIS A CA 1
ATOM 6079 C C . HIS A 1 768 ? 6.026 -29.639 11.666 1.00 20.53 768 HIS A C 1
ATOM 6081 O O . HIS A 1 768 ? 5.273 -30.534 12.039 1.00 20.53 768 HIS A O 1
ATOM 6087 N N . THR A 1 769 ? 5.657 -28.725 10.770 1.00 22.56 769 THR A N 1
ATOM 6088 C CA . THR A 1 769 ? 4.439 -28.830 9.960 1.00 22.56 769 THR A CA 1
ATOM 6089 C C . THR A 1 769 ? 4.780 -29.502 8.629 1.00 22.56 769 THR A C 1
ATOM 6091 O O . THR A 1 769 ? 5.262 -28.865 7.695 1.00 22.56 769 THR A O 1
ATOM 6094 N N . GLU A 1 770 ? 4.552 -30.812 8.535 1.00 23.11 770 GLU A N 1
ATOM 6095 C CA . GLU A 1 770 ? 4.366 -31.474 7.239 1.00 23.11 770 GLU A CA 1
ATOM 6096 C C . GLU A 1 770 ? 2.871 -31.443 6.881 1.00 23.11 770 GLU A C 1
ATOM 6098 O O . GLU A 1 770 ? 2.005 -31.657 7.729 1.00 23.11 770 GLU A O 1
ATOM 6103 N N . SER A 1 771 ? 2.573 -31.118 5.623 1.00 22.62 771 SER A N 1
ATOM 6104 C CA . SER A 1 771 ? 1.224 -31.105 5.044 1.00 22.62 771 SER A CA 1
ATOM 6105 C C . SER A 1 771 ? 0.566 -32.495 5.143 1.00 22.62 771 SER A C 1
ATOM 6107 O O . SER A 1 771 ? 1.206 -33.472 4.746 1.00 22.62 771 SER A O 1
ATOM 6109 N N . PRO A 1 772 ? -0.694 -32.634 5.610 1.00 28.19 772 PRO A N 1
ATOM 6110 C CA . PRO A 1 772 ? -1.380 -33.919 5.581 1.00 28.19 772 PRO A CA 1
ATOM 6111 C C . PRO A 1 772 ? -1.948 -34.181 4.179 1.00 28.19 772 PRO A C 1
ATOM 6113 O O . PRO A 1 772 ? -2.988 -33.645 3.791 1.00 28.19 772 PRO A O 1
ATOM 6116 N N . GLU A 1 773 ? -1.283 -35.048 3.418 1.00 31.05 773 GLU A N 1
ATOM 6117 C CA . GLU A 1 773 ? -1.920 -35.761 2.312 1.00 31.05 773 GLU A CA 1
ATOM 6118 C C . GLU A 1 773 ? -2.906 -36.802 2.889 1.00 31.05 773 GLU A C 1
ATOM 6120 O O . GLU A 1 773 ? -2.513 -37.656 3.678 1.00 31.05 773 GLU A O 1
ATOM 6125 N N . GLN A 1 774 ? -4.163 -36.766 2.418 1.00 31.67 774 GLN A N 1
ATOM 6126 C CA . GLN A 1 774 ? -5.299 -37.686 2.676 1.00 31.67 774 GLN A CA 1
ATOM 6127 C C . GLN A 1 774 ? -6.270 -37.285 3.808 1.00 31.67 774 GLN A C 1
ATOM 6129 O O . GLN A 1 774 ? -6.105 -37.621 4.976 1.00 31.67 774 GLN A O 1
ATOM 6134 N N . GLY A 1 775 ? -7.355 -36.600 3.420 1.00 35.38 775 GLY A N 1
ATOM 6135 C CA . GLY A 1 775 ? -8.424 -36.142 4.312 1.00 35.38 775 GLY A CA 1
ATOM 6136 C C . GLY A 1 775 ? -9.463 -37.209 4.684 1.00 35.38 775 GLY A C 1
ATOM 6137 O O . GLY A 1 775 ? -9.966 -37.944 3.830 1.00 35.38 775 GLY A O 1
ATOM 6138 N N . ALA A 1 776 ? -9.841 -37.225 5.964 1.00 39.19 776 ALA A N 1
ATOM 6139 C CA . ALA A 1 776 ? -11.050 -37.860 6.483 1.00 39.19 776 ALA A CA 1
ATOM 6140 C C . ALA A 1 776 ? -12.210 -36.843 6.480 1.00 39.19 776 ALA A C 1
ATOM 6142 O O . ALA A 1 776 ? -12.063 -35.733 6.982 1.00 39.19 776 ALA A O 1
ATOM 6143 N N . ALA A 1 777 ? -13.367 -37.207 5.916 1.00 43.16 777 ALA A N 1
ATOM 6144 C CA . ALA A 1 777 ? -14.568 -36.366 5.930 1.00 43.16 777 ALA A CA 1
ATOM 6145 C C . ALA A 1 777 ? -15.452 -36.715 7.139 1.00 43.16 777 ALA A C 1
ATOM 6147 O O . ALA A 1 777 ? -15.737 -37.890 7.369 1.00 43.16 777 ALA A O 1
ATOM 6148 N N . TRP A 1 778 ? -15.921 -35.716 7.887 1.00 43.09 778 TRP A N 1
ATOM 6149 C CA . TRP A 1 778 ? -16.910 -35.886 8.959 1.00 43.09 778 TRP A CA 1
ATOM 6150 C C . TRP A 1 778 ? -18.334 -35.841 8.389 1.00 43.09 778 TRP A C 1
ATOM 6152 O O . TRP A 1 778 ? -18.609 -35.083 7.460 1.00 43.09 778 TRP A O 1
ATOM 6162 N N . THR A 1 779 ? -19.259 -36.633 8.938 1.00 46.69 779 THR A N 1
ATOM 6163 C CA . THR A 1 779 ? -20.689 -36.564 8.591 1.00 46.69 779 THR A CA 1
ATOM 6164 C C . THR A 1 779 ? -21.563 -36.456 9.832 1.00 46.69 779 THR A C 1
ATOM 6166 O O . THR A 1 779 ? -21.438 -37.241 10.775 1.00 46.69 779 THR A O 1
ATOM 6169 N N . VAL A 1 780 ? -22.513 -35.523 9.789 1.00 42.06 780 VAL A N 1
ATOM 6170 C CA . VAL A 1 780 ? -23.617 -35.435 10.751 1.00 42.06 780 VAL A CA 1
ATOM 6171 C C . VAL A 1 780 ? -24.693 -36.437 10.333 1.00 42.06 780 VAL A C 1
ATOM 6173 O O . VAL A 1 780 ? -25.155 -36.411 9.191 1.00 42.06 780 VAL A O 1
ATOM 6176 N N . SER A 1 781 ? -25.090 -37.331 11.237 1.00 44.56 781 SER A N 1
ATOM 6177 C CA . SER A 1 781 ? -26.213 -38.251 11.008 1.00 44.56 781 SER A CA 1
ATOM 6178 C C . SER A 1 781 ? -27.459 -37.777 11.777 1.00 44.56 781 SER A C 1
ATOM 6180 O O . SER A 1 781 ? -27.330 -37.212 12.858 1.00 44.56 781 SER A O 1
ATOM 6182 N N . ASN A 1 782 ? -28.651 -37.984 11.189 1.00 42.16 782 ASN A N 1
ATOM 6183 C CA . ASN A 1 782 ? -29.959 -37.346 11.477 1.00 42.16 782 ASN A CA 1
ATOM 6184 C C . ASN A 1 782 ? -30.119 -35.892 10.976 1.00 42.16 782 ASN A C 1
ATOM 6186 O O . ASN A 1 782 ? -29.879 -34.920 11.684 1.00 42.16 782 ASN A O 1
ATOM 6190 N N . VAL A 1 783 ? -30.614 -35.755 9.737 1.00 42.44 783 VAL A N 1
ATOM 6191 C CA . VAL A 1 783 ? -30.772 -34.480 9.001 1.00 42.44 783 VAL A CA 1
ATOM 6192 C C . VAL A 1 783 ? -31.942 -33.616 9.511 1.00 42.44 783 VAL A C 1
ATOM 6194 O O . VAL A 1 783 ? -31.996 -32.425 9.221 1.00 42.44 783 VAL A O 1
ATOM 6197 N N . ASP A 1 784 ? -32.847 -34.170 10.325 1.00 41.41 784 ASP A N 1
ATOM 6198 C CA . ASP A 1 784 ? -34.011 -33.435 10.851 1.00 41.41 784 ASP A CA 1
ATOM 6199 C C . ASP A 1 784 ? -33.654 -32.389 11.942 1.00 41.41 784 ASP A C 1
ATOM 6201 O O . ASP A 1 784 ? -34.512 -31.587 12.306 1.00 41.41 784 ASP A O 1
ATOM 6205 N N . ASP A 1 785 ? -32.402 -32.343 12.427 1.00 41.88 785 ASP A N 1
ATOM 6206 C CA . ASP A 1 785 ? -31.932 -31.441 13.503 1.00 41.88 785 ASP A CA 1
ATOM 6207 C C . ASP A 1 785 ? -30.650 -30.636 13.154 1.00 41.88 785 ASP A C 1
ATOM 6209 O O . ASP A 1 785 ? -30.034 -30.022 14.028 1.00 41.88 785 ASP A O 1
ATOM 6213 N N . ALA A 1 786 ? -30.250 -30.581 11.874 1.00 39.31 786 ALA A N 1
ATOM 6214 C CA . ALA A 1 786 ? -28.975 -29.990 11.423 1.00 39.31 786 ALA A CA 1
ATOM 6215 C C . ALA A 1 786 ? -28.756 -28.506 11.806 1.00 39.31 786 ALA A C 1
ATOM 6217 O O . ALA A 1 786 ? -27.620 -28.052 11.888 1.00 39.31 786 ALA A O 1
ATOM 6218 N N . ASN A 1 787 ? -29.821 -27.760 12.119 1.00 39.56 787 ASN A N 1
ATOM 6219 C CA . ASN A 1 787 ? -29.757 -26.341 12.500 1.00 39.56 787 ASN A CA 1
ATOM 6220 C C . ASN A 1 787 ? -29.221 -26.080 13.926 1.00 39.56 787 ASN A C 1
ATOM 6222 O O . ASN A 1 787 ? -29.224 -24.932 14.369 1.00 39.56 787 ASN A O 1
ATOM 6226 N N . LYS A 1 788 ? -28.819 -27.115 14.677 1.00 38.53 788 LYS A N 1
ATOM 6227 C CA . LYS A 1 788 ? -28.322 -26.991 16.062 1.00 38.53 788 LYS A CA 1
ATOM 6228 C C . LYS A 1 788 ? -26.797 -27.062 16.204 1.00 38.53 788 LYS A C 1
ATOM 6230 O O . LYS A 1 788 ? -26.307 -26.910 17.318 1.00 38.53 788 LYS A O 1
ATOM 6235 N N . TYR A 1 789 ? -26.059 -27.277 15.115 1.00 36.53 789 TYR A N 1
ATOM 6236 C CA . TYR A 1 789 ? -24.605 -27.449 15.147 1.00 36.53 789 TYR A CA 1
ATOM 6237 C C . TYR A 1 789 ? -23.909 -26.397 14.286 1.00 36.53 789 TYR A C 1
ATOM 6239 O O . TYR A 1 789 ? -24.339 -26.111 13.171 1.00 36.53 789 TYR A O 1
ATOM 6247 N N . HIS A 1 790 ? -22.818 -25.849 14.810 1.00 39.44 790 HIS A N 1
ATOM 6248 C CA . HIS A 1 790 ? -21.892 -24.989 14.087 1.00 39.44 790 HIS A CA 1
ATOM 6249 C C . HIS A 1 790 ? -20.549 -25.721 14.045 1.00 39.44 790 HIS A C 1
ATOM 6251 O O . HIS A 1 790 ? -20.008 -26.062 15.095 1.00 39.44 790 HIS A O 1
ATOM 6257 N N . ILE A 1 791 ? -20.077 -26.046 12.843 1.00 36.62 791 ILE A N 1
ATOM 6258 C CA . ILE A 1 791 ? -18.746 -26.610 12.611 1.00 36.62 791 ILE A CA 1
ATOM 6259 C C . ILE A 1 791 ? -17.947 -25.482 11.978 1.00 36.62 791 ILE A C 1
ATOM 6261 O O . ILE A 1 791 ? -18.245 -25.089 10.851 1.00 36.62 791 ILE A O 1
ATOM 6265 N N . ASP A 1 792 ? -16.983 -24.954 12.719 1.00 31.19 792 ASP A N 1
ATOM 6266 C CA . ASP A 1 792 ? -16.070 -23.940 12.215 1.00 31.19 792 ASP A CA 1
ATOM 6267 C C . ASP A 1 792 ? -14.873 -24.662 11.584 1.00 31.19 792 ASP A C 1
ATOM 6269 O O . ASP A 1 792 ? -14.025 -25.231 12.271 1.00 31.19 792 ASP A O 1
ATOM 6273 N N . THR A 1 793 ? -14.871 -24.773 10.258 1.00 32.44 793 THR A N 1
ATOM 6274 C CA . THR A 1 793 ? -13.757 -25.362 9.507 1.00 32.44 793 THR A CA 1
ATOM 6275 C C . THR A 1 793 ? -13.347 -24.399 8.413 1.00 32.44 793 THR A C 1
ATOM 6277 O O . THR A 1 793 ? -14.090 -24.218 7.449 1.00 32.44 793 THR A O 1
ATOM 6280 N N . ASN A 1 794 ? -12.122 -23.884 8.499 1.00 27.50 794 ASN A N 1
ATOM 6281 C CA . ASN A 1 794 ? -11.473 -23.061 7.471 1.00 27.50 794 ASN A CA 1
ATOM 6282 C C . ASN A 1 794 ? -11.189 -23.798 6.137 1.00 27.50 794 ASN A C 1
ATOM 6284 O O . ASN A 1 794 ? -10.371 -23.345 5.344 1.00 27.50 794 ASN A O 1
ATOM 6288 N N . TYR A 1 795 ? -11.864 -24.917 5.845 1.00 27.20 795 TYR A N 1
ATOM 6289 C CA . TYR A 1 795 ? -11.808 -25.615 4.557 1.00 27.20 795 TYR A CA 1
ATOM 6290 C C . TYR A 1 795 ? -13.179 -26.208 4.191 1.00 27.20 795 TYR A C 1
ATOM 6292 O O . TYR A 1 795 ? -13.777 -26.970 4.947 1.00 27.20 795 TYR A O 1
ATOM 6300 N N . SER A 1 796 ? -13.680 -25.853 3.0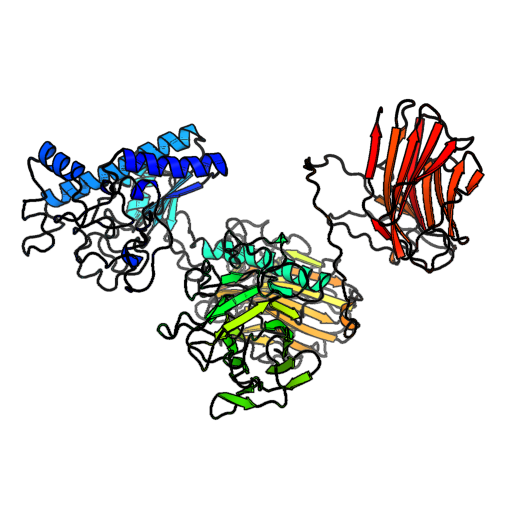05 1.00 23.27 796 SER A N 1
ATOM 6301 C CA . SER A 1 796 ? -15.021 -26.186 2.505 1.00 23.27 796 SER A CA 1
ATOM 6302 C C . SER A 1 796 ? -15.268 -27.695 2.329 1.00 23.27 796 SER A C 1
ATOM 6304 O O . SER A 1 796 ? -14.509 -28.368 1.628 1.00 23.27 796 SER A O 1
ATOM 6306 N N . LEU A 1 797 ? -16.390 -28.206 2.850 1.00 26.70 797 LEU A N 1
ATOM 6307 C CA . LEU A 1 797 ? -16.917 -29.554 2.583 1.00 26.70 797 LEU A CA 1
ATOM 6308 C C . LEU A 1 797 ? -18.118 -29.493 1.621 1.00 26.70 797 LEU A C 1
ATOM 6310 O O . LEU A 1 797 ? -19.110 -28.818 1.884 1.00 26.70 797 LEU A O 1
ATOM 6314 N N . GLY A 1 798 ? -18.050 -30.236 0.512 1.00 25.31 798 GLY A N 1
ATOM 6315 C CA . GLY A 1 798 ? -19.162 -30.406 -0.428 1.00 25.31 798 GLY A CA 1
ATOM 6316 C C . GLY A 1 798 ? -20.146 -31.482 0.038 1.00 25.31 798 GLY A C 1
ATOM 6317 O O . GLY A 1 798 ? -19.753 -32.624 0.272 1.00 25.31 798 GLY A O 1
ATOM 6318 N N . VAL A 1 799 ? -21.436 -31.145 0.132 1.00 28.00 799 VAL A N 1
ATOM 6319 C CA . VAL A 1 799 ? -22.502 -32.085 0.518 1.00 28.00 799 VAL A CA 1
ATOM 6320 C C . VAL A 1 799 ? -23.383 -32.409 -0.693 1.00 28.00 799 VAL A C 1
ATOM 6322 O O . VAL A 1 799 ? -23.976 -31.522 -1.303 1.00 28.00 799 VAL A O 1
ATOM 6325 N N . GLY A 1 800 ? -23.485 -33.695 -1.044 1.00 24.34 800 GLY A N 1
ATOM 6326 C CA . GLY A 1 800 ? -24.415 -34.207 -2.056 1.00 24.34 800 GLY A CA 1
ATOM 6327 C C . GLY A 1 800 ? -25.799 -34.495 -1.464 1.00 24.34 800 GLY A C 1
ATOM 6328 O O . GLY A 1 800 ? -25.911 -35.103 -0.402 1.00 24.34 800 GLY A O 1
ATOM 6329 N N . SER A 1 801 ? -26.861 -34.074 -2.152 1.00 23.28 801 SER A N 1
ATOM 6330 C CA . SER A 1 801 ? -28.249 -34.213 -1.699 1.00 23.28 801 SER A CA 1
ATOM 6331 C C . SER A 1 801 ? -28.884 -35.561 -2.085 1.00 23.28 801 SER A C 1
ATOM 6333 O O . SER A 1 801 ? -28.763 -36.031 -3.217 1.00 23.28 801 SER A O 1
ATOM 6335 N N . GLN A 1 802 ? -29.644 -36.162 -1.162 1.00 21.22 802 GLN A N 1
ATOM 6336 C CA . GLN A 1 802 ? -30.734 -37.096 -1.477 1.00 21.22 802 GLN A CA 1
ATOM 6337 C C . GLN A 1 802 ? -31.951 -36.788 -0.598 1.00 21.22 802 GLN A C 1
ATOM 6339 O O . GLN A 1 802 ? -31.819 -36.526 0.594 1.00 21.22 802 GLN A O 1
ATOM 6344 N N . SER A 1 803 ? -33.142 -36.807 -1.201 1.00 28.02 803 SER A N 1
ATOM 6345 C CA . SER A 1 803 ? -34.421 -36.595 -0.516 1.00 28.02 803 SER A CA 1
ATOM 6346 C C . SER A 1 803 ? -34.990 -37.905 0.034 1.00 28.02 803 SER A C 1
ATOM 6348 O O . SER A 1 803 ? -34.754 -38.956 -0.561 1.00 28.02 803 SER A O 1
ATOM 6350 N N . LEU A 1 804 ? -35.777 -37.836 1.121 1.00 20.73 804 LEU A N 1
ATOM 6351 C CA . LEU A 1 804 ? -37.076 -38.518 1.301 1.00 20.73 804 LEU A CA 1
ATOM 6352 C C . LEU A 1 804 ? -37.704 -38.233 2.687 1.00 20.73 804 LEU A C 1
ATOM 6354 O O . LEU A 1 804 ? -37.085 -37.674 3.579 1.00 20.73 804 LEU A O 1
ATOM 6358 N N . SER A 1 805 ? -38.991 -38.571 2.804 1.00 26.89 805 SER A N 1
ATOM 6359 C CA . SER A 1 805 ? -40.020 -38.015 3.694 1.00 26.89 805 SER A CA 1
ATOM 6360 C C . SER A 1 805 ? -40.278 -38.739 5.035 1.00 26.89 805 SER A C 1
ATOM 6362 O O . SER A 1 805 ? -40.563 -39.933 5.022 1.00 26.89 805 SER A O 1
ATOM 6364 N N . GLY A 1 806 ? -40.411 -37.965 6.125 1.00 23.20 806 GLY A N 1
ATOM 6365 C CA . GLY A 1 806 ? -41.444 -38.062 7.181 1.00 23.20 806 GLY A CA 1
ATOM 6366 C C . GLY A 1 806 ? -41.350 -39.127 8.296 1.00 23.20 806 GLY A C 1
ATOM 6367 O O . GLY A 1 806 ? -41.635 -40.294 8.057 1.00 23.20 806 GLY A O 1
ATOM 6368 N N . SER A 1 807 ? -41.166 -38.702 9.559 1.00 21.97 807 SER A N 1
ATOM 6369 C CA . SER A 1 807 ? -42.067 -38.880 10.736 1.00 21.97 807 SER A CA 1
ATOM 6370 C C . SER A 1 807 ? -41.323 -38.654 12.074 1.00 21.97 807 SER A C 1
ATOM 6372 O O . SER A 1 807 ? -40.144 -38.946 12.187 1.00 21.97 807 SER A O 1
ATOM 6374 N N . ARG A 1 808 ? -42.021 -38.097 13.084 1.00 32.62 808 ARG A N 1
ATOM 6375 C CA . ARG A 1 808 ? -41.489 -37.676 14.405 1.00 32.62 808 ARG A CA 1
ATOM 6376 C C . ARG A 1 808 ? -40.697 -38.772 15.141 1.00 32.62 808 ARG A C 1
ATOM 6378 O O . ARG A 1 808 ? -41.277 -39.831 15.364 1.00 32.62 808 ARG A O 1
ATOM 6385 N N . CYS A 1 809 ? -39.522 -38.439 15.694 1.00 22.44 809 CYS A N 1
ATOM 6386 C CA . CYS A 1 809 ? -38.898 -39.146 16.825 1.00 22.44 809 CYS A CA 1
ATOM 6387 C C . CYS A 1 809 ? -37.906 -38.261 17.613 1.00 22.44 809 CYS A C 1
ATOM 6389 O O . CYS A 1 809 ? -37.352 -37.308 17.085 1.00 22.44 809 CYS A O 1
ATOM 6391 N N . SER A 1 810 ? -37.751 -38.582 18.900 1.00 28.89 810 SER A N 1
ATOM 6392 C CA . SER A 1 810 ? -36.899 -37.967 19.926 1.00 28.89 810 SER A CA 1
ATOM 6393 C C . SER A 1 810 ? -35.507 -38.615 19.963 1.00 28.89 810 SER A C 1
ATOM 6395 O O . SER A 1 810 ? -35.352 -39.670 20.582 1.00 28.89 810 SER A O 1
ATOM 6397 N N . SER A 1 811 ? -34.506 -38.026 19.315 1.00 31.17 811 SER A N 1
ATOM 6398 C CA . SER A 1 811 ? -33.140 -38.570 19.300 1.00 31.17 811 SER A CA 1
ATOM 6399 C C . SER A 1 811 ? -32.094 -37.462 19.364 1.00 31.17 811 SER A C 1
ATOM 6401 O O . SER A 1 811 ? -32.215 -36.480 18.638 1.00 31.17 811 SER A O 1
ATOM 6403 N N . ALA A 1 812 ? -31.073 -37.651 20.206 1.00 36.12 812 ALA A N 1
ATOM 6404 C CA . ALA A 1 812 ? -29.842 -36.868 20.182 1.00 36.12 812 ALA A CA 1
ATOM 6405 C C . ALA A 1 812 ? -29.178 -36.977 18.796 1.00 36.12 812 ALA A C 1
ATOM 6407 O O . ALA A 1 812 ? -29.220 -38.042 18.173 1.00 36.12 812 ALA A O 1
ATOM 6408 N N . ALA A 1 813 ? -28.619 -35.874 18.299 1.00 33.59 813 ALA A N 1
ATOM 6409 C CA . ALA A 1 813 ? -27.889 -35.838 17.036 1.00 33.59 813 ALA A CA 1
ATOM 6410 C C . ALA A 1 813 ? -26.391 -36.098 17.271 1.00 33.59 813 ALA A C 1
ATOM 6412 O O . ALA A 1 813 ? -25.834 -35.755 18.315 1.00 33.59 813 ALA A O 1
ATOM 6413 N N . THR A 1 814 ? -25.760 -36.750 16.295 1.00 45.28 814 THR A N 1
ATOM 6414 C CA . THR A 1 814 ? -24.467 -37.422 16.455 1.00 45.28 814 THR A CA 1
ATOM 6415 C C . THR A 1 814 ? -23.470 -36.937 15.404 1.00 45.28 814 THR A C 1
ATOM 6417 O O . THR A 1 814 ? -23.759 -37.005 14.203 1.00 45.28 814 THR A O 1
ATOM 6420 N N . LEU A 1 815 ? -22.277 -36.507 15.837 1.00 40.19 815 LEU A N 1
ATOM 6421 C CA . LEU A 1 815 ? -21.127 -36.335 14.946 1.00 40.19 815 LEU A CA 1
ATOM 6422 C C . LEU A 1 815 ? -20.405 -37.678 14.792 1.00 40.19 815 LEU A C 1
ATOM 6424 O O . LEU A 1 815 ? -20.013 -38.292 15.783 1.00 40.19 815 LEU A O 1
ATOM 6428 N N . SER A 1 816 ? -20.229 -38.123 13.550 1.00 51.56 816 SER A N 1
ATOM 6429 C CA . SER A 1 816 ? -19.513 -39.360 13.225 1.00 51.56 816 SER A CA 1
ATOM 6430 C C . SER A 1 816 ? -18.471 -39.105 12.139 1.00 51.56 816 SER A C 1
ATOM 6432 O O . SER A 1 816 ? -18.696 -38.311 11.221 1.00 51.56 816 SER A O 1
ATOM 6434 N N . SER A 1 817 ? -17.332 -39.791 12.212 1.00 44.53 817 SER A N 1
ATOM 6435 C CA . SER A 1 817 ? -16.418 -39.910 11.073 1.00 44.53 817 SER A CA 1
ATOM 6436 C C . SER A 1 817 ? -17.187 -40.514 9.889 1.00 44.53 817 SER A C 1
ATOM 6438 O O . SER A 1 817 ? -17.834 -41.551 10.049 1.00 44.53 817 SER A O 1
ATOM 6440 N N . GLY A 1 818 ? -17.176 -39.879 8.717 1.00 43.72 818 GLY A N 1
ATOM 6441 C CA . GLY A 1 818 ? -17.966 -40.337 7.578 1.00 43.72 818 GLY A CA 1
ATOM 6442 C C . GLY A 1 818 ? -17.598 -41.731 7.088 1.00 43.72 818 GLY A C 1
ATOM 6443 O O . GLY A 1 818 ? -16.569 -42.300 7.444 1.00 43.72 818 GLY A O 1
ATOM 6444 N N . SER A 1 819 ? -18.452 -42.290 6.223 1.00 40.94 819 SER A N 1
ATOM 6445 C CA . SER A 1 819 ? -18.323 -43.659 5.684 1.00 40.94 819 SER A CA 1
ATOM 6446 C C . SER A 1 819 ? -16.965 -44.000 5.033 1.00 40.94 819 SER A C 1
ATOM 6448 O O . SER A 1 819 ? -16.695 -45.176 4.781 1.00 40.94 819 SER A O 1
ATOM 6450 N N . THR A 1 820 ? -16.118 -42.999 4.780 1.00 39.31 820 THR A N 1
ATOM 6451 C CA . THR A 1 820 ? -14.777 -43.095 4.194 1.00 39.31 820 THR A CA 1
ATOM 6452 C C . THR A 1 820 ? -13.623 -43.167 5.206 1.00 39.31 820 THR A C 1
ATOM 6454 O O . THR A 1 820 ? -12.523 -43.514 4.794 1.00 39.31 820 THR A O 1
ATOM 6457 N N . ALA A 1 821 ? -13.838 -42.920 6.504 1.00 48.34 821 ALA A N 1
ATOM 6458 C CA . ALA A 1 821 ? -12.792 -42.943 7.537 1.00 48.34 821 ALA A CA 1
ATOM 6459 C C . ALA A 1 821 ? -12.958 -44.142 8.489 1.00 48.34 821 ALA A C 1
ATOM 6461 O O . ALA A 1 821 ? -13.214 -43.990 9.679 1.00 48.34 821 ALA A O 1
ATOM 6462 N N . LYS A 1 822 ? -12.868 -45.361 7.947 1.00 59.06 822 LYS A N 1
ATOM 6463 C CA . LYS A 1 822 ? -12.872 -46.594 8.749 1.00 59.06 822 LYS A CA 1
ATOM 6464 C C . LYS A 1 822 ? -11.450 -46.963 9.134 1.00 59.06 822 LYS A C 1
ATOM 6466 O O . LYS A 1 822 ? -10.656 -47.286 8.251 1.00 59.06 822 LYS A O 1
ATOM 6471 N N . LEU A 1 823 ? -11.160 -46.997 10.431 1.00 65.56 823 LEU A N 1
ATOM 6472 C CA . LEU A 1 823 ? -9.929 -47.596 10.927 1.00 65.56 823 LEU A CA 1
ATOM 6473 C C . LEU A 1 823 ? -10.180 -49.081 11.204 1.00 65.56 823 LEU A C 1
ATOM 6475 O O . LEU A 1 823 ? -10.997 -49.422 12.056 1.00 65.56 823 LEU A O 1
ATOM 6479 N N . THR A 1 824 ? -9.522 -49.960 10.447 1.00 75.56 824 THR A N 1
ATOM 6480 C CA . THR A 1 824 ? -9.504 -51.402 10.744 1.00 75.56 824 THR A CA 1
ATOM 6481 C C . THR A 1 824 ? -8.357 -51.652 11.707 1.00 75.56 824 THR A C 1
ATOM 6483 O O . THR A 1 824 ? -7.216 -51.380 11.348 1.00 75.56 824 THR A O 1
ATOM 6486 N N . LEU A 1 825 ? -8.662 -52.128 12.910 1.00 72.62 825 LEU A N 1
ATOM 6487 C CA . LEU A 1 825 ? -7.663 -52.321 13.957 1.00 72.62 825 LEU A CA 1
ATOM 6488 C C . LEU A 1 825 ? -6.796 -53.558 13.679 1.00 72.62 825 LEU A C 1
ATOM 6490 O O . LEU A 1 825 ? -7.326 -54.671 13.664 1.00 72.62 825 LEU A O 1
ATOM 6494 N N . ASP A 1 826 ? -5.480 -53.404 13.496 1.00 79.88 826 ASP A N 1
ATOM 6495 C CA . ASP A 1 826 ? -4.562 -54.550 13.548 1.00 79.88 826 ASP A CA 1
ATOM 6496 C C . ASP A 1 826 ? -4.404 -55.016 15.011 1.00 79.88 826 ASP A C 1
ATOM 6498 O O . ASP A 1 826 ? -4.364 -54.183 15.921 1.00 79.88 826 ASP A O 1
ATOM 6502 N N . PRO A 1 827 ? -4.262 -56.327 15.286 1.00 82.00 827 PRO A N 1
ATOM 6503 C CA . PRO A 1 827 ? -3.954 -56.838 16.626 1.00 82.00 827 PRO A CA 1
ATOM 6504 C C . PRO A 1 827 ? -2.728 -56.230 17.306 1.00 82.00 827 PRO A C 1
ATOM 6506 O O . PRO A 1 827 ? -2.563 -56.406 18.507 1.00 82.00 827 PRO A O 1
ATOM 6509 N N . ASN A 1 828 ? -1.850 -55.547 16.574 1.00 83.12 828 ASN A N 1
ATOM 6510 C CA . ASN A 1 828 ? -0.673 -54.891 17.141 1.00 83.12 828 ASN A CA 1
ATOM 6511 C C . ASN A 1 828 ? -0.806 -53.366 17.246 1.00 83.12 828 ASN A C 1
ATOM 6513 O O . ASN A 1 828 ? 0.137 -52.721 17.708 1.00 83.12 828 ASN A O 1
ATOM 6517 N N . ASP A 1 829 ? -1.937 -52.795 16.832 1.00 84.44 829 ASP A N 1
ATOM 6518 C CA . ASP A 1 829 ? -2.126 -51.352 16.848 1.00 84.44 829 ASP A CA 1
ATOM 6519 C C . ASP A 1 829 ? -2.464 -50.833 18.247 1.00 84.44 829 ASP A C 1
ATOM 6521 O O . ASP A 1 829 ? -3.219 -51.431 19.025 1.00 84.44 829 ASP A O 1
ATOM 6525 N N . ILE A 1 830 ? -1.936 -49.648 18.528 1.00 86.44 830 ILE A N 1
ATOM 6526 C CA . ILE A 1 830 ? -2.430 -48.754 19.563 1.00 86.44 830 ILE A CA 1
ATOM 6527 C C . ILE A 1 830 ? -3.120 -47.598 18.860 1.00 86.44 830 ILE A C 1
ATOM 6529 O O . ILE A 1 830 ? -2.549 -46.975 17.965 1.00 86.44 830 ILE A O 1
ATOM 6533 N N . VAL A 1 831 ? -4.348 -47.313 19.278 1.00 84.94 831 VAL A N 1
ATOM 6534 C CA . VAL A 1 831 ? -5.112 -46.166 18.798 1.00 84.94 831 VAL A CA 1
ATOM 6535 C C . VAL A 1 831 ? -5.299 -45.201 19.946 1.00 84.94 831 VAL A C 1
ATOM 6537 O O . VAL A 1 831 ? -5.846 -45.575 20.981 1.00 84.94 831 VAL A O 1
ATOM 6540 N N . THR A 1 832 ? -4.857 -43.964 19.764 1.00 85.88 832 THR A N 1
ATOM 6541 C CA . THR A 1 832 ? -5.032 -42.905 20.754 1.00 85.88 832 THR A CA 1
ATOM 6542 C C . THR A 1 832 ? -5.942 -41.832 20.190 1.00 85.88 832 THR A C 1
ATOM 6544 O O . THR A 1 832 ? -5.765 -41.406 19.049 1.00 85.88 832 THR A O 1
ATOM 6547 N N . VAL A 1 833 ? -6.914 -41.410 20.990 1.00 86.00 833 VAL A N 1
ATOM 6548 C CA . VAL A 1 833 ? -7.774 -40.265 20.700 1.00 86.00 833 VAL A CA 1
ATOM 6549 C C . VAL A 1 833 ? -7.574 -39.228 21.776 1.00 86.00 833 VAL A C 1
ATOM 6551 O O . VAL A 1 833 ? -7.942 -39.458 22.926 1.00 86.00 833 VAL A O 1
ATOM 6554 N N . ASP A 1 834 ? -7.005 -38.110 21.360 1.00 87.56 834 ASP A N 1
ATOM 6555 C CA . ASP A 1 834 ? -6.756 -36.927 22.165 1.00 87.56 834 ASP A CA 1
ATOM 6556 C C . ASP A 1 834 ? -7.758 -35.848 21.761 1.00 87.56 834 ASP A C 1
ATOM 6558 O O . ASP A 1 834 ? -8.029 -35.667 20.575 1.00 87.56 834 ASP A O 1
ATOM 6562 N N . PHE A 1 835 ? -8.357 -35.166 22.731 1.00 88.44 835 PHE A N 1
ATOM 6563 C CA . PHE A 1 835 ? -9.275 -34.056 22.482 1.00 88.44 835 PHE A CA 1
ATOM 6564 C C . PHE A 1 835 ? -9.415 -33.180 23.721 1.00 88.44 835 PHE A C 1
ATOM 6566 O O . PHE A 1 835 ? -9.307 -33.660 24.849 1.00 88.44 835 PHE A O 1
ATOM 6573 N N . ASP A 1 836 ? -9.745 -31.914 23.513 1.00 87.88 836 ASP A N 1
ATOM 6574 C CA . ASP A 1 836 ? -10.129 -31.001 24.578 1.00 87.88 836 ASP A CA 1
ATOM 6575 C C . ASP A 1 836 ? -11.647 -30.853 24.610 1.00 87.88 836 ASP A C 1
ATOM 6577 O O . ASP A 1 836 ? -12.315 -30.803 23.575 1.00 87.88 836 ASP A O 1
ATOM 6581 N N . ILE A 1 837 ? -12.214 -30.785 25.812 1.00 87.12 837 ILE A N 1
ATOM 6582 C CA . ILE A 1 837 ? -13.642 -30.562 26.007 1.00 87.12 837 ILE A CA 1
ATOM 6583 C C . ILE A 1 837 ? -13.906 -29.468 27.037 1.00 87.12 837 ILE A C 1
ATOM 6585 O O . ILE A 1 837 ? -13.349 -29.482 28.133 1.00 87.12 837 ILE A O 1
ATOM 6589 N N . TYR A 1 838 ? -14.793 -28.532 26.705 1.00 84.75 838 TYR A N 1
ATOM 6590 C CA . TYR A 1 838 ? -15.309 -27.550 27.653 1.00 84.75 838 TYR A CA 1
ATOM 6591 C C . TYR A 1 838 ? -16.619 -28.046 28.264 1.00 84.75 838 TYR A C 1
ATOM 6593 O O . TYR A 1 838 ? -17.593 -28.297 27.543 1.00 84.75 838 TYR A O 1
ATOM 6601 N N . VAL A 1 839 ? -16.658 -28.160 29.595 1.00 78.25 839 VAL A N 1
ATOM 6602 C CA . VAL A 1 839 ? -17.830 -28.651 30.338 1.00 78.25 839 VAL A CA 1
ATOM 6603 C C . VAL A 1 839 ? -18.500 -27.489 31.087 1.00 78.25 839 VAL A C 1
ATOM 6605 O O . VAL A 1 839 ? -17.998 -27.087 32.134 1.00 78.25 839 VAL A O 1
ATOM 6608 N N . PRO A 1 840 ? -19.635 -26.933 30.615 1.00 75.44 840 PRO A N 1
ATOM 6609 C CA . PRO A 1 840 ? -20.291 -25.813 31.288 1.00 75.44 840 PRO A CA 1
ATOM 6610 C C . PRO A 1 840 ? -20.980 -26.243 32.592 1.00 75.44 840 PRO A C 1
ATOM 6612 O O . PRO A 1 840 ? -21.531 -27.346 32.677 1.00 75.44 840 PRO A O 1
ATOM 6615 N N . ALA A 1 841 ? -21.045 -25.340 33.575 1.00 70.88 841 ALA A N 1
ATOM 6616 C CA . ALA A 1 841 ? -21.558 -25.554 34.938 1.00 70.88 841 ALA A CA 1
ATOM 6617 C C . ALA A 1 841 ? -23.045 -25.933 35.084 1.00 70.88 841 ALA A C 1
ATOM 6619 O O . ALA A 1 841 ? -23.565 -25.965 36.201 1.00 70.88 841 ALA A O 1
ATOM 6620 N N . ALA A 1 842 ? -23.752 -26.227 33.991 1.00 59.50 842 ALA A N 1
ATOM 6621 C CA . ALA A 1 842 ? -25.189 -26.500 33.997 1.00 59.50 842 ALA A CA 1
ATOM 6622 C C . ALA A 1 842 ? -25.619 -27.771 33.242 1.00 59.50 842 ALA A C 1
ATOM 6624 O O . ALA A 1 842 ? -26.810 -27.920 32.981 1.00 59.50 842 ALA A O 1
ATOM 6625 N N . THR A 1 843 ? -24.708 -28.683 32.890 1.00 55.12 843 THR A N 1
ATOM 6626 C CA . THR A 1 843 ? -25.053 -29.791 31.979 1.00 55.12 843 THR A CA 1
ATOM 6627 C C . THR A 1 843 ? -25.293 -31.136 32.661 1.00 55.12 843 THR A C 1
ATOM 6629 O O . THR A 1 843 ? -24.618 -31.529 33.613 1.00 55.12 843 THR A O 1
ATOM 6632 N N . SER A 1 844 ? -26.293 -31.851 32.136 1.00 54.75 844 SER A N 1
ATOM 6633 C CA . SER A 1 844 ? -26.499 -33.282 32.365 1.00 54.75 844 SER A CA 1
ATOM 6634 C C . SER A 1 844 ? -25.719 -34.056 31.295 1.00 54.75 844 SER A C 1
ATOM 6636 O O . SER A 1 844 ? -25.815 -33.718 30.128 1.00 54.75 844 SER A O 1
ATOM 6638 N N . MET A 1 845 ? -24.971 -35.083 31.706 1.00 56.28 845 MET A N 1
ATOM 6639 C CA . MET A 1 845 ? -24.255 -36.090 30.899 1.00 56.28 845 MET A CA 1
ATOM 6640 C C . MET A 1 845 ? -23.487 -35.648 29.630 1.00 56.28 845 MET A C 1
ATOM 6642 O O . MET A 1 845 ? -24.042 -35.455 28.552 1.00 56.28 845 MET A O 1
ATOM 6646 N N . VAL A 1 846 ? -22.155 -35.673 29.725 1.00 57.69 846 VAL A N 1
ATOM 6647 C CA . VAL A 1 846 ? -21.233 -35.606 28.580 1.00 57.69 846 VAL A CA 1
ATOM 6648 C C . VAL A 1 846 ? -20.751 -37.019 28.248 1.00 57.69 846 VAL A C 1
ATOM 6650 O O . VAL A 1 846 ? -20.311 -37.726 29.156 1.00 57.69 846 VAL A O 1
ATOM 6653 N N . VAL A 1 847 ? -20.801 -37.441 26.977 1.00 62.09 847 VAL A N 1
ATOM 6654 C CA . VAL A 1 847 ? -20.331 -38.774 26.562 1.00 62.09 847 VAL A CA 1
ATOM 6655 C C . VAL A 1 847 ? -19.418 -38.688 25.334 1.00 62.09 847 VAL A C 1
ATOM 6657 O O . VAL A 1 847 ? -19.814 -38.221 24.268 1.00 62.09 847 VAL A O 1
ATOM 6660 N N . VAL A 1 848 ? -18.208 -39.227 25.462 1.00 60.81 848 VAL A N 1
ATOM 6661 C CA . VAL A 1 848 ? -17.336 -39.549 24.328 1.00 60.81 848 VAL A CA 1
ATOM 6662 C C . VAL A 1 848 ? -17.273 -41.065 24.185 1.00 60.81 848 VAL A C 1
ATOM 6664 O O . VAL A 1 848 ? -16.930 -41.775 25.131 1.00 60.81 848 VAL A O 1
ATOM 6667 N N . MET A 1 849 ? -17.660 -41.578 23.016 1.00 64.44 849 MET A N 1
ATOM 6668 C CA . MET A 1 849 ? -17.714 -43.017 22.741 1.00 64.44 849 MET A CA 1
ATOM 6669 C C . MET A 1 849 ? -16.866 -43.351 21.517 1.00 64.44 849 MET A C 1
ATOM 6671 O O . MET A 1 849 ? -16.973 -42.703 20.479 1.00 64.44 849 MET A O 1
ATOM 6675 N N . ALA A 1 850 ? -16.072 -44.412 21.606 1.00 58.03 850 ALA A N 1
ATOM 6676 C CA . ALA A 1 850 ? -15.641 -45.138 20.420 1.00 58.03 850 ALA A CA 1
ATOM 6677 C C . ALA A 1 850 ? -16.739 -46.16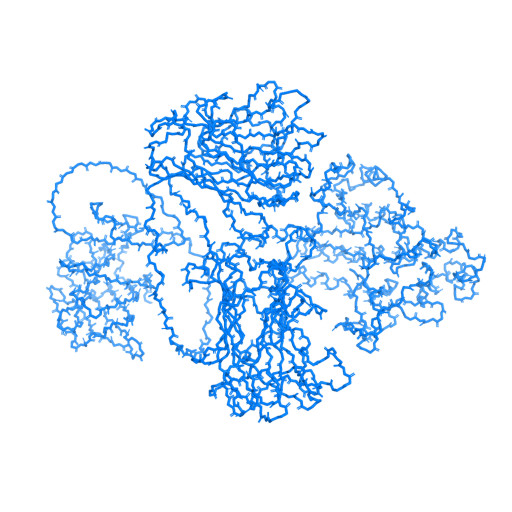7 20.100 1.00 58.03 850 ALA A C 1
ATOM 6679 O O . ALA A 1 850 ? -17.087 -46.973 20.960 1.00 58.03 850 ALA A O 1
ATOM 6680 N N . GLU A 1 851 ? -17.327 -46.127 18.904 1.00 62.69 851 GLU A N 1
ATOM 6681 C CA . GLU A 1 851 ? -18.400 -47.027 18.461 1.00 62.69 851 GLU A CA 1
ATOM 6682 C C . GLU A 1 851 ? -17.904 -47.954 17.351 1.00 62.69 851 GLU A C 1
ATOM 6684 O O . GLU A 1 851 ? -17.304 -47.504 16.382 1.00 62.69 851 GLU A O 1
ATOM 6689 N N . ILE A 1 852 ? -18.174 -49.256 17.446 1.00 56.12 852 ILE A N 1
ATOM 6690 C CA . ILE A 1 852 ? -17.866 -50.206 16.369 1.00 56.12 852 ILE A CA 1
ATOM 6691 C C . ILE A 1 852 ? -19.075 -50.377 15.468 1.00 56.12 852 ILE A C 1
ATOM 6693 O O . ILE A 1 852 ? -20.206 -50.500 15.925 1.00 56.12 852 ILE A O 1
ATOM 6697 N N . SER A 1 853 ? -18.819 -50.465 14.164 1.00 49.06 853 SER A N 1
ATOM 6698 C CA . SER A 1 853 ? -19.848 -50.447 13.117 1.00 49.06 853 SER A CA 1
ATOM 6699 C C . SER A 1 853 ? -20.951 -51.508 13.180 1.00 49.06 853 SER A C 1
ATOM 6701 O O . SER A 1 853 ? -21.929 -51.412 12.436 1.00 49.06 853 SER A O 1
ATOM 6703 N N . SER A 1 854 ? -20.803 -52.523 14.029 1.00 46.78 854 SER A N 1
ATOM 6704 C CA . SER A 1 854 ? -21.691 -53.683 14.098 1.00 46.78 854 SER A CA 1
ATOM 6705 C C . SER A 1 854 ? -21.950 -54.213 15.516 1.00 46.78 854 SER A C 1
ATOM 6707 O O . SER A 1 854 ? -22.513 -55.301 15.639 1.00 46.78 854 SER A O 1
ATOM 6709 N N . GLY A 1 855 ? -21.587 -53.480 16.577 1.00 58.84 855 GLY A N 1
ATOM 6710 C CA . GLY A 1 855 ? -21.660 -53.980 17.956 1.00 58.84 855 GLY A CA 1
ATOM 6711 C C . GLY A 1 855 ? -21.628 -52.887 19.036 1.00 58.84 855 GLY A C 1
ATOM 6712 O O . GLY A 1 855 ? -21.596 -51.703 18.713 1.00 58.84 855 GLY A O 1
ATOM 6713 N N . PRO A 1 856 ? -21.702 -53.269 20.321 1.00 61.78 856 PRO A N 1
ATOM 6714 C CA . PRO A 1 856 ? -21.679 -52.325 21.442 1.00 61.78 856 PRO A CA 1
ATOM 6715 C C . PRO A 1 856 ? -20.287 -51.663 21.644 1.00 61.78 856 PRO A C 1
ATOM 6717 O O . PRO A 1 856 ? -19.281 -52.156 21.147 1.00 61.78 856 PRO A O 1
ATOM 6720 N N . PHE A 1 857 ? -20.233 -50.494 22.310 1.00 68.50 857 PHE A N 1
ATOM 6721 C CA . PHE A 1 857 ? -19.055 -49.593 22.354 1.00 68.50 857 PHE A CA 1
ATOM 6722 C C . PHE A 1 857 ? -17.790 -50.220 22.993 1.00 68.50 857 PHE A C 1
ATOM 6724 O O . PHE A 1 857 ? -17.812 -50.456 24.203 1.00 68.50 857 PHE A O 1
ATOM 6731 N N . PRO A 1 858 ? -16.664 -50.404 22.278 1.00 65.62 858 PRO A N 1
ATOM 6732 C CA . PRO A 1 858 ? -15.432 -50.962 22.856 1.00 65.62 858 PRO A CA 1
ATOM 6733 C C . PRO A 1 858 ? -14.837 -50.119 23.985 1.00 65.62 858 PRO A C 1
ATOM 6735 O O . PRO A 1 858 ? -14.210 -50.651 24.895 1.00 65.62 858 PRO A O 1
ATOM 6738 N N . ALA A 1 859 ? -15.032 -48.801 23.932 1.00 75.12 859 ALA A N 1
ATOM 6739 C CA . ALA A 1 859 ? -14.539 -47.869 24.929 1.00 75.12 859 ALA A CA 1
ATOM 6740 C C . ALA A 1 859 ? -15.454 -46.646 25.004 1.00 75.12 859 ALA A C 1
ATOM 6742 O O . ALA A 1 859 ? -15.918 -46.134 23.983 1.00 75.12 859 ALA A O 1
ATOM 6743 N N . ALA A 1 860 ? -15.706 -46.159 26.214 1.00 77.81 860 ALA A N 1
ATOM 6744 C CA . ALA A 1 860 ? -16.478 -44.943 26.419 1.00 77.81 860 ALA A CA 1
ATOM 6745 C C . ALA A 1 860 ? -16.016 -44.224 27.682 1.00 77.81 860 ALA A C 1
ATOM 6747 O O . ALA A 1 860 ? -15.805 -44.846 28.725 1.00 77.81 860 ALA A O 1
ATOM 6748 N N . LEU A 1 861 ? -15.895 -42.908 27.567 1.00 78.56 861 LEU A N 1
ATOM 6749 C CA . LEU A 1 861 ? -15.619 -41.989 28.654 1.00 78.56 861 LEU A CA 1
ATOM 6750 C C . LEU A 1 861 ? -16.848 -41.101 28.836 1.00 78.56 861 LEU A C 1
ATOM 6752 O O . LEU A 1 861 ? -17.316 -40.482 27.881 1.00 78.56 861 LEU A O 1
ATOM 6756 N N . PHE A 1 862 ? -17.390 -41.034 30.049 1.00 79.81 862 PHE A N 1
ATOM 6757 C CA . PHE A 1 862 ? -18.537 -40.177 30.318 1.00 79.81 862 PHE A CA 1
ATOM 6758 C C . PHE A 1 862 ? -18.438 -39.454 31.651 1.00 79.81 862 PHE A C 1
ATOM 6760 O O . PHE A 1 862 ? -17.870 -39.938 32.627 1.00 79.81 862 PHE A O 1
ATOM 6767 N N . ALA A 1 863 ? -19.043 -38.280 31.681 1.00 73.31 863 ALA A N 1
ATOM 6768 C CA . ALA A 1 863 ? -19.191 -37.433 32.846 1.00 73.31 863 ALA A CA 1
ATOM 6769 C C . ALA A 1 863 ? -20.687 -37.387 33.170 1.00 73.31 863 ALA A C 1
ATOM 6771 O O . ALA A 1 863 ? -21.476 -37.052 32.292 1.00 73.31 863 ALA A O 1
ATOM 6772 N N . ASN A 1 864 ? -21.113 -37.778 34.377 1.00 72.50 864 ASN A N 1
ATOM 6773 C CA . ASN A 1 864 ? -22.541 -37.806 34.735 1.00 72.50 864 ASN A CA 1
ATOM 6774 C C . ASN A 1 864 ? -22.957 -36.653 35.664 1.00 72.50 864 ASN A C 1
ATOM 6776 O O . ASN A 1 864 ? -22.130 -35.898 36.164 1.00 72.50 864 ASN A O 1
ATOM 6780 N N . SER A 1 865 ? -24.261 -36.571 35.950 1.00 63.53 865 SER A N 1
ATOM 6781 C CA . SER A 1 865 ? -24.870 -35.563 36.832 1.00 63.53 865 SER A CA 1
ATOM 6782 C C . SER A 1 865 ? -24.483 -35.664 38.319 1.00 63.53 865 SER A C 1
ATOM 6784 O O . SER A 1 865 ? -25.056 -34.953 39.137 1.00 63.53 865 SER A O 1
ATOM 6786 N N . ASN A 1 866 ? -23.599 -36.592 38.700 1.00 72.19 866 ASN A N 1
ATOM 6787 C CA . ASN A 1 866 ? -23.056 -36.704 40.057 1.00 72.19 866 ASN A CA 1
ATOM 6788 C C . ASN A 1 866 ? -21.645 -36.096 40.159 1.00 72.19 866 ASN A C 1
ATOM 6790 O O . ASN A 1 866 ? -20.923 -36.406 41.107 1.00 72.19 866 ASN A O 1
ATOM 6794 N N . ASP A 1 867 ? -21.248 -35.268 39.188 1.00 82.12 867 ASP A N 1
ATOM 6795 C CA . ASP A 1 867 ? -19.963 -34.563 39.129 1.00 82.12 867 ASP A CA 1
ATOM 6796 C C . ASP A 1 867 ? -18.750 -35.506 39.104 1.00 82.12 867 ASP A C 1
ATOM 6798 O O . ASP A 1 867 ? -17.694 -35.184 39.653 1.00 82.12 867 ASP A O 1
ATOM 6802 N N . LYS A 1 868 ? -18.897 -36.699 38.510 1.00 86.31 868 LYS A N 1
ATOM 6803 C CA . LYS A 1 868 ? -17.849 -37.728 38.439 1.00 86.31 868 LYS A CA 1
ATOM 6804 C C . LYS A 1 868 ? -17.601 -38.206 37.015 1.00 86.31 868 LYS A C 1
ATOM 6806 O O . LYS A 1 868 ? -18.539 -38.373 36.234 1.00 86.31 868 LYS A O 1
ATOM 6811 N N . TRP A 1 869 ? -16.329 -38.470 36.725 1.00 88.44 869 TRP A N 1
ATOM 6812 C CA . TRP A 1 869 ? -15.901 -39.177 35.525 1.00 88.44 869 TRP A CA 1
ATOM 6813 C C . TRP A 1 869 ? -16.100 -40.676 35.686 1.00 88.44 869 TRP A C 1
ATOM 6815 O O . TRP A 1 869 ? -15.815 -41.258 36.736 1.00 88.44 869 TRP A O 1
ATOM 6825 N N . TYR A 1 870 ? -16.519 -41.314 34.611 1.00 88.88 870 TYR A N 1
ATOM 6826 C CA . TYR A 1 870 ? -16.692 -42.744 34.517 1.00 88.88 870 TYR A CA 1
ATOM 6827 C C . TYR A 1 870 ? -16.110 -43.232 33.200 1.00 88.88 870 TYR A C 1
ATOM 6829 O O . TYR A 1 870 ? -16.176 -42.546 32.182 1.00 88.88 870 TYR A O 1
ATOM 6837 N N . TYR A 1 871 ? -15.589 -44.446 33.212 1.00 90.44 871 TYR A N 1
ATOM 6838 C CA . TYR A 1 871 ? -15.076 -45.103 32.019 1.00 90.44 871 TYR A CA 1
ATOM 6839 C C . TYR A 1 871 ? -15.729 -46.468 31.850 1.00 90.44 871 TYR A C 1
ATOM 6841 O O . TYR A 1 871 ? -16.291 -47.028 32.795 1.00 90.44 871 TYR A O 1
ATOM 6849 N N . ARG A 1 872 ? -15.695 -46.996 30.631 1.00 86.31 872 ARG A N 1
ATOM 6850 C CA . ARG A 1 872 ? -16.226 -48.322 30.331 1.00 86.31 872 ARG A CA 1
ATOM 6851 C C . ARG A 1 872 ? -15.170 -49.400 30.576 1.00 86.31 872 ARG A C 1
ATOM 6853 O O . ARG A 1 872 ? -14.036 -49.261 30.122 1.00 86.31 872 ARG A O 1
ATOM 6860 N N . ASP A 1 873 ? -15.580 -50.449 31.279 1.00 89.38 873 ASP A N 1
ATOM 6861 C CA . ASP A 1 873 ? -14.857 -51.702 31.491 1.00 89.38 873 ASP A CA 1
ATOM 6862 C C . ASP A 1 873 ? -15.826 -52.857 31.204 1.00 89.38 873 ASP A C 1
ATOM 6864 O O . ASP A 1 873 ? -16.825 -53.047 31.918 1.00 89.38 873 ASP A O 1
ATOM 6868 N N . ASN A 1 874 ? -15.570 -53.585 30.116 1.00 86.44 874 ASN A N 1
ATOM 6869 C CA . ASN A 1 874 ? -16.491 -54.548 29.522 1.00 86.44 874 ASN A CA 1
ATOM 6870 C C . ASN A 1 874 ? -17.884 -53.915 29.269 1.00 86.44 874 ASN A C 1
ATOM 6872 O O . ASN A 1 874 ? -18.035 -52.797 28.773 1.00 86.44 874 ASN A O 1
ATOM 6876 N N . ASP A 1 875 ? -18.947 -54.612 29.667 1.00 81.06 875 ASP A N 1
ATOM 6877 C CA . ASP A 1 875 ? -20.337 -54.165 29.578 1.00 81.06 875 ASP A CA 1
ATOM 6878 C C . ASP A 1 875 ? -20.774 -53.233 30.718 1.00 81.06 875 ASP A C 1
ATOM 6880 O O . ASP A 1 875 ? -21.968 -52.986 30.908 1.00 81.06 875 ASP A O 1
ATOM 6884 N N . THR A 1 876 ? -19.827 -52.722 31.510 1.00 84.44 876 THR A N 1
ATOM 6885 C CA . THR A 1 876 ? -20.127 -51.918 32.695 1.00 84.44 876 THR A CA 1
ATOM 6886 C C . THR A 1 876 ? -19.406 -50.583 32.703 1.00 84.44 876 THR A C 1
ATOM 6888 O O . THR A 1 876 ? -18.314 -50.420 32.171 1.00 84.44 876 THR A O 1
ATOM 6891 N N . TYR A 1 877 ? -20.040 -49.607 33.341 1.00 87.25 877 TYR A N 1
ATOM 6892 C CA . TYR A 1 877 ? -19.465 -48.296 33.565 1.00 87.25 877 TYR A CA 1
ATOM 6893 C C . TYR A 1 877 ? -18.925 -48.192 34.990 1.00 87.25 877 TYR A C 1
ATOM 6895 O O . TYR A 1 877 ? -19.658 -48.422 35.957 1.00 87.25 877 TYR A O 1
ATOM 6903 N N . ILE A 1 878 ? -17.651 -47.833 35.113 1.00 92.06 878 ILE A N 1
ATOM 6904 C CA . ILE A 1 878 ? -16.919 -47.756 36.374 1.00 92.06 878 ILE A CA 1
ATOM 6905 C C . ILE A 1 878 ? -16.757 -46.296 36.781 1.00 92.06 878 ILE A C 1
ATOM 6907 O O . ILE A 1 878 ? -16.285 -45.474 36.001 1.00 92.06 878 ILE A O 1
ATOM 6911 N N . ASP A 1 879 ? -17.142 -45.979 38.018 1.00 91.88 879 ASP A N 1
ATOM 6912 C CA . ASP A 1 879 ? -16.878 -44.679 38.638 1.00 91.88 879 ASP A CA 1
ATOM 6913 C C . ASP A 1 879 ? -15.373 -44.538 38.891 1.00 91.88 879 ASP A C 1
ATOM 6915 O O . ASP A 1 879 ? -14.793 -45.319 39.651 1.00 91.88 879 ASP A O 1
ATOM 6919 N N . SER A 1 880 ? -14.735 -43.551 38.263 1.00 92.38 880 SER A N 1
ATOM 6920 C CA . SER A 1 880 ? -13.300 -43.300 38.453 1.00 92.38 880 SER A CA 1
ATOM 6921 C C . SER A 1 880 ? -12.976 -42.700 39.827 1.00 92.38 880 SER A C 1
ATOM 6923 O O . SER A 1 880 ? -11.818 -42.660 40.241 1.00 92.38 880 SER A O 1
ATOM 6925 N N . GLY A 1 881 ? -13.980 -42.175 40.538 1.00 90.88 881 GLY A N 1
ATOM 6926 C CA . GLY A 1 881 ? -13.818 -41.381 41.751 1.00 90.88 881 GLY A CA 1
ATOM 6927 C C . GLY A 1 881 ? -13.314 -39.952 41.507 1.00 90.88 881 GLY A C 1
ATOM 6928 O O . GLY A 1 881 ? -13.339 -39.141 42.442 1.00 90.88 881 GLY A O 1
ATOM 6929 N N . VAL A 1 882 ? -12.914 -39.604 40.280 1.00 89.62 882 VAL A N 1
ATOM 6930 C CA . VAL A 1 882 ? -12.390 -38.283 39.910 1.00 89.62 882 VAL A CA 1
ATOM 6931 C C . VAL A 1 882 ? -13.545 -37.323 39.645 1.00 89.62 882 VAL A C 1
ATOM 6933 O O . VAL A 1 882 ? -14.466 -37.636 38.892 1.00 89.62 882 VAL A O 1
ATOM 6936 N N . SER A 1 883 ? -13.525 -36.168 40.316 1.00 89.25 883 SER A N 1
ATOM 6937 C CA . SER A 1 883 ? -14.540 -35.127 40.120 1.00 89.25 883 SER A CA 1
ATOM 6938 C C . SER A 1 883 ? -14.361 -34.392 38.793 1.00 89.25 883 SER A C 1
ATOM 6940 O O . SER A 1 883 ? -13.239 -34.309 38.299 1.00 89.25 883 SER A O 1
ATOM 6942 N N . ILE A 1 884 ? -15.451 -33.848 38.256 1.00 85.00 884 ILE A N 1
ATOM 6943 C CA . ILE A 1 884 ? -15.445 -32.972 37.078 1.00 85.00 884 ILE A CA 1
ATOM 6944 C C . ILE A 1 884 ? -15.306 -31.517 37.536 1.00 85.00 884 ILE A C 1
ATOM 6946 O O . ILE A 1 884 ? -16.028 -31.068 38.428 1.00 85.00 884 ILE A O 1
ATOM 6950 N N . GLU A 1 885 ? -14.380 -30.787 36.932 1.00 85.50 885 GLU A N 1
ATOM 6951 C CA . GLU A 1 885 ? -14.263 -29.340 37.028 1.00 85.50 885 GLU A CA 1
ATOM 6952 C C . GLU A 1 885 ? -15.133 -28.709 35.937 1.00 85.50 885 GLU A C 1
ATOM 6954 O O . GLU A 1 885 ? -15.013 -29.028 34.757 1.00 85.50 885 GLU A O 1
ATOM 6959 N N . PHE A 1 886 ? -16.062 -27.853 36.347 1.00 85.00 886 PHE A N 1
ATOM 6960 C CA . PHE A 1 886 ? -16.959 -27.158 35.432 1.00 85.00 886 PHE A CA 1
ATOM 6961 C C . PHE A 1 886 ? -16.381 -25.805 35.015 1.00 85.00 886 PHE A C 1
ATOM 6963 O O . PHE A 1 886 ? -15.535 -25.241 35.706 1.00 85.00 886 PHE A O 1
ATOM 6970 N N . ASP A 1 887 ? -16.890 -25.279 33.905 1.00 83.12 887 ASP A N 1
ATOM 6971 C CA . ASP A 1 887 ? -16.494 -24.014 33.285 1.00 83.12 887 ASP A CA 1
ATOM 6972 C C . ASP A 1 887 ? -14.998 -23.942 32.929 1.00 83.12 887 ASP A C 1
ATOM 6974 O O . ASP A 1 887 ? -14.408 -22.861 32.886 1.00 83.12 887 ASP A O 1
ATOM 6978 N N . THR A 1 888 ? -14.385 -25.090 32.629 1.00 85.00 888 THR A N 1
ATOM 6979 C CA . THR A 1 888 ? -12.983 -25.201 32.216 1.00 85.00 888 THR A CA 1
ATOM 6980 C C . THR A 1 888 ? -12.819 -26.140 31.022 1.00 85.00 888 THR A C 1
ATOM 6982 O O . THR A 1 888 ? -13.679 -26.985 30.758 1.00 85.00 888 THR A O 1
ATOM 6985 N N . TRP A 1 889 ? -11.704 -25.985 30.307 1.00 87.44 889 TRP A N 1
ATOM 6986 C CA . TRP A 1 889 ? -11.255 -26.942 29.300 1.00 87.44 889 TRP A CA 1
ATOM 6987 C C . TRP A 1 889 ? -10.568 -28.129 29.978 1.00 87.44 889 TRP A C 1
ATOM 6989 O O . TRP A 1 889 ? -9.753 -27.970 30.894 1.00 87.44 889 TRP A O 1
ATOM 6999 N N . ILE A 1 890 ? -10.924 -29.328 29.528 1.00 87.94 890 ILE A N 1
ATOM 7000 C CA . ILE A 1 890 ? -10.405 -30.596 30.024 1.00 87.94 890 ILE A CA 1
ATOM 7001 C C . ILE A 1 890 ? -9.821 -31.356 28.843 1.00 87.94 890 ILE A C 1
ATOM 7003 O O . ILE A 1 890 ? -10.552 -31.743 27.934 1.00 87.94 890 ILE A O 1
ATOM 7007 N N . HIS A 1 891 ? -8.520 -31.608 28.887 1.00 91.94 891 HIS A N 1
ATOM 7008 C CA . HIS A 1 891 ? -7.880 -32.506 27.940 1.00 91.94 891 HIS A CA 1
ATOM 7009 C C . HIS A 1 891 ? -8.232 -33.949 28.295 1.00 91.94 891 HIS A C 1
ATOM 7011 O O . HIS A 1 891 ? -8.166 -34.344 29.462 1.00 91.94 891 HIS A O 1
ATOM 7017 N N . CYS A 1 892 ? -8.608 -34.738 27.301 1.00 90.62 892 CYS A N 1
ATOM 7018 C CA . CYS A 1 892 ? -9.006 -36.127 27.439 1.00 90.62 892 CYS A CA 1
ATOM 7019 C C . CYS A 1 892 ? -8.229 -36.981 26.440 1.00 90.62 892 CYS A C 1
ATOM 7021 O O . CYS A 1 892 ? -8.147 -36.651 25.261 1.00 90.62 892 CYS A O 1
ATOM 7023 N N . GLN A 1 893 ? -7.731 -38.117 26.916 1.00 92.19 893 GLN A N 1
ATOM 7024 C CA . GLN A 1 893 ? -7.037 -39.109 26.110 1.00 92.19 893 GLN A CA 1
ATOM 7025 C C . GLN A 1 893 ? -7.647 -40.494 26.340 1.00 92.19 893 GLN A C 1
ATOM 7027 O O . GLN A 1 893 ? -7.783 -40.963 27.477 1.00 92.19 893 GLN A O 1
ATOM 7032 N N . MET A 1 894 ? -7.990 -41.167 25.245 1.00 91.44 894 MET A N 1
ATOM 7033 C CA . MET A 1 894 ? -8.415 -42.565 25.218 1.00 91.44 894 MET A CA 1
ATOM 7034 C C . MET A 1 894 ? -7.419 -43.386 24.407 1.00 91.44 894 MET A C 1
ATOM 7036 O O . MET A 1 894 ? -7.254 -43.144 23.216 1.00 91.44 894 MET A O 1
ATOM 7040 N N . THR A 1 895 ? -6.788 -44.381 25.026 1.00 91.31 895 THR A N 1
ATOM 7041 C CA . THR A 1 895 ? -5.810 -45.255 24.362 1.00 91.31 895 THR A CA 1
ATOM 7042 C C . THR A 1 895 ? -6.343 -46.677 24.278 1.00 91.31 895 THR A C 1
ATOM 7044 O O . THR A 1 895 ? -6.323 -47.408 25.270 1.00 91.31 895 THR A O 1
ATOM 7047 N N . LEU A 1 896 ? -6.793 -47.078 23.092 1.00 89.56 896 LEU A N 1
ATOM 7048 C CA . LEU A 1 896 ? -7.216 -48.432 22.766 1.00 89.56 896 LEU A CA 1
ATOM 7049 C C . LEU A 1 896 ? -5.982 -49.260 22.399 1.00 89.56 896 LEU A C 1
ATOM 7051 O O . LEU A 1 896 ? -5.263 -48.939 21.455 1.00 89.56 896 LEU A O 1
ATOM 7055 N N . ASN A 1 897 ? -5.745 -50.341 23.128 1.00 89.62 897 ASN A N 1
ATOM 7056 C CA . ASN A 1 897 ? -4.696 -51.299 22.819 1.00 89.62 897 ASN A CA 1
ATOM 7057 C C . ASN A 1 897 ? -5.337 -52.569 22.261 1.00 89.62 897 ASN A C 1
ATOM 7059 O O . ASN A 1 897 ? -6.024 -53.301 22.973 1.00 89.62 897 ASN A O 1
ATOM 7063 N N . CYS A 1 898 ? -5.114 -52.816 20.970 1.00 85.25 898 CYS A N 1
ATOM 7064 C CA . CYS A 1 898 ? -5.791 -53.887 20.247 1.00 85.25 898 CYS A CA 1
ATOM 7065 C C . CYS A 1 898 ? -5.240 -55.275 20.566 1.00 85.25 898 CYS A C 1
ATOM 7067 O O . CYS A 1 898 ? -5.948 -56.265 20.414 1.00 85.25 898 CYS A O 1
ATOM 7069 N N . GLY A 1 899 ? -3.992 -55.355 21.033 1.00 85.12 899 GLY A N 1
ATOM 7070 C CA . GLY A 1 899 ? -3.339 -56.628 21.332 1.00 85.12 899 GLY A CA 1
ATOM 7071 C C . GLY A 1 899 ? -3.741 -57.225 22.673 1.00 85.12 899 GLY A C 1
ATOM 7072 O O . GLY A 1 899 ? -3.619 -58.434 22.868 1.00 85.12 899 GLY A O 1
ATOM 7073 N N . ASN A 1 900 ? -4.202 -56.390 23.604 1.00 87.94 900 ASN A N 1
ATOM 7074 C CA . ASN A 1 900 ? -4.717 -56.832 24.897 1.00 87.94 900 ASN A CA 1
ATOM 7075 C C . ASN A 1 900 ? -6.208 -56.530 25.093 1.00 87.94 900 ASN A C 1
ATOM 7077 O O . ASN A 1 900 ? -6.715 -56.851 26.161 1.00 87.94 900 ASN A O 1
ATOM 7081 N N . GLU A 1 901 ? -6.867 -55.942 24.091 1.00 89.44 901 GLU A N 1
ATOM 7082 C CA . GLU A 1 901 ? -8.290 -55.589 24.099 1.00 89.44 901 GLU A CA 1
ATOM 7083 C C . GLU A 1 901 ? -8.663 -54.731 25.318 1.00 89.44 901 GLU A C 1
ATOM 7085 O O . GLU A 1 901 ? -9.634 -54.994 26.023 1.00 89.44 901 GLU A O 1
ATOM 7090 N N . THR A 1 902 ? -7.857 -53.700 25.597 1.00 91.12 902 THR A N 1
ATOM 7091 C CA . THR A 1 902 ? -8.111 -52.755 26.699 1.00 91.12 902 THR A CA 1
ATOM 7092 C C . THR A 1 902 ? -8.153 -51.311 26.219 1.00 91.12 902 THR A C 1
ATOM 7094 O O . THR A 1 902 ? -7.623 -50.967 25.162 1.00 91.12 902 THR A O 1
ATOM 7097 N N . CYS A 1 903 ? -8.768 -50.437 27.013 1.00 91.56 903 CYS A N 1
ATOM 7098 C CA . CYS A 1 903 ? -8.718 -48.994 26.834 1.00 91.56 903 CYS A CA 1
ATOM 7099 C C . CYS A 1 903 ? -8.225 -48.316 28.114 1.00 91.56 903 CYS A C 1
ATOM 7101 O O . CYS A 1 903 ? -8.762 -48.558 29.195 1.00 91.56 903 CYS A O 1
ATOM 7103 N N . THR A 1 904 ? -7.214 -47.457 27.993 1.00 93.81 904 THR A N 1
ATOM 7104 C CA . THR A 1 904 ? -6.762 -46.569 29.074 1.00 93.81 904 THR A CA 1
ATOM 7105 C C . THR A 1 904 ? -7.403 -45.201 28.911 1.00 93.81 904 THR A C 1
ATOM 7107 O O . THR A 1 904 ? -7.488 -44.695 27.795 1.00 93.81 904 THR A O 1
ATOM 7110 N N . TYR A 1 905 ? -7.835 -44.603 30.018 1.00 93.06 905 TYR A N 1
ATOM 7111 C CA . TYR A 1 905 ? -8.511 -43.309 30.029 1.00 93.06 905 TYR A CA 1
ATOM 7112 C C . TYR A 1 905 ? -7.727 -42.326 30.895 1.00 93.06 905 TYR A C 1
ATOM 7114 O O . TYR A 1 905 ? -7.507 -42.582 32.084 1.00 93.06 905 TYR A O 1
ATOM 7122 N N . VAL A 1 906 ? -7.308 -41.205 30.317 1.00 93.38 906 VAL A N 1
ATOM 7123 C CA . VAL A 1 906 ? -6.546 -40.149 30.994 1.00 93.38 906 VAL A CA 1
ATOM 7124 C C . VAL A 1 906 ? -7.250 -38.817 30.780 1.00 93.38 906 VAL A C 1
ATOM 7126 O O . VAL A 1 906 ? -7.771 -38.559 29.700 1.00 93.38 906 VAL A O 1
ATOM 7129 N N . ILE A 1 907 ? -7.274 -37.976 31.810 1.00 93.19 907 ILE A N 1
ATOM 7130 C CA . ILE A 1 907 ? -7.770 -36.604 31.698 1.00 93.19 907 ILE A CA 1
ATOM 7131 C C . ILE A 1 907 ? -6.815 -35.618 32.363 1.00 93.19 907 ILE A C 1
ATOM 7133 O O . ILE A 1 907 ? -6.114 -35.972 33.311 1.00 93.19 907 ILE A O 1
ATOM 7137 N N . GLN A 1 908 ? -6.845 -34.366 31.927 1.00 93.88 908 GLN A N 1
ATOM 7138 C CA . GLN A 1 908 ? -6.162 -33.248 32.560 1.00 93.88 908 GLN A CA 1
ATOM 7139 C C . GLN A 1 908 ? -7.119 -32.055 32.628 1.00 93.88 908 GLN A C 1
ATOM 7141 O O . GLN A 1 908 ? -7.576 -31.557 31.605 1.00 93.88 908 GLN A O 1
ATOM 7146 N N . GLN A 1 909 ? -7.461 -31.624 33.842 1.00 89.75 909 GLN A N 1
ATOM 7147 C CA . GLN A 1 909 ? -8.461 -30.578 34.077 1.00 89.75 909 GLN A CA 1
ATOM 7148 C C . GLN A 1 909 ? -7.761 -29.257 34.412 1.00 89.75 909 GLN A C 1
ATOM 7150 O O . GLN A 1 909 ? -7.059 -29.179 35.424 1.00 89.75 909 GLN A O 1
ATOM 7155 N N . GLY A 1 910 ? -7.920 -28.229 33.570 1.00 83.50 910 GLY A N 1
ATOM 7156 C CA . GLY A 1 910 ? -7.281 -26.924 33.769 1.00 83.50 910 GLY A CA 1
ATOM 7157 C C . GLY A 1 910 ? -5.763 -27.019 34.000 1.00 83.50 910 GLY A C 1
ATOM 7158 O O . GLY A 1 910 ? -5.040 -27.632 33.224 1.00 83.50 910 GLY A O 1
ATOM 7159 N N . ASN A 1 911 ? -5.280 -26.437 35.103 1.00 79.12 911 ASN A N 1
ATOM 7160 C CA . ASN A 1 911 ? -3.855 -26.433 35.480 1.00 79.12 911 ASN A CA 1
ATOM 7161 C C . ASN A 1 911 ? -3.436 -27.628 36.365 1.00 79.12 911 ASN A C 1
ATOM 7163 O O . ASN A 1 911 ? -2.417 -27.555 37.056 1.00 79.12 911 ASN A O 1
ATOM 7167 N N . GLN A 1 912 ? -4.240 -28.692 36.429 1.00 87.31 912 GLN A N 1
ATOM 7168 C CA . GLN A 1 912 ? -3.919 -29.885 37.216 1.00 87.31 912 GLN A CA 1
ATOM 7169 C C . GLN A 1 912 ? -3.008 -30.841 36.429 1.00 87.31 912 GLN A C 1
ATOM 7171 O O . GLN A 1 912 ? -2.941 -30.785 35.201 1.00 87.31 912 GLN A O 1
ATOM 7176 N N . ASP A 1 913 ? -2.307 -31.728 37.140 1.00 91.12 913 ASP A N 1
ATOM 7177 C CA . ASP A 1 913 ? -1.567 -32.829 36.515 1.00 91.12 913 ASP A CA 1
ATOM 7178 C C . ASP A 1 913 ? -2.542 -33.826 35.866 1.00 91.12 913 ASP A C 1
ATOM 7180 O O . ASP A 1 913 ? -3.659 -34.024 36.353 1.00 91.12 913 ASP A O 1
ATOM 7184 N N . ALA A 1 914 ? -2.112 -34.492 34.792 1.00 92.56 914 ALA A N 1
ATOM 7185 C CA . ALA A 1 914 ? -2.905 -35.539 34.155 1.00 92.56 914 ALA A CA 1
ATOM 7186 C C . ALA A 1 914 ? -3.164 -36.716 35.118 1.00 92.56 914 ALA A C 1
ATOM 7188 O O . ALA A 1 914 ? -2.262 -37.192 35.815 1.00 92.56 914 ALA A O 1
ATOM 7189 N N . VAL A 1 915 ? -4.400 -37.214 35.135 1.00 94.19 915 VAL A N 1
ATOM 7190 C CA . VAL A 1 915 ? -4.857 -38.313 35.990 1.00 94.19 915 VAL A CA 1
ATOM 7191 C C . VAL A 1 915 ? -5.402 -39.444 35.128 1.00 94.19 915 VAL A C 1
ATOM 7193 O O . VAL A 1 915 ? -6.332 -39.258 34.345 1.00 94.19 915 VAL A O 1
ATOM 7196 N N . THR A 1 916 ? -4.862 -40.649 35.310 1.00 95.44 916 THR A N 1
ATOM 7197 C CA . THR A 1 916 ? -5.451 -41.873 34.755 1.00 95.44 916 THR A CA 1
ATOM 7198 C C . THR A 1 916 ? -6.719 -42.220 35.528 1.00 95.44 916 THR A C 1
ATOM 7200 O O . THR A 1 916 ? -6.665 -42.506 36.725 1.00 95.44 916 THR A O 1
ATOM 7203 N N . LEU A 1 917 ? -7.859 -42.216 34.841 1.00 92.44 917 LEU A N 1
ATOM 7204 C CA . LEU A 1 917 ? -9.157 -42.584 35.407 1.00 92.44 917 LEU A CA 1
ATOM 7205 C C . LEU A 1 917 ? -9.260 -44.090 35.655 1.00 92.44 917 LEU A C 1
ATOM 7207 O O . LEU A 1 917 ? -9.851 -44.523 36.644 1.00 92.44 917 LEU A O 1
ATOM 7211 N N . GLY A 1 918 ? -8.664 -44.878 34.762 1.00 92.38 918 GLY A N 1
ATOM 7212 C CA . GLY A 1 918 ? -8.603 -46.327 34.849 1.00 92.38 918 GLY A CA 1
ATOM 7213 C C . GLY A 1 918 ? -8.236 -46.979 33.522 1.00 92.38 918 GLY A C 1
ATOM 7214 O O . GLY A 1 918 ? -7.946 -46.304 32.531 1.00 92.38 918 GLY A O 1
ATOM 7215 N N . GLN A 1 919 ? -8.254 -48.307 33.534 1.00 94.50 919 GLN A N 1
ATOM 7216 C CA . GLN A 1 919 ? -8.126 -49.157 32.358 1.00 94.50 919 GLN A CA 1
ATOM 7217 C C . GLN A 1 919 ? -9.306 -50.126 32.379 1.00 94.50 919 GLN A C 1
ATOM 7219 O O . GLN A 1 919 ? -9.542 -50.759 33.408 1.00 94.50 919 GLN A O 1
ATOM 7224 N N . GLY A 1 920 ? -10.055 -50.192 31.284 1.00 89.38 920 GLY A N 1
ATOM 7225 C CA . GLY A 1 920 ? -11.165 -51.128 31.119 1.00 89.38 920 GLY A CA 1
ATOM 7226 C C . GLY A 1 920 ? -10.880 -52.114 29.999 1.00 89.38 920 GLY A C 1
ATOM 7227 O O . GLY A 1 920 ? -10.192 -51.760 29.037 1.00 89.38 920 GLY A O 1
ATOM 7228 N N . ASP A 1 921 ? -11.398 -53.332 30.117 1.00 89.69 921 ASP A N 1
ATOM 7229 C CA . ASP A 1 921 ? -11.398 -54.270 28.996 1.00 89.69 921 ASP A CA 1
ATOM 7230 C C . ASP A 1 921 ? -12.442 -53.823 27.959 1.00 89.69 921 ASP A C 1
ATOM 7232 O O . ASP A 1 921 ? -13.421 -53.139 28.292 1.00 89.69 921 ASP A O 1
ATOM 7236 N N . TRP A 1 922 ? -12.241 -54.198 26.698 1.00 85.50 922 TRP A N 1
ATOM 7237 C CA . TRP A 1 922 ? -13.235 -53.994 25.651 1.00 85.50 922 TRP A CA 1
ATOM 7238 C C . TRP A 1 922 ? -14.523 -54.770 25.948 1.00 85.50 922 TRP A C 1
ATOM 7240 O O . TRP A 1 922 ? -14.564 -55.714 26.736 1.00 85.50 922 TRP A O 1
ATOM 7250 N N . ASP A 1 923 ? -15.611 -54.348 25.314 1.00 76.94 923 ASP A N 1
ATOM 7251 C CA . ASP A 1 923 ? -16.901 -55.028 25.394 1.00 76.94 923 ASP A CA 1
ATOM 7252 C C . ASP A 1 923 ? -16.812 -56.496 24.925 1.00 76.94 923 ASP A C 1
ATOM 7254 O O . ASP A 1 923 ? -16.076 -56.816 23.992 1.00 76.94 923 ASP A O 1
ATOM 7258 N N . SER A 1 924 ? -17.634 -57.375 25.513 1.00 69.56 924 SER A N 1
ATOM 7259 C CA . SER A 1 924 ? -17.707 -58.819 25.252 1.00 69.56 924 SER A CA 1
ATOM 7260 C C . SER A 1 924 ? -18.101 -59.227 23.819 1.00 69.56 924 SER A C 1
ATOM 7262 O O . SER A 1 924 ? -18.208 -60.422 23.526 1.00 69.56 924 SER A O 1
ATOM 7264 N N . GLY A 1 925 ? -18.301 -58.263 22.918 1.00 71.12 925 GLY A N 1
ATOM 7265 C CA . GLY A 1 925 ? -18.532 -58.467 21.487 1.00 71.12 925 GLY A CA 1
ATOM 7266 C C . GLY A 1 925 ? -17.570 -57.735 20.548 1.00 71.12 925 GLY A C 1
ATOM 7267 O O . GLY A 1 925 ? -17.833 -57.745 19.348 1.00 71.12 925 GLY A O 1
ATOM 7268 N N . THR A 1 926 ? -16.519 -57.089 21.063 1.00 73.88 926 THR A N 1
ATOM 7269 C CA . THR A 1 926 ? -15.477 -56.458 20.239 1.00 73.88 926 THR A CA 1
ATOM 7270 C C . THR A 1 926 ? -14.282 -57.390 20.095 1.00 73.88 926 THR A C 1
ATOM 7272 O O . THR A 1 926 ? -13.751 -57.844 21.103 1.00 73.88 926 THR A O 1
ATOM 7275 N N . GLU A 1 927 ? -13.809 -57.606 18.868 1.00 76.12 927 GLU A N 1
ATOM 7276 C CA . GLU A 1 927 ? -12.570 -58.346 18.612 1.00 76.12 927 GLU A CA 1
ATOM 7277 C C . GLU A 1 927 ? -11.570 -57.489 17.823 1.00 76.12 927 GLU A C 1
ATOM 7279 O O . GLU A 1 927 ? -11.928 -56.589 17.054 1.00 76.12 927 GLU A O 1
ATOM 7284 N N . SER A 1 928 ? -10.280 -57.785 17.976 1.00 70.56 928 SER A N 1
ATOM 7285 C CA . SER A 1 928 ? -9.266 -57.211 17.092 1.00 70.56 928 SER A CA 1
ATOM 7286 C C . SER A 1 928 ? -9.558 -57.534 15.613 1.00 70.56 928 SER A C 1
ATOM 7288 O O . SER A 1 928 ? -9.792 -58.687 15.244 1.00 70.56 928 SER A O 1
ATOM 7290 N N . GLY A 1 929 ? -9.533 -56.508 14.756 1.00 72.56 929 GLY A N 1
ATOM 7291 C CA . GLY A 1 929 ? -9.947 -56.578 13.350 1.00 72.56 929 GLY A CA 1
ATOM 7292 C C . GLY A 1 929 ? -11.273 -55.874 13.049 1.00 72.56 929 GLY A C 1
ATOM 7293 O O . GLY A 1 929 ? -11.589 -55.657 11.875 1.00 72.56 929 GLY A O 1
ATOM 7294 N N . ASP A 1 930 ? -12.029 -55.475 14.075 1.00 76.12 930 ASP A N 1
ATOM 7295 C CA . ASP A 1 930 ? -13.238 -54.672 13.906 1.00 76.12 930 ASP A CA 1
ATOM 7296 C C . ASP A 1 930 ? -12.929 -53.235 13.444 1.00 76.12 930 ASP A C 1
ATOM 7298 O O . ASP A 1 930 ? -11.852 -52.679 13.673 1.00 76.12 930 ASP A O 1
ATOM 7302 N N . SER A 1 931 ? -13.895 -52.620 12.748 1.00 76.25 931 SER A N 1
ATOM 7303 C CA . SER A 1 931 ? -13.821 -51.205 12.358 1.00 76.25 931 SER A CA 1
ATOM 7304 C C . SER A 1 931 ? -14.386 -50.307 13.454 1.00 76.25 931 SER A C 1
ATOM 7306 O O . SER A 1 931 ? -15.568 -50.432 13.792 1.00 76.25 931 SER A O 1
ATOM 7308 N N . VAL A 1 932 ? -13.573 -49.365 13.934 1.00 71.06 932 VAL A N 1
ATOM 7309 C CA . VAL A 1 932 ? -13.966 -48.377 14.951 1.00 71.06 932 VAL A CA 1
ATOM 7310 C C . VAL A 1 932 ? -14.324 -47.038 14.305 1.00 71.06 932 VAL A C 1
ATOM 7312 O O . VAL A 1 932 ? -13.664 -46.586 13.368 1.00 71.06 932 VAL A O 1
ATOM 7315 N N . TYR A 1 933 ? -15.365 -46.406 14.837 1.00 74.12 933 TYR A N 1
ATOM 7316 C CA . TYR A 1 933 ? -15.747 -45.015 14.637 1.00 74.12 933 TYR A CA 1
ATOM 7317 C C . TYR A 1 933 ? -15.571 -44.245 15.939 1.00 74.12 933 TYR A C 1
ATOM 7319 O O . TYR A 1 933 ? -15.782 -44.778 17.029 1.00 74.12 933 TYR A O 1
ATOM 7327 N N . PHE A 1 934 ? -15.256 -42.963 15.827 1.00 72.62 934 PHE A N 1
ATOM 7328 C CA . PHE A 1 934 ? -15.238 -42.068 16.976 1.00 72.62 934 PHE A CA 1
ATOM 7329 C C . PHE A 1 934 ? -16.483 -41.196 16.957 1.00 72.62 934 PHE A C 1
ATOM 7331 O O . PHE A 1 934 ? -16.811 -40.578 15.941 1.00 72.62 934 PHE A O 1
ATOM 7338 N N . MET A 1 935 ? -17.190 -41.198 18.083 1.00 72.81 935 MET A N 1
ATOM 7339 C CA . MET A 1 935 ? -18.444 -40.496 18.276 1.00 72.81 935 MET A CA 1
ATOM 7340 C C . MET A 1 935 ? -18.323 -39.536 19.460 1.00 72.81 935 MET A C 1
ATOM 7342 O O . MET A 1 935 ? -18.086 -39.935 20.603 1.00 72.81 935 MET A O 1
ATOM 7346 N N . LEU A 1 936 ? -18.557 -38.258 19.180 1.00 74.38 936 LEU A N 1
ATOM 7347 C CA . LEU A 1 936 ? -18.696 -37.211 20.186 1.00 74.38 936 LEU A CA 1
ATOM 7348 C C . LEU A 1 936 ? -20.184 -36.886 20.303 1.00 74.38 936 LEU A C 1
ATOM 7350 O O . LEU A 1 936 ? -20.804 -36.462 19.324 1.00 74.38 936 LEU A O 1
ATOM 7354 N N . SER A 1 937 ? -20.783 -37.138 21.470 1.00 69.94 937 SER A N 1
ATOM 7355 C CA . SER A 1 937 ? -22.226 -36.976 21.660 1.00 69.94 937 SER A CA 1
ATOM 7356 C C . SER A 1 937 ? -22.540 -36.339 23.014 1.00 69.94 937 SER A C 1
ATOM 7358 O O . SER A 1 937 ? -22.315 -36.962 24.053 1.00 69.94 937 SER A O 1
ATOM 7360 N N . PRO A 1 938 ? -23.173 -35.156 23.056 1.00 64.62 938 PRO A N 1
ATOM 7361 C CA . PRO A 1 938 ? -23.875 -34.747 24.266 1.00 64.62 938 PRO A CA 1
ATOM 7362 C C . PRO A 1 938 ? -25.062 -35.709 24.460 1.00 64.62 938 PRO A C 1
ATOM 7364 O O . PRO A 1 938 ? -25.989 -35.720 23.651 1.00 64.62 938 PRO A O 1
ATOM 7367 N N . GLN A 1 939 ? -25.026 -36.591 25.467 1.00 59.34 939 GLN A N 1
ATOM 7368 C CA . GLN A 1 939 ? -26.208 -37.379 25.839 1.00 59.34 939 GLN A CA 1
ATOM 7369 C C . GLN A 1 939 ? -26.994 -36.608 26.888 1.00 59.34 939 GLN A C 1
ATOM 7371 O O . GLN A 1 939 ? -26.938 -36.919 28.077 1.00 59.34 939 GLN A O 1
ATOM 7376 N N . SER A 1 940 ? -27.768 -35.623 26.453 1.00 56.59 940 SER A N 1
ATOM 7377 C CA . SER A 1 940 ? -28.797 -35.079 27.321 1.00 56.59 940 SER A CA 1
ATOM 7378 C C . SER A 1 940 ? -30.107 -34.886 26.571 1.00 56.59 940 SER A C 1
ATOM 7380 O O . SER A 1 940 ? -30.149 -34.542 25.390 1.00 56.59 940 SER A O 1
ATOM 7382 N N . ASP A 1 941 ? -31.203 -35.149 27.281 1.00 54.94 941 ASP A N 1
ATOM 7383 C CA . ASP A 1 941 ? -32.567 -34.869 26.826 1.00 54.94 941 ASP A CA 1
ATOM 7384 C C . ASP A 1 941 ? -32.888 -33.355 26.930 1.00 54.94 941 ASP A C 1
ATOM 7386 O O . ASP A 1 941 ? -34.032 -32.931 26.731 1.00 54.94 941 ASP A O 1
ATOM 7390 N N . THR A 1 942 ? -31.893 -32.537 27.294 1.00 53.06 942 THR A N 1
ATOM 7391 C CA . THR A 1 942 ? -31.957 -31.093 27.537 1.00 53.06 942 THR A CA 1
ATOM 7392 C C . THR A 1 942 ? -31.114 -30.335 26.501 1.00 53.06 942 THR A C 1
ATOM 7394 O O . THR A 1 942 ? -30.262 -30.908 25.837 1.00 53.06 942 THR A O 1
ATOM 7397 N N . ASN A 1 943 ? -31.390 -29.044 26.276 1.00 57.62 943 ASN A N 1
ATOM 7398 C CA . ASN A 1 943 ? -30.682 -28.204 25.287 1.00 57.62 943 ASN A CA 1
ATOM 7399 C C . ASN A 1 943 ? -29.253 -27.837 25.751 1.00 57.62 943 ASN A C 1
ATOM 7401 O O . ASN A 1 943 ? -28.907 -26.656 25.804 1.00 57.62 943 ASN A O 1
ATOM 7405 N N . ASP A 1 944 ? -28.456 -28.821 26.145 1.00 61.66 944 ASP A N 1
ATOM 7406 C CA . ASP A 1 944 ? -27.121 -28.606 26.687 1.00 61.66 944 ASP A CA 1
ATOM 7407 C C . ASP A 1 944 ? -26.083 -28.543 25.557 1.00 61.66 944 ASP A C 1
ATOM 7409 O O . ASP A 1 944 ? -26.111 -29.341 24.619 1.00 61.66 944 ASP A O 1
ATOM 7413 N N . THR A 1 945 ? -25.160 -27.585 25.654 1.00 63.91 945 THR A N 1
ATOM 7414 C CA . THR A 1 945 ? -24.084 -27.376 24.675 1.00 63.91 945 THR A CA 1
ATOM 7415 C C . THR A 1 945 ? -22.760 -27.871 25.252 1.00 63.91 945 THR A C 1
ATOM 7417 O O . THR A 1 945 ? -22.355 -27.425 26.325 1.00 63.91 945 THR A O 1
ATOM 7420 N N . CYS A 1 946 ? -22.066 -28.749 24.527 1.00 68.50 946 CYS A N 1
ATOM 7421 C CA . CYS A 1 946 ? -20.673 -29.118 24.792 1.00 68.50 946 CYS A CA 1
ATOM 7422 C C . CYS A 1 946 ? -19.795 -28.594 23.654 1.00 68.50 946 CYS A C 1
ATOM 7424 O O . CYS A 1 946 ? -20.206 -28.656 22.494 1.00 68.50 946 CYS A O 1
ATOM 7426 N N . TYR A 1 947 ? -18.597 -28.118 23.985 1.00 79.31 947 TYR A N 1
ATOM 7427 C CA . TYR A 1 947 ? -17.613 -27.665 23.001 1.00 79.31 947 TYR A CA 1
ATOM 7428 C C . TYR A 1 947 ? -16.429 -28.625 23.013 1.00 79.31 947 TYR A C 1
ATOM 7430 O O . TYR A 1 947 ? -15.975 -29.015 24.088 1.00 79.31 947 TYR A O 1
ATOM 7438 N N . TYR A 1 948 ? -15.957 -28.999 21.828 1.00 81.88 948 TYR A N 1
ATOM 7439 C CA . TYR A 1 948 ? -14.807 -29.876 21.628 1.00 81.88 948 TYR A CA 1
ATOM 7440 C C . TYR A 1 948 ? -13.763 -29.123 20.803 1.00 81.88 948 TYR A C 1
ATOM 7442 O O . TYR A 1 948 ? -14.142 -28.393 19.889 1.00 81.88 948 TYR A O 1
ATOM 7450 N N . ASP A 1 949 ? -12.486 -29.313 21.113 1.00 82.44 949 ASP A N 1
ATOM 7451 C CA . ASP A 1 949 ? -11.351 -28.717 20.400 1.00 82.44 949 ASP A CA 1
ATOM 7452 C C . ASP A 1 949 ? -10.180 -29.720 20.328 1.00 82.44 949 ASP A C 1
ATOM 7454 O O . ASP A 1 949 ? -10.220 -30.769 20.975 1.00 82.44 949 ASP A O 1
ATOM 7458 N N . ASN A 1 950 ? -9.158 -29.441 19.516 1.00 83.94 950 ASN A N 1
ATOM 7459 C CA . ASN A 1 950 ? -7.894 -30.190 19.439 1.00 83.94 950 ASN A CA 1
ATOM 7460 C C . ASN A 1 950 ? -8.035 -31.719 19.285 1.00 83.94 950 ASN A C 1
ATOM 7462 O O . ASN A 1 950 ? -7.288 -32.490 19.886 1.00 83.94 950 ASN A O 1
ATOM 7466 N N . ILE A 1 951 ? -8.991 -32.174 18.469 1.00 82.81 951 ILE A N 1
ATOM 7467 C CA . ILE A 1 951 ? -9.231 -33.606 18.255 1.00 82.81 951 ILE A CA 1
ATOM 7468 C C . ILE A 1 951 ? -8.122 -34.199 17.376 1.00 82.81 951 ILE A C 1
ATOM 7470 O O . ILE A 1 951 ? -8.031 -33.899 16.184 1.00 82.81 951 ILE A O 1
ATOM 7474 N N . LEU A 1 952 ? -7.327 -35.101 17.943 1.00 83.12 952 LEU A N 1
ATOM 7475 C CA . LEU A 1 952 ? -6.269 -35.843 17.269 1.00 83.12 952 LEU A CA 1
ATOM 7476 C C . LEU A 1 952 ? -6.491 -37.348 17.443 1.00 83.12 952 LEU A C 1
ATOM 7478 O O . LEU A 1 952 ? -6.602 -37.856 18.554 1.00 83.12 952 LEU A O 1
ATOM 7482 N N . ILE A 1 953 ? -6.513 -38.081 16.329 1.00 82.12 953 ILE A N 1
ATOM 7483 C CA . ILE A 1 953 ? -6.567 -39.546 16.323 1.00 82.12 953 ILE A CA 1
ATOM 7484 C C . ILE A 1 953 ? -5.247 -40.057 15.753 1.00 82.12 953 ILE A C 1
ATOM 7486 O O . ILE A 1 953 ? -4.920 -39.785 14.598 1.00 82.12 953 ILE A O 1
ATOM 7490 N N . THR A 1 954 ? -4.504 -40.821 16.547 1.00 81.56 954 THR A N 1
ATOM 7491 C CA . THR A 1 954 ? -3.276 -41.499 16.115 1.00 81.56 954 THR A CA 1
ATOM 7492 C C . THR A 1 954 ? -3.471 -43.008 16.152 1.00 81.56 954 THR A C 1
ATOM 7494 O O . THR A 1 954 ? -4.175 -43.530 17.015 1.00 81.56 954 THR A O 1
ATOM 7497 N N . TYR A 1 955 ? -2.878 -43.724 15.197 1.00 81.62 955 TYR A N 1
ATOM 7498 C CA . TYR A 1 955 ? -2.941 -45.182 15.133 1.00 81.62 955 TYR A CA 1
ATOM 7499 C C . TYR A 1 955 ? -1.647 -45.767 14.563 1.00 81.62 955 TYR A C 1
ATOM 7501 O O . TYR A 1 955 ? -1.025 -45.173 13.681 1.00 81.62 955 TYR A O 1
ATOM 7509 N N . GLY A 1 956 ? -1.254 -46.939 15.056 1.00 77.12 956 GLY A N 1
ATOM 7510 C CA . GLY A 1 956 ? -0.131 -47.716 14.536 1.00 77.12 956 GLY A CA 1
ATOM 7511 C C . GLY A 1 956 ? 0.499 -48.620 15.592 1.00 77.12 956 GLY A C 1
ATOM 7512 O O . GLY A 1 956 ? 0.070 -48.649 16.746 1.00 77.12 956 GLY A O 1
ATOM 7513 N N . ALA A 1 957 ? 1.543 -49.352 15.200 1.00 68.62 957 ALA A N 1
ATOM 7514 C CA . ALA A 1 957 ? 2.343 -50.137 16.135 1.00 68.62 957 ALA A CA 1
ATOM 7515 C C . ALA A 1 957 ? 3.074 -49.216 17.132 1.00 68.62 957 ALA A C 1
ATOM 7517 O O . ALA A 1 957 ? 3.594 -48.172 16.735 1.00 68.62 957 ALA A O 1
ATOM 7518 N N . GLN A 1 958 ? 3.095 -49.632 18.403 1.00 50.91 958 GLN A N 1
ATOM 7519 C CA . GLN A 1 958 ? 3.647 -48.887 19.545 1.00 50.91 958 GLN A CA 1
ATOM 7520 C C . GLN A 1 958 ? 5.085 -48.383 19.361 1.00 50.91 958 GLN A C 1
ATOM 7522 O O . GLN A 1 958 ? 5.933 -49.163 18.861 1.00 50.91 958 GLN A O 1
#

Foldseek 3Di:
DQEQADDQPQAWAVNPHGTPDHNVVCVVVVLQAKAFLVRHGQPSHGQLLDVVVLVVVLVVVLCCCVVVVAQEAEPQLAYASVGRHPDDLAQLRIQQRPSLQVVLCVPPVDRLSPDPCSVLPDPNHDCPPPSNVVSLAVSQVSVVVSLVSNQVSVVVSPNSRAYEYAEQQAQFDGPPSRRRGHPVLCCLQVVSHQEYEDNDDRYPDDDPCVVSHNHCGDNVVRHRHDPLCVVLVSNCPHPHVNRFYEYEQDDLQDPPPDPPSGPYYDHDPLQLQQLVLLVVVVVLQVVCCVVVVWQWAAWPQPQDDPQDDAARLDPNPDSVVSYRNANWPFEDPPPDQAWYWDFPDHDDDDGIWIKFAFAPVDPPRQKIKRFQAQDPFPPPDSRHDFFLAAFKKKKKWKKAFAALQAWKKWAWALDPPGDHLWIWTQHSQQFIWTWADDPVGIDTHTFPDGDDHPDIWMKMKMAHNHLQFIWIDTRPHTRGDRGHSPPPDRRRGRRITMMGTDDDNGHMMIMGRTIMIRNHPQPDADFAPAFQFWAQCLPPDAQDFQDQPQGPHHAGKHKPPPVCSSQWGKHDSNDSDPSGIWIKHHQDPDDKTKIKGDPPDFAALQPAQKKKKKKKKAWAAQWKKKKFKALDPPGDTLWIWIQHNVFFIWIDALDGPDIDTLPHGHSHRFIKMKMKMAGSVQQKIWIWIATSSYHTDTSDIHHGHPPDHNGRGIIIIIIIDDDDGYMMIMGGTIMGHYYRDVPVPVPPPDDDDDDDDDDDDDDDDDDDDDDDDDDFDKDKPDPVPVVLDDDDDPDDDDDDDDDDDDDDDQDFIKIKGDPPDWDFFALQKKKKKKKKKAAAPDAAKWKKFWDFPPDDTQKIWMQGPVQFIWIDAAPDIGTLVDGHDHRWIKMWMWIQNQNQQKIWIWIDTDPRDIDTSDMHHTYPPDHRRTIIMIMGTRPDSDSDDMDMGDIDMDMDHD

Secondary structure (DSSP, 8-state):
-B--B--TTSB-TTSS-B-S-B-HHHHH-GGGEEEBTT--EEEEEE-TTSHHHHHHHHHHHHHHHHHH---EEEE---B-HHHHSPPPSSGGGB---HHHHHHHHHHHS--TTT-GGG-TTSTT--TT-HHHHHHHHHHHHHHHHHHHHHHHHHHHH-TT-EEEEE--SBSEE-TTS-SEE--HHHHHHTT--SEEEES---BSS--TTGGGTT-S-BGGGTBSBPPHHHHHHHHHTSS-TT-EEEEEEE-TT------TT-SEEEE-THHHHHHHHHHHHHHHHHHHHHHHSSEEEEEE-SSS--S---STTSTT--GGG-S---EEET---SSSSS-EEESSS-SSSS--EEEEE--SS-TTSSEEEEE----SS----TTPPPP--SSEEEEEEEEE--STT--EEEEEESSTTS--SEEEEE-TT-EEEEEEEETTEEEEEEEEEEPPTTSEEEEEEEEETTTTEEEEEETTEEEEEEEE-TTS-GGGGGGEEEEEE-SSTT-EEEEEEEEEEEE----PPPPPSEEEEEE-STTSPTT-B-TTPPPSBSS-EEEESGGGGGGEEEESSSSSSTT--EEEEE--SSS--EEEE-SS--EETTS-SEEEEEEEEEE-TT--EEEEEESSTTSPEEEEEEE-TTSEEEEE-SSTT-EEEEEEEP-TTSEEEEEEEEETTTTEEEEEEEETTS--EEEEEEEPPTT--TT-EEEEEEEEPSSTT-EEEEEEEEEEEESPP--GGGG-TT----PPP-PPPP-----------SPPPEEEE-GGGGGG-----SS------------------EEEE-TT--EEPPTTEEEEEEEEEEE-TT-S-EEEEEEETTSS-SEEEEE-TTSEEEEEETTEEEEEEEEPPSSEEEEEEEEEETTTTEEEEEEEETTSPPEEEEEEEPPTT--TTPEEEEEEEE--SS----EEEEEEEEEEE-

Radius of gyration: 35.07 Å; chains: 1; bounding box: 93×90×76 Å